Protein AF-0000000085373129 (afdb_homodimer)

Solvent-accessible surface area (backbone atoms only — not comparable to full-atom values): 54080 Å² total; per-residue (Å²): 90,73,88,66,42,54,81,59,75,70,58,69,72,56,46,51,50,32,52,22,33,21,42,49,64,43,32,49,75,44,45,52,61,53,60,38,61,48,54,55,32,47,77,71,68,53,66,57,62,48,40,51,29,11,44,39,26,49,12,29,59,59,58,58,69,85,72,40,32,83,85,71,28,72,40,45,52,53,42,24,48,56,28,42,52,24,23,50,44,37,57,74,65,61,66,70,78,53,64,65,58,42,36,47,19,34,46,30,47,20,62,40,58,84,50,64,56,55,83,57,11,39,71,38,26,42,50,52,24,50,53,54,33,57,66,74,39,47,42,61,44,80,76,72,88,82,63,67,77,61,69,47,62,56,64,38,48,51,38,32,43,50,40,52,50,40,51,40,42,51,49,17,50,40,51,56,44,74,56,62,75,56,87,43,55,37,62,41,65,80,76,55,80,85,53,53,83,70,66,42,78,78,33,65,47,69,52,28,68,66,34,45,55,79,63,57,66,59,38,47,50,45,35,49,44,49,46,54,43,38,52,39,43,43,51,42,44,66,55,71,65,42,66,44,80,64,70,48,36,65,66,56,50,52,51,51,49,50,54,46,56,69,49,68,74,67,59,72,78,79,75,93,65,56,71,65,53,46,42,52,50,34,49,48,47,25,47,52,24,30,47,53,26,65,65,32,53,67,28,53,86,40,72,52,42,88,62,50,79,87,48,43,56,60,47,24,54,48,25,44,49,56,33,49,52,26,26,51,52,28,46,49,31,51,49,53,31,52,76,66,69,34,56,69,75,60,54,73,66,50,54,46,39,49,46,58,33,42,50,51,20,54,53,31,39,53,32,62,46,64,70,50,15,52,50,13,47,50,51,32,51,54,52,48,54,54,33,58,59,38,31,65,60,28,59,66,25,42,54,50,46,53,51,49,51,50,49,52,50,51,63,71,64,49,76,76,75,75,79,76,72,82,66,78,75,76,67,71,62,76,88,64,80,72,69,67,72,72,60,72,89,42,60,57,75,77,55,48,61,60,44,56,63,60,64,41,40,45,56,68,73,40,62,64,83,74,67,71,74,56,40,52,70,53,43,84,70,46,74,64,76,66,28,67,83,60,59,78,67,84,75,67,73,127,89,74,88,65,42,51,81,59,74,71,59,67,72,57,46,50,51,32,52,21,32,21,44,48,65,43,31,49,76,43,44,51,61,52,60,36,61,48,54,54,32,48,77,71,69,52,68,58,62,46,40,51,29,11,45,39,24,50,11,29,60,59,59,56,70,86,71,40,31,82,87,72,28,73,40,46,51,54,41,23,49,55,29,42,53,25,24,49,43,36,57,75,65,60,66,69,78,52,64,67,56,42,35,45,19,35,46,29,46,21,63,40,59,84,48,64,56,56,81,57,10,40,70,39,26,42,51,52,23,51,54,54,34,56,66,74,39,46,42,61,43,80,75,72,90,81,63,69,76,61,66,44,61,55,65,38,48,51,38,31,42,49,40,54,50,38,52,38,40,52,48,17,52,40,50,57,44,75,55,61,76,56,86,43,54,38,62,41,65,80,76,55,82,85,55,53,80,70,65,42,78,79,33,65,47,70,53,29,68,65,33,45,54,78,64,56,66,59,38,46,51,44,36,48,45,49,46,54,44,35,52,39,43,43,50,45,44,66,55,72,66,42,66,44,79,66,70,47,37,63,65,56,51,52,52,52,49,50,54,44,54,69,50,68,74,66,59,74,78,81,74,92,65,55,71,65,53,47,42,52,48,36,48,48,48,26,48,52,24,28,47,52,28,65,65,32,54,66,28,53,85,41,75,50,40,91,61,50,78,88,48,42,54,60,47,23,54,48,26,44,49,54,32,50,52,25,26,50,52,27,47,50,31,50,49,54,32,52,75,67,68,35,55,70,74,59,52,73,64,50,54,46,40,48,46,59,33,41,51,51,19,55,54,31,40,53,33,62,47,64,69,50,15,50,50,13,47,51,52,31,51,52,51,48,53,54,32,57,60,38,30,65,60,29,59,67,26,41,53,50,44,52,49,50,52,52,49,51,51,50,64,71,66,49,76,76,75,75,79,80,72,82,65,76,75,77,68,72,58,75,88,62,79,71,68,66,71,72,61,71,88,42,60,57,74,78,55,49,62,60,44,55,62,59,65,42,39,47,56,70,72,40,64,65,84,77,70,68,75,59,38,50,73,53,45,82,70,47,74,63,76,66,27,67,85,58,59,79,67,86,75,68,74,126

Foldseek 3Di:
DVVLVLVPDDDPVVLLQLLQLLQLFPCLQFVLDQPQVCLVCVVVVDDDSLLSLLSSLQSLLPGDCVVADPVPHPASLRSNVSSLSSSVVCVVVVVDDDLSSVLNNLCSQQQDDDFLPPCRHNVNSLVVSVVSCVVVPLLEDDDDPDDDVPPVDQLSSLSNVLSSLLSQLLCCLQAVHDRPDDPPPGDRDQDDLVSFHDHDPVCVPDVCVSRHDPPSSLSNQLSSLSSQLSVLLNVLCVQPRDPDDAFADPVVLVVSLVSLVVSVPSRPDDDDDDLSSLLSSLLSLLSSLLSQLSSLVVLLPNPGDPDDLVCSQVSNVVSLVSNQVSLVSNLVSLVVCVVVVNLSSDGPSSLSSNLSSLLSLLQQLQFQDPVSVVVSVVSNVSSLVSLVSSVSNDVSSVLSSVVSVVLSVCSVPPPDPPPPDPDPPVVPDDPPPPPPSPNHHTRDPVSCLSSVLSSSNPHSSSPDPDDPDPPCVCCSPVPPVVCVVVVPPPPPDD/DVVLVLVPDDDPVVLLQLLQLLQLFPCLQQVLDQPQVCLVCVVVVDDDSLLSLLSSLQSLLPGDCVVADPVPHPASLRSNVSSLSSSVVCVVVVVDDDLSSVLNNLCSQQQDDDFLPPCRHNVNSLVVSVVSCVVVPLLEDDDDPDDDVPPVDQLSSLSNVLSSLLSQLLCCLQAVHDRPDDPPPGDRDQDDLVSFHDHDPVCVPPVCVSRHDPPSSLSNQLSSLSSQLSVLLNVLCVQPRDPDDAFAAPVVLVVSLVSLVVSVPSRPDDDDDDLSSLLSSLLSLLSSLLSQLSSLVVLLPNPGDPDDLVCSQVSNVVSLVSNQVSLVSNLVSLVVCVVVVNLSSDGPSSLSSNLSSLLSLLQQLQFQDPVSVVSSVVSNVSSLVSLVSSVSNDVSSVLSSVVVVVLSVCSVPPPDPPPPDPDPPVVPDDPPPPPPSPNHHGRDPVSVLSSVLSPNNPHSSSPDPDDPDPPCCCCNPVPPVVCVVVVPPPPPDD

Radius of gyration: 30.48 Å; Cα contacts (8 Å, |Δi|>4): 1287; chains: 2; bounding box: 96×79×84 Å

InterPro domains:
  IPR007219 Xylanolytic transcriptional activator, regulatory domain [PF04082] (21-195)
  IPR007219 Xylanolytic transcriptional activator, regulatory domain [SM00906] (122-197)
  IPR052761 Fungal Detoxification and Toxin Biosynthesis TFs [PTHR47425] (2-414)

Structure (mmCIF, N/CA/C/O backbone):
data_AF-0000000085373129-model_v1
#
loop_
_entity.id
_entity.type
_entity.pdbx_description
1 polymer 'Fungal-specific transcription factor domain-containing protein'
#
loop_
_atom_site.group_PDB
_atom_site.id
_atom_site.type_symbol
_atom_site.label_atom_id
_atom_site.label_alt_id
_atom_site.label_comp_id
_atom_site.label_asym_id
_atom_site.label_entity_id
_atom_site.label_seq_id
_atom_site.pdbx_PDB_ins_code
_atom_site.Cartn_x
_atom_site.Cartn_y
_atom_site.Cartn_z
_atom_site.occupancy
_atom_site.B_iso_or_equiv
_atom_site.auth_seq_id
_atom_site.auth_comp_id
_atom_site.auth_asym_id
_atom_site.auth_atom_id
_atom_site.pdbx_PDB_model_num
ATOM 1 N N . MET A 1 1 ? -3.408 15.859 -23.875 1 46.53 1 MET A N 1
ATOM 2 C CA . MET A 1 1 ? -2.527 16.672 -23.047 1 46.53 1 MET A CA 1
ATOM 3 C C . MET A 1 1 ? -2.559 18.125 -23.469 1 46.53 1 MET A C 1
ATOM 5 O O . MET A 1 1 ? -2.729 19.016 -22.641 1 46.53 1 MET A O 1
ATOM 9 N N . PRO A 1 2 ? -2.334 18.453 -24.734 1 49.94 2 PRO A N 1
ATOM 10 C CA . PRO A 1 2 ? -2.434 19.844 -25.156 1 49.94 2 PRO A CA 1
ATOM 11 C C . PRO A 1 2 ? -3.832 20.422 -24.969 1 49.94 2 PRO A C 1
ATOM 13 O O . PRO A 1 2 ? -3.973 21.594 -24.578 1 49.94 2 PRO A O 1
ATOM 16 N N . MET A 1 3 ? -4.785 19.594 -25.203 1 50 3 MET A N 1
ATOM 17 C CA . MET A 1 3 ? -6.164 20.078 -25.109 1 50 3 MET A CA 1
ATOM 18 C C . MET A 1 3 ? -6.52 20.438 -23.672 1 50 3 MET A C 1
ATOM 20 O O . MET A 1 3 ? -7.344 21.312 -23.438 1 50 3 MET A O 1
ATOM 24 N N . LYS A 1 4 ? -5.789 19.75 -22.812 1 54.78 4 LYS A N 1
ATOM 25 C CA . LYS A 1 4 ? -6.102 20 -21.406 1 54.78 4 LYS A CA 1
ATOM 26 C C . LYS A 1 4 ? -5.273 21.156 -20.859 1 54.78 4 LYS A C 1
ATOM 28 O O . LYS A 1 4 ? -5.438 21.547 -19.703 1 54.78 4 LYS A O 1
ATOM 33 N N . GLY A 1 5 ? -4.418 21.797 -21.672 1 63.38 5 GLY A N 1
ATOM 34 C CA . GLY A 1 5 ? -3.643 22.969 -21.297 1 63.38 5 GLY A CA 1
ATOM 35 C C . GLY A 1 5 ? -2.514 22.656 -20.344 1 63.38 5 GLY A C 1
ATOM 36 O O . GLY A 1 5 ? -2.074 23.516 -19.578 1 63.38 5 GLY A O 1
ATOM 37 N N . ALA A 1 6 ? -2.141 21.438 -20.297 1 76.5 6 ALA A N 1
ATOM 38 C CA . ALA A 1 6 ? -1.151 21 -19.328 1 76.5 6 ALA A CA 1
ATOM 39 C C . ALA A 1 6 ? 0.21 21.625 -19.594 1 76.5 6 ALA A C 1
ATOM 41 O O . ALA A 1 6 ? 1.063 21.688 -18.703 1 76.5 6 ALA A O 1
ATOM 42 N N . PHE A 1 7 ? 0.314 22.25 -20.703 1 80.56 7 PHE A N 1
ATOM 43 C CA . PHE A 1 7 ? 1.623 22.781 -21.078 1 80.56 7 PHE A CA 1
ATOM 44 C C . PHE A 1 7 ? 1.647 24.297 -20.953 1 80.56 7 PHE A C 1
ATOM 46 O O . PHE A 1 7 ? 2.703 24.922 -21.094 1 80.56 7 PHE A O 1
ATOM 53 N N . THR A 1 8 ? 0.495 24.844 -20.625 1 81.06 8 THR A N 1
ATOM 54 C CA . THR A 1 8 ? 0.418 26.297 -20.469 1 81.06 8 THR A CA 1
ATOM 55 C C . THR A 1 8 ? 0.25 26.688 -19 1 81.06 8 THR A C 1
ATOM 57 O O . THR A 1 8 ? -0.819 26.484 -18.422 1 81.06 8 THR A O 1
ATOM 60 N N . LEU A 1 9 ? 1.303 27.359 -18.562 1 87 9 LEU A N 1
ATOM 61 C CA . LEU A 1 9 ? 1.294 27.766 -17.172 1 87 9 LEU A CA 1
ATOM 62 C C . LEU A 1 9 ? 0.486 29.047 -16.969 1 87 9 LEU A C 1
ATOM 64 O O . LEU A 1 9 ? 0.311 29.812 -17.922 1 87 9 LEU A O 1
ATOM 68 N N . PRO A 1 10 ? -0.009 29.203 -15.805 1 86.94 10 PRO A N 1
ATOM 69 C CA . PRO A 1 10 ? -0.693 30.453 -15.508 1 86.94 10 PRO A CA 1
ATOM 70 C C . PRO A 1 10 ? 0.221 31.672 -15.656 1 86.94 10 PRO A C 1
ATOM 72 O O . PRO A 1 10 ? 1.441 31.516 -15.758 1 86.94 10 PRO A O 1
ATOM 75 N N . PRO A 1 11 ? -0.386 32.875 -15.695 1 87.19 11 PRO A N 1
ATOM 76 C CA . PRO A 1 11 ? 0.444 34.062 -15.773 1 87.19 11 PRO A CA 1
ATOM 77 C C . PRO A 1 11 ? 1.461 34.156 -14.633 1 87.19 11 PRO A C 1
ATOM 79 O O . PRO A 1 11 ? 1.244 33.594 -13.562 1 87.19 11 PRO A O 1
ATOM 82 N N . PRO A 1 12 ? 2.492 34.938 -14.805 1 88.19 12 PRO A N 1
ATOM 83 C CA . PRO A 1 12 ? 3.604 34.969 -13.852 1 88.19 12 PRO A CA 1
ATOM 84 C C . PRO A 1 12 ? 3.168 35.375 -12.453 1 88.19 12 PRO A C 1
ATOM 86 O O . PRO A 1 12 ? 3.65 34.844 -11.461 1 88.19 12 PRO A O 1
ATOM 89 N N . HIS A 1 13 ? 2.271 36.375 -12.375 1 88.44 13 HIS A N 1
ATOM 90 C CA . HIS A 1 13 ? 1.877 36.875 -11.062 1 88.44 13 HIS A CA 1
ATOM 91 C C . HIS A 1 13 ? 1.103 35.812 -10.281 1 88.44 13 HIS A C 1
ATOM 93 O O . HIS A 1 13 ? 1.218 35.719 -9.062 1 88.44 13 HIS A O 1
ATOM 99 N N . VAL A 1 14 ? 0.35 35 -11.008 1 90.12 14 VAL A N 1
ATOM 100 C CA . VAL A 1 14 ? -0.395 33.906 -10.375 1 90.12 14 VAL A CA 1
ATOM 101 C C . VAL A 1 14 ? 0.566 32.812 -9.945 1 90.12 14 VAL A C 1
ATOM 103 O O . VAL A 1 14 ? 0.438 32.25 -8.852 1 90.12 14 VAL A O 1
ATOM 106 N N . ARG A 1 15 ? 1.541 32.5 -10.781 1 92.75 15 ARG A N 1
ATOM 107 C CA . ARG A 1 15 ? 2.523 31.469 -10.469 1 92.75 15 ARG A CA 1
ATOM 108 C C . ARG A 1 15 ? 3.324 31.828 -9.227 1 92.75 15 ARG A C 1
ATOM 110 O O . ARG A 1 15 ? 3.557 31 -8.352 1 92.75 15 ARG A O 1
ATOM 117 N N . GLU A 1 16 ? 3.707 33.062 -9.234 1 93.56 16 GLU A N 1
ATOM 118 C CA . GLU A 1 16 ? 4.473 33.562 -8.086 1 93.56 16 GLU A CA 1
ATOM 119 C C . GLU A 1 16 ? 3.664 33.438 -6.797 1 93.56 16 GLU A C 1
ATOM 121 O O . GLU A 1 16 ? 4.188 33.031 -5.762 1 93.56 16 GLU A O 1
ATOM 126 N N . ALA A 1 17 ? 2.434 33.844 -6.914 1 94.25 17 ALA A N 1
ATOM 127 C CA . ALA A 1 17 ? 1.56 33.75 -5.746 1 94.25 17 ALA A CA 1
ATOM 128 C C . ALA A 1 17 ? 1.381 32.312 -5.289 1 94.25 17 ALA A C 1
ATOM 130 O O . ALA A 1 17 ? 1.372 32.031 -4.09 1 94.25 17 ALA A O 1
ATOM 131 N N . MET A 1 18 ? 1.228 31.406 -6.203 1 95.38 18 MET A N 1
ATOM 132 C CA . MET A 1 18 ? 1.02 29.984 -5.891 1 95.38 18 MET A CA 1
ATOM 133 C C . MET A 1 18 ? 2.271 29.375 -5.27 1 95.38 18 MET A C 1
ATOM 135 O O . MET A 1 18 ? 2.184 28.594 -4.32 1 95.38 18 MET A O 1
ATOM 139 N N . ILE A 1 19 ? 3.422 29.703 -5.832 1 96.62 19 ILE A N 1
ATOM 140 C CA . ILE A 1 19 ? 4.676 29.188 -5.293 1 96.62 19 ILE A CA 1
ATOM 141 C C . ILE A 1 19 ? 4.891 29.734 -3.881 1 96.62 19 ILE A C 1
ATOM 143 O O . ILE A 1 19 ? 5.324 29 -2.99 1 96.62 19 ILE A O 1
ATOM 147 N N . ARG A 1 20 ? 4.605 31 -3.703 1 96.88 20 ARG A N 1
ATOM 148 C CA . ARG A 1 20 ? 4.699 31.594 -2.371 1 96.88 20 ARG A CA 1
ATOM 149 C C . ARG A 1 20 ? 3.771 30.875 -1.391 1 96.88 20 ARG A C 1
ATOM 151 O O . ARG A 1 20 ? 4.176 30.547 -0.277 1 96.88 20 ARG A O 1
ATOM 158 N N . CYS A 1 21 ? 2.543 30.641 -1.805 1 96.69 21 CYS A N 1
ATOM 159 C CA . CYS A 1 21 ? 1.584 29.938 -0.959 1 96.69 21 CYS A CA 1
ATOM 160 C C . CYS A 1 21 ? 2.086 28.547 -0.61 1 96.69 21 CYS A C 1
ATOM 162 O O . CYS A 1 21 ? 1.923 28.094 0.522 1 96.69 21 CYS A O 1
ATOM 164 N N . TYR A 1 22 ? 2.629 27.906 -1.57 1 97.88 22 TYR A N 1
ATOM 165 C CA . TYR A 1 22 ? 3.148 26.562 -1.318 1 97.88 22 TYR A CA 1
ATOM 166 C C . TYR A 1 22 ? 4.195 26.594 -0.211 1 97.88 22 TYR A C 1
ATOM 168 O O . TYR A 1 22 ? 4.113 25.812 0.748 1 97.88 22 TYR A O 1
ATOM 176 N N . PHE A 1 23 ? 5.18 27.391 -0.319 1 97.94 23 PHE A N 1
ATOM 177 C CA . PHE A 1 23 ? 6.301 27.375 0.612 1 97.94 23 PHE A CA 1
ATOM 178 C C . PHE A 1 23 ? 5.895 27.938 1.966 1 97.94 23 PHE A C 1
ATOM 180 O O . PHE A 1 23 ? 6.449 27.562 2.998 1 97.94 23 PHE A O 1
ATOM 187 N N . HIS A 1 24 ? 4.863 28.781 1.993 1 97.19 24 HIS A N 1
ATOM 188 C CA . HIS A 1 24 ? 4.402 29.344 3.26 1 97.19 24 HIS A CA 1
ATOM 189 C C . HIS A 1 24 ? 3.52 28.344 4.012 1 97.19 24 HIS A C 1
ATOM 191 O O . HIS A 1 24 ? 3.596 28.25 5.238 1 97.19 24 HIS A O 1
ATOM 197 N N . TYR A 1 25 ? 2.74 27.594 3.217 1 96.94 25 TYR A N 1
ATOM 198 C CA . TYR A 1 25 ? 1.65 26.938 3.926 1 96.94 25 TYR A CA 1
ATOM 199 C C . TYR A 1 25 ? 1.71 25.422 3.727 1 96.94 25 TYR A C 1
ATOM 201 O O . TYR A 1 25 ? 1.157 24.656 4.523 1 96.94 25 TYR A O 1
ATOM 209 N N . VAL A 1 26 ? 2.293 24.906 2.703 1 97.56 26 VAL A N 1
ATOM 210 C CA . VAL A 1 26 ? 2.295 23.469 2.41 1 97.56 26 VAL A CA 1
ATOM 211 C C . VAL A 1 26 ? 3.637 22.859 2.814 1 97.56 26 VAL A C 1
ATOM 213 O O . VAL A 1 26 ? 3.68 21.875 3.541 1 97.56 26 VAL A O 1
ATOM 216 N N . HIS A 1 27 ? 4.711 23.516 2.432 1 97.75 27 HIS A N 1
ATOM 217 C CA . HIS A 1 27 ? 6.066 23 2.621 1 97.75 27 HIS A CA 1
ATOM 218 C C . HIS A 1 27 ? 6.379 22.812 4.098 1 97.75 27 HIS A C 1
ATOM 220 O O . HIS A 1 27 ? 6.973 21.797 4.48 1 97.75 27 HIS A O 1
ATOM 226 N N . PRO A 1 28 ? 5.996 23.688 4.969 1 96.81 28 PRO A N 1
ATOM 227 C CA . PRO A 1 28 ? 6.324 23.484 6.379 1 96.81 28 PRO A CA 1
ATOM 228 C C . PRO A 1 28 ? 5.598 22.266 6.977 1 96.81 28 PRO A C 1
ATOM 230 O O . PRO A 1 28 ? 6.059 21.703 7.969 1 96.81 28 PRO A O 1
ATOM 233 N N . PHE A 1 29 ? 4.492 21.953 6.379 1 96.06 29 PHE A N 1
ATOM 234 C CA . PHE A 1 29 ? 3.709 20.828 6.879 1 96.06 29 PHE A CA 1
ATOM 235 C C . PHE A 1 29 ? 4.242 19.516 6.336 1 96.06 29 PHE A C 1
ATOM 237 O O . PHE A 1 29 ? 4.117 18.469 6.98 1 96.06 29 PHE A O 1
ATOM 244 N N . ALA A 1 30 ? 4.734 19.531 5.168 1 96.75 30 ALA A N 1
ATOM 245 C CA . ALA A 1 30 ? 5.34 18.391 4.5 1 96.75 30 ALA A CA 1
ATOM 246 C C . ALA A 1 30 ? 6.465 18.828 3.568 1 96.75 30 ALA A C 1
ATOM 248 O O . ALA A 1 30 ? 6.254 18.984 2.361 1 96.75 30 ALA A O 1
ATOM 249 N N . PRO A 1 31 ? 7.66 18.922 4.125 1 97.56 31 PRO A N 1
ATOM 250 C CA . PRO A 1 31 ? 8.781 19.422 3.326 1 97.56 31 PRO A CA 1
ATOM 251 C C . PRO A 1 31 ? 9.344 18.375 2.373 1 97.56 31 PRO A C 1
ATOM 253 O O . PRO A 1 31 ? 10.484 17.938 2.541 1 97.56 31 PRO A O 1
ATOM 256 N N . VAL A 1 32 ? 8.633 18.141 1.326 1 97.69 32 VAL A N 1
ATOM 257 C CA . VAL A 1 32 ? 8.977 17.047 0.424 1 97.69 32 VAL A CA 1
ATOM 258 C C . VAL A 1 32 ? 9.922 17.547 -0.666 1 97.69 32 VAL A C 1
ATOM 260 O O . VAL A 1 32 ? 10.414 16.766 -1.481 1 97.69 32 VAL A O 1
ATOM 263 N N . LEU A 1 33 ? 10.203 18.859 -0.731 1 96.12 33 LEU A N 1
ATOM 264 C CA . LEU A 1 33 ? 11.148 19.469 -1.672 1 96.12 33 LEU A CA 1
ATOM 265 C C . LEU A 1 33 ? 12.32 20.094 -0.936 1 96.12 33 LEU A C 1
ATOM 267 O O . LEU A 1 33 ? 12.234 20.359 0.266 1 96.12 33 LEU A O 1
ATOM 271 N N . ASP A 1 34 ? 13.391 20.188 -1.668 1 94.56 34 ASP A N 1
ATOM 272 C CA . ASP A 1 34 ? 14.445 21.109 -1.247 1 94.56 34 ASP A CA 1
ATOM 273 C C . ASP A 1 34 ? 14.141 22.531 -1.713 1 94.56 34 ASP A C 1
ATOM 275 O O . ASP A 1 34 ? 14.25 22.844 -2.902 1 94.56 34 ASP A O 1
ATOM 279 N N . ALA A 1 35 ? 13.867 23.375 -0.735 1 95.88 35 ALA A N 1
ATOM 280 C CA . ALA A 1 35 ? 13.391 24.719 -1.066 1 95.88 35 ALA A CA 1
ATOM 281 C C . ALA A 1 35 ? 14.445 25.484 -1.853 1 95.88 35 ALA A C 1
ATOM 283 O O . ALA A 1 35 ? 14.125 26.156 -2.838 1 95.88 35 ALA A O 1
ATOM 284 N N . SER A 1 36 ? 15.672 25.375 -1.422 1 94.12 36 SER A N 1
ATOM 285 C CA . SER A 1 36 ? 16.734 26.125 -2.076 1 94.12 36 SER A CA 1
ATOM 286 C C . SER A 1 36 ? 16.953 25.656 -3.51 1 94.12 36 SER A C 1
ATOM 288 O O . SER A 1 36 ? 17.062 26.469 -4.43 1 94.12 36 SER A O 1
ATOM 290 N N . GLU A 1 37 ? 16.984 24.375 -3.643 1 92.31 37 GLU A N 1
ATOM 291 C CA . GLU A 1 37 ? 17.188 23.797 -4.969 1 92.31 37 GLU A CA 1
ATOM 292 C C . GLU A 1 37 ? 16.016 24.109 -5.895 1 92.31 37 GLU A C 1
ATOM 294 O O . GLU A 1 37 ? 16.219 24.469 -7.059 1 92.31 37 GLU A O 1
ATOM 299 N N . PHE A 1 38 ? 14.844 24.047 -5.441 1 95.38 38 PHE A N 1
ATOM 300 C CA . PHE A 1 38 ? 13.664 24.312 -6.258 1 95.38 38 PHE A CA 1
ATOM 301 C C . PHE A 1 38 ? 13.633 25.766 -6.719 1 95.38 38 PHE A C 1
ATOM 303 O O . PHE A 1 38 ? 13.438 26.031 -7.906 1 95.38 38 PHE A O 1
ATOM 310 N N . ILE A 1 39 ? 13.797 26.656 -5.766 1 95.75 39 ILE A N 1
ATOM 311 C CA . ILE A 1 39 ? 13.688 28.078 -6.074 1 95.75 39 ILE A CA 1
ATOM 312 C C . ILE A 1 39 ? 14.766 28.469 -7.086 1 95.75 39 ILE A C 1
ATOM 314 O O . ILE A 1 39 ? 14.492 29.203 -8.039 1 95.75 39 ILE A O 1
ATOM 318 N N . THR A 1 40 ? 15.953 27.906 -6.926 1 93.75 40 THR A N 1
ATOM 319 C CA . THR A 1 40 ? 17.047 28.203 -7.844 1 93.75 40 THR A CA 1
ATOM 320 C C . THR A 1 40 ? 16.719 27.703 -9.25 1 93.75 40 THR A C 1
ATOM 322 O O . THR A 1 40 ? 16.859 28.438 -10.227 1 93.75 40 THR A O 1
ATOM 325 N N . GLU A 1 41 ? 16.234 26.453 -9.297 1 92.81 41 GLU A N 1
ATOM 326 C CA . GLU A 1 41 ? 15.93 25.844 -10.594 1 92.81 41 GLU A CA 1
ATOM 327 C C . GLU A 1 41 ? 14.711 26.5 -11.234 1 92.81 41 GLU A C 1
ATOM 329 O O . GLU A 1 41 ? 14.664 26.688 -12.453 1 92.81 41 GLU A O 1
ATOM 334 N N . TYR A 1 42 ? 13.766 26.875 -10.445 1 93.62 42 TYR A N 1
ATOM 335 C CA . TYR A 1 42 ? 12.547 27.5 -10.945 1 93.62 42 TYR A CA 1
ATOM 336 C C . TYR A 1 42 ? 12.852 28.859 -11.562 1 93.62 42 TYR A C 1
ATOM 338 O O . TYR A 1 42 ? 12.352 29.188 -12.641 1 93.62 42 TYR A O 1
ATOM 346 N N . GLU A 1 43 ? 13.656 29.609 -10.898 1 92.31 43 GLU A N 1
ATOM 347 C CA . GLU A 1 43 ? 13.984 30.953 -11.375 1 92.31 43 GLU A CA 1
ATOM 348 C C . GLU A 1 43 ? 14.828 30.875 -12.648 1 92.31 43 GLU A C 1
ATOM 350 O O . GLU A 1 43 ? 14.852 31.828 -13.438 1 92.31 43 GLU A O 1
ATOM 355 N N . LYS A 1 44 ? 15.461 29.703 -12.82 1 90.94 44 LYS A N 1
ATOM 356 C CA . LYS A 1 44 ? 16.234 29.5 -14.047 1 90.94 44 LYS A CA 1
ATOM 357 C C . LYS A 1 44 ? 15.367 28.906 -15.148 1 90.94 44 LYS A C 1
ATOM 359 O O . LYS A 1 44 ? 15.844 28.656 -16.266 1 90.94 44 LYS A O 1
ATOM 364 N N . GLY A 1 45 ? 14.117 28.594 -14.844 1 86.69 45 GLY A N 1
ATOM 365 C CA . GLY A 1 45 ? 13.18 28.094 -15.836 1 86.69 45 GLY A CA 1
ATOM 366 C C . GLY A 1 45 ? 13.219 26.594 -15.992 1 86.69 45 GLY A C 1
ATOM 367 O O . GLY A 1 45 ? 12.703 26.047 -16.969 1 86.69 45 GLY A O 1
ATOM 368 N N . ARG A 1 46 ? 13.781 25.859 -15.078 1 79.06 46 ARG A N 1
ATOM 369 C CA . ARG A 1 46 ? 13.977 24.422 -15.195 1 79.06 46 ARG A CA 1
ATOM 370 C C . ARG A 1 46 ? 13.133 23.656 -14.18 1 79.06 46 ARG A C 1
ATOM 372 O O . ARG A 1 46 ? 13.453 23.656 -12.984 1 79.06 46 ARG A O 1
ATOM 379 N N . LYS A 1 47 ? 11.93 23.312 -14.562 1 79 47 LYS A N 1
ATOM 380 C CA . LYS A 1 47 ? 11.289 22.469 -13.555 1 79 47 LYS A CA 1
ATOM 381 C C . LYS A 1 47 ? 10.227 21.562 -14.188 1 79 47 LYS A C 1
ATOM 383 O O . LYS A 1 47 ? 9.711 21.875 -15.266 1 79 47 LYS A O 1
ATOM 388 N N . SER A 1 48 ? 10.078 20.609 -13.555 1 90.44 48 SER A N 1
ATOM 389 C CA . SER A 1 48 ? 9.094 19.609 -13.945 1 90.44 48 SER A CA 1
ATOM 390 C C . SER A 1 48 ? 7.684 20.188 -13.953 1 90.44 48 SER A C 1
ATOM 392 O O . SER A 1 48 ? 7.23 20.734 -12.945 1 90.44 48 SER A O 1
ATOM 394 N N . LEU A 1 49 ? 7.133 20.141 -15.148 1 94.25 49 LEU A N 1
ATOM 395 C CA . LEU A 1 49 ? 5.77 20.641 -15.273 1 94.25 49 LEU A CA 1
ATOM 396 C C . LEU A 1 49 ? 4.82 19.891 -14.344 1 94.25 49 LEU A C 1
ATOM 398 O O . LEU A 1 49 ? 3.93 20.484 -13.742 1 94.25 49 LEU A O 1
ATOM 402 N N . LEU A 1 50 ? 4.961 18.578 -14.281 1 96.31 50 LEU A N 1
ATOM 403 C CA . LEU A 1 50 ? 4.125 17.781 -13.391 1 96.31 50 LEU A CA 1
ATOM 404 C C . LEU A 1 50 ? 4.273 18.234 -11.945 1 96.31 50 LEU A C 1
ATOM 406 O O . LEU A 1 50 ? 3.281 18.391 -11.227 1 96.31 50 LEU A O 1
ATOM 410 N N . LEU A 1 51 ? 5.488 18.484 -11.531 1 97 51 LEU A N 1
ATOM 411 C CA . LEU A 1 51 ? 5.738 18.922 -10.156 1 97 51 LEU A CA 1
ATOM 412 C C . LEU A 1 51 ? 5.094 20.281 -9.898 1 97 51 LEU A C 1
ATOM 414 O O . LEU A 1 51 ? 4.473 20.484 -8.859 1 97 51 LEU A O 1
ATOM 418 N N . LEU A 1 52 ? 5.242 21.156 -10.859 1 96.62 52 LEU A N 1
ATOM 419 C CA . LEU A 1 52 ? 4.688 22.5 -10.703 1 96.62 52 LEU A CA 1
ATOM 420 C C . LEU A 1 52 ? 3.172 22.438 -10.547 1 96.62 52 LEU A C 1
ATOM 422 O O . LEU A 1 52 ? 2.613 23.062 -9.641 1 96.62 52 LEU A O 1
ATOM 426 N N . TRP A 1 53 ? 2.486 21.75 -11.438 1 96.56 53 TRP A N 1
ATOM 427 C CA . TRP A 1 53 ? 1.035 21.625 -11.344 1 96.56 53 TRP A CA 1
ATOM 428 C C . TRP A 1 53 ? 0.628 20.984 -10.023 1 96.56 53 TRP A C 1
ATOM 430 O O . TRP A 1 53 ? -0.372 21.375 -9.414 1 96.56 53 TRP A O 1
ATOM 440 N N . SER A 1 54 ? 1.391 19.953 -9.586 1 97.06 54 SER A N 1
ATOM 441 C CA . SER A 1 54 ? 1.096 19.297 -8.312 1 97.06 54 SER A CA 1
ATOM 442 C C . SER A 1 54 ? 1.246 20.25 -7.141 1 97.06 54 SER A C 1
ATOM 444 O O . SER A 1 54 ? 0.456 20.219 -6.199 1 97.06 54 SER A O 1
ATOM 446 N N . MET A 1 55 ? 2.271 21.125 -7.156 1 97.44 55 MET A N 1
ATOM 447 C CA . MET A 1 55 ? 2.455 22.141 -6.133 1 97.44 55 MET A CA 1
ATOM 448 C C . MET A 1 55 ? 1.267 23.109 -6.105 1 97.44 55 MET A C 1
ATOM 450 O O . MET A 1 55 ? 0.811 23.5 -5.031 1 97.44 55 MET A O 1
ATOM 454 N N . PHE A 1 56 ? 0.783 23.406 -7.27 1 96.69 56 PHE A N 1
ATOM 455 C CA . PHE A 1 56 ? -0.336 24.344 -7.375 1 96.69 56 PHE A CA 1
ATOM 456 C C . PHE A 1 56 ? -1.602 23.734 -6.781 1 96.69 56 PHE A C 1
ATOM 458 O O . PHE A 1 56 ? -2.428 24.438 -6.207 1 96.69 56 PHE A O 1
ATOM 465 N N . ILE A 1 57 ? -1.786 22.406 -6.902 1 95.5 57 ILE A N 1
ATOM 466 C CA . ILE A 1 57 ? -2.924 21.734 -6.281 1 95.5 57 ILE A CA 1
ATOM 467 C C . ILE A 1 57 ? -2.906 21.969 -4.773 1 95.5 57 ILE A C 1
ATOM 469 O O . ILE A 1 57 ? -3.912 22.391 -4.195 1 95.5 57 ILE A O 1
ATOM 473 N N . ALA A 1 58 ? -1.795 21.766 -4.176 1 96.12 58 ALA A N 1
ATOM 474 C CA . ALA A 1 58 ? -1.658 21.891 -2.729 1 96.12 58 ALA A CA 1
ATOM 475 C C . ALA A 1 58 ? -1.774 23.344 -2.297 1 96.12 58 ALA A C 1
ATOM 477 O O . ALA A 1 58 ? -2.379 23.656 -1.265 1 96.12 58 ALA A O 1
ATOM 478 N N . ALA A 1 59 ? -1.254 24.25 -3.08 1 96.5 59 ALA A N 1
ATOM 479 C CA . ALA A 1 59 ? -1.215 25.672 -2.752 1 96.5 59 ALA A CA 1
ATOM 480 C C . ALA A 1 59 ? -2.588 26.312 -2.928 1 96.5 59 ALA A C 1
ATOM 482 O O . ALA A 1 59 ? -2.896 27.328 -2.285 1 96.5 59 ALA A O 1
ATOM 483 N N . ALA A 1 60 ? -3.432 25.766 -3.736 1 93.88 60 ALA A N 1
ATOM 484 C CA . ALA A 1 60 ? -4.707 26.359 -4.129 1 93.88 60 ALA A CA 1
ATOM 485 C C . ALA A 1 60 ? -5.594 26.609 -2.91 1 93.88 60 ALA A C 1
ATOM 487 O O . ALA A 1 60 ? -6.363 27.562 -2.879 1 93.88 60 ALA A O 1
ATOM 488 N N . SER A 1 61 ? -5.43 25.812 -1.923 1 92.12 61 SER A N 1
ATOM 489 C CA . SER A 1 61 ? -6.254 25.938 -0.727 1 92.12 61 SER A CA 1
ATOM 490 C C . SER A 1 61 ? -5.965 27.234 0.014 1 92.12 61 SER A C 1
ATOM 492 O O . SER A 1 61 ? -6.77 27.688 0.832 1 92.12 61 SER A O 1
ATOM 494 N N . PHE A 1 62 ? -4.867 27.891 -0.294 1 94.75 62 PHE A N 1
ATOM 495 C CA . PHE A 1 62 ? -4.406 28.969 0.568 1 94.75 62 PHE A CA 1
ATOM 496 C C . PHE A 1 62 ? -4.32 30.281 -0.207 1 94.75 62 PHE A C 1
ATOM 498 O O . PHE A 1 62 ? -3.846 31.297 0.32 1 94.75 62 PHE A O 1
ATOM 505 N N . VAL A 1 63 ? -4.754 30.234 -1.428 1 92.75 63 VAL A N 1
ATOM 506 C CA . VAL A 1 63 ? -4.66 31.453 -2.234 1 92.75 63 VAL A CA 1
ATOM 507 C C . VAL A 1 63 ? -5.629 32.5 -1.698 1 92.75 63 VAL A C 1
ATOM 509 O O . VAL A 1 63 ? -6.656 32.156 -1.107 1 92.75 63 VAL A O 1
ATOM 512 N N . ASP A 1 64 ? -5.266 33.688 -1.87 1 90.19 64 ASP A N 1
ATOM 513 C CA . ASP A 1 64 ? -6.117 34.812 -1.47 1 90.19 64 ASP A CA 1
ATOM 514 C C . ASP A 1 64 ? -7.348 34.906 -2.371 1 90.19 64 ASP A C 1
ATOM 516 O O . ASP A 1 64 ? -7.273 34.625 -3.566 1 90.19 64 ASP A O 1
ATOM 520 N N . ASP A 1 65 ? -8.352 35.438 -1.804 1 87 65 ASP A N 1
ATOM 521 C CA . ASP A 1 65 ? -9.602 35.562 -2.543 1 87 65 ASP A CA 1
ATOM 522 C C . ASP A 1 65 ? -9.422 36.5 -3.736 1 87 65 ASP A C 1
ATOM 524 O O . ASP A 1 65 ? -10.141 36.406 -4.734 1 87 65 ASP A O 1
ATOM 528 N N . SER A 1 66 ? -8.438 37.375 -3.641 1 86.44 66 SER A N 1
ATOM 529 C CA . SER A 1 66 ? -8.188 38.312 -4.715 1 86.44 66 SER A CA 1
ATOM 530 C C . SER A 1 66 ? -7.73 37.625 -5.988 1 86.44 66 SER A C 1
ATOM 532 O O . SER A 1 66 ? -7.879 38.156 -7.086 1 86.44 66 SER A O 1
ATOM 534 N N . LEU A 1 67 ? -7.188 36.438 -5.805 1 86.69 67 LEU A N 1
ATOM 535 C CA . LEU A 1 67 ? -6.719 35.688 -6.961 1 86.69 67 LEU A CA 1
ATOM 536 C C . LEU A 1 67 ? -7.871 34.938 -7.625 1 86.69 67 LEU A C 1
ATOM 538 O O . LEU A 1 67 ? -7.746 34.469 -8.758 1 86.69 67 LEU A O 1
ATOM 542 N N . LEU A 1 68 ? -8.945 34.875 -6.895 1 84.44 68 LEU A N 1
ATOM 543 C CA . LEU A 1 68 ? -10.109 34.156 -7.391 1 84.44 68 LEU A CA 1
ATOM 544 C C . LEU A 1 68 ? -11.078 35.062 -8.102 1 84.44 68 LEU A C 1
ATOM 546 O O . LEU A 1 68 ? -11.617 36 -7.492 1 84.44 68 LEU A O 1
ATOM 550 N N . THR A 1 69 ? -11.023 35.094 -9.367 1 81.38 69 THR A N 1
ATOM 551 C CA . THR A 1 69 ? -11.922 35.938 -10.164 1 81.38 69 THR A CA 1
ATOM 552 C C . THR A 1 69 ? -12.766 35.062 -11.102 1 81.38 69 THR A C 1
ATOM 554 O O . THR A 1 69 ? -12.438 33.906 -11.344 1 81.38 69 THR A O 1
ATOM 557 N N . GLU A 1 70 ? -13.766 35.688 -11.539 1 72.06 70 GLU A N 1
ATOM 558 C CA . GLU A 1 70 ? -14.656 35 -12.453 1 72.06 70 GLU A CA 1
ATOM 559 C C . GLU A 1 70 ? -13.938 34.625 -13.742 1 72.06 70 GLU A C 1
ATOM 561 O O . GLU A 1 70 ? -14.234 33.594 -14.359 1 72.06 70 GLU A O 1
ATOM 566 N N . ASP A 1 71 ? -13.008 35.375 -14.078 1 70.44 71 ASP A N 1
ATOM 567 C CA . ASP A 1 71 ? -12.312 35.188 -15.352 1 70.44 71 ASP A CA 1
ATOM 568 C C . ASP A 1 71 ? -11.227 34.125 -15.211 1 70.44 71 ASP A C 1
ATOM 570 O O . ASP A 1 71 ? -10.812 33.531 -16.203 1 70.44 71 ASP A O 1
ATOM 574 N N . PHE A 1 72 ? -10.766 33.938 -14.062 1 80.5 72 PHE A N 1
ATOM 575 C CA . PHE A 1 72 ? -9.758 32.906 -13.836 1 80.5 72 PHE A CA 1
ATOM 576 C C . PHE A 1 72 ? -10.383 31.656 -13.219 1 80.5 72 PHE A C 1
ATOM 578 O O . PHE A 1 72 ? -11.039 30.875 -13.914 1 80.5 72 PHE A O 1
ATOM 585 N N . PHE A 1 73 ? -10.547 31.562 -11.984 1 84.06 73 PHE A N 1
ATOM 586 C CA . PHE A 1 73 ? -11.312 30.531 -11.289 1 84.06 73 PHE A CA 1
ATOM 587 C C . PHE A 1 73 ? -12.117 31.141 -10.141 1 84.06 73 PHE A C 1
ATOM 589 O O . PHE A 1 73 ? -11.602 31.953 -9.375 1 84.06 73 PHE A O 1
ATOM 596 N N . PRO A 1 74 ? -13.367 30.734 -10.047 1 85.19 74 PRO A N 1
ATOM 597 C CA . PRO A 1 74 ? -14.281 31.391 -9.117 1 85.19 74 PRO A CA 1
ATOM 598 C C . PRO A 1 74 ? -14.094 30.922 -7.676 1 85.19 74 PRO A C 1
ATOM 600 O O . PRO A 1 74 ? -14.578 31.578 -6.742 1 85.19 74 PRO A O 1
ATOM 603 N N . SER A 1 75 ? -13.539 29.781 -7.426 1 87.31 75 SER A N 1
ATOM 604 C CA . SER A 1 75 ? -13.367 29.25 -6.082 1 87.31 75 SER A CA 1
ATOM 605 C C . SER A 1 75 ? -12.055 28.469 -5.965 1 87.31 75 SER A C 1
ATOM 607 O O . SER A 1 75 ? -11.461 28.094 -6.977 1 87.31 75 SER A O 1
ATOM 609 N N . ARG A 1 76 ? -11.688 28.281 -4.758 1 88.31 76 ARG A N 1
ATOM 610 C CA . ARG A 1 76 ? -10.477 27.516 -4.5 1 88.31 76 ARG A CA 1
ATOM 611 C C . ARG A 1 76 ? -10.641 26.078 -4.973 1 88.31 76 ARG A C 1
ATOM 613 O O . ARG A 1 76 ? -9.703 25.484 -5.508 1 88.31 76 ARG A O 1
ATOM 620 N N . ARG A 1 77 ? -11.789 25.531 -4.812 1 85.94 77 ARG A N 1
ATOM 621 C CA . ARG A 1 77 ? -12.055 24.172 -5.262 1 85.94 77 ARG A CA 1
ATOM 622 C C . ARG A 1 77 ? -11.969 24.062 -6.781 1 85.94 77 ARG A C 1
ATOM 624 O O . ARG A 1 77 ? -11.438 23.078 -7.312 1 85.94 77 ARG A O 1
ATOM 631 N N . ALA A 1 78 ? -12.508 25.109 -7.434 1 87.81 78 ALA A N 1
ATOM 632 C CA . ALA A 1 78 ? -12.43 25.125 -8.891 1 87.81 78 ALA A CA 1
ATOM 633 C C . ALA A 1 78 ? -10.984 25.234 -9.367 1 87.81 78 ALA A C 1
ATOM 635 O O . ALA A 1 78 ? -10.594 24.594 -10.344 1 87.81 78 ALA A O 1
ATOM 636 N N . LEU A 1 79 ? -10.273 26.109 -8.695 1 90.38 79 LEU A N 1
ATOM 637 C CA . LEU A 1 79 ? -8.859 26.266 -9.008 1 90.38 79 LEU A CA 1
ATOM 638 C C . LEU A 1 79 ? -8.109 24.953 -8.805 1 90.38 79 LEU A C 1
ATOM 640 O O . LEU A 1 79 ? -7.344 24.531 -9.664 1 90.38 79 LEU A O 1
ATOM 644 N N . LYS A 1 80 ? -8.328 24.281 -7.703 1 90.62 80 LYS A N 1
ATOM 645 C CA . LYS A 1 80 ? -7.707 23 -7.367 1 90.62 80 LYS A CA 1
ATOM 646 C C . LYS A 1 80 ? -8.031 21.938 -8.422 1 90.62 80 LYS A C 1
ATOM 648 O O . LYS A 1 80 ? -7.16 21.172 -8.812 1 90.62 80 LYS A O 1
ATOM 653 N N . TRP A 1 81 ? -9.227 21.922 -8.828 1 88.44 81 TRP A N 1
ATOM 654 C CA . TRP A 1 81 ? -9.68 20.953 -9.82 1 88.44 81 TRP A CA 1
ATOM 655 C C . TRP A 1 81 ? -8.969 21.172 -11.148 1 88.44 81 TRP A C 1
ATOM 657 O O . TRP A 1 81 ? -8.539 20.203 -11.789 1 88.44 81 TRP A O 1
ATOM 667 N N . ALA A 1 82 ? -8.875 22.406 -11.547 1 90.06 82 ALA A N 1
ATOM 668 C CA . ALA A 1 82 ? -8.219 22.734 -12.812 1 90.06 82 ALA A CA 1
ATOM 669 C C . ALA A 1 82 ? -6.75 22.312 -12.781 1 90.06 82 ALA A C 1
ATOM 671 O O . ALA A 1 82 ? -6.23 21.766 -13.766 1 90.06 82 ALA A O 1
ATOM 672 N N . MET A 1 83 ? -6.094 22.609 -11.672 1 93.25 83 MET A N 1
ATOM 673 C CA . MET A 1 83 ? -4.695 22.219 -11.539 1 93.25 83 MET A CA 1
ATOM 674 C C . MET A 1 83 ? -4.551 20.703 -11.523 1 93.25 83 MET A C 1
ATOM 676 O O . MET A 1 83 ? -3.619 20.156 -12.117 1 93.25 83 MET A O 1
ATOM 680 N N . TYR A 1 84 ? -5.469 20.047 -10.852 1 92.06 84 TYR A N 1
ATOM 681 C CA . TYR A 1 84 ? -5.438 18.594 -10.75 1 92.06 84 TYR A CA 1
ATOM 682 C C . TYR A 1 84 ? -5.59 17.938 -12.125 1 92.06 84 TYR A C 1
ATOM 684 O O . TYR A 1 84 ? -4.898 16.969 -12.438 1 92.06 84 TYR A O 1
ATOM 692 N N . GLN A 1 85 ? -6.445 18.453 -12.914 1 90.81 85 GLN A N 1
ATOM 693 C CA . GLN A 1 85 ? -6.668 17.906 -14.242 1 90.81 85 GLN A CA 1
ATOM 694 C C . GLN A 1 85 ? -5.398 17.969 -15.094 1 90.81 85 GLN A C 1
ATOM 696 O O . GLN A 1 85 ? -5.094 17.047 -15.836 1 90.81 85 GLN A O 1
ATOM 701 N N . ARG A 1 86 ? -4.723 19.047 -14.945 1 93.12 86 ARG A N 1
ATOM 702 C CA . ARG A 1 86 ? -3.494 19.219 -15.711 1 93.12 86 ARG A CA 1
ATOM 703 C C . ARG A 1 86 ? -2.402 18.281 -15.219 1 93.12 86 ARG A C 1
ATOM 705 O O . ARG A 1 86 ? -1.704 17.656 -16.016 1 93.12 86 ARG A O 1
ATOM 712 N N . ALA A 1 87 ? -2.264 18.203 -13.859 1 94 87 ALA A N 1
ATOM 713 C CA . ALA A 1 87 ? -1.283 17.281 -13.281 1 94 87 ALA A CA 1
ATOM 714 C C . ALA A 1 87 ? 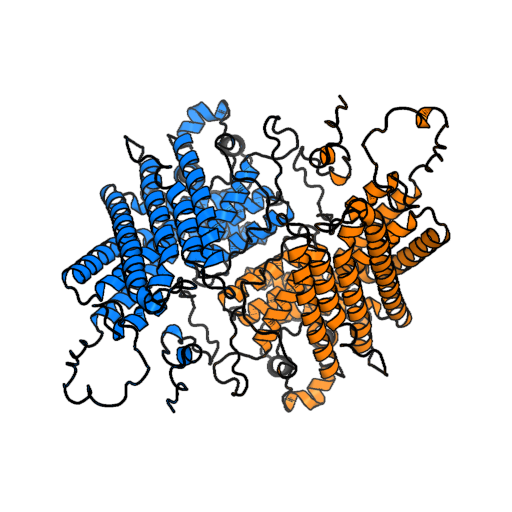-1.605 15.844 -13.648 1 94 87 ALA A C 1
ATOM 716 O O . ALA A 1 87 ? -0.713 15.078 -14.023 1 94 87 ALA A O 1
ATOM 717 N N . LYS A 1 88 ? -2.869 15.438 -13.562 1 91.56 88 LYS A N 1
ATOM 718 C CA . LYS A 1 88 ? -3.312 14.078 -13.859 1 91.56 88 LYS A CA 1
ATOM 719 C C . LYS A 1 88 ? -3.041 13.719 -15.32 1 91.56 88 LYS A C 1
ATOM 721 O O . LYS A 1 88 ? -2.674 12.586 -15.625 1 91.56 88 LYS A O 1
ATOM 726 N N . ALA A 1 89 ? -3.277 14.656 -16.188 1 91.06 89 ALA A N 1
ATOM 727 C CA . ALA A 1 89 ? -3.014 14.422 -17.609 1 91.06 89 ALA A CA 1
ATOM 728 C C . ALA A 1 89 ? -1.538 14.117 -17.844 1 91.06 89 ALA A C 1
ATOM 730 O O . ALA A 1 89 ? -1.205 13.203 -18.609 1 91.06 89 ALA A O 1
ATOM 731 N N . LEU A 1 90 ? -0.671 14.875 -17.234 1 92.56 90 LEU A N 1
ATOM 732 C CA . LEU A 1 90 ? 0.763 14.648 -17.375 1 92.56 90 LEU A CA 1
ATOM 733 C C . LEU A 1 90 ? 1.17 13.32 -16.75 1 92.56 90 LEU A C 1
ATOM 735 O O . LEU A 1 90 ? 2.004 12.602 -17.297 1 92.56 90 LEU A O 1
ATOM 739 N N . TYR A 1 91 ? 0.567 12.992 -15.609 1 91.19 91 TYR A N 1
ATOM 740 C CA . TYR A 1 91 ? 0.848 11.734 -14.938 1 91.19 91 TYR A CA 1
ATOM 741 C C . TYR A 1 91 ? 0.433 10.547 -15.797 1 91.19 91 TYR A C 1
ATOM 743 O O . TYR A 1 91 ? 1.19 9.586 -15.945 1 91.19 91 TYR A O 1
ATOM 751 N N . ASP A 1 92 ? -0.749 10.656 -16.359 1 86.06 92 ASP A N 1
ATOM 752 C CA . ASP A 1 92 ? -1.285 9.562 -17.172 1 86.06 92 ASP A CA 1
ATOM 753 C C . ASP A 1 92 ? -0.462 9.359 -18.438 1 86.06 92 ASP A C 1
ATOM 755 O O . ASP A 1 92 ? -0.381 8.25 -18.969 1 86.06 92 ASP A O 1
ATOM 759 N N . ALA A 1 93 ? 0.165 10.406 -18.859 1 86.25 93 ALA A N 1
ATOM 760 C CA . ALA A 1 93 ? 0.969 10.344 -20.062 1 86.25 93 ALA A CA 1
ATOM 761 C C . ALA A 1 93 ? 2.402 9.922 -19.766 1 86.25 93 ALA A C 1
ATOM 763 O O . ALA A 1 93 ? 3.254 9.891 -20.656 1 86.25 93 ALA A O 1
ATOM 764 N N . ASP A 1 94 ? 2.693 9.656 -18.531 1 83.94 94 ASP A N 1
ATOM 765 C CA . ASP A 1 94 ? 4.039 9.273 -18.109 1 83.94 94 ASP A CA 1
ATOM 766 C C . ASP A 1 94 ? 5.059 10.344 -18.5 1 83.94 94 ASP A C 1
ATOM 768 O O . ASP A 1 94 ? 6.121 10.023 -19.047 1 83.94 94 ASP A O 1
ATOM 772 N N . TYR A 1 95 ? 4.773 11.555 -18.203 1 86.81 95 TYR A N 1
ATOM 773 C CA . TYR A 1 95 ? 5.594 12.688 -18.641 1 86.81 95 TYR A CA 1
ATOM 774 C C . TYR A 1 95 ? 6.852 12.805 -17.781 1 86.81 95 TYR A C 1
ATOM 776 O O . TYR A 1 95 ? 7.906 13.211 -18.281 1 86.81 95 TYR A O 1
ATOM 784 N N . GLU A 1 96 ? 6.715 12.539 -16.5 1 89.56 96 GLU A N 1
ATOM 785 C CA . GLU A 1 96 ? 7.816 12.68 -15.555 1 89.56 96 GLU A CA 1
ATOM 786 C C . GLU A 1 96 ? 8.641 11.398 -15.469 1 89.56 96 GLU A C 1
ATOM 788 O O . GLU A 1 96 ? 8.102 10.336 -15.156 1 89.56 96 GLU A O 1
ATOM 793 N N . LYS A 1 97 ? 9.945 11.57 -15.68 1 84.38 97 LYS A N 1
ATOM 794 C CA . LYS A 1 97 ? 10.797 10.391 -15.703 1 84.38 97 LYS A CA 1
ATOM 795 C C . LYS A 1 97 ? 11.633 10.289 -14.43 1 84.38 97 LYS A C 1
ATOM 797 O O . LYS A 1 97 ? 12.047 9.195 -14.039 1 84.38 97 LYS A O 1
ATOM 802 N N . ASP A 1 98 ? 11.859 11.445 -13.828 1 89.12 98 ASP A N 1
ATOM 803 C CA . ASP A 1 98 ? 12.594 11.414 -12.562 1 89.12 98 ASP A CA 1
ATOM 804 C C . ASP A 1 98 ? 11.742 10.812 -11.445 1 89.12 98 ASP A C 1
ATOM 806 O O . ASP A 1 98 ? 10.656 11.32 -11.141 1 89.12 98 ASP A O 1
ATOM 810 N N . LYS A 1 99 ? 12.219 9.781 -10.828 1 88.75 99 LYS A N 1
ATOM 811 C CA . LYS A 1 99 ? 11.43 9.016 -9.867 1 88.75 99 LYS A CA 1
ATOM 812 C C . LYS A 1 99 ? 11.141 9.852 -8.617 1 88.75 99 LYS A C 1
ATOM 814 O O . LYS A 1 99 ? 10.039 9.789 -8.07 1 88.75 99 LYS A O 1
ATOM 819 N N . VAL A 1 100 ? 12.125 10.547 -8.117 1 92.31 100 VAL A N 1
ATOM 820 C CA . VAL A 1 100 ? 11.93 11.344 -6.914 1 92.31 100 VAL A CA 1
ATOM 821 C C . VAL A 1 100 ? 10.906 12.445 -7.184 1 92.31 100 VAL A C 1
ATOM 823 O O . VAL A 1 100 ? 10 12.672 -6.383 1 92.31 100 VAL A O 1
ATOM 826 N N . THR A 1 101 ? 11.07 13.125 -8.344 1 94.5 101 THR A N 1
ATOM 827 C CA . THR A 1 101 ? 10.125 14.164 -8.734 1 94.5 101 THR A CA 1
ATOM 828 C C . THR A 1 101 ? 8.719 13.586 -8.891 1 94.5 101 THR A C 1
ATOM 830 O O . THR A 1 101 ? 7.734 14.242 -8.555 1 94.5 101 THR A O 1
ATOM 833 N N . LEU A 1 102 ? 8.688 12.406 -9.383 1 94.44 102 LEU A N 1
ATOM 834 C CA . LEU A 1 102 ? 7.406 11.727 -9.523 1 94.44 102 LEU A CA 1
ATOM 835 C C . LEU A 1 102 ? 6.77 11.484 -8.156 1 94.44 102 LEU A C 1
ATOM 837 O O . LEU A 1 102 ? 5.57 11.711 -7.977 1 94.44 102 LEU A O 1
ATOM 841 N N . ILE A 1 103 ? 7.547 10.969 -7.18 1 96.19 103 ILE A N 1
ATOM 842 C CA . ILE A 1 103 ? 7.047 10.711 -5.836 1 96.19 103 ILE A CA 1
ATOM 843 C C . ILE A 1 103 ? 6.562 12.016 -5.203 1 96.19 103 ILE A C 1
ATOM 845 O O . ILE A 1 103 ? 5.48 12.062 -4.617 1 96.19 103 ILE A O 1
ATOM 849 N N . GLN A 1 104 ? 7.332 13.07 -5.359 1 97.38 104 GLN A N 1
ATOM 850 C CA . GLN A 1 104 ? 6.938 14.391 -4.863 1 97.38 104 GLN A CA 1
ATOM 851 C C . GLN A 1 104 ? 5.605 14.828 -5.461 1 97.38 104 GLN A C 1
ATOM 853 O O . GLN A 1 104 ? 4.727 15.305 -4.746 1 97.38 104 GLN A O 1
ATOM 858 N N . SER A 1 105 ? 5.523 14.617 -6.715 1 97.06 105 SER A N 1
ATOM 859 C CA . SER A 1 105 ? 4.34 15.07 -7.438 1 97.06 105 SER A CA 1
ATOM 860 C C . SER A 1 105 ? 3.098 14.305 -7.004 1 97.06 105 SER A C 1
ATOM 862 O O . SER A 1 105 ? 2.059 14.898 -6.719 1 97.06 105 SER A O 1
ATOM 864 N N . VAL A 1 106 ? 3.207 13.008 -6.961 1 95.81 106 VAL A N 1
ATOM 865 C CA . VAL A 1 106 ? 2.039 12.203 -6.617 1 95.81 106 VAL A CA 1
ATOM 866 C C . VAL A 1 106 ? 1.646 12.453 -5.164 1 95.81 106 VAL A C 1
ATOM 868 O O . VAL A 1 106 ? 0.46 12.438 -4.824 1 95.81 106 VAL A O 1
ATOM 871 N N . PHE A 1 107 ? 2.582 12.711 -4.258 1 97.31 107 PHE A N 1
ATOM 872 C CA . PHE A 1 107 ? 2.271 13.109 -2.889 1 97.31 107 PHE A CA 1
ATOM 873 C C . PHE A 1 107 ? 1.41 14.367 -2.873 1 97.31 107 PHE A C 1
ATOM 875 O O . PHE A 1 107 ? 0.4 14.43 -2.17 1 97.31 107 PHE A O 1
ATOM 882 N N . LEU A 1 108 ? 1.82 15.258 -3.691 1 97.5 108 LEU A N 1
ATOM 883 C CA . LEU A 1 108 ? 1.146 16.547 -3.703 1 97.5 108 LEU A CA 1
ATOM 884 C C . LEU A 1 108 ? -0.198 16.453 -4.418 1 97.5 108 LEU A C 1
ATOM 886 O O . LEU A 1 108 ? -1.131 17.188 -4.094 1 97.5 108 LEU A O 1
ATOM 890 N N . MET A 1 109 ? -0.302 15.586 -5.359 1 95 109 MET A N 1
ATOM 891 C CA . MET A 1 109 ? -1.585 15.367 -6.02 1 95 109 MET A CA 1
ATOM 892 C C . MET A 1 109 ? -2.631 14.867 -5.027 1 95 109 MET A C 1
ATOM 894 O O . MET A 1 109 ? -3.832 15.039 -5.25 1 95 109 MET A O 1
ATOM 898 N N . GLY A 1 110 ? -2.156 14.328 -3.92 1 93.19 110 GLY A N 1
ATOM 899 C CA . GLY A 1 110 ? -3.047 13.805 -2.895 1 93.19 110 GLY A CA 1
ATOM 900 C C . GLY A 1 110 ? -3.762 14.891 -2.115 1 93.19 110 GLY A C 1
ATOM 901 O O . GLY A 1 110 ? -4.609 14.602 -1.269 1 93.19 110 GLY A O 1
ATOM 902 N N . HIS A 1 111 ? -3.51 16.109 -2.418 1 92.19 111 HIS A N 1
ATOM 903 C CA . HIS A 1 111 ? -4.191 17.203 -1.738 1 92.19 111 HIS A CA 1
ATOM 904 C C . HIS A 1 111 ? -5.555 17.484 -2.369 1 92.19 111 HIS A C 1
ATOM 906 O O . HIS A 1 111 ? -6.328 18.297 -1.854 1 92.19 111 HIS A O 1
ATOM 912 N N . TRP A 1 112 ? -5.75 16.828 -3.486 1 83.88 112 TRP A N 1
ATOM 913 C CA . TRP A 1 112 ? -7.07 16.938 -4.102 1 83.88 112 TRP A CA 1
ATOM 914 C C . TRP A 1 112 ? -7.926 15.719 -3.768 1 83.88 112 TRP A C 1
ATOM 916 O O . TRP A 1 112 ? -7.41 14.609 -3.639 1 83.88 112 TRP A O 1
ATOM 926 N N . TYR A 1 113 ? -9.266 16.078 -3.504 1 72.31 113 TYR A N 1
ATOM 927 C CA . TYR A 1 113 ? -10.219 15 -3.295 1 72.31 113 TYR A CA 1
ATOM 928 C C . TYR A 1 113 ? -11.547 15.305 -3.986 1 72.31 113 TYR A C 1
ATOM 930 O O . TYR A 1 113 ? -12.109 16.391 -3.816 1 72.31 113 TYR A O 1
ATOM 938 N N . ASN A 1 114 ? -11.859 14.75 -5.086 1 57.91 114 ASN A N 1
ATOM 939 C CA . ASN A 1 114 ? -13.148 15.055 -5.695 1 57.91 114 ASN A CA 1
ATOM 940 C C . ASN A 1 114 ? -14.266 14.203 -5.098 1 57.91 114 ASN A C 1
ATOM 942 O O . ASN A 1 114 ? -15.398 14.664 -4.965 1 57.91 114 ASN A O 1
ATOM 946 N N . SER A 1 115 ? -14.148 12.891 -5.367 1 56.28 115 SER A N 1
ATOM 947 C CA . SER A 1 115 ? -15.258 12.055 -4.922 1 56.28 115 SER A CA 1
ATOM 948 C C . SER A 1 115 ? -14.836 11.148 -3.771 1 56.28 115 SER A C 1
ATOM 950 O O . SER A 1 115 ? -13.641 10.93 -3.551 1 56.28 115 SER A O 1
ATOM 952 N N . THR A 1 116 ? -15.828 11.117 -2.961 1 49.75 116 THR A N 1
ATOM 953 C CA . THR A 1 116 ? -15.648 10.18 -1.86 1 49.75 116 THR A CA 1
ATOM 954 C C . THR A 1 116 ? -15.148 8.836 -2.377 1 49.75 116 THR A C 1
ATOM 956 O O . THR A 1 116 ? -14.781 7.957 -1.589 1 49.75 116 THR A O 1
ATOM 959 N N . ASP A 1 117 ? -15.156 8.805 -3.723 1 50.47 117 ASP A N 1
ATOM 960 C CA . ASP A 1 117 ? -14.703 7.496 -4.184 1 50.47 117 ASP A CA 1
ATOM 961 C C . ASP A 1 117 ? -13.18 7.453 -4.309 1 50.47 117 ASP A C 1
ATOM 963 O O . ASP A 1 117 ? -12.57 8.398 -4.809 1 50.47 117 ASP A O 1
ATOM 967 N N . ASP A 1 118 ? -12.453 7.109 -3.439 1 56.78 118 ASP A N 1
ATOM 968 C CA . ASP A 1 118 ? -11.031 7.039 -3.121 1 56.78 118 ASP A CA 1
ATOM 969 C C . ASP A 1 118 ? -10.203 6.703 -4.359 1 56.78 118 ASP A C 1
ATOM 971 O O . ASP A 1 118 ? -9.031 6.324 -4.254 1 56.78 118 ASP A O 1
ATOM 975 N N . ARG A 1 119 ? -10.641 6.957 -5.672 1 62.81 119 ARG A N 1
ATOM 976 C CA . ARG A 1 119 ? -9.797 6.59 -6.801 1 62.81 119 ARG A CA 1
ATOM 977 C C . ARG A 1 119 ? -8.82 7.711 -7.137 1 62.81 119 ARG A C 1
ATOM 979 O O . ARG A 1 119 ? -7.863 7.504 -7.887 1 62.81 119 ARG A O 1
ATOM 986 N N . ALA A 1 120 ? -9.133 8.703 -6.523 1 73.81 120 ALA A N 1
ATOM 987 C CA . ALA A 1 120 ? -8.273 9.844 -6.852 1 73.81 120 ALA A CA 1
ATOM 988 C C . ALA A 1 120 ? -8.062 10.734 -5.637 1 73.81 120 ALA A C 1
ATOM 990 O O . ALA A 1 120 ? -7.789 11.93 -5.777 1 73.81 120 ALA A O 1
ATOM 991 N N . GLY A 1 121 ? -8.172 10.18 -4.574 1 85.56 121 GLY A N 1
ATOM 992 C CA . GLY A 1 121 ? -8.016 10.969 -3.363 1 85.56 121 GLY A CA 1
ATOM 993 C C . GLY A 1 121 ? -6.676 10.758 -2.684 1 85.56 121 GLY A C 1
ATOM 994 O O . GLY A 1 121 ? -5.758 10.18 -3.27 1 85.56 121 GLY A O 1
ATOM 995 N N . PRO A 1 122 ? -6.594 11.359 -1.55 1 89.88 122 PRO A N 1
ATOM 996 C CA . PRO A 1 122 ? -5.32 11.297 -0.827 1 89.88 122 PRO A CA 1
ATOM 997 C C . PRO A 1 122 ? -4.879 9.867 -0.531 1 89.88 122 PRO A C 1
ATOM 999 O O . PRO A 1 122 ? -3.684 9.562 -0.572 1 89.88 122 PRO A O 1
ATOM 1002 N N . TRP A 1 123 ? -5.789 8.953 -0.207 1 91.19 123 TRP A N 1
ATOM 1003 C CA . TRP A 1 123 ? -5.453 7.559 0.072 1 91.19 123 TRP A CA 1
ATOM 1004 C C . TRP A 1 123 ? -4.824 6.898 -1.148 1 91.19 123 TRP A C 1
ATOM 1006 O O . TRP A 1 123 ? -3.807 6.207 -1.032 1 91.19 123 TRP A O 1
ATOM 1016 N N . HIS A 1 124 ? -5.41 7.148 -2.312 1 90.69 124 HIS A N 1
ATOM 1017 C CA . HIS A 1 124 ? -4.934 6.59 -3.57 1 90.69 124 HIS A CA 1
ATOM 1018 C C . HIS A 1 124 ? -3.525 7.082 -3.895 1 90.69 124 HIS A C 1
ATOM 1020 O O . HIS A 1 124 ? -2.615 6.281 -4.113 1 90.69 124 HIS A O 1
ATOM 1026 N N . TRP A 1 125 ? -3.371 8.344 -3.9 1 94 125 TRP A N 1
ATOM 1027 C CA . TRP A 1 125 ? -2.105 8.93 -4.328 1 94 125 TRP A CA 1
ATOM 1028 C C . TRP A 1 125 ? -1.003 8.641 -3.314 1 94 125 TRP A C 1
ATOM 1030 O O . TRP A 1 125 ? 0.15 8.422 -3.689 1 94 125 TRP A O 1
ATOM 1040 N N . ASN A 1 126 ? -1.371 8.711 -1.998 1 95.12 126 ASN A N 1
ATOM 1041 C CA . ASN A 1 126 ? -0.362 8.367 -1.003 1 95.12 126 ASN A CA 1
ATOM 1042 C C . ASN A 1 126 ? 0.099 6.918 -1.153 1 95.12 126 ASN A C 1
ATOM 1044 O O . ASN A 1 126 ? 1.267 6.605 -0.914 1 95.12 126 ASN A O 1
ATOM 1048 N N . GLY A 1 127 ? -0.837 6.035 -1.489 1 94.5 127 GLY A N 1
ATOM 1049 C CA . GLY A 1 127 ? -0.467 4.656 -1.748 1 94.5 127 GLY A CA 1
ATOM 1050 C C . GLY A 1 127 ? 0.534 4.508 -2.877 1 94.5 127 GLY A C 1
ATOM 1051 O O . GLY A 1 127 ? 1.509 3.762 -2.758 1 94.5 127 GLY A O 1
ATOM 1052 N N . ILE A 1 128 ? 0.308 5.188 -3.945 1 93.44 128 ILE A N 1
ATOM 1053 C CA . ILE A 1 128 ? 1.213 5.152 -5.09 1 93.44 128 ILE A CA 1
ATOM 1054 C C . ILE A 1 128 ? 2.576 5.711 -4.688 1 93.44 128 ILE A C 1
ATOM 1056 O O . ILE A 1 128 ? 3.613 5.141 -5.039 1 93.44 128 ILE A O 1
ATOM 1060 N N . ALA A 1 129 ? 2.543 6.82 -3.932 1 96.06 129 ALA A N 1
ATOM 1061 C CA . ALA A 1 129 ? 3.795 7.434 -3.492 1 96.06 129 ALA A CA 1
ATOM 1062 C C . ALA A 1 129 ? 4.605 6.465 -2.633 1 96.06 129 ALA A C 1
ATOM 1064 O O . ALA A 1 129 ? 5.824 6.367 -2.779 1 96.06 129 ALA A O 1
ATOM 1065 N N . ILE A 1 130 ? 3.959 5.762 -1.747 1 96.62 130 ILE A N 1
ATOM 1066 C CA . ILE A 1 130 ? 4.625 4.801 -0.877 1 96.62 130 ILE A CA 1
ATOM 1067 C C . ILE A 1 130 ? 5.211 3.666 -1.716 1 96.62 130 ILE A C 1
ATOM 1069 O O . ILE A 1 130 ? 6.352 3.25 -1.498 1 96.62 130 ILE A O 1
ATOM 1073 N N . SER A 1 131 ? 4.438 3.184 -2.684 1 92.88 131 SER A N 1
ATOM 1074 C CA . SER A 1 131 ? 4.91 2.119 -3.562 1 92.88 131 SER A CA 1
ATOM 1075 C C . SER A 1 131 ? 6.172 2.541 -4.312 1 92.88 131 SER A C 1
ATOM 1077 O O . SER A 1 131 ? 7.141 1.782 -4.379 1 92.88 131 SER A O 1
ATOM 1079 N N . LEU A 1 132 ? 6.133 3.709 -4.883 1 91.88 132 LEU A N 1
ATOM 1080 C CA . LEU A 1 132 ? 7.277 4.23 -5.621 1 91.88 132 LEU A CA 1
ATOM 1081 C C . LEU A 1 132 ? 8.477 4.434 -4.695 1 91.88 132 LEU A C 1
ATOM 1083 O O . LEU A 1 132 ? 9.617 4.215 -5.102 1 91.88 132 LEU A O 1
ATOM 1087 N N . SER A 1 133 ? 8.203 4.844 -3.471 1 93.81 133 SER A N 1
ATOM 1088 C CA . SER A 1 133 ? 9.273 5.055 -2.502 1 93.81 133 SER A CA 1
ATOM 1089 C C . SER A 1 133 ? 9.977 3.746 -2.16 1 93.81 133 SER A C 1
ATOM 1091 O O . SER A 1 133 ? 11.195 3.723 -1.961 1 93.81 133 SER A O 1
ATOM 1093 N N . HIS A 1 134 ? 9.234 2.641 -2.033 1 89.88 134 HIS A N 1
ATOM 1094 C CA . HIS A 1 134 ? 9.828 1.33 -1.8 1 89.88 134 HIS A CA 1
ATOM 1095 C C . HIS A 1 134 ? 10.688 0.9 -2.98 1 89.88 134 HIS A C 1
ATOM 1097 O O . HIS A 1 134 ? 11.719 0.244 -2.797 1 89.88 134 HIS A O 1
ATOM 1103 N N . THR A 1 135 ? 10.219 1.295 -4.148 1 85.94 135 THR A N 1
ATOM 1104 C CA . THR A 1 135 ? 10.945 0.923 -5.363 1 85.94 135 THR A CA 1
ATOM 1105 C C . THR A 1 135 ? 12.344 1.533 -5.367 1 85.94 135 THR A C 1
ATOM 1107 O O . THR A 1 135 ? 13.305 0.886 -5.781 1 85.94 135 THR A O 1
ATOM 1110 N N . ILE A 1 136 ? 12.438 2.756 -4.832 1 85.56 136 ILE A N 1
ATOM 1111 C CA . ILE A 1 136 ? 13.727 3.424 -4.91 1 85.56 136 ILE A CA 1
ATOM 1112 C C . ILE A 1 136 ? 14.453 3.314 -3.568 1 85.56 136 ILE A C 1
ATOM 1114 O O . ILE A 1 136 ? 15.531 3.875 -3.393 1 85.56 136 ILE A O 1
ATOM 1118 N N . GLY A 1 137 ? 13.859 2.713 -2.562 1 88.31 137 GLY A N 1
ATOM 1119 C CA . GLY A 1 137 ? 14.539 2.354 -1.328 1 88.31 137 GLY A CA 1
ATOM 1120 C C . GLY A 1 137 ? 14.539 3.467 -0.3 1 88.31 137 GLY A C 1
ATOM 1121 O O . GLY A 1 137 ? 15.43 3.531 0.555 1 88.31 137 GLY A O 1
ATOM 1122 N N . LEU A 1 138 ? 13.523 4.371 -0.344 1 92.44 138 LEU A N 1
ATOM 1123 C CA . LEU A 1 138 ? 13.469 5.465 0.622 1 92.44 138 LEU A CA 1
ATOM 1124 C C . LEU A 1 138 ? 13.25 4.93 2.033 1 92.44 138 LEU A C 1
ATOM 1126 O O . LEU A 1 138 ? 13.57 5.609 3.014 1 92.44 138 LEU A O 1
ATOM 1130 N N . HIS A 1 139 ? 12.711 3.711 2.18 1 93.12 139 HIS A N 1
ATOM 1131 C CA . HIS A 1 139 ? 12.414 3.131 3.484 1 93.12 139 HIS A CA 1
ATOM 1132 C C . HIS A 1 139 ? 13.664 2.537 4.121 1 93.12 139 HIS A C 1
ATOM 1134 O O . HIS A 1 139 ? 13.633 2.109 5.277 1 93.12 139 HIS A O 1
ATOM 1140 N N . ARG A 1 140 ? 14.781 2.539 3.426 1 91.38 140 ARG A N 1
ATOM 1141 C CA . ARG A 1 140 ? 16.031 1.981 3.924 1 91.38 140 ARG A CA 1
ATOM 1142 C C . ARG A 1 140 ? 17.188 2.957 3.719 1 91.38 140 ARG A C 1
ATOM 1144 O O . ARG A 1 140 ? 18.297 2.553 3.35 1 91.38 140 ARG A O 1
ATOM 1151 N N . LEU A 1 141 ? 16.875 4.203 3.943 1 86.62 141 LEU A N 1
ATOM 1152 C CA . LEU A 1 141 ? 17.906 5.227 3.768 1 86.62 141 LEU A CA 1
ATOM 1153 C C . LEU A 1 141 ? 18.906 5.191 4.914 1 86.62 141 LEU A C 1
ATOM 1155 O O . LEU A 1 141 ? 18.516 5.133 6.086 1 86.62 141 LEU A O 1
ATOM 1159 N N . HIS A 1 142 ? 20.234 5.004 4.582 1 78.38 142 HIS A N 1
ATOM 1160 C CA . HIS A 1 142 ? 21.312 5.141 5.555 1 78.38 142 HIS A CA 1
ATOM 1161 C C . HIS A 1 142 ? 22.047 6.461 5.379 1 78.38 142 HIS A C 1
ATOM 1163 O O . HIS A 1 142 ? 22.625 6.719 4.316 1 78.38 142 HIS A O 1
ATOM 1169 N N . MET A 1 143 ? 21.828 7.395 6.273 1 64.38 143 MET A N 1
ATOM 1170 C CA . MET A 1 143 ? 22.469 8.695 6.18 1 64.38 143 MET A CA 1
ATOM 1171 C C . MET A 1 143 ? 23.719 8.75 7.055 1 64.38 143 MET A C 1
ATOM 1173 O O . MET A 1 143 ? 23.641 8.523 8.258 1 64.38 143 MET A O 1
ATOM 1177 N N . PRO A 1 144 ? 25.016 8.617 6.562 1 55.19 144 PRO A N 1
ATOM 1178 C CA . PRO A 1 144 ? 26.172 8.758 7.441 1 55.19 144 PRO A CA 1
ATOM 1179 C C . PRO A 1 144 ? 26.109 10.016 8.305 1 55.19 144 PRO A C 1
ATOM 1181 O O . PRO A 1 144 ? 25.578 11.031 7.875 1 55.19 144 PRO A O 1
ATOM 1184 N N . ALA A 1 145 ? 26.266 9.969 9.727 1 49.19 145 ALA A N 1
ATOM 1185 C CA . ALA A 1 145 ? 26.266 11.094 10.656 1 49.19 145 ALA A CA 1
ATOM 1186 C C . ALA A 1 145 ? 27.031 12.281 10.078 1 49.19 145 ALA A C 1
ATOM 1188 O O . ALA A 1 145 ? 26.641 13.438 10.258 1 49.19 145 ALA A O 1
ATOM 1189 N N . ASN A 1 146 ? 28.406 12.258 10.133 1 42.66 146 ASN A N 1
ATOM 1190 C CA . ASN A 1 146 ? 29.312 13.367 9.828 1 42.66 146 ASN A CA 1
ATOM 1191 C C . ASN A 1 146 ? 29.25 13.742 8.344 1 42.66 146 ASN A C 1
ATOM 1193 O O . ASN A 1 146 ? 29.953 14.648 7.906 1 42.66 146 ASN A O 1
ATOM 1197 N N . GLN A 1 147 ? 29.594 12.773 7.527 1 40.09 147 GLN A N 1
ATOM 1198 C CA . GLN A 1 147 ? 30.172 13.062 6.227 1 40.09 147 GLN A CA 1
ATOM 1199 C C . GLN A 1 147 ? 29.188 13.789 5.32 1 40.09 147 GLN A C 1
ATOM 1201 O O . GLN A 1 147 ? 27.969 13.648 5.484 1 40.09 147 GLN A O 1
ATOM 1206 N N . GLN A 1 148 ? 29.703 14.688 4.492 1 39.81 148 GLN A N 1
ATOM 1207 C CA . GLN A 1 148 ? 29.344 15.336 3.232 1 39.81 148 GLN A CA 1
ATOM 1208 C C . GLN A 1 148 ? 28.391 14.453 2.414 1 39.81 148 GLN A C 1
ATOM 1210 O O . GLN A 1 148 ? 28.562 13.234 2.371 1 39.81 148 GLN A O 1
ATOM 1215 N N . ALA A 1 149 ? 27.156 14.977 2.148 1 43.53 149 ALA A N 1
ATOM 1216 C CA . ALA A 1 149 ? 26.219 14.438 1.167 1 43.53 149 ALA A CA 1
ATOM 1217 C C . ALA A 1 149 ? 26.922 13.531 0.166 1 43.53 149 ALA A C 1
ATOM 1219 O O . ALA A 1 149 ? 27.344 13.984 -0.902 1 43.53 149 ALA A O 1
ATOM 1220 N N . SER A 1 150 ? 28.031 12.977 0.602 1 39.22 150 SER A N 1
ATOM 1221 C CA . SER A 1 150 ? 28.906 12.445 -0.445 1 39.22 150 SER A CA 1
ATOM 1222 C C . SER A 1 150 ? 28.172 11.438 -1.315 1 39.22 150 SER A C 1
ATOM 1224 O O . SER A 1 150 ? 28.5 11.258 -2.49 1 39.22 150 SER A O 1
ATOM 1226 N N . GLN A 1 151 ? 27.453 10.375 -0.746 1 45.66 151 GLN A N 1
ATOM 1227 C CA . GLN A 1 151 ? 27.203 9.211 -1.587 1 45.66 151 GLN A CA 1
ATOM 1228 C C . GLN A 1 151 ? 25.859 9.312 -2.297 1 45.66 151 GLN A C 1
ATOM 1230 O O . GLN A 1 151 ? 25.219 8.297 -2.582 1 45.66 151 GLN A O 1
ATOM 1235 N N . GLY A 1 152 ? 25.312 10.453 -2.812 1 56.5 152 GLY A N 1
ATOM 1236 C CA . GLY A 1 152 ? 24.203 10.625 -3.738 1 56.5 152 GLY A CA 1
ATOM 1237 C C . GLY A 1 152 ? 22.875 10.773 -3.043 1 56.5 152 GLY A C 1
ATOM 1238 O O . GLY A 1 152 ? 21.844 11.016 -3.695 1 56.5 152 GLY A O 1
ATOM 1239 N N . THR A 1 153 ? 22.812 10.562 -1.751 1 64 153 THR A N 1
ATOM 1240 C CA . THR A 1 153 ? 21.531 10.719 -1.098 1 64 153 THR A CA 1
ATOM 1241 C C . THR A 1 153 ? 21.312 12.164 -0.659 1 64 153 THR A C 1
ATOM 1243 O O . THR A 1 153 ? 22.25 12.812 -0.177 1 64 153 THR A O 1
ATOM 1246 N N . LYS A 1 154 ? 20.094 12.719 -1.069 1 77.06 154 LYS A N 1
ATOM 1247 C CA . LYS A 1 154 ? 19.719 14.086 -0.693 1 77.06 154 LYS A CA 1
ATOM 1248 C C . LYS A 1 154 ? 18.984 14.102 0.636 1 77.06 154 LYS A C 1
ATOM 1250 O O . LYS A 1 154 ? 18.172 13.203 0.919 1 77.06 154 LYS A O 1
ATOM 1255 N N . PRO A 1 155 ? 19.406 15.109 1.479 1 75.12 155 PRO A N 1
ATOM 1256 C CA . PRO A 1 155 ? 18.781 15.188 2.795 1 75.12 155 PRO A CA 1
ATOM 1257 C C . PRO A 1 155 ? 17.25 15.188 2.713 1 75.12 155 PRO A C 1
ATOM 1259 O O . PRO A 1 155 ? 16.578 14.633 3.59 1 75.12 155 PRO A O 1
ATOM 1262 N N . PHE A 1 156 ? 16.797 15.711 1.662 1 88.19 156 PHE A N 1
ATOM 1263 C CA . PHE A 1 156 ? 15.344 15.852 1.679 1 88.19 156 PHE A CA 1
ATOM 1264 C C . PHE A 1 156 ? 14.672 14.508 1.412 1 88.19 156 PHE A C 1
ATOM 1266 O O . PHE A 1 156 ? 13.469 14.359 1.609 1 88.19 156 PHE A O 1
ATOM 1273 N N . TRP A 1 157 ? 15.453 13.445 1.109 1 91.94 157 TRP A N 1
ATOM 1274 C CA . TRP A 1 157 ? 14.867 12.125 0.916 1 91.94 157 TRP A CA 1
ATOM 1275 C C . TRP A 1 157 ? 14.273 11.602 2.219 1 91.94 157 TRP A C 1
ATOM 1277 O O . TRP A 1 157 ? 13.219 10.961 2.215 1 91.94 157 TRP A O 1
ATOM 1287 N N . ARG A 1 158 ? 14.992 11.852 3.285 1 95.06 158 ARG A N 1
ATOM 1288 C CA . ARG A 1 158 ? 14.477 11.453 4.59 1 95.06 158 ARG A CA 1
ATOM 1289 C C . ARG A 1 158 ? 13.203 12.211 4.934 1 95.06 158 ARG A C 1
ATOM 1291 O O . ARG A 1 158 ? 12.25 11.625 5.465 1 95.06 158 ARG A O 1
ATOM 1298 N N . ARG A 1 159 ? 13.195 13.492 4.59 1 97.06 159 ARG A N 1
ATOM 1299 C CA . ARG A 1 159 ? 11.992 14.289 4.797 1 97.06 159 ARG A CA 1
ATOM 1300 C C . ARG A 1 159 ? 10.828 13.758 3.963 1 97.06 159 ARG A C 1
ATOM 1302 O O . ARG A 1 159 ? 9.688 13.719 4.43 1 97.06 159 ARG A O 1
ATOM 1309 N N . LEU A 1 160 ? 11.18 13.438 2.764 1 97.5 160 LEU A N 1
ATOM 1310 C CA . LEU A 1 160 ? 10.18 12.898 1.854 1 97.5 160 LEU A CA 1
ATOM 1311 C C . LEU A 1 160 ? 9.562 11.625 2.418 1 97.5 160 LEU A C 1
ATOM 1313 O O . LEU A 1 160 ? 8.336 11.508 2.492 1 97.5 160 LEU A O 1
ATOM 1317 N N . TRP A 1 161 ? 10.375 10.656 2.869 1 97.5 161 TRP A N 1
ATOM 1318 C CA . TRP A 1 161 ? 9.898 9.391 3.424 1 97.5 161 TRP A CA 1
ATOM 1319 C C . TRP A 1 161 ? 9 9.633 4.633 1 97.5 161 TRP A C 1
ATOM 1321 O O . TRP A 1 161 ? 7.906 9.07 4.723 1 97.5 161 TRP A O 1
ATOM 1331 N N . TRP A 1 162 ? 9.406 10.5 5.48 1 98 162 TRP A N 1
ATOM 1332 C CA . TRP A 1 162 ? 8.688 10.672 6.738 1 98 162 TRP A CA 1
ATOM 1333 C C . TRP A 1 162 ? 7.426 11.516 6.535 1 98 162 TRP A C 1
ATOM 1335 O O . TRP A 1 162 ? 6.488 11.445 7.332 1 98 162 TRP A O 1
ATOM 1345 N N . SER A 1 163 ? 7.434 12.344 5.461 1 98.38 163 SER A N 1
ATOM 1346 C CA . SER A 1 163 ? 6.184 12.992 5.07 1 98.38 163 SER A CA 1
ATOM 1347 C C . SER A 1 163 ? 5.16 11.969 4.598 1 98.38 163 SER A C 1
ATOM 1349 O O . SER A 1 163 ? 3.977 12.062 4.93 1 98.38 163 SER A O 1
ATOM 1351 N N . LEU A 1 164 ? 5.617 11 3.848 1 98.25 164 LEU A N 1
ATOM 1352 C CA . LEU A 1 164 ? 4.742 9.922 3.402 1 98.25 164 LEU A CA 1
ATOM 1353 C C . LEU A 1 164 ? 4.23 9.109 4.59 1 98.25 164 LEU A C 1
ATOM 1355 O O . LEU A 1 164 ? 3.047 8.766 4.648 1 98.25 164 LEU A O 1
ATOM 1359 N N . TYR A 1 165 ? 5.129 8.836 5.566 1 98.25 165 TYR A N 1
ATOM 1360 C CA . TYR A 1 165 ? 4.789 8.039 6.742 1 98.25 165 TYR A CA 1
ATOM 1361 C C . TYR A 1 165 ? 3.719 8.734 7.578 1 98.25 165 TYR A C 1
ATOM 1363 O O . TYR A 1 165 ? 2.715 8.117 7.945 1 98.25 165 TYR A O 1
ATOM 1371 N N . SER A 1 166 ? 3.926 9.977 7.879 1 98.44 166 SER A N 1
ATOM 1372 C CA . SER A 1 166 ? 2.982 10.695 8.734 1 98.44 166 SER A CA 1
ATOM 1373 C C . SER A 1 166 ? 1.613 10.805 8.07 1 98.44 166 SER A C 1
ATOM 1375 O O . SER A 1 166 ? 0.583 10.625 8.719 1 98.44 166 SER A O 1
ATOM 1377 N N . ARG A 1 167 ? 1.601 11.109 6.789 1 97.75 167 ARG A N 1
ATOM 1378 C CA . ARG A 1 167 ? 0.322 11.172 6.086 1 97.75 167 ARG A CA 1
ATOM 1379 C C . ARG A 1 167 ? -0.383 9.82 6.109 1 97.75 167 ARG A C 1
ATOM 1381 O O . ARG A 1 167 ? -1.607 9.75 6.234 1 97.75 167 ARG A O 1
ATOM 1388 N N . ASP A 1 168 ? 0.381 8.727 5.938 1 97.38 168 ASP A N 1
ATOM 1389 C CA . ASP A 1 168 ? -0.194 7.391 5.988 1 97.38 168 ASP A CA 1
ATOM 1390 C C . ASP A 1 168 ? -0.885 7.137 7.324 1 97.38 168 ASP A C 1
ATOM 1392 O O . ASP A 1 168 ? -1.975 6.562 7.371 1 97.38 168 ASP A O 1
ATOM 1396 N N . VAL A 1 169 ? -0.285 7.57 8.398 1 98.19 169 VAL A N 1
ATOM 1397 C CA . VAL A 1 169 ? -0.807 7.363 9.742 1 98.19 169 VAL A CA 1
ATOM 1398 C C . VAL A 1 169 ? -2.131 8.109 9.906 1 98.19 169 VAL A C 1
ATOM 1400 O O . VAL A 1 169 ? -3.133 7.52 10.32 1 98.19 169 VAL A O 1
ATOM 1403 N N . TRP A 1 170 ? -2.156 9.32 9.531 1 97.44 170 TRP A N 1
ATOM 1404 C CA . TRP A 1 170 ? -3.336 10.148 9.766 1 97.44 170 TRP A CA 1
ATOM 1405 C C . TRP A 1 170 ? -4.461 9.766 8.805 1 97.44 170 TRP A C 1
ATOM 1407 O O . TRP A 1 170 ? -5.637 9.781 9.18 1 97.44 170 TRP A O 1
ATOM 1417 N N . LEU A 1 171 ? -4.113 9.445 7.559 1 93.94 171 LEU A N 1
ATOM 1418 C CA . LEU A 1 171 ? -5.137 8.961 6.637 1 93.94 171 LEU A CA 1
ATOM 1419 C C . LEU A 1 171 ? -5.73 7.645 7.137 1 93.94 171 LEU A C 1
ATOM 1421 O O . LEU A 1 171 ? -6.938 7.422 7.012 1 93.94 171 LEU A O 1
ATOM 1425 N N . SER A 1 172 ? -4.836 6.758 7.641 1 94.06 172 SER A N 1
ATOM 1426 C CA . SER A 1 172 ? -5.32 5.5 8.203 1 94.06 172 SER A CA 1
ATOM 1427 C C . SER A 1 172 ? -6.309 5.746 9.336 1 94.06 172 SER A C 1
ATOM 1429 O O . SER A 1 172 ? -7.359 5.109 9.398 1 94.06 172 SER A O 1
ATOM 1431 N N . LEU A 1 173 ? -6.008 6.672 10.195 1 93.38 173 LEU A N 1
ATOM 1432 C CA . LEU A 1 173 ? -6.898 7.031 11.289 1 93.38 173 LEU A CA 1
ATOM 1433 C C . LEU A 1 173 ? -8.227 7.566 10.758 1 93.38 173 LEU A C 1
ATOM 1435 O O . LEU A 1 173 ? -9.297 7.105 11.172 1 93.38 173 LEU A O 1
ATOM 1439 N N . GLY A 1 174 ? -8.117 8.477 9.852 1 90.19 174 GLY A N 1
ATOM 1440 C CA . GLY A 1 174 ? -9.312 9.156 9.375 1 90.19 174 GLY A CA 1
ATOM 1441 C C . GLY A 1 174 ? -10.227 8.258 8.562 1 90.19 174 GLY A C 1
ATOM 1442 O O . GLY A 1 174 ? -11.445 8.406 8.609 1 90.19 174 GLY A O 1
ATOM 1443 N N . LEU A 1 175 ? -9.617 7.363 7.863 1 87.62 175 LEU A N 1
ATOM 1444 C CA . LEU A 1 175 ? -10.406 6.547 6.945 1 87.62 175 LEU A CA 1
ATOM 1445 C C . LEU A 1 175 ? -10.695 5.176 7.547 1 87.62 175 LEU A C 1
ATOM 1447 O O . LEU A 1 175 ? -11.453 4.391 6.973 1 87.62 175 LEU A O 1
ATOM 1451 N N . GLY A 1 176 ? -10.109 4.898 8.703 1 88.19 176 GLY A N 1
ATOM 1452 C CA . GLY A 1 176 ? -10.312 3.609 9.344 1 88.19 176 GLY A CA 1
ATOM 1453 C C . GLY A 1 176 ? -9.734 2.451 8.547 1 88.19 176 GLY A C 1
ATOM 1454 O O . GLY A 1 176 ? -10.375 1.406 8.414 1 88.19 176 GLY A O 1
ATOM 1455 N N . ARG A 1 177 ? -8.633 2.666 7.918 1 89.75 177 ARG A N 1
ATOM 1456 C CA . ARG A 1 177 ? -7.957 1.657 7.113 1 89.75 177 ARG A CA 1
ATOM 1457 C C . ARG A 1 177 ? -6.605 1.292 7.719 1 89.75 177 ARG A C 1
ATOM 1459 O O . ARG A 1 177 ? -6.027 2.072 8.477 1 89.75 177 ARG A O 1
ATOM 1466 N N . PRO A 1 178 ? -6.094 0.018 7.395 1 93.25 178 PRO A N 1
ATOM 1467 C CA . PRO A 1 178 ? -4.766 -0.334 7.902 1 93.25 178 PRO A CA 1
ATOM 1468 C C . PRO A 1 178 ? -3.662 0.55 7.328 1 93.25 178 PRO A C 1
ATOM 1470 O O . PRO A 1 178 ? -3.707 0.917 6.152 1 93.25 178 PRO A O 1
ATOM 1473 N N . MET A 1 179 ? -2.762 0.831 8.188 1 95 179 MET A N 1
ATOM 1474 C CA . MET A 1 179 ? -1.599 1.554 7.688 1 95 179 MET A CA 1
ATOM 1475 C C . MET A 1 179 ? -0.887 0.75 6.602 1 95 179 MET A C 1
ATOM 1477 O O . MET A 1 179 ? -0.743 -0.468 6.719 1 95 179 MET A O 1
ATOM 1481 N N . ARG A 1 180 ? -0.404 1.453 5.598 1 95.69 180 ARG A N 1
ATOM 1482 C CA . ARG A 1 180 ? 0.33 0.799 4.516 1 95.69 180 ARG A CA 1
ATOM 1483 C C . ARG A 1 180 ? 1.764 0.492 4.938 1 95.69 180 ARG A C 1
ATOM 1485 O O . ARG A 1 180 ? 2.361 -0.476 4.461 1 95.69 180 ARG A O 1
ATOM 1492 N N . ILE A 1 181 ? 2.316 1.381 5.695 1 96.25 181 ILE A N 1
ATOM 1493 C CA . ILE A 1 181 ? 3.697 1.213 6.137 1 96.25 181 ILE A CA 1
ATOM 1494 C C . ILE A 1 181 ? 3.723 0.56 7.52 1 96.25 181 ILE A C 1
ATOM 1496 O O . ILE A 1 181 ? 3.311 1.17 8.508 1 96.25 181 ILE A O 1
ATOM 1500 N N . ALA A 1 182 ? 4.234 -0.655 7.52 1 91.88 182 ALA A N 1
ATOM 1501 C CA . ALA A 1 182 ? 4.348 -1.362 8.789 1 91.88 182 ALA A CA 1
ATOM 1502 C C . ALA A 1 182 ? 5.547 -0.865 9.594 1 91.88 182 ALA A C 1
ATOM 1504 O O . ALA A 1 182 ? 6.594 -0.545 9.023 1 91.88 182 ALA A O 1
ATOM 1505 N N . LEU A 1 183 ? 5.469 -0.919 10.922 1 89.75 183 LEU A N 1
ATOM 1506 C CA . LEU A 1 183 ? 6.449 -0.338 11.828 1 89.75 183 LEU A CA 1
ATOM 1507 C C . LEU A 1 183 ? 7.789 -1.06 11.711 1 89.75 183 LEU A C 1
ATOM 1509 O O . LEU A 1 183 ? 8.844 -0.463 11.945 1 89.75 183 LEU A O 1
ATOM 1513 N N . ASP A 1 184 ? 7.723 -2.258 11.281 1 91 184 ASP A N 1
ATOM 1514 C CA . ASP A 1 184 ? 8.953 -3.043 11.281 1 91 184 ASP A CA 1
ATOM 1515 C C . ASP A 1 184 ? 9.516 -3.182 9.867 1 91 184 ASP A C 1
ATOM 1517 O O . ASP A 1 184 ? 10.508 -3.887 9.656 1 91 184 ASP A O 1
ATOM 1521 N N . ASP A 1 185 ? 9.008 -2.475 8.953 1 92.81 185 ASP A N 1
ATOM 1522 C CA . ASP A 1 185 ? 9.398 -2.709 7.562 1 92.81 185 ASP A CA 1
ATOM 1523 C C . ASP A 1 185 ? 10.234 -1.55 7.023 1 92.81 185 ASP A C 1
ATOM 1525 O O . ASP A 1 185 ? 10.375 -1.392 5.809 1 92.81 185 ASP A O 1
ATOM 1529 N N . PHE A 1 186 ? 10.672 -0.688 7.824 1 93.56 186 PHE A N 1
ATOM 1530 C CA . PHE A 1 186 ? 11.586 0.376 7.418 1 93.56 186 PHE A CA 1
ATOM 1531 C C . PHE A 1 186 ? 12.617 0.643 8.5 1 93.56 186 PHE A C 1
ATOM 1533 O O . PHE A 1 186 ? 12.391 0.347 9.68 1 93.56 186 PHE A O 1
ATOM 1540 N N . ASP A 1 187 ? 13.797 1.186 8.117 1 92.12 187 ASP A N 1
ATOM 1541 C CA . ASP A 1 187 ? 14.812 1.535 9.102 1 92.12 187 ASP A CA 1
ATOM 1542 C C . ASP A 1 187 ? 15.383 2.926 8.836 1 92.12 187 ASP A C 1
ATOM 1544 O O . ASP A 1 187 ? 16.422 3.291 9.383 1 92.12 187 ASP A O 1
ATOM 1548 N N . THR A 1 188 ? 14.742 3.645 7.879 1 93.5 188 THR A N 1
ATOM 1549 C CA . THR A 1 188 ? 15.117 5.043 7.699 1 93.5 188 THR A CA 1
ATOM 1550 C C . THR A 1 188 ? 14.922 5.82 9 1 93.5 188 THR A C 1
ATOM 1552 O O . THR A 1 188 ? 13.82 5.852 9.555 1 93.5 188 THR A O 1
ATOM 1555 N N . THR A 1 189 ? 15.938 6.441 9.438 1 93.31 189 THR A N 1
ATOM 1556 C CA . THR A 1 189 ? 15.906 7.117 10.734 1 93.31 189 THR A CA 1
ATOM 1557 C C . THR A 1 189 ? 15.031 8.367 10.664 1 93.31 189 THR A C 1
ATOM 1559 O O . THR A 1 189 ? 14.852 8.945 9.594 1 93.31 189 THR A O 1
ATOM 1562 N N . MET A 1 190 ? 14.523 8.75 11.781 1 94.5 190 MET A N 1
ATOM 1563 C CA . MET A 1 190 ? 13.703 9.961 11.867 1 94.5 190 MET A CA 1
ATOM 1564 C C . MET A 1 190 ? 14.516 11.195 11.508 1 94.5 190 MET A C 1
ATOM 1566 O O . MET A 1 190 ? 15.719 11.25 11.766 1 94.5 190 MET A O 1
ATOM 1570 N N . PRO A 1 191 ? 13.82 12.172 10.953 1 94.38 191 PRO A N 1
ATOM 1571 C CA . PRO A 1 191 ? 14.539 13.414 10.633 1 94.38 191 PRO A CA 1
ATOM 1572 C C . PRO A 1 191 ? 15 14.164 11.875 1 94.38 191 PRO A C 1
ATOM 1574 O O . PRO A 1 191 ? 14.398 14.031 12.945 1 94.38 191 PRO A O 1
ATOM 1577 N N . VAL A 1 192 ? 16.062 14.883 11.664 1 93.62 192 VAL A N 1
ATOM 1578 C CA . VAL A 1 192 ? 16.656 15.688 12.727 1 93.62 192 VAL A CA 1
ATOM 1579 C C . VAL A 1 192 ? 16.766 17.141 12.289 1 93.62 192 VAL A C 1
ATOM 1581 O O . VAL A 1 192 ? 16.453 17.469 11.141 1 93.62 192 VAL A O 1
ATOM 1584 N N . ALA A 1 193 ? 17.203 17.969 13.156 1 92.19 193 ALA A N 1
ATOM 1585 C CA . ALA A 1 193 ? 17.25 19.406 12.898 1 92.19 193 ALA A CA 1
ATOM 1586 C C . ALA A 1 193 ? 18.156 19.719 11.711 1 92.19 193 ALA A C 1
ATOM 1588 O O . ALA A 1 193 ? 17.891 20.672 10.953 1 92.19 193 ALA A O 1
ATOM 1589 N N . SER A 1 194 ? 19.141 18.922 11.438 1 89.56 194 SER A N 1
ATOM 1590 C CA . SER A 1 194 ? 20.109 19.172 10.383 1 89.56 194 SER A CA 1
ATOM 1591 C C . SER A 1 194 ? 19.516 18.875 9.008 1 89.56 194 SER A C 1
ATOM 1593 O O . SER A 1 194 ? 20.078 19.25 7.98 1 89.56 194 SER A O 1
ATOM 1595 N N . ASP A 1 195 ? 18.312 18.297 9 1 92.56 195 ASP A N 1
ATOM 1596 C CA . ASP A 1 195 ? 17.656 17.984 7.73 1 92.56 195 ASP A CA 1
ATOM 1597 C C . ASP A 1 195 ? 16.906 19.203 7.188 1 92.56 195 ASP A C 1
ATOM 1599 O O . ASP A 1 195 ? 16.344 19.156 6.094 1 92.56 195 ASP A O 1
ATOM 1603 N N . ALA A 1 196 ? 16.938 20.281 7.934 1 93.88 196 ALA A N 1
ATOM 1604 C CA . ALA A 1 196 ? 16.266 21.5 7.5 1 93.88 196 ALA A CA 1
ATOM 1605 C C . ALA A 1 196 ? 16.891 22.047 6.219 1 93.88 196 ALA A C 1
ATOM 1607 O O . ALA A 1 196 ? 18.031 21.75 5.906 1 93.88 196 ALA A O 1
ATOM 1608 N N . ASP A 1 197 ? 16.109 22.844 5.52 1 92.12 197 ASP A N 1
ATOM 1609 C CA . ASP A 1 197 ? 16.594 23.453 4.289 1 92.12 197 ASP A CA 1
ATOM 1610 C C . ASP A 1 197 ? 17.797 24.359 4.562 1 92.12 197 ASP A C 1
ATOM 1612 O O . ASP A 1 197 ? 17.766 25.172 5.488 1 92.12 197 ASP A O 1
ATOM 1616 N N . VAL A 1 198 ? 18.781 24.109 3.783 1 90.5 198 VAL A N 1
ATOM 1617 C CA . VAL A 1 198 ? 19.906 25.031 3.758 1 90.5 198 VAL A CA 1
AT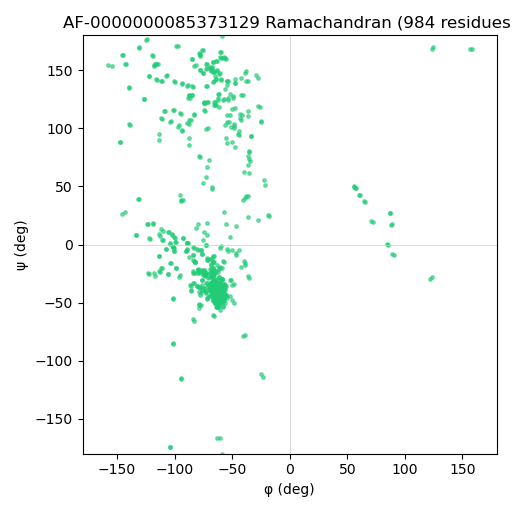OM 1618 C C . VAL A 1 198 ? 19.812 25.938 2.531 1 90.5 198 VAL A C 1
ATOM 1620 O O . VAL A 1 198 ? 19.891 25.469 1.395 1 90.5 198 VAL A O 1
ATOM 1623 N N . LEU A 1 199 ? 19.656 27.188 2.824 1 93 199 LEU A N 1
ATOM 1624 C CA . LEU A 1 199 ? 19.406 28.125 1.724 1 93 199 LEU A CA 1
ATOM 1625 C C . LEU A 1 199 ? 20.719 28.578 1.099 1 93 199 LEU A C 1
ATOM 1627 O O . LEU A 1 199 ? 21.609 29.062 1.801 1 93 199 LEU A O 1
ATOM 1631 N N . ALA A 1 200 ? 20.766 28.453 -0.147 1 91.5 200 ALA A N 1
ATOM 1632 C CA . ALA A 1 200 ? 21.906 28.984 -0.895 1 91.5 200 ALA A CA 1
ATOM 1633 C C . ALA A 1 200 ? 21.938 30.516 -0.819 1 91.5 200 ALA A C 1
ATOM 1635 O O . ALA A 1 200 ? 20.906 31.156 -0.59 1 91.5 200 ALA A O 1
ATOM 1636 N N . PRO A 1 201 ? 23.141 31.047 -1.039 1 90.94 201 PRO A N 1
ATOM 1637 C CA . PRO A 1 201 ? 23.266 32.5 -0.962 1 90.94 201 PRO A CA 1
ATOM 1638 C C . PRO A 1 201 ? 22.328 33.25 -1.915 1 90.94 201 PRO A C 1
ATOM 1640 O O . PRO A 1 201 ? 21.781 34.281 -1.572 1 90.94 201 PRO A O 1
ATOM 1643 N N . GLU A 1 202 ? 22.125 32.625 -3.023 1 90.19 202 GLU A N 1
ATOM 1644 C CA . GLU A 1 202 ? 21.266 33.25 -4.023 1 90.19 202 GLU A CA 1
ATOM 1645 C C . GLU A 1 202 ? 19.812 33.281 -3.557 1 90.19 202 GLU A C 1
ATOM 1647 O O . GLU A 1 202 ? 19.031 34.156 -3.98 1 90.19 202 GLU A O 1
ATOM 1652 N N . VAL A 1 203 ? 19.453 32.375 -2.664 1 92.31 203 VAL A N 1
ATOM 1653 C CA . VAL A 1 203 ? 18.078 32.25 -2.211 1 92.31 203 VAL A CA 1
ATOM 1654 C C . VAL A 1 203 ? 17.875 33.031 -0.923 1 92.31 203 VAL A C 1
ATOM 1656 O O . VAL A 1 203 ? 16.766 33.531 -0.662 1 92.31 203 VAL A O 1
ATOM 1659 N N . LYS A 1 204 ? 18.859 33.281 -0.086 1 90.38 204 LYS A N 1
ATOM 1660 C CA . LYS A 1 204 ? 18.766 33.938 1.215 1 90.38 204 LYS A CA 1
ATOM 1661 C C . LYS A 1 204 ? 18.344 35.375 1.062 1 90.38 204 LYS A C 1
ATOM 1663 O O . LYS A 1 204 ? 17.703 35.938 1.954 1 90.38 204 LYS A O 1
ATOM 1668 N N . GLY A 1 205 ? 18.516 36.031 -0.014 1 89.12 205 GLY A N 1
ATOM 1669 C CA . GLY A 1 205 ? 18.219 37.438 -0.198 1 89.12 205 GLY A CA 1
ATOM 1670 C C . GLY A 1 205 ? 16.844 37.688 -0.781 1 89.12 205 GLY A C 1
ATOM 1671 O O . GLY A 1 205 ? 15.836 37.281 -0.2 1 89.12 205 GLY A O 1
ATOM 1672 N N . GLN A 1 206 ? 16.766 38.156 -1.802 1 90.38 206 GLN A N 1
ATOM 1673 C CA . GLN A 1 206 ? 15.539 38.625 -2.441 1 90.38 206 GLN A CA 1
ATOM 1674 C C . GLN A 1 206 ? 14.602 37.469 -2.754 1 90.38 206 GLN A C 1
ATOM 1676 O O . GLN A 1 206 ? 13.391 37.562 -2.541 1 90.38 206 GLN A O 1
ATOM 1681 N N . LEU A 1 207 ? 15.133 36.406 -3.176 1 92.88 207 LEU A N 1
ATOM 1682 C CA . LEU A 1 207 ? 14.312 35.25 -3.539 1 92.88 207 LEU A CA 1
ATOM 1683 C C . LEU A 1 207 ? 13.672 34.625 -2.301 1 92.88 207 LEU A C 1
ATOM 1685 O O . LEU A 1 207 ? 12.531 34.156 -2.354 1 92.88 207 LEU A O 1
ATOM 1689 N N . GLY A 1 208 ? 14.406 34.562 -1.219 1 92.75 208 GLY A N 1
ATOM 1690 C CA . GLY A 1 208 ? 13.852 34.094 0.034 1 92.75 208 GLY A CA 1
ATOM 1691 C C . GLY A 1 208 ? 12.688 34.938 0.533 1 92.75 208 GLY A C 1
ATOM 1692 O O . GLY A 1 208 ? 11.664 34.375 0.971 1 92.75 208 GLY A O 1
ATOM 1693 N N . ARG A 1 209 ? 12.844 36.219 0.423 1 92 209 ARG A N 1
ATOM 1694 C CA . ARG A 1 209 ? 11.781 37.125 0.851 1 92 209 ARG A CA 1
ATOM 1695 C C . ARG A 1 209 ? 10.547 36.969 -0.041 1 92 209 ARG A C 1
ATOM 1697 O O . ARG A 1 209 ? 9.422 37.125 0.422 1 92 209 ARG A O 1
ATOM 1704 N N . LYS A 1 210 ? 10.805 36.656 -1.184 1 94 210 LYS A N 1
ATOM 1705 C CA . LYS A 1 210 ? 9.742 36.562 -2.184 1 94 210 LYS A CA 1
ATOM 1706 C C . LYS A 1 210 ? 8.914 35.281 -1.97 1 94 210 LYS A C 1
ATOM 1708 O O . LYS A 1 210 ? 7.691 35.312 -2.076 1 94 210 LYS A O 1
ATOM 1713 N N . TYR A 1 211 ? 9.547 34.125 -1.616 1 95.81 211 TYR A N 1
ATOM 1714 C CA . TYR A 1 211 ? 8.852 32.844 -1.692 1 95.81 211 TYR A CA 1
ATOM 1715 C C . TYR A 1 211 ? 8.734 32.188 -0.314 1 95.81 211 TYR A C 1
ATOM 1717 O O . TYR A 1 211 ? 7.844 31.375 -0.077 1 95.81 211 TYR A O 1
ATOM 1725 N N . LEU A 1 212 ? 9.602 32.5 0.622 1 96.44 212 LEU A N 1
ATOM 1726 C CA . LEU A 1 212 ? 9.727 31.703 1.841 1 96.44 212 LEU A CA 1
ATOM 1727 C C . LEU A 1 212 ? 9.156 32.438 3.039 1 96.44 212 LEU A C 1
ATOM 1729 O O . LEU A 1 212 ? 9.227 33.688 3.096 1 96.44 212 LEU A O 1
ATOM 1733 N N . PRO A 1 213 ? 8.555 31.734 3.953 1 94.75 213 PRO A N 1
ATOM 1734 C CA . PRO A 1 213 ? 8.07 32.375 5.18 1 94.75 213 PRO A CA 1
ATOM 1735 C C . PRO A 1 213 ? 9.195 32.688 6.16 1 94.75 213 PRO A C 1
ATOM 1737 O O . PRO A 1 213 ? 10.312 32.219 6.012 1 94.75 213 PRO A O 1
ATOM 1740 N N . GLU A 1 214 ? 8.734 33.5 7.105 1 90.38 214 GLU A N 1
ATOM 1741 C CA . GLU A 1 214 ? 9.648 33.75 8.211 1 90.38 214 GLU A CA 1
ATOM 1742 C C . GLU A 1 214 ? 9.68 32.594 9.195 1 90.38 214 GLU A C 1
ATOM 1744 O O . GLU A 1 214 ? 8.82 31.703 9.141 1 90.38 214 GLU A O 1
ATOM 1749 N N . GLU A 1 215 ? 10.633 32.5 9.992 1 92.75 215 GLU A N 1
ATOM 1750 C CA . GLU A 1 215 ? 10.75 31.531 11.094 1 92.75 215 GLU A CA 1
ATOM 1751 C C . GLU A 1 215 ? 10.742 30.094 10.57 1 92.75 215 GLU A C 1
ATOM 1753 O O . GLU A 1 215 ? 10.047 29.234 11.109 1 92.75 215 GLU A O 1
ATOM 1758 N N . MET A 1 216 ? 11.453 29.859 9.484 1 93.94 216 MET A N 1
ATOM 1759 C CA . MET A 1 216 ? 11.516 28.547 8.844 1 93.94 216 MET A CA 1
ATOM 1760 C C . MET A 1 216 ? 12.031 27.5 9.805 1 93.94 216 MET A C 1
ATOM 1762 O O . MET A 1 216 ? 11.578 26.344 9.781 1 93.94 216 MET A O 1
ATOM 1766 N N . GLN A 1 217 ? 12.984 27.859 10.641 1 93.94 217 GLN A N 1
ATOM 1767 C CA . GLN A 1 217 ? 13.539 26.891 11.586 1 93.94 217 GLN A CA 1
ATOM 1768 C C . GLN A 1 217 ? 12.484 26.438 12.594 1 93.94 217 GLN A C 1
ATOM 1770 O O . GLN A 1 217 ? 12.414 25.266 12.938 1 93.94 217 GLN A O 1
ATOM 1775 N N . PHE A 1 218 ? 11.727 27.391 13.07 1 94.75 218 PHE A N 1
ATOM 1776 C CA . PHE A 1 218 ? 10.656 27.062 14.008 1 94.75 218 PHE A CA 1
ATOM 1777 C C . PHE A 1 218 ? 9.641 26.141 13.359 1 94.75 218 PHE A C 1
ATOM 1779 O O . PHE A 1 218 ? 9.195 25.172 13.977 1 94.75 218 PHE A O 1
ATOM 1786 N N . LEU A 1 219 ? 9.297 26.469 12.156 1 96.44 219 LEU A N 1
ATOM 1787 C CA . LEU A 1 219 ? 8.344 25.656 11.414 1 96.44 219 LEU A CA 1
ATOM 1788 C C . LEU A 1 219 ? 8.883 24.234 11.211 1 96.44 219 LEU A C 1
ATOM 1790 O O . LEU A 1 219 ? 8.148 23.266 11.359 1 96.44 219 LEU A O 1
ATOM 1794 N N . PHE A 1 220 ? 10.109 24.141 10.93 1 96.94 220 PHE A N 1
ATOM 1795 C CA . PHE A 1 220 ? 10.719 22.828 10.727 1 96.94 220 PHE A CA 1
ATOM 1796 C C . PHE A 1 220 ? 10.758 22.047 12.023 1 96.94 220 PHE A C 1
ATOM 1798 O O . PHE A 1 220 ? 10.477 20.844 12.031 1 96.94 220 PHE A O 1
ATOM 1805 N N . ASP A 1 221 ? 11.094 22.672 13.102 1 96.44 221 ASP A N 1
ATOM 1806 C CA . ASP A 1 221 ? 11.109 22 14.406 1 96.44 221 ASP A CA 1
ATOM 1807 C C . ASP A 1 221 ? 9.711 21.516 14.781 1 96.44 221 ASP A C 1
ATOM 1809 O O . ASP A 1 221 ? 9.578 20.453 15.406 1 96.44 221 ASP A O 1
ATOM 1813 N N . THR A 1 222 ? 8.75 22.312 14.477 1 96.75 222 THR A N 1
ATOM 1814 C CA . THR A 1 222 ? 7.375 21.891 14.711 1 96.75 222 THR A CA 1
ATOM 1815 C C . THR A 1 222 ? 7.039 20.656 13.891 1 96.75 222 THR A C 1
ATOM 1817 O O . THR A 1 222 ? 6.352 19.75 14.375 1 96.75 222 THR A O 1
ATOM 1820 N N . TRP A 1 223 ? 7.539 20.625 12.672 1 97.62 223 TRP A N 1
ATOM 1821 C CA . TRP A 1 223 ? 7.312 19.453 11.828 1 97.62 223 TRP A CA 1
ATOM 1822 C C . TRP A 1 223 ? 7.996 18.219 12.414 1 97.62 223 TRP A C 1
ATOM 1824 O O . TRP A 1 223 ? 7.438 17.125 12.383 1 97.62 223 TRP A O 1
ATOM 1834 N N . LEU A 1 224 ? 9.188 18.391 12.922 1 97.56 224 LEU A N 1
ATOM 1835 C CA . LEU A 1 224 ? 9.875 17.297 13.578 1 97.56 224 LEU A CA 1
ATOM 1836 C C . LEU A 1 224 ? 9.039 16.734 14.727 1 97.56 224 LEU A C 1
ATOM 1838 O O . LEU A 1 224 ? 8.93 15.523 14.891 1 97.56 224 LEU A O 1
ATOM 1842 N N . ALA A 1 225 ? 8.484 17.625 15.484 1 97.94 225 ALA A N 1
ATOM 1843 C CA . ALA A 1 225 ? 7.621 17.203 16.578 1 97.94 225 ALA A CA 1
ATOM 1844 C C . ALA A 1 225 ? 6.395 16.453 16.062 1 97.94 225 ALA A C 1
ATOM 1846 O O . ALA A 1 225 ? 5.961 15.469 16.656 1 97.94 225 ALA A O 1
ATOM 1847 N N . PHE A 1 226 ? 5.906 17 15.016 1 98.12 226 PHE A N 1
ATOM 1848 C CA . PHE A 1 226 ? 4.746 16.375 14.391 1 98.12 226 PHE A CA 1
ATOM 1849 C C . PHE A 1 226 ? 5.066 14.953 13.945 1 98.12 226 PHE A C 1
ATOM 1851 O O . PHE A 1 226 ? 4.25 14.047 14.102 1 98.12 226 PHE A O 1
ATOM 1858 N N . ILE A 1 227 ? 6.191 14.758 13.352 1 98.06 227 ILE A N 1
ATOM 1859 C CA . ILE A 1 227 ? 6.625 13.43 12.938 1 98.06 227 ILE A CA 1
ATOM 1860 C C . ILE A 1 227 ? 6.719 12.508 14.156 1 98.06 227 ILE A C 1
ATOM 1862 O O . ILE A 1 227 ? 6.23 11.383 14.133 1 98.06 227 ILE A O 1
ATOM 1866 N N . GLY A 1 228 ? 7.395 13 15.188 1 98 228 GLY A N 1
ATOM 1867 C CA . GLY A 1 228 ? 7.473 12.203 16.406 1 98 228 GLY A CA 1
ATOM 1868 C C . GLY A 1 228 ? 6.113 11.82 16.953 1 98 228 GLY A C 1
ATOM 1869 O O . GLY A 1 228 ? 5.906 10.68 17.375 1 98 228 GLY A O 1
ATOM 1870 N N . LEU A 1 229 ? 5.23 12.75 16.953 1 98.44 229 LEU A N 1
ATOM 1871 C CA . LEU A 1 229 ? 3.869 12.492 17.422 1 98.44 229 LEU A CA 1
ATOM 1872 C C . LEU A 1 229 ? 3.184 11.453 16.531 1 98.44 229 LEU A C 1
ATOM 1874 O O . LEU A 1 229 ? 2.457 10.594 17.031 1 98.44 229 LEU A O 1
ATOM 1878 N N . SER A 1 230 ? 3.371 11.555 15.242 1 98.31 230 SER A N 1
ATOM 1879 C CA . SER A 1 230 ? 2.771 10.617 14.305 1 98.31 230 SER A CA 1
ATOM 1880 C C . SER A 1 230 ? 3.291 9.203 14.539 1 98.31 230 SER A C 1
ATOM 1882 O O . SER A 1 230 ? 2.555 8.227 14.367 1 98.31 230 SER A O 1
ATOM 1884 N N . VAL A 1 231 ? 4.551 9.102 14.906 1 98 231 VAL A N 1
ATOM 1885 C CA . VAL A 1 231 ? 5.105 7.789 15.234 1 98 231 VAL A CA 1
ATOM 1886 C C . VAL A 1 231 ? 4.398 7.227 16.469 1 98 231 VAL A C 1
ATOM 1888 O O . VAL A 1 231 ? 4.02 6.051 16.484 1 98 231 VAL A O 1
ATOM 1891 N N . ALA A 1 232 ? 4.273 8.031 17.484 1 98.25 232 ALA A N 1
ATOM 1892 C CA . ALA A 1 232 ? 3.557 7.598 18.672 1 98.25 232 ALA A CA 1
ATOM 1893 C C . ALA A 1 232 ? 2.131 7.176 18.344 1 98.25 232 ALA A C 1
ATOM 1895 O O . ALA A 1 232 ? 1.64 6.16 18.844 1 98.25 232 ALA A O 1
ATOM 1896 N N . LEU A 1 233 ? 1.485 7.941 17.547 1 98.38 233 LEU A N 1
ATOM 1897 C CA . LEU A 1 233 ? 0.12 7.633 17.141 1 98.38 233 LEU A CA 1
ATOM 1898 C C . LEU A 1 233 ? 0.068 6.324 16.359 1 98.38 233 LEU A C 1
ATOM 1900 O O . LEU A 1 233 ? -0.871 5.539 16.516 1 98.38 233 LEU A O 1
ATOM 1904 N N . SER A 1 234 ? 1.055 6.148 15.469 1 97.88 234 SER A N 1
ATOM 1905 C CA . SER A 1 234 ? 1.083 4.914 14.695 1 97.88 234 SER A CA 1
ATOM 1906 C C . SER A 1 234 ? 1.178 3.693 15.602 1 97.88 234 SER A C 1
ATOM 1908 O O . SER A 1 234 ? 0.598 2.646 15.305 1 97.88 234 SER A O 1
ATOM 1910 N N . ASN A 1 235 ? 1.869 3.803 16.688 1 97 235 ASN A N 1
ATOM 1911 C CA . ASN A 1 235 ? 1.946 2.723 17.656 1 97 235 ASN A CA 1
ATOM 1912 C C . ASN A 1 235 ? 0.592 2.461 18.312 1 97 235 ASN A C 1
ATOM 1914 O O . ASN A 1 235 ? 0.235 1.309 18.578 1 97 235 ASN A O 1
ATOM 1918 N N . VAL A 1 236 ? -0.093 3.514 18.578 1 97 236 VAL A N 1
ATOM 1919 C CA . VAL A 1 236 ? -1.428 3.389 19.156 1 97 236 VAL A CA 1
ATOM 1920 C C . VAL A 1 236 ? -2.346 2.658 18.172 1 97 236 VAL A C 1
ATOM 1922 O O . VAL A 1 236 ? -3.098 1.764 18.562 1 97 236 VAL A O 1
ATOM 1925 N N . LEU A 1 237 ? -2.279 3.051 16.922 1 94.88 237 LEU A N 1
ATOM 1926 C CA . LEU A 1 237 ? -3.111 2.414 15.914 1 94.88 237 LEU A CA 1
ATOM 1927 C C . LEU A 1 237 ? -2.777 0.931 15.789 1 94.88 237 LEU A C 1
ATOM 1929 O O . LEU A 1 237 ? -3.676 0.096 15.664 1 94.88 237 LEU A O 1
ATOM 1933 N N . ALA A 1 238 ? -1.53 0.621 15.828 1 92.94 238 ALA A N 1
ATOM 1934 C CA . ALA A 1 238 ? -1.077 -0.762 15.703 1 92.94 238 ALA A CA 1
ATOM 1935 C C . ALA A 1 238 ? -1.486 -1.584 16.922 1 92.94 238 ALA A C 1
ATOM 1937 O O . ALA A 1 238 ? -1.696 -2.795 16.828 1 92.94 238 ALA A O 1
ATOM 1938 N N . MET A 1 239 ? -1.627 -0.966 18 1 91.56 239 MET A N 1
ATOM 1939 C CA . MET A 1 239 ? -1.953 -1.654 19.234 1 91.56 239 MET A CA 1
ATOM 1940 C C . MET A 1 239 ? -3.461 -1.843 19.375 1 91.56 239 MET A C 1
ATOM 1942 O O . MET A 1 239 ? -3.924 -2.924 19.75 1 91.56 239 MET A O 1
ATOM 1946 N N . ASN A 1 240 ? -4.262 -0.796 18.969 1 88.44 240 ASN A N 1
ATOM 1947 C CA . ASN A 1 240 ? -5.668 -0.759 19.359 1 88.44 240 ASN A CA 1
ATOM 1948 C C . ASN A 1 240 ? -6.59 -0.962 18.172 1 88.44 240 ASN A C 1
ATOM 1950 O O . ASN A 1 240 ? -7.766 -1.294 18.328 1 88.44 240 ASN A O 1
ATOM 1954 N N . TYR A 1 241 ? -6.121 -0.754 17.062 1 86.94 241 TYR A N 1
ATOM 1955 C CA . TYR A 1 241 ? -7.082 -0.579 15.969 1 86.94 241 TYR A CA 1
ATOM 1956 C C . TYR A 1 241 ? -6.832 -1.586 14.852 1 86.94 241 TYR A C 1
ATOM 1958 O O . TYR A 1 241 ? -7.293 -1.397 13.727 1 86.94 241 TYR A O 1
ATOM 1966 N N . ARG A 1 242 ? -6.125 -2.631 15.07 1 86.62 242 ARG A N 1
ATOM 1967 C CA . ARG A 1 242 ? -5.922 -3.689 14.086 1 86.62 242 ARG A CA 1
ATOM 1968 C C . ARG A 1 242 ? -7.066 -4.695 14.117 1 86.62 242 ARG A C 1
ATOM 1970 O O . ARG A 1 242 ? -7.812 -4.766 15.102 1 86.62 242 ARG A O 1
ATOM 1977 N N . ALA A 1 243 ? -7.203 -5.43 13.031 1 84.44 243 ALA A N 1
ATOM 1978 C CA . ALA A 1 243 ? -8.273 -6.418 12.906 1 84.44 243 ALA A CA 1
ATOM 1979 C C . ALA A 1 243 ? -8.062 -7.574 13.883 1 84.44 243 ALA A C 1
ATOM 1981 O O . ALA A 1 243 ? -9.016 -8.094 14.453 1 84.44 243 ALA A O 1
ATOM 1982 N N . LYS A 1 244 ? -6.801 -7.941 13.953 1 84.62 244 LYS A N 1
ATOM 1983 C CA . LYS A 1 244 ? -6.43 -9.023 14.859 1 84.62 244 LYS A CA 1
ATOM 1984 C C . LYS A 1 244 ? -5.504 -8.516 15.961 1 84.62 244 LYS A C 1
ATOM 1986 O O . LYS A 1 244 ? -4.762 -7.551 15.766 1 84.62 244 LYS A O 1
ATOM 1991 N N . GLY A 1 245 ? -5.715 -9.031 17.172 1 80.62 245 GLY A N 1
ATOM 1992 C CA . GLY A 1 245 ? -4.785 -8.688 18.234 1 80.62 245 GLY A CA 1
ATOM 1993 C C . GLY A 1 245 ? -5.367 -8.875 19.625 1 80.62 245 GLY A C 1
ATOM 1994 O O . GLY A 1 245 ? -6.555 -9.188 19.766 1 80.62 245 GLY A O 1
ATOM 1995 N N . VAL A 1 246 ? -4.461 -8.797 20.438 1 85.44 246 VAL A N 1
ATOM 1996 C CA . VAL A 1 246 ? -4.812 -8.906 21.844 1 85.44 246 VAL A CA 1
ATOM 1997 C C . VAL A 1 246 ? -5.039 -7.516 22.438 1 85.44 246 VAL A C 1
ATOM 1999 O O . VAL A 1 246 ? -4.363 -6.559 22.062 1 85.44 246 VAL A O 1
ATOM 2002 N N . LYS A 1 247 ? -6.082 -7.395 23.266 1 88.19 247 LYS A N 1
ATOM 2003 C CA . LYS A 1 247 ? -6.301 -6.129 23.969 1 88.19 247 LYS A CA 1
ATOM 2004 C C . LYS A 1 247 ? -5.051 -5.699 24.734 1 88.19 247 LYS A C 1
ATOM 2006 O O . LYS A 1 247 ? -4.355 -6.535 25.312 1 88.19 247 LYS A O 1
ATOM 2011 N N . PRO A 1 248 ? -4.812 -4.41 24.688 1 93.38 248 PRO A N 1
ATOM 2012 C CA . PRO A 1 248 ? -3.621 -3.945 25.391 1 93.38 248 PRO A CA 1
ATOM 2013 C C . PRO A 1 248 ? -3.785 -3.982 26.906 1 93.38 248 PRO A C 1
ATOM 2015 O O . PRO A 1 248 ? -4.91 -3.906 27.422 1 93.38 248 PRO A O 1
ATOM 2018 N N . SER A 1 249 ? -2.701 -4.156 27.609 1 93.5 249 SER A N 1
ATOM 2019 C CA . SER A 1 249 ? -2.684 -4.062 29.062 1 93.5 249 SER A CA 1
ATOM 2020 C C . SER A 1 249 ? -2.68 -2.609 29.531 1 93.5 249 SER A C 1
ATOM 2022 O O . SER A 1 249 ? -2.434 -1.702 28.734 1 93.5 249 SER A O 1
ATOM 2024 N N . ARG A 1 250 ? -2.992 -2.389 30.812 1 91.69 250 ARG A N 1
ATOM 2025 C CA . ARG A 1 250 ? -2.93 -1.05 31.391 1 91.69 250 ARG A CA 1
ATOM 2026 C C . ARG A 1 250 ? -1.538 -0.448 31.219 1 91.69 250 ARG A C 1
ATOM 2028 O O . ARG A 1 250 ? -1.4 0.741 30.938 1 91.69 250 ARG A O 1
ATOM 2035 N N . MET A 1 251 ? -0.581 -1.267 31.344 1 94 251 MET A N 1
ATOM 2036 C CA . MET A 1 251 ? 0.804 -0.814 31.25 1 94 251 MET A CA 1
ATOM 2037 C C . MET A 1 251 ? 1.125 -0.366 29.828 1 94 251 MET A C 1
ATOM 2039 O O . MET A 1 251 ? 1.834 0.622 29.625 1 94 251 MET A O 1
ATOM 2043 N N . GLU A 1 252 ? 0.682 -1.105 28.844 1 95.69 252 GLU A N 1
ATOM 2044 C CA . GLU A 1 252 ? 0.903 -0.748 27.438 1 95.69 252 GLU A CA 1
ATOM 2045 C C . GLU A 1 252 ? 0.219 0.571 27.094 1 95.69 252 GLU A C 1
ATOM 2047 O O . GLU A 1 252 ? 0.756 1.372 26.328 1 95.69 252 GLU A O 1
ATOM 2052 N N . ILE A 1 253 ? -0.957 0.81 27.656 1 96 253 ILE A N 1
ATOM 2053 C CA . ILE A 1 253 ? -1.696 2.047 27.422 1 96 253 ILE A CA 1
ATOM 2054 C C . ILE A 1 253 ? -0.942 3.221 28.031 1 96 253 ILE A C 1
ATOM 2056 O O . ILE A 1 253 ? -0.797 4.273 27.406 1 96 253 ILE A O 1
ATOM 2060 N N . GLU A 1 254 ? -0.478 3.041 29.234 1 95.81 254 GLU A N 1
ATOM 2061 C CA . GLU A 1 254 ? 0.287 4.082 29.906 1 95.81 254 GLU A CA 1
ATOM 2062 C C . GLU A 1 254 ? 1.576 4.398 29.156 1 95.81 254 GLU A C 1
ATOM 2064 O O . GLU A 1 254 ? 1.987 5.559 29.078 1 95.81 254 GLU A O 1
ATOM 2069 N N . HIS A 1 255 ? 2.178 3.348 28.719 1 97.06 255 HIS A N 1
ATOM 2070 C CA . HIS A 1 255 ? 3.385 3.543 27.922 1 97.06 255 HIS A CA 1
ATOM 2071 C C . HIS A 1 255 ? 3.096 4.367 26.672 1 97.06 255 HIS A C 1
ATOM 2073 O O . HIS A 1 255 ? 3.861 5.27 26.328 1 97.06 255 HIS A O 1
ATOM 2079 N N . SER A 1 256 ? 2.062 4.059 25.969 1 97.5 256 SER A N 1
ATOM 2080 C CA . SER A 1 256 ? 1.658 4.809 24.781 1 97.5 256 SER A CA 1
ATOM 2081 C C . SER A 1 256 ? 1.368 6.266 25.125 1 97.5 256 SER A C 1
ATOM 2083 O O . SER A 1 256 ? 1.72 7.172 24.359 1 97.5 256 SER A O 1
ATOM 2085 N N . GLU A 1 257 ? 0.68 6.504 26.25 1 97.75 257 GLU A N 1
ATOM 2086 C CA . GLU A 1 257 ? 0.416 7.879 26.656 1 97.75 257 GLU A CA 1
ATOM 2087 C C . GLU A 1 257 ? 1.715 8.641 26.891 1 97.75 257 GLU A C 1
ATOM 2089 O O . GLU A 1 257 ? 1.833 9.812 26.516 1 97.75 257 GLU A O 1
ATOM 2094 N N . ASN A 1 258 ? 2.617 7.961 27.547 1 97.56 258 ASN A N 1
ATOM 2095 C CA . ASN A 1 258 ? 3.902 8.602 27.812 1 97.56 258 ASN A CA 1
ATOM 2096 C C . ASN A 1 258 ? 4.621 8.977 26.516 1 97.56 258 ASN A C 1
ATOM 2098 O O . ASN A 1 258 ? 5.27 10.016 26.453 1 97.56 258 ASN A O 1
ATOM 2102 N N . GLN A 1 259 ? 4.543 8.102 25.547 1 97.44 259 GLN A N 1
ATOM 2103 C CA . GLN A 1 259 ? 5.145 8.406 24.25 1 97.44 259 GLN A CA 1
ATOM 2104 C C . GLN A 1 259 ? 4.52 9.648 23.625 1 97.44 259 GLN A C 1
ATOM 2106 O O . GLN A 1 259 ? 5.223 10.492 23.078 1 97.44 259 GLN A O 1
ATOM 2111 N N . ILE A 1 260 ? 3.24 9.797 23.703 1 98.19 260 ILE A N 1
ATOM 2112 C CA . ILE A 1 260 ? 2.539 10.953 23.172 1 98.19 260 ILE A CA 1
ATOM 2113 C C . ILE A 1 260 ? 2.926 12.203 23.953 1 98.19 260 ILE A C 1
ATOM 2115 O O . ILE A 1 260 ? 3.258 13.242 23.375 1 98.19 260 ILE A O 1
ATOM 2119 N N . ARG A 1 261 ? 2.914 12.109 25.266 1 97.06 261 ARG A N 1
ATOM 2120 C CA . ARG A 1 261 ? 3.162 13.25 26.141 1 97.06 261 ARG A CA 1
ATOM 2121 C C . ARG A 1 261 ? 4.602 13.734 26.016 1 97.06 261 ARG A C 1
ATOM 2123 O O . ARG A 1 261 ? 4.91 14.875 26.375 1 97.06 261 ARG A O 1
ATOM 2130 N N . GLY A 1 262 ? 5.445 12.867 25.516 1 95.5 262 GLY A N 1
ATOM 2131 C CA . GLY A 1 262 ? 6.805 13.297 25.234 1 95.5 262 GLY A CA 1
ATOM 2132 C C . GLY A 1 262 ? 6.875 14.469 24.281 1 95.5 262 GLY A C 1
ATOM 2133 O O . GLY A 1 262 ? 7.883 15.18 24.234 1 95.5 262 GLY A O 1
ATOM 2134 N N . PHE A 1 263 ? 5.77 14.766 23.594 1 94.75 263 PHE A N 1
ATOM 2135 C CA . PHE A 1 263 ? 5.77 15.828 22.594 1 94.75 263 PHE A CA 1
ATOM 2136 C C . PHE A 1 263 ? 4.883 16.984 23.047 1 94.75 263 PHE A C 1
ATOM 2138 O O . PHE A 1 263 ? 4.652 17.922 22.281 1 94.75 263 PHE A O 1
ATOM 2145 N N . GLN A 1 264 ? 4.422 16.984 24.234 1 88.31 264 GLN A N 1
ATOM 2146 C CA . GLN A 1 264 ? 3.484 17.969 24.766 1 88.31 264 GLN A CA 1
ATOM 2147 C C . GLN A 1 264 ? 4.102 19.375 24.781 1 88.31 264 GLN A C 1
ATOM 2149 O O . GLN A 1 264 ? 3.424 20.359 24.484 1 88.31 264 GLN A O 1
ATOM 2154 N N . TYR A 1 265 ? 5.426 19.453 25.031 1 85.44 265 TYR A N 1
ATOM 2155 C CA . TYR A 1 265 ? 6.047 20.766 25.203 1 85.44 265 TYR A CA 1
ATOM 2156 C C . TYR A 1 265 ? 7.117 21 24.141 1 85.44 265 TYR A C 1
ATOM 2158 O O . TYR A 1 265 ? 7.992 21.844 24.328 1 85.44 265 TYR A O 1
ATOM 2166 N N . ARG A 1 266 ? 6.996 20.188 23.125 1 85 266 ARG A N 1
ATOM 2167 C CA . ARG A 1 266 ? 8.023 20.297 22.094 1 85 266 ARG A CA 1
ATOM 2168 C C . ARG A 1 266 ? 7.789 21.531 21.219 1 85 266 ARG A C 1
ATOM 2170 O O . ARG A 1 266 ? 8.727 22.062 20.609 1 85 266 ARG A O 1
ATOM 2177 N N . VAL A 1 267 ? 6.57 22 21.188 1 85.69 267 VAL A N 1
ATOM 2178 C CA . VAL A 1 267 ? 6.238 23.203 20.438 1 85.69 267 VAL A CA 1
ATOM 2179 C C . VAL A 1 267 ? 5.898 24.344 21.391 1 85.69 267 VAL A C 1
ATOM 2181 O O . VAL A 1 267 ? 4.84 24.328 22.031 1 85.69 267 VAL A O 1
ATOM 2184 N N . PRO A 1 268 ? 6.785 25.234 21.438 1 83 268 PRO A N 1
ATOM 2185 C CA . PRO A 1 268 ? 6.562 26.328 22.391 1 83 268 PRO A CA 1
ATOM 2186 C C . PRO A 1 268 ? 5.363 27.203 22.031 1 83 268 PRO A C 1
ATOM 2188 O O . PRO A 1 268 ? 5.113 27.453 20.844 1 83 268 PRO A O 1
ATOM 2191 N N . GLU A 1 269 ? 4.605 27.625 22.984 1 78.19 269 GLU A N 1
ATOM 2192 C CA . GLU A 1 269 ? 3.418 28.453 22.766 1 78.19 269 GLU A CA 1
ATOM 2193 C C . GLU A 1 269 ? 3.719 29.922 23.016 1 78.19 269 GLU A C 1
ATOM 2195 O O . GLU A 1 269 ? 3.064 30.797 22.438 1 78.19 269 GLU A O 1
ATOM 2200 N N . ALA A 1 270 ? 4.684 30.125 23.688 1 67.44 270 ALA A N 1
ATOM 2201 C CA . ALA A 1 270 ? 4.949 31.484 24.156 1 67.44 270 ALA A CA 1
ATOM 2202 C C . ALA A 1 270 ? 5.707 32.281 23.094 1 67.44 270 ALA A C 1
ATOM 2204 O O . ALA A 1 270 ? 6.438 31.734 22.281 1 67.44 270 ALA A O 1
ATOM 2205 N N . GLY A 1 271 ? 5.207 33.469 22.984 1 72.31 271 GLY A N 1
ATOM 2206 C CA . GLY A 1 271 ? 5.953 34.438 22.156 1 72.31 271 GLY A CA 1
ATOM 2207 C C . GLY A 1 271 ? 5.125 35.031 21.031 1 72.31 271 GLY A C 1
ATOM 2208 O O . GLY A 1 271 ? 3.967 34.656 20.844 1 72.31 271 GLY A O 1
ATOM 2209 N N . SER A 1 272 ? 5.609 36 20.453 1 81.38 272 SER A N 1
ATOM 2210 C CA . SER A 1 272 ? 5.043 36.656 19.281 1 81.38 272 SER A CA 1
ATOM 2211 C C . SER A 1 272 ? 5.484 35.969 18 1 81.38 272 SER A C 1
ATOM 2213 O O . SER A 1 272 ? 6.68 35.906 17.703 1 81.38 272 SER A O 1
ATOM 2215 N N . HIS A 1 273 ? 4.547 35.25 17.391 1 88.38 273 HIS A N 1
ATOM 2216 C CA . HIS A 1 273 ? 4.871 34.5 16.188 1 88.38 273 HIS A CA 1
ATOM 2217 C C . HIS A 1 273 ? 4.055 35 14.992 1 88.38 273 HIS A C 1
ATOM 2219 O O . HIS A 1 273 ? 3.025 35.656 15.172 1 88.38 273 HIS A O 1
ATOM 2225 N N . SER A 1 274 ? 4.648 34.781 13.82 1 91.31 274 SER A N 1
ATOM 2226 C CA . SER A 1 274 ? 3.889 35.031 12.602 1 91.31 274 SER A CA 1
ATOM 2227 C C . SER A 1 274 ? 2.6 34.219 12.57 1 91.31 274 SER A C 1
ATOM 2229 O O . SER A 1 274 ? 2.451 33.25 13.32 1 91.31 274 SER A O 1
ATOM 2231 N N . ARG A 1 275 ? 1.679 34.625 11.75 1 93.25 275 ARG A N 1
ATOM 2232 C CA . ARG A 1 275 ? 0.403 33.938 11.586 1 93.25 275 ARG A CA 1
ATOM 2233 C C . ARG A 1 275 ? 0.616 32.469 11.18 1 93.25 275 ARG A C 1
ATOM 2235 O O . ARG A 1 275 ? -0.1 31.594 11.648 1 93.25 275 ARG A O 1
ATOM 2242 N N . VAL A 1 276 ? 1.601 32.281 10.328 1 94.19 276 VAL A N 1
ATOM 2243 C CA . VAL A 1 276 ? 1.894 30.922 9.852 1 94.19 276 VAL A CA 1
ATOM 2244 C C . VAL A 1 276 ? 2.35 30.047 11.023 1 94.19 276 VAL A C 1
ATOM 2246 O O . VAL A 1 276 ? 1.852 28.938 11.203 1 94.19 276 VAL A O 1
ATOM 2249 N N . VAL A 1 277 ? 3.234 30.547 11.82 1 95.12 277 VAL A N 1
ATOM 2250 C CA . VAL A 1 277 ? 3.764 29.797 12.953 1 95.12 277 VAL A CA 1
ATOM 2251 C C . VAL A 1 277 ? 2.654 29.562 13.977 1 95.12 277 VAL A C 1
ATOM 2253 O O . VAL A 1 277 ? 2.527 28.453 14.508 1 95.12 277 VAL A O 1
ATOM 2256 N N . ALA A 1 278 ? 1.868 30.609 14.242 1 94.88 278 ALA A N 1
ATOM 2257 C CA . ALA A 1 278 ? 0.762 30.469 15.188 1 94.88 278 ALA A CA 1
ATOM 2258 C C . ALA A 1 278 ? -0.189 29.359 14.758 1 94.88 278 ALA A C 1
ATOM 2260 O O . ALA A 1 278 ? -0.641 28.562 15.594 1 94.88 278 ALA A O 1
ATOM 2261 N N . SER A 1 279 ? -0.504 29.344 13.523 1 95.31 279 SER A N 1
ATOM 2262 C CA . SER A 1 279 ? -1.378 28.297 13 1 95.31 279 SER A CA 1
ATOM 2263 C C . SER A 1 279 ? -0.804 26.906 13.266 1 95.31 279 SER A C 1
ATOM 2265 O O . SER A 1 279 ? -1.53 26 13.672 1 95.31 279 SER A O 1
ATOM 2267 N N . HIS A 1 280 ? 0.497 26.75 13.031 1 95.81 280 HIS A N 1
ATOM 2268 C CA . HIS A 1 280 ? 1.143 25.453 13.242 1 95.81 280 HIS A CA 1
ATOM 2269 C C . HIS A 1 280 ? 1.129 25.062 14.719 1 95.81 280 HIS A C 1
ATOM 2271 O O . HIS A 1 280 ? 0.976 23.891 15.055 1 95.81 280 HIS A O 1
ATOM 2277 N N . ILE A 1 281 ? 1.29 26.047 15.586 1 96 281 ILE A N 1
ATOM 2278 C CA . ILE A 1 281 ? 1.286 25.797 17.016 1 96 281 ILE A CA 1
ATOM 2279 C C . ILE A 1 281 ? -0.078 25.266 17.438 1 96 281 ILE A C 1
ATOM 2281 O O . ILE A 1 281 ? -0.161 24.234 18.125 1 96 281 ILE A O 1
ATOM 2285 N N . TYR A 1 282 ? -1.144 25.938 17.047 1 96.25 282 TYR A N 1
ATOM 2286 C CA . TYR A 1 282 ? -2.488 25.531 17.438 1 96.25 282 TYR A CA 1
ATOM 2287 C C . TYR A 1 282 ? -2.855 24.188 16.812 1 96.25 282 TYR A C 1
ATOM 2289 O O . TYR A 1 282 ? -3.492 23.344 17.453 1 96.25 282 TYR A O 1
ATOM 2297 N N . GLN A 1 283 ? -2.508 23.969 15.586 1 97.06 283 GLN A N 1
ATOM 2298 C CA . GLN A 1 283 ? -2.791 22.703 14.938 1 97.06 283 GLN A CA 1
ATOM 2299 C C . GLN A 1 283 ? -2.055 21.547 15.633 1 97.06 283 GLN A C 1
ATOM 2301 O O . GLN A 1 283 ? -2.607 20.469 15.805 1 97.06 283 GLN A O 1
ATOM 2306 N N . PHE A 1 284 ? -0.79 21.828 16 1 97.62 284 PHE A N 1
ATOM 2307 C CA . PHE A 1 284 ? -0.044 20.797 16.703 1 97.62 284 PHE A CA 1
ATOM 2308 C C . PHE A 1 284 ? -0.742 20.422 18 1 97.62 284 PHE A C 1
ATOM 2310 O O . PHE A 1 284 ? -0.812 19.234 18.359 1 97.62 284 PHE A O 1
ATOM 2317 N N . LYS A 1 285 ? -1.22 21.391 18.688 1 97.06 285 LYS A N 1
ATOM 2318 C CA . LYS A 1 285 ? -1.956 21.125 19.922 1 97.06 285 LYS A CA 1
ATOM 2319 C C . LYS A 1 285 ? -3.172 20.234 19.656 1 97.06 285 LYS A C 1
ATOM 2321 O O . LYS A 1 285 ? -3.461 19.328 20.422 1 97.06 285 LYS A O 1
ATOM 2326 N N . LEU A 1 286 ? -3.877 20.578 18.625 1 97.94 286 LEU A N 1
ATOM 2327 C CA . LEU A 1 286 ? -5.012 19.75 18.219 1 97.94 286 LEU A CA 1
ATOM 2328 C C . LEU A 1 286 ? -4.574 18.312 17.938 1 97.94 286 LEU A C 1
ATOM 2330 O O . LEU A 1 286 ? -5.211 17.359 18.406 1 97.94 286 LEU A O 1
ATOM 2334 N N . TYR A 1 287 ? -3.475 18.141 17.156 1 98.31 287 TYR A N 1
ATOM 2335 C CA . TYR A 1 287 ? -2.971 16.812 16.812 1 98.31 287 TYR A CA 1
ATOM 2336 C C . TYR A 1 287 ? -2.596 16.047 18.078 1 98.31 287 TYR A C 1
ATOM 2338 O O . TYR A 1 287 ? -2.881 14.852 18.188 1 98.31 287 TYR A O 1
ATOM 2346 N N . PHE A 1 288 ? -1.997 16.766 19.016 1 98.44 288 PHE A N 1
ATOM 2347 C CA . PHE A 1 288 ? -1.594 16.172 20.297 1 98.44 288 PHE A CA 1
ATOM 2348 C C . PHE A 1 288 ? -2.807 15.656 21.062 1 98.44 288 PHE A C 1
ATOM 2350 O O . PHE A 1 288 ? -2.846 14.492 21.469 1 98.44 288 PHE A O 1
ATOM 2357 N N . GLU A 1 289 ? -3.785 16.484 21.219 1 98.5 289 GLU A N 1
ATOM 2358 C CA . GLU A 1 289 ? -4.977 16.109 21.984 1 98.5 289 GLU A CA 1
ATOM 2359 C C . GLU A 1 289 ? -5.754 15 21.281 1 98.5 289 GLU A C 1
ATOM 2361 O O . GLU A 1 289 ? -6.301 14.109 21.953 1 98.5 289 GLU A O 1
ATOM 2366 N N . THR A 1 290 ? -5.832 15.094 20.016 1 98.25 290 THR A N 1
ATOM 2367 C CA . THR A 1 290 ? -6.492 14.047 19.234 1 98.25 290 THR A CA 1
ATOM 2368 C C . THR A 1 290 ? -5.812 12.695 19.469 1 98.25 290 THR A C 1
ATOM 2370 O O . THR A 1 290 ? -6.484 11.672 19.594 1 98.25 290 THR A O 1
ATOM 2373 N N . SER A 1 291 ? -4.5 12.672 19.5 1 98.56 291 SER A N 1
ATOM 2374 C CA . SER A 1 291 ? -3.77 11.43 19.734 1 98.56 291 SER A CA 1
ATOM 2375 C C . SER A 1 291 ? -4.113 10.828 21.094 1 98.56 291 SER A C 1
ATOM 2377 O O . SER A 1 291 ? -4.219 9.609 21.219 1 98.56 291 SER A O 1
ATOM 2379 N N . ILE A 1 292 ? -4.301 11.688 22.047 1 98.44 292 ILE A N 1
ATOM 2380 C CA . ILE A 1 292 ? -4.707 11.219 23.375 1 98.44 292 ILE A CA 1
ATOM 2381 C C . ILE A 1 292 ? -6.105 10.609 23.297 1 98.44 292 ILE A C 1
ATOM 2383 O O . ILE A 1 292 ? -6.363 9.555 23.891 1 98.44 292 ILE A O 1
ATOM 2387 N N . ILE A 1 293 ? -6.988 11.234 22.594 1 97.44 293 ILE A N 1
ATOM 2388 C CA . ILE A 1 293 ? -8.352 10.742 22.453 1 97.44 293 ILE A CA 1
ATOM 2389 C C . ILE A 1 293 ? -8.344 9.375 21.766 1 97.44 293 ILE A C 1
ATOM 2391 O O . ILE A 1 293 ? -9.008 8.445 22.234 1 97.44 293 ILE A O 1
ATOM 2395 N N . VAL A 1 294 ? -7.602 9.273 20.719 1 96.56 294 VAL A N 1
ATOM 2396 C CA . VAL A 1 294 ? -7.543 8.039 19.953 1 96.56 294 VAL A CA 1
ATOM 2397 C C . VAL A 1 294 ? -6.996 6.91 20.812 1 96.56 294 VAL A C 1
ATOM 2399 O O . VAL A 1 294 ? -7.418 5.762 20.688 1 96.56 294 VAL A O 1
ATOM 2402 N N . LEU A 1 295 ? -6.105 7.215 21.703 1 97.69 295 LEU A N 1
ATOM 2403 C CA . LEU A 1 295 ? -5.535 6.223 22.609 1 97.69 295 LEU A CA 1
ATOM 2404 C C . LEU A 1 295 ? -6.598 5.688 23.562 1 97.69 295 LEU A C 1
ATOM 2406 O O . LEU A 1 295 ? -6.688 4.477 23.781 1 97.69 295 LEU A O 1
ATOM 2410 N N . TYR A 1 296 ? -7.465 6.496 24.094 1 95.69 296 TYR A N 1
ATOM 2411 C CA . TYR A 1 296 ? -8.32 6.117 25.219 1 95.69 296 TYR A CA 1
ATOM 2412 C C . TYR A 1 296 ? -9.75 5.848 24.75 1 95.69 296 TYR A C 1
ATOM 2414 O O . TYR A 1 296 ? -10.547 5.25 25.469 1 95.69 296 TYR A O 1
ATOM 2422 N N . ARG A 1 297 ? -10.102 6.242 23.641 1 91.88 297 ARG A N 1
ATOM 2423 C CA . ARG A 1 297 ? -11.461 6.168 23.125 1 91.88 297 ARG A CA 1
ATOM 2424 C C . ARG A 1 297 ? -11.992 4.742 23.188 1 91.88 297 ARG A C 1
ATOM 2426 O O . ARG A 1 297 ? -13.125 4.512 23.609 1 91.88 297 ARG A O 1
ATOM 2433 N N . PRO A 1 298 ? -11.203 3.762 22.766 1 87.44 298 PRO A N 1
ATOM 2434 C CA . PRO A 1 298 ? -11.727 2.395 22.828 1 87.44 298 PRO A CA 1
ATOM 2435 C C . PRO A 1 298 ? -12.117 1.977 24.25 1 87.44 298 PRO A C 1
ATOM 2437 O O . PRO A 1 298 ? -12.984 1.117 24.422 1 87.44 298 PRO A O 1
ATOM 2440 N N . PHE A 1 299 ? -11.641 2.59 25.234 1 89.62 299 PHE A N 1
ATOM 2441 C CA . PHE A 1 299 ? -11.781 2.133 26.609 1 89.62 299 PHE A CA 1
ATOM 2442 C C . PHE A 1 299 ? -12.914 2.871 27.312 1 89.62 299 PHE A C 1
ATOM 2444 O O . PHE A 1 299 ? -13.148 2.672 28.5 1 89.62 299 PHE A O 1
ATOM 2451 N N . ILE A 1 300 ? -13.539 3.709 26.562 1 84.62 300 ILE A N 1
ATOM 2452 C CA . ILE A 1 300 ? -14.789 4.277 27.047 1 84.62 300 ILE A CA 1
ATOM 2453 C C . ILE A 1 300 ? -15.852 3.182 27.141 1 84.62 300 ILE A C 1
ATOM 2455 O O . ILE A 1 300 ? -16.656 3.174 28.078 1 84.62 300 ILE A O 1
ATOM 2459 N N . LEU A 1 301 ? -15.797 2.24 26.172 1 77.38 301 LEU A N 1
ATOM 2460 C CA . LEU A 1 301 ? -16.812 1.191 26.109 1 77.38 301 LEU A CA 1
ATOM 2461 C C . LEU A 1 301 ? -16.188 -0.173 26.406 1 77.38 301 LEU A C 1
ATOM 2463 O O . LEU A 1 301 ? -16.906 -1.17 26.516 1 77.38 301 LEU A O 1
ATOM 2467 N N . ASP A 1 302 ? -14.914 -0.149 26.453 1 81.31 302 ASP A N 1
ATOM 2468 C CA . ASP A 1 302 ? -14.227 -1.418 26.656 1 81.31 302 ASP A CA 1
ATOM 2469 C C . ASP A 1 302 ? -13.188 -1.303 27.766 1 81.31 302 ASP A C 1
ATOM 2471 O O . ASP A 1 302 ? -13.055 -0.25 28.391 1 81.31 302 ASP A O 1
ATOM 2475 N N . THR A 1 303 ? -12.648 -2.457 28.188 1 83.75 303 THR A N 1
ATOM 2476 C CA . THR A 1 303 ? -11.625 -2.477 29.234 1 83.75 303 THR A CA 1
ATOM 2477 C C . THR A 1 303 ? -10.352 -3.154 28.734 1 83.75 303 THR A C 1
ATOM 2479 O O . THR A 1 303 ? -10.406 -4.008 27.844 1 83.75 303 THR A O 1
ATOM 2482 N N . PRO A 1 304 ? -9.18 -2.619 29.219 1 88.81 304 PRO A N 1
ATOM 2483 C CA . PRO A 1 304 ? -7.934 -3.301 28.859 1 88.81 304 PRO A CA 1
ATOM 2484 C C . PRO A 1 304 ? -7.902 -4.754 29.328 1 88.81 304 PRO A C 1
ATOM 2486 O O . PRO A 1 304 ? -8.805 -5.199 30.031 1 88.81 304 PRO A O 1
ATOM 2489 N N . ARG A 1 305 ? -6.695 -5.184 28.906 1 85.88 305 ARG A N 1
ATOM 2490 C CA . ARG A 1 305 ? -6.496 -6.582 29.281 1 85.88 305 ARG A CA 1
ATOM 2491 C C . ARG A 1 305 ? -6.258 -6.727 30.781 1 85.88 305 ARG A C 1
ATOM 2493 O O . ARG A 1 305 ? -5.578 -5.898 31.391 1 85.88 305 ARG A O 1
ATOM 2500 N N . GLU A 1 306 ? -6.84 -7.672 31.516 1 86.31 306 GLU A N 1
ATOM 2501 C CA . GLU A 1 306 ? -6.539 -8.102 32.875 1 86.31 306 GLU A CA 1
ATOM 2502 C C . GLU A 1 306 ? -7.258 -7.238 33.906 1 86.31 306 GLU A C 1
ATOM 2504 O O . GLU A 1 306 ? -6.984 -7.328 35.094 1 86.31 306 GLU A O 1
ATOM 2509 N N . VAL A 1 307 ? -8.062 -6.207 33.5 1 85.06 307 VAL A N 1
ATOM 2510 C CA . VAL A 1 307 ? -8.773 -5.379 34.469 1 85.06 307 VAL A CA 1
ATOM 2511 C C . VAL A 1 307 ? -9.953 -6.16 35.031 1 85.06 307 VAL A C 1
ATOM 2513 O O . VAL A 1 307 ? -10.859 -6.559 34.312 1 85.06 307 VAL A O 1
ATOM 2516 N N . PRO A 1 308 ? -9.828 -6.402 36.344 1 86.25 308 PRO A N 1
ATOM 2517 C CA . PRO A 1 308 ? -10.922 -7.156 36.969 1 86.25 308 PRO A CA 1
ATOM 2518 C C . PRO A 1 308 ? -12.266 -6.441 36.844 1 86.25 308 PRO A C 1
ATOM 2520 O O . PRO A 1 308 ? -12.305 -5.219 36.688 1 86.25 308 PRO A O 1
ATOM 2523 N N . ALA A 1 309 ? -13.305 -7.191 37 1 82.81 309 ALA A N 1
ATOM 2524 C CA . ALA A 1 309 ? -14.672 -6.691 36.875 1 82.81 309 ALA A CA 1
ATOM 2525 C C . ALA A 1 309 ? -14.938 -5.547 37.844 1 82.81 309 ALA A C 1
ATOM 2527 O O . ALA A 1 309 ? -15.641 -4.59 37.531 1 82.81 309 ALA A O 1
ATOM 2528 N N . ALA A 1 310 ? -14.32 -5.699 39 1 85.44 310 ALA A N 1
ATOM 2529 C CA . ALA A 1 310 ? -14.547 -4.711 40.062 1 85.44 310 ALA A CA 1
ATOM 2530 C C . ALA A 1 310 ? -13.961 -3.355 39.656 1 85.44 310 ALA A C 1
ATOM 2532 O O . ALA A 1 310 ? -14.453 -2.314 40.125 1 85.44 310 ALA A O 1
ATOM 2533 N N . ASP A 1 311 ? -12.969 -3.369 38.812 1 88.12 311 ASP A N 1
ATOM 2534 C CA . ASP A 1 311 ? -12.258 -2.139 38.5 1 88.12 311 ASP A CA 1
ATOM 2535 C C . ASP A 1 311 ? -12.68 -1.604 37.125 1 88.12 311 ASP A C 1
ATOM 2537 O O . ASP A 1 311 ? -12.227 -0.54 36.688 1 88.12 311 ASP A O 1
ATOM 2541 N N . GLN A 1 312 ? -13.555 -2.236 36.469 1 83.44 312 GLN A N 1
ATOM 2542 C CA . GLN A 1 312 ? -13.945 -1.871 35.125 1 83.44 312 GLN A CA 1
ATOM 2543 C C . GLN A 1 312 ? -14.664 -0.525 35.094 1 83.44 312 GLN A C 1
ATOM 2545 O O . GLN A 1 312 ? -14.461 0.277 34.188 1 83.44 312 GLN A O 1
ATOM 2550 N N . GLY A 1 313 ? -15.469 -0.344 36.094 1 84.31 313 GLY A N 1
ATOM 2551 C CA . GLY A 1 313 ? -16.172 0.932 36.188 1 84.31 313 GLY A CA 1
ATOM 2552 C C . GLY A 1 313 ? -15.227 2.107 36.375 1 84.31 313 GLY A C 1
ATOM 2553 O O . GLY A 1 313 ? -15.398 3.156 35.75 1 84.31 313 GLY A O 1
ATOM 2554 N N . SER A 1 314 ? -14.32 1.929 37.219 1 88.62 314 SER A N 1
ATOM 2555 C CA . SER A 1 314 ? -13.344 2.979 37.5 1 88.62 314 SER A CA 1
ATOM 2556 C C . SER A 1 314 ? -12.5 3.279 36.25 1 88.62 314 SER A C 1
ATOM 2558 O O . SER A 1 314 ? -12.148 4.434 36 1 88.62 314 SER A O 1
ATOM 2560 N N . TRP A 1 315 ? -12.156 2.318 35.531 1 89.31 315 TRP A N 1
ATOM 2561 C CA . TRP A 1 315 ? -11.359 2.494 34.312 1 89.31 315 TRP A CA 1
ATOM 2562 C C . TRP A 1 315 ? -12.156 3.23 33.25 1 89.31 315 TRP A C 1
ATOM 2564 O O . TRP A 1 315 ? -11.609 4.055 32.5 1 89.31 315 TRP A O 1
ATOM 2574 N N . ARG A 1 316 ? -13.352 2.887 33.125 1 86.75 316 ARG A N 1
ATOM 2575 C CA . ARG A 1 316 ? -14.203 3.578 32.188 1 86.75 316 ARG A CA 1
ATOM 2576 C C . ARG A 1 316 ? -14.328 5.059 32.531 1 86.75 316 ARG A C 1
ATOM 2578 O O . ARG A 1 316 ? -14.273 5.914 31.641 1 86.75 316 ARG A O 1
ATOM 2585 N N . THR A 1 317 ? -14.5 5.328 33.781 1 89.75 317 THR A N 1
ATOM 2586 C CA . THR A 1 317 ? -14.57 6.715 34.25 1 89.75 317 THR A CA 1
ATOM 2587 C C . THR A 1 317 ? -13.273 7.449 33.938 1 89.75 317 THR A C 1
ATOM 2589 O O . THR A 1 317 ? -13.289 8.609 33.531 1 89.75 317 THR A O 1
ATOM 2592 N N . PHE A 1 318 ? -12.242 6.727 34.125 1 93.06 318 PHE A N 1
ATOM 2593 C CA . PHE A 1 318 ? -10.922 7.277 33.875 1 93.06 318 PHE A CA 1
ATOM 2594 C C . PHE A 1 318 ? -10.75 7.605 32.375 1 93.06 318 PHE A C 1
ATOM 2596 O O . PHE A 1 318 ? -10.297 8.695 32.031 1 93.06 318 PHE A O 1
ATOM 2603 N N . ALA A 1 319 ? -11.062 6.672 31.547 1 92.31 319 ALA A N 1
ATOM 2604 C CA . ALA A 1 319 ? -10.969 6.863 30.094 1 92.31 319 ALA A CA 1
ATOM 2605 C C . ALA A 1 319 ? -11.859 8.016 29.641 1 92.31 319 ALA A C 1
ATOM 2607 O O . ALA A 1 319 ? -11.461 8.82 28.797 1 92.31 319 ALA A O 1
ATOM 2608 N N . CYS A 1 320 ? -13.031 8.102 30.203 1 90.88 320 CYS A N 1
ATOM 2609 C CA . CYS A 1 320 ? -13.953 9.188 29.875 1 90.88 320 CYS A CA 1
ATOM 2610 C C . CYS A 1 320 ? -13.359 10.539 30.25 1 90.88 320 CYS A C 1
ATOM 2612 O O . CYS A 1 320 ? -13.445 11.5 29.484 1 90.88 320 CYS A O 1
ATOM 2614 N N . GLN A 1 321 ? -12.789 10.586 31.375 1 94.69 321 GLN A N 1
ATOM 2615 C CA . GLN A 1 321 ? -12.188 11.828 31.844 1 94.69 321 GLN A CA 1
ATOM 2616 C C . GLN A 1 321 ? -11.023 12.25 30.953 1 94.69 321 GLN A C 1
ATOM 2618 O O . GLN A 1 321 ? -10.891 13.43 30.609 1 94.69 321 GLN A O 1
ATOM 2623 N N . LYS A 1 322 ? -10.148 11.297 30.594 1 96.38 322 LYS A N 1
ATOM 2624 C CA . LYS A 1 322 ? -9.008 11.57 29.734 1 96.38 322 LYS A CA 1
ATOM 2625 C C . LYS A 1 322 ? -9.461 12.117 28.375 1 96.38 322 LYS A C 1
ATOM 2627 O O . LYS A 1 322 ? -8.906 13.102 27.891 1 96.38 322 LYS A O 1
ATOM 2632 N N . THR A 1 323 ? -10.422 11.492 27.797 1 95.81 323 THR A N 1
ATOM 2633 C CA . THR A 1 323 ? -10.898 11.891 26.469 1 95.81 323 THR A CA 1
ATOM 2634 C C . THR A 1 323 ? -11.625 13.234 26.547 1 95.81 323 THR A C 1
ATOM 2636 O O . THR A 1 323 ? -11.484 14.078 25.656 1 95.81 323 THR A O 1
ATOM 2639 N N . ARG A 1 324 ? -12.414 13.492 27.609 1 95.31 324 ARG A N 1
ATOM 2640 C CA . ARG A 1 324 ? -13.133 14.75 27.781 1 95.31 324 ARG A CA 1
ATOM 2641 C C . ARG A 1 324 ? -12.164 15.922 27.906 1 95.31 324 ARG A C 1
ATOM 2643 O O . ARG A 1 324 ? -12.359 16.969 27.297 1 95.31 324 ARG A O 1
ATOM 2650 N N . THR A 1 325 ? -11.227 15.711 28.734 1 97.19 325 THR A N 1
ATOM 2651 C CA . THR A 1 325 ? -10.227 16.75 28.938 1 97.19 325 THR A CA 1
ATOM 2652 C C . THR A 1 325 ? -9.492 17.047 27.625 1 97.19 325 THR A C 1
ATOM 2654 O O . THR A 1 325 ? -9.312 18.219 27.266 1 97.19 325 THR A O 1
ATOM 2657 N N . ALA A 1 326 ? -9.055 15.992 26.953 1 98.19 326 ALA A N 1
ATOM 2658 C CA . ALA A 1 326 ? -8.359 16.156 25.672 1 98.19 326 ALA A CA 1
ATOM 2659 C C . ALA A 1 326 ? -9.242 16.844 24.641 1 98.19 326 ALA A C 1
ATOM 2661 O O . ALA A 1 326 ? -8.773 17.703 23.891 1 98.19 326 ALA A O 1
ATOM 2662 N N . ALA A 1 327 ? -10.492 16.5 24.578 1 97.88 327 ALA A N 1
ATOM 2663 C CA . ALA A 1 327 ? -11.43 17.109 23.641 1 97.88 327 ALA A CA 1
ATOM 2664 C C . ALA A 1 327 ? -11.617 18.594 23.953 1 97.88 327 ALA A C 1
ATOM 2666 O O . ALA A 1 327 ? -11.688 19.422 23.031 1 97.88 327 ALA A O 1
ATOM 2667 N N . SER A 1 328 ? -11.742 18.875 25.219 1 97.5 328 SER A N 1
ATOM 2668 C CA . SER A 1 328 ? -11.875 20.281 25.625 1 97.5 328 SER A CA 1
ATOM 2669 C C . SER A 1 328 ? -10.648 21.078 25.234 1 97.5 328 SER A C 1
ATOM 2671 O O . SER A 1 328 ? -10.758 22.219 24.781 1 97.5 328 SER A O 1
ATOM 2673 N N . ASN A 1 329 ? -9.492 20.5 25.484 1 97.5 329 ASN A N 1
ATOM 2674 C CA . ASN A 1 329 ? -8.25 21.156 25.078 1 97.5 329 ASN A CA 1
ATOM 2675 C C . ASN A 1 329 ? -8.188 21.359 23.562 1 97.5 329 ASN A C 1
ATOM 2677 O O . ASN A 1 329 ? -7.715 22.391 23.094 1 97.5 329 ASN A O 1
ATOM 2681 N N . ALA A 1 330 ? -8.57 20.359 22.812 1 98 330 ALA A N 1
ATOM 2682 C CA . ALA A 1 330 ? -8.625 20.469 21.359 1 98 330 ALA A CA 1
ATOM 2683 C C . ALA A 1 330 ? -9.539 21.609 20.922 1 98 330 ALA A C 1
ATOM 2685 O O . ALA A 1 330 ? -9.188 22.391 20.031 1 98 330 ALA A O 1
ATOM 2686 N N . SER A 1 331 ? -10.703 21.734 21.562 1 97.31 331 SER A N 1
ATOM 2687 C CA . SER A 1 331 ? -11.648 22.797 21.266 1 97.31 331 SER A CA 1
ATOM 2688 C C . SER A 1 331 ? -11.062 24.172 21.609 1 97.31 331 SER A C 1
ATOM 2690 O O . SER A 1 331 ? -11.336 25.156 20.922 1 97.31 331 SER A O 1
ATOM 2692 N N . ALA A 1 332 ? -10.352 24.172 22.703 1 96.75 332 ALA A N 1
ATOM 2693 C CA . ALA A 1 332 ? -9.703 25.422 23.062 1 96.75 332 ALA A CA 1
ATOM 2694 C C . ALA A 1 332 ? -8.711 25.875 22 1 96.75 332 ALA A C 1
ATOM 2696 O O . ALA A 1 332 ? -8.602 27.062 21.703 1 96.75 332 ALA A O 1
ATOM 2697 N N . ALA A 1 333 ? -7.957 24.953 21.484 1 95.94 333 ALA A N 1
ATOM 2698 C CA . ALA A 1 333 ? -7.027 25.25 20.406 1 95.94 333 ALA A CA 1
ATOM 2699 C C . ALA A 1 333 ? -7.766 25.781 19.172 1 95.94 333 ALA A C 1
ATOM 2701 O O . ALA A 1 333 ? -7.332 26.75 18.547 1 95.94 333 ALA A O 1
ATOM 2702 N N . MET A 1 334 ? -8.859 25.172 18.844 1 95.81 334 MET A N 1
ATOM 2703 C CA . MET A 1 334 ? -9.672 25.609 17.703 1 95.81 334 MET A CA 1
ATOM 2704 C C . MET A 1 334 ? -10.234 27 17.938 1 95.81 334 MET A C 1
ATOM 2706 O O . MET A 1 334 ? -10.289 27.812 17.016 1 95.81 334 MET A O 1
ATOM 2710 N N . ASN A 1 335 ? -10.656 27.188 19.141 1 95.62 335 ASN A N 1
ATOM 2711 C CA . ASN A 1 335 ? -11.18 28.5 19.5 1 95.62 335 ASN A CA 1
ATOM 2712 C C . ASN A 1 335 ? -10.125 29.594 19.328 1 95.62 335 ASN A C 1
ATOM 2714 O O . ASN A 1 335 ? -10.438 30.688 18.844 1 95.62 335 ASN A O 1
ATOM 2718 N N . SER A 1 336 ? -8.938 29.312 19.75 1 94.56 336 SER A N 1
ATOM 2719 C CA . SER A 1 336 ? -7.844 30.25 19.578 1 94.56 336 SER A CA 1
ATOM 2720 C C . SER A 1 336 ? -7.562 30.516 18.094 1 94.56 336 SER A C 1
ATOM 2722 O O . SER A 1 336 ? -7.305 31.656 17.703 1 94.56 336 SER A O 1
ATOM 2724 N N . MET A 1 337 ? -7.613 29.516 17.266 1 95.94 337 MET A N 1
ATOM 2725 C CA . MET A 1 337 ? -7.41 29.672 15.828 1 95.94 337 MET A CA 1
ATOM 2726 C C . MET A 1 337 ? -8.5 30.547 15.211 1 95.94 337 MET A C 1
ATOM 2728 O O . MET A 1 337 ? -8.219 31.391 14.359 1 95.94 337 MET A O 1
ATOM 2732 N N . MET A 1 338 ? -9.664 30.328 15.641 1 95.56 338 MET A N 1
ATOM 2733 C CA . MET A 1 338 ? -10.789 31.109 15.141 1 95.56 338 MET A CA 1
ATOM 2734 C C . MET A 1 338 ? -10.656 32.562 15.562 1 95.56 338 MET A C 1
ATOM 2736 O O . MET A 1 338 ? -10.922 33.469 14.773 1 95.56 338 MET A O 1
ATOM 2740 N N . ALA A 1 339 ? -10.297 32.719 16.812 1 95.06 339 ALA A N 1
ATOM 2741 C CA . ALA A 1 339 ? -10.141 34.094 17.344 1 95.06 339 ALA A CA 1
ATOM 2742 C C . ALA A 1 339 ? -9.102 34.875 16.547 1 95.06 339 ALA A C 1
ATOM 2744 O O . ALA A 1 339 ? -9.227 36.094 16.375 1 95.06 339 ALA A O 1
ATOM 2745 N N . GLU A 1 340 ? -8.141 34.156 16.016 1 94.69 340 GLU A N 1
ATOM 2746 C CA . GLU A 1 340 ? -7.07 34.812 15.266 1 94.69 340 GLU A CA 1
ATOM 2747 C C . GLU A 1 340 ? -7.281 34.656 13.766 1 94.69 340 GLU A C 1
ATOM 2749 O O . GLU A 1 340 ? -6.395 34.969 12.969 1 94.69 340 GLU A O 1
ATOM 2754 N N . ASP A 1 341 ? -8.414 34.156 13.367 1 94.88 341 ASP A N 1
ATOM 2755 C CA . ASP A 1 341 ? -8.789 33.969 11.969 1 94.88 341 ASP A CA 1
ATOM 2756 C C . ASP A 1 341 ? -7.77 33.125 11.227 1 94.88 341 ASP A C 1
ATOM 2758 O O . ASP A 1 341 ? -7.266 33.531 10.172 1 94.88 341 ASP A O 1
ATOM 2762 N N . LEU A 1 342 ? -7.43 31.969 11.82 1 96.12 342 LEU A N 1
ATOM 2763 C CA . LEU A 1 342 ? -6.383 31.125 11.266 1 96.12 342 LEU A CA 1
ATOM 2764 C C . LEU A 1 342 ? -6.969 29.828 10.711 1 96.12 342 LEU A C 1
ATOM 2766 O O . LEU A 1 342 ? -6.242 28.984 10.172 1 96.12 342 LEU A O 1
ATOM 2770 N N . ILE A 1 343 ? -8.312 29.641 10.711 1 96.06 343 ILE A N 1
ATOM 2771 C CA . ILE A 1 343 ? -8.938 28.391 10.312 1 96.06 343 ILE A CA 1
ATOM 2772 C C . ILE A 1 343 ? -8.672 28.125 8.828 1 96.06 343 ILE A C 1
ATOM 2774 O O . ILE A 1 343 ? -8.508 26.984 8.414 1 96.06 343 ILE A O 1
ATOM 2778 N N . ARG A 1 344 ? -8.547 29.125 8.07 1 93 344 ARG A N 1
ATOM 2779 C CA . ARG A 1 344 ? -8.336 28.984 6.633 1 93 344 ARG A CA 1
ATOM 2780 C C . ARG A 1 344 ? -6.957 28.391 6.34 1 93 344 ARG A C 1
ATOM 2782 O O . ARG A 1 344 ? -6.707 27.922 5.23 1 93 344 ARG A O 1
ATOM 2789 N N . LEU A 1 345 ? -6.055 28.422 7.309 1 95 345 LEU A N 1
ATOM 2790 C CA . LEU A 1 345 ? -4.691 27.922 7.117 1 95 345 LEU A CA 1
ATOM 2791 C C . LEU A 1 345 ? -4.578 26.469 7.523 1 95 345 LEU A C 1
ATOM 2793 O O . LEU A 1 345 ? -3.498 25.875 7.445 1 95 345 LEU A O 1
ATOM 2797 N N . CYS A 1 346 ? -5.719 25.875 7.855 1 94.81 346 CYS A N 1
ATOM 2798 C CA . CYS A 1 346 ? -5.715 24.484 8.289 1 94.81 346 CYS A CA 1
ATOM 2799 C C . CYS A 1 346 ? -5.531 23.547 7.109 1 94.81 346 CYS A C 1
ATOM 2801 O O . CYS A 1 346 ? -5.988 23.828 6 1 94.81 346 CYS A O 1
ATOM 2803 N N . HIS A 1 347 ? -4.871 22.438 7.391 1 91.81 347 HIS A N 1
ATOM 2804 C CA . HIS A 1 347 ? -4.637 21.406 6.387 1 91.81 347 HIS A CA 1
ATOM 2805 C C . HIS A 1 347 ? -5.668 20.297 6.504 1 91.81 347 HIS A C 1
ATOM 2807 O O . HIS A 1 347 ? -6.434 20.25 7.465 1 91.81 347 HIS A O 1
ATOM 2813 N N . THR A 1 348 ? -5.637 19.422 5.496 1 88.81 348 THR A N 1
ATOM 2814 C CA . THR A 1 348 ? -6.602 18.328 5.449 1 88.81 348 THR A CA 1
ATOM 2815 C C . THR A 1 348 ? -6.465 17.438 6.68 1 88.81 348 THR A C 1
ATOM 2817 O O . THR A 1 348 ? -7.453 16.891 7.172 1 88.81 348 THR A O 1
ATOM 2820 N N . ILE A 1 349 ? -5.309 17.266 7.207 1 93.94 349 ILE A N 1
ATOM 2821 C CA . ILE A 1 349 ? -5.082 16.453 8.398 1 93.94 349 ILE A CA 1
ATOM 2822 C C . ILE A 1 349 ? -5.844 17.047 9.578 1 93.94 349 ILE A C 1
ATOM 2824 O O . ILE A 1 349 ? -6.305 16.312 10.461 1 93.94 349 ILE A O 1
ATOM 2828 N N . THR A 1 350 ? -5.941 18.344 9.578 1 96.5 350 THR A N 1
ATOM 2829 C CA . THR A 1 350 ? -6.684 19 10.648 1 96.5 350 THR A CA 1
ATOM 2830 C C . THR A 1 350 ? -8.148 18.578 10.633 1 96.5 350 THR A C 1
ATOM 2832 O O . THR A 1 350 ? -8.773 18.422 11.688 1 96.5 350 THR A O 1
ATOM 2835 N N . VAL A 1 351 ? -8.703 18.406 9.43 1 93.06 351 VAL A N 1
ATOM 2836 C CA . VAL A 1 351 ? -10.062 17.906 9.312 1 93.06 351 VAL A CA 1
ATOM 2837 C C . VAL A 1 351 ? -10.164 16.531 9.969 1 93.06 351 VAL A C 1
ATOM 2839 O O . VAL A 1 351 ? -11.086 16.281 10.75 1 93.06 351 VAL A O 1
ATOM 2842 N N . ILE A 1 352 ? -9.211 15.688 9.672 1 93.94 352 ILE A N 1
ATOM 2843 C CA . ILE A 1 352 ? -9.172 14.352 10.242 1 93.94 352 ILE A CA 1
ATOM 2844 C C . ILE A 1 352 ? -9.047 14.438 11.758 1 93.94 352 ILE A C 1
ATOM 2846 O O . ILE A 1 352 ? -9.758 13.75 12.492 1 93.94 352 ILE A O 1
ATOM 2850 N N . ALA A 1 353 ? -8.234 15.352 12.234 1 97.44 353 ALA A N 1
ATOM 2851 C CA . ALA A 1 353 ? -7.895 15.461 13.648 1 97.44 353 ALA A CA 1
ATOM 2852 C C . ALA A 1 353 ? -9.062 16.047 14.445 1 97.44 353 ALA A C 1
ATOM 2854 O O . ALA A 1 353 ? -9.156 15.828 15.656 1 97.44 353 ALA A O 1
ATOM 2855 N N . LEU A 1 354 ? -9.914 16.719 13.797 1 97.19 354 LEU A N 1
ATOM 2856 C CA . LEU A 1 354 ? -11.016 17.375 14.484 1 97.19 354 LEU A CA 1
ATOM 2857 C C . LEU A 1 354 ? -12.156 16.406 14.758 1 97.19 354 LEU A C 1
ATOM 2859 O O . LEU A 1 354 ? -12.977 16.625 15.641 1 97.19 354 LEU A O 1
ATOM 2863 N N . VAL A 1 355 ? -12.141 15.305 14.125 1 94.25 355 VAL A N 1
ATOM 2864 C CA . VAL A 1 355 ? -13.258 14.367 14.188 1 94.25 355 VAL A CA 1
ATOM 2865 C C . VAL A 1 355 ? -13.305 13.703 15.562 1 94.25 355 VAL A C 1
ATOM 2867 O O . VAL A 1 355 ? -14.352 13.695 16.219 1 94.25 355 VAL A O 1
ATOM 2870 N N . PRO A 1 356 ? -12.227 13.227 16.094 1 94.69 356 PRO A N 1
ATOM 2871 C CA . PRO A 1 356 ? -12.297 12.547 17.391 1 94.69 356 PRO A CA 1
ATOM 2872 C C . PRO A 1 356 ? -12.781 13.469 18.516 1 94.69 356 PRO A C 1
ATOM 2874 O O . PRO A 1 356 ? -13.688 13.102 19.266 1 94.69 356 PRO A O 1
ATOM 2877 N N . PRO A 1 357 ? -12.281 14.672 18.641 1 97.25 357 PRO A N 1
ATOM 2878 C CA . PRO A 1 357 ? -12.859 15.547 19.672 1 97.25 357 PRO A CA 1
ATOM 2879 C C . PRO A 1 357 ? -14.352 15.805 19.438 1 97.25 357 PRO A C 1
ATOM 2881 O O . PRO A 1 357 ? -15.117 15.875 20.406 1 97.25 357 PRO A O 1
ATOM 2884 N N . MET A 1 358 ? -14.758 15.945 18.25 1 96.12 358 MET A N 1
ATOM 2885 C CA . MET A 1 358 ? -16.172 16.172 17.953 1 96.12 358 MET A CA 1
ATOM 2886 C C . MET A 1 358 ? -17 14.961 18.359 1 96.12 358 MET A C 1
ATOM 2888 O O . MET A 1 358 ? -18.125 15.109 18.828 1 96.12 358 MET A O 1
ATOM 2892 N N . GLN A 1 359 ? -16.453 13.797 18.172 1 92.25 359 GLN A N 1
ATOM 2893 C CA . GLN A 1 359 ? -17.125 12.586 18.609 1 92.25 359 GLN A CA 1
ATOM 2894 C C . GLN A 1 359 ? -17.312 12.586 20.125 1 92.25 359 GLN A C 1
ATOM 2896 O O . GLN A 1 359 ? -18.375 12.211 20.625 1 92.25 359 GLN A O 1
ATOM 2901 N N . ILE A 1 360 ? -16.312 12.961 20.812 1 94.25 360 ILE A N 1
ATOM 2902 C CA . ILE A 1 360 ? -16.391 13.008 22.281 1 94.25 360 ILE A CA 1
ATOM 2903 C C . ILE A 1 360 ? -17.422 14.039 22.703 1 94.25 360 ILE A C 1
ATOM 2905 O O . ILE A 1 360 ? -18.219 13.781 23.625 1 94.25 360 ILE A O 1
ATOM 2909 N N . HIS A 1 361 ? -17.406 15.211 22.062 1 95.5 361 HIS A N 1
ATOM 2910 C CA . HIS A 1 361 ? -18.391 16.234 22.406 1 95.5 361 HIS A CA 1
ATOM 2911 C C . HIS A 1 361 ? -19.797 15.758 22.109 1 95.5 361 HIS A C 1
ATOM 2913 O O . HIS A 1 361 ? -20.734 16.062 22.859 1 95.5 361 HIS A O 1
ATOM 2919 N N . LEU A 1 362 ? -19.969 15.117 21 1 91.69 362 LEU A N 1
ATOM 2920 C CA . LEU A 1 362 ? -21.281 14.562 20.688 1 91.69 362 LEU A CA 1
ATOM 2921 C C . LEU A 1 362 ? -21.719 13.57 21.75 1 91.69 362 LEU A C 1
ATOM 2923 O O . LEU A 1 362 ? -22.875 13.594 22.188 1 91.69 362 LEU A O 1
ATOM 2927 N N . PHE A 1 363 ? -20.797 12.742 22.172 1 86.81 363 PHE A N 1
ATOM 2928 C CA . PHE A 1 363 ? -21.062 11.789 23.234 1 86.81 363 PHE A CA 1
ATOM 2929 C C . PHE A 1 363 ? -21.453 12.508 24.516 1 86.81 363 PHE A C 1
ATOM 2931 O O . PHE A 1 363 ? -22.438 12.148 25.156 1 86.81 363 PHE A O 1
ATOM 2938 N N . GLU A 1 364 ? -20.781 13.547 24.859 1 89.56 364 GLU A N 1
ATOM 2939 C CA . GLU A 1 364 ? -21.031 14.32 26.062 1 89.56 364 GLU A CA 1
ATOM 2940 C C . GLU A 1 364 ? -22.375 15.039 25.984 1 89.56 364 GLU A C 1
ATOM 2942 O O . GLU A 1 364 ? -23.016 15.281 27.016 1 89.56 364 GLU A O 1
ATOM 2947 N N . SER A 1 365 ? -22.781 15.32 24.828 1 90.19 365 SER A N 1
ATOM 2948 C CA . SER A 1 365 ? -24.031 16.031 24.641 1 90.19 365 SER A CA 1
ATOM 2949 C C . SER A 1 365 ? -25.234 15.148 24.969 1 90.19 365 SER A C 1
ATOM 2951 O O . SER A 1 365 ? -26.344 15.641 25.141 1 90.19 365 SER A O 1
ATOM 2953 N N . THR A 1 366 ? -24.969 13.883 25.094 1 82.94 366 THR A N 1
ATOM 2954 C CA . THR A 1 366 ? -26.031 12.945 25.453 1 82.94 366 THR A CA 1
ATOM 2955 C C . THR A 1 366 ? -25.984 12.602 26.938 1 82.94 366 THR A C 1
ATOM 2957 O O . THR A 1 366 ? -26.734 11.75 27.406 1 82.94 366 THR A O 1
ATOM 2960 N N . SER A 1 367 ? -25.141 13.25 27.641 1 81.75 367 SER A N 1
ATOM 2961 C CA . SER A 1 367 ? -24.969 12.953 29.062 1 81.75 367 SER A CA 1
ATOM 2962 C C . SER A 1 367 ? -26.234 13.297 29.844 1 81.75 367 SER A C 1
ATOM 2964 O O . SER A 1 367 ? -26.953 14.234 29.5 1 81.75 367 SER A O 1
ATOM 2966 N N . SER A 1 368 ? -26.516 12.57 30.938 1 81.88 368 SER A N 1
ATOM 2967 C CA . SER A 1 368 ? -27.641 12.867 31.812 1 81.88 368 SER A CA 1
ATOM 2968 C C . SER A 1 368 ? -27.344 14.078 32.688 1 81.88 368 SER A C 1
ATOM 2970 O O . SER A 1 368 ? -28.281 14.719 33.188 1 81.88 368 SER A O 1
ATOM 2972 N N . LYS A 1 369 ? -26.125 14.273 32.906 1 86 369 LYS A N 1
ATOM 2973 C CA . LYS A 1 369 ? -25.719 15.461 33.656 1 86 369 LYS A CA 1
ATOM 2974 C C . LYS A 1 369 ? -25.859 16.719 32.812 1 86 369 LYS A C 1
ATOM 2976 O O . LYS A 1 369 ? -25.203 16.859 31.766 1 86 369 LYS A O 1
ATOM 2981 N N . GLN A 1 370 ? -26.656 17.656 33.312 1 89.69 370 GLN A N 1
ATOM 2982 C CA . GLN A 1 370 ? -27 18.859 32.562 1 89.69 370 GLN A CA 1
ATOM 2983 C C . GLN A 1 370 ? -25.75 19.641 32.156 1 89.69 370 GLN A C 1
ATOM 2985 O O . GLN A 1 370 ? -25.641 20.109 31.031 1 89.69 370 GLN A O 1
ATOM 2990 N N . MET A 1 371 ? -24.859 19.844 33.125 1 90.5 371 MET A N 1
ATOM 2991 C CA . MET A 1 371 ? -23.672 20.641 32.844 1 90.5 371 MET A CA 1
ATOM 2992 C C . MET A 1 371 ? -22.828 20 31.75 1 90.5 371 MET A C 1
ATOM 2994 O O . MET A 1 371 ? -22.328 20.688 30.859 1 90.5 371 MET A O 1
ATOM 2998 N N . ALA A 1 372 ? -22.672 18.719 31.812 1 86.25 372 ALA A N 1
ATOM 2999 C CA . ALA A 1 372 ? -21.922 17.984 30.797 1 86.25 372 ALA A CA 1
ATOM 3000 C C . ALA A 1 372 ? -22.594 18.062 29.438 1 86.25 372 ALA A C 1
ATOM 3002 O O . ALA A 1 372 ? -21.922 18.219 28.406 1 86.25 372 ALA A O 1
ATOM 3003 N N . ARG A 1 373 ? -23.828 17.938 29.375 1 91 373 ARG A N 1
ATOM 3004 C CA . ARG A 1 373 ? -24.609 18.016 28.141 1 91 373 ARG A CA 1
ATOM 3005 C C . ARG A 1 373 ? -24.453 19.375 27.484 1 91 373 ARG A C 1
ATOM 3007 O O . ARG A 1 373 ? -24.25 19.453 26.266 1 91 373 ARG A O 1
ATOM 3014 N N . GLN A 1 374 ? -24.562 20.406 28.328 1 93.5 374 GLN A N 1
ATOM 3015 C CA . GLN A 1 374 ? -24.469 21.766 27.797 1 93.5 374 GLN A CA 1
ATOM 3016 C C . GLN A 1 374 ? -23.062 22.047 27.281 1 93.5 374 GLN A C 1
ATOM 3018 O O . GLN A 1 374 ? -22.891 22.672 26.219 1 93.5 374 GLN A O 1
ATOM 3023 N N . MET A 1 375 ? -22.094 21.609 28.016 1 93.25 375 MET A N 1
ATOM 3024 C CA . MET A 1 375 ? -20.719 21.797 27.594 1 93.25 375 MET A CA 1
ATOM 3025 C C . MET A 1 375 ? -20.438 21.031 26.297 1 93.25 375 MET A C 1
ATOM 3027 O O . MET A 1 375 ? -19.766 21.547 25.406 1 93.25 375 MET A O 1
ATOM 3031 N N . GLY A 1 376 ? -20.891 19.812 26.219 1 93.81 376 GLY A N 1
ATOM 3032 C CA . GLY A 1 376 ? -20.75 19.031 25 1 93.81 376 GLY A CA 1
ATOM 3033 C C . GLY A 1 376 ? -21.375 19.688 23.797 1 93.81 376 GLY A C 1
ATOM 3034 O O . GLY A 1 376 ? -20.781 19.719 22.719 1 93.81 376 GLY A O 1
ATOM 3035 N N . ARG A 1 377 ? -22.562 20.188 23.969 1 94.5 377 ARG A N 1
ATOM 3036 C CA . ARG A 1 377 ? -23.266 20.859 22.875 1 94.5 377 ARG A CA 1
ATOM 3037 C C . ARG A 1 377 ? -22.531 22.109 22.438 1 94.5 377 ARG A C 1
ATOM 3039 O O . ARG A 1 377 ? -22.422 22.391 21.234 1 94.5 377 ARG A O 1
ATOM 3046 N N . HIS A 1 378 ? -22.094 22.828 23.406 1 96.12 378 HIS A N 1
ATOM 3047 C CA . HIS A 1 378 ? -21.391 24.062 23.109 1 96.12 378 HIS A CA 1
ATOM 3048 C C . HIS A 1 378 ? -20.094 23.797 22.344 1 96.12 378 HIS A C 1
ATOM 3050 O O . HIS A 1 378 ? -19.844 24.438 21.312 1 96.12 378 HIS A O 1
ATOM 3056 N N . ASN A 1 379 ? -19.281 22.938 22.875 1 97.06 379 ASN A N 1
ATOM 3057 C CA . ASN A 1 379 ? -18.016 22.625 22.219 1 97.06 379 ASN A CA 1
ATOM 3058 C C . ASN A 1 379 ? -18.219 22.031 20.844 1 97.06 379 ASN A C 1
ATOM 3060 O O . ASN A 1 379 ? -17.453 22.297 19.906 1 97.06 379 ASN A O 1
ATOM 3064 N N . LEU A 1 380 ? -19.188 21.203 20.688 1 96.25 380 LEU A N 1
ATOM 3065 C CA . LEU A 1 380 ? -19.516 20.609 19.375 1 96.25 380 LEU A CA 1
ATOM 3066 C C . LEU A 1 380 ? -19.891 21.703 18.375 1 96.25 380 LEU A C 1
ATOM 3068 O O . LEU A 1 380 ? -19.453 21.656 17.219 1 96.25 380 LEU A O 1
ATOM 3072 N N . ALA A 1 381 ? -20.672 22.641 18.844 1 96.69 381 ALA A N 1
ATOM 3073 C CA . ALA A 1 381 ? -21.078 23.75 17.984 1 96.69 381 ALA A CA 1
ATOM 3074 C C . ALA A 1 381 ? -19.859 24.547 17.516 1 96.69 381 ALA A C 1
ATOM 3076 O O . ALA A 1 381 ? -19.812 24.984 16.359 1 96.69 381 ALA A O 1
ATOM 3077 N N . LEU A 1 382 ? -19 24.766 18.453 1 96.56 382 LEU A N 1
ATOM 3078 C CA . LEU A 1 382 ? -17.766 25.484 18.125 1 96.56 382 LEU A CA 1
ATOM 3079 C C . LEU A 1 382 ? -16.984 24.75 17.031 1 96.56 382 LEU A C 1
ATOM 3081 O O . LEU A 1 382 ? -16.531 25.359 16.062 1 96.56 382 LEU A O 1
ATOM 3085 N N . CYS A 1 383 ? -16.812 23.453 17.172 1 96.75 383 CYS A N 1
ATOM 3086 C CA . CYS A 1 383 ? -16.094 22.641 16.188 1 96.75 383 CYS A CA 1
ATOM 3087 C C . CYS A 1 383 ? -16.828 22.641 14.852 1 96.75 383 CYS A C 1
ATOM 3089 O O . CYS A 1 383 ? -16.188 22.609 13.789 1 96.75 383 CYS A O 1
ATOM 3091 N N . MET A 1 384 ? -18.141 22.719 14.883 1 97 384 MET A N 1
ATOM 3092 C CA . MET A 1 384 ? -18.938 22.75 13.664 1 97 384 MET A CA 1
ATOM 3093 C C . MET A 1 384 ? -18.688 24.031 12.883 1 97 384 MET A C 1
ATOM 3095 O O . MET A 1 384 ? -18.672 24.031 11.648 1 97 384 MET A O 1
ATOM 3099 N N . VAL A 1 385 ? -18.5 25.094 13.57 1 97.19 385 VAL A N 1
ATOM 3100 C CA . VAL A 1 385 ? -18.203 26.359 12.922 1 97.19 385 VAL A CA 1
ATOM 3101 C C . VAL A 1 385 ? -16.859 26.281 12.211 1 97.19 385 VAL A C 1
ATOM 3103 O O . VAL A 1 385 ? -16.703 26.75 11.086 1 97.19 385 VAL A O 1
ATOM 3106 N N . ALA A 1 386 ? -15.922 25.734 12.945 1 96.88 386 ALA A N 1
ATOM 3107 C CA . ALA A 1 386 ? -14.602 25.547 12.344 1 96.88 386 ALA A CA 1
ATOM 3108 C C . ALA A 1 386 ? -14.68 24.641 11.117 1 96.88 386 ALA A C 1
ATOM 3110 O O . ALA A 1 386 ? -14.07 24.938 10.086 1 96.88 386 ALA A O 1
ATOM 3111 N N . MET A 1 387 ? -15.414 23.578 11.195 1 95.44 387 MET A N 1
ATOM 3112 C CA . MET A 1 387 ? -15.594 22.641 10.094 1 95.44 387 MET A CA 1
ATOM 3113 C C . MET A 1 387 ? -16.281 23.312 8.906 1 95.44 387 MET A C 1
ATOM 3115 O O . MET A 1 387 ? -15.945 23.031 7.754 1 95.44 387 MET A O 1
ATOM 3119 N N . ASP A 1 388 ? -17.172 24.156 9.195 1 96.12 388 ASP A N 1
ATOM 3120 C CA . ASP A 1 388 ? -17.891 24.891 8.164 1 96.12 388 ASP A CA 1
ATOM 3121 C C . ASP A 1 388 ? -16.938 25.781 7.363 1 96.12 388 ASP A C 1
ATOM 3123 O O . ASP A 1 388 ? -17.094 25.922 6.145 1 96.12 388 ASP A O 1
ATOM 3127 N N . GLU A 1 389 ? -16.031 26.359 8.047 1 94.38 389 GLU A N 1
ATOM 3128 C CA . GLU A 1 389 ? -15.047 27.188 7.363 1 94.38 389 GLU A CA 1
ATOM 3129 C C . GLU A 1 389 ? -14.117 26.344 6.5 1 94.38 389 GLU A C 1
ATOM 3131 O O . GLU A 1 389 ? -13.734 26.75 5.402 1 94.38 389 GLU A O 1
ATOM 3136 N N . MET A 1 390 ? -13.766 25.219 6.977 1 93 390 MET A N 1
ATOM 3137 C CA . MET A 1 390 ? -12.82 24.359 6.27 1 93 390 MET A CA 1
ATOM 3138 C C . MET A 1 390 ? -13.477 23.719 5.047 1 93 390 MET A C 1
ATOM 3140 O O . MET A 1 390 ? -12.789 23.359 4.086 1 93 390 MET A O 1
ATOM 3144 N N . ARG A 1 391 ? -14.789 23.562 5.062 1 89.81 391 ARG A N 1
ATOM 3145 C CA . ARG A 1 391 ? -15.469 22.875 3.963 1 89.81 391 ARG A CA 1
ATOM 3146 C C . ARG A 1 391 ? -15.406 23.703 2.686 1 89.81 391 ARG A C 1
ATOM 3148 O O . ARG A 1 391 ? -15.648 23.188 1.592 1 89.81 391 ARG A O 1
ATOM 3155 N N . LYS A 1 392 ? -15.008 24.969 2.816 1 86.19 392 LYS A N 1
ATOM 3156 C CA . LYS A 1 392 ? -14.82 25.812 1.649 1 86.19 392 LYS A CA 1
ATOM 3157 C C . LYS A 1 392 ? -13.648 25.344 0.798 1 86.19 392 LYS A C 1
ATOM 3159 O O . LYS A 1 392 ? -13.633 25.547 -0.417 1 86.19 392 LYS A O 1
ATOM 3164 N N . SER A 1 393 ? -12.719 24.703 1.432 1 85.88 393 SER A N 1
ATOM 3165 C CA . SER A 1 393 ? -11.516 24.281 0.725 1 85.88 393 SER A CA 1
ATOM 3166 C C . SER A 1 393 ? -11.422 22.766 0.623 1 85.88 393 SER A C 1
ATOM 3168 O O . SER A 1 393 ? -10.742 22.234 -0.259 1 85.88 393 SER A O 1
ATOM 3170 N N . TYR A 1 394 ? -12.102 22.125 1.536 1 87.44 394 TYR A N 1
ATOM 3171 C CA . TYR A 1 394 ? -11.898 20.672 1.603 1 87.44 394 TYR A CA 1
ATOM 3172 C C . TYR A 1 394 ? -13.227 19.938 1.524 1 87.44 394 TYR A C 1
ATOM 3174 O O . TYR A 1 394 ? -14.102 20.109 2.377 1 87.44 394 TYR A O 1
ATOM 3182 N N . ILE A 1 395 ? -13.328 19.047 0.601 1 82.75 395 ILE A N 1
ATOM 3183 C CA . ILE A 1 395 ? -14.523 18.219 0.426 1 82.75 395 ILE A CA 1
ATOM 3184 C C . ILE A 1 395 ? -14.695 17.297 1.636 1 82.75 395 ILE A C 1
ATOM 3186 O O . ILE A 1 395 ? -15.828 17.016 2.047 1 82.75 395 ILE A O 1
ATOM 3190 N N . SER A 1 396 ? -13.617 16.812 2.197 1 84.31 396 SER A N 1
ATOM 3191 C CA . SER A 1 396 ? -13.68 15.961 3.383 1 84.31 396 SER A CA 1
ATOM 3192 C C . SER A 1 396 ? -14.328 16.688 4.555 1 84.31 396 SER 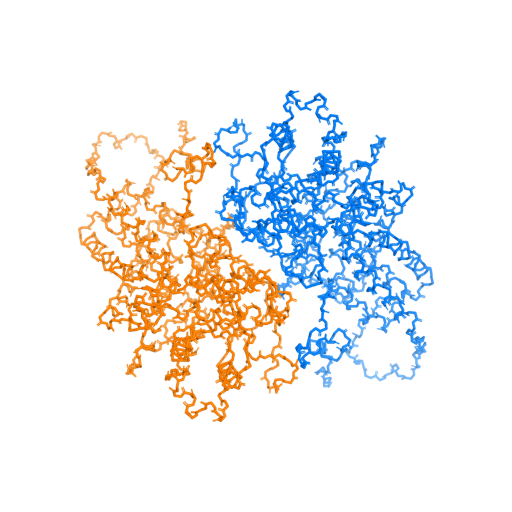A C 1
ATOM 3194 O O . SER A 1 396 ? -15.023 16.078 5.367 1 84.31 396 SER A O 1
ATOM 3196 N N . ALA A 1 397 ? -14.047 17.953 4.691 1 90 397 ALA A N 1
ATOM 3197 C CA . ALA A 1 397 ? -14.688 18.75 5.738 1 90 397 ALA A CA 1
ATOM 3198 C C . ALA A 1 397 ? -16.188 18.844 5.512 1 90 397 ALA A C 1
ATOM 3200 O O . ALA A 1 397 ? -16.969 18.844 6.469 1 90 397 ALA A O 1
ATOM 3201 N N . ASP A 1 398 ? -16.531 18.938 4.258 1 87.69 398 ASP A N 1
ATOM 3202 C CA . ASP A 1 398 ? -17.953 18.969 3.922 1 87.69 398 ASP A CA 1
ATOM 3203 C C . ASP A 1 398 ? -18.625 17.656 4.312 1 87.69 398 ASP A C 1
ATOM 3205 O O . ASP A 1 398 ? -19.719 17.656 4.887 1 87.69 398 ASP A O 1
ATOM 3209 N N . ALA A 1 399 ? -18 16.594 3.992 1 82.94 399 ALA A N 1
ATOM 3210 C CA . ALA A 1 399 ? -18.531 15.281 4.352 1 82.94 399 ALA A CA 1
ATOM 3211 C C . ALA A 1 399 ? -18.641 15.133 5.867 1 82.94 399 ALA A C 1
ATOM 3213 O O . ALA A 1 399 ? -19.641 14.633 6.375 1 82.94 399 ALA A O 1
ATOM 3214 N N . SER A 1 400 ? -17.656 15.547 6.617 1 87.06 400 SER A N 1
ATOM 3215 C CA . SER A 1 400 ? -17.656 15.461 8.07 1 87.06 400 SER A CA 1
ATOM 3216 C C . SER A 1 400 ? -18.734 16.359 8.68 1 87.06 400 SER A C 1
ATOM 3218 O O . SER A 1 400 ? -19.422 15.961 9.633 1 87.06 400 SER A O 1
ATOM 3220 N N . TYR A 1 401 ? -18.828 17.531 8.078 1 91.81 401 TYR A N 1
ATOM 3221 C CA . TYR A 1 401 ? -19.844 18.453 8.562 1 91.81 401 TYR A CA 1
ATOM 3222 C C . TYR A 1 401 ? -21.234 17.844 8.438 1 91.81 401 TYR A C 1
ATOM 3224 O O . TYR A 1 401 ? -22.031 17.875 9.391 1 91.81 401 TYR A O 1
ATOM 3232 N N . LYS A 1 402 ? -21.516 17.297 7.32 1 87 402 LYS A N 1
ATOM 3233 C CA . LYS A 1 402 ? -22.828 16.703 7.07 1 87 402 LYS A CA 1
ATOM 3234 C C . LYS A 1 402 ? -23.062 15.492 7.965 1 87 402 LYS A C 1
ATOM 3236 O O . LYS A 1 402 ? -24.172 15.273 8.445 1 87 402 LYS A O 1
ATOM 3241 N N . LEU A 1 403 ? -22.062 14.781 8.18 1 84.56 403 LEU A N 1
ATOM 3242 C CA . LEU A 1 403 ? -22.156 13.617 9.062 1 84.56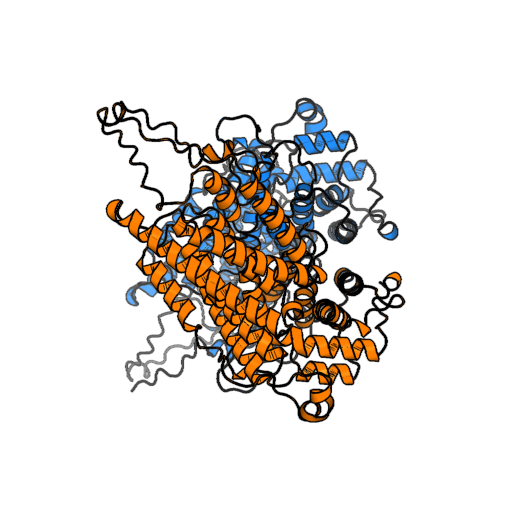 403 LEU A CA 1
ATOM 3243 C C . LEU A 1 403 ? -22.516 14.039 10.484 1 84.56 403 LEU A C 1
ATOM 3245 O O . LEU A 1 403 ? -23.406 13.453 11.094 1 84.56 403 LEU A O 1
ATOM 3249 N N . PHE A 1 404 ? -21.875 14.992 11.016 1 90.69 404 PHE A N 1
ATOM 3250 C CA . PHE A 1 404 ? -22.125 15.43 12.383 1 90.69 404 PHE A CA 1
ATOM 3251 C C . PHE A 1 404 ? -23.469 16.156 12.484 1 90.69 404 PHE A C 1
ATOM 3253 O O . PHE A 1 404 ? -24.156 16.062 13.5 1 90.69 404 PHE A O 1
ATOM 3260 N N . GLU A 1 405 ? -23.75 16.828 11.391 1 90.25 405 GLU A N 1
ATOM 3261 C CA . GLU A 1 405 ? -25.062 17.453 11.359 1 90.25 405 GLU A CA 1
ATOM 3262 C C . GLU A 1 405 ? -26.172 16.406 11.461 1 90.25 405 GLU A C 1
ATOM 3264 O O . GLU A 1 405 ? -27.125 16.594 12.211 1 90.25 405 GLU A O 1
ATOM 3269 N N . THR A 1 406 ? -26.016 15.383 10.734 1 84.75 406 THR A N 1
ATOM 3270 C CA . THR A 1 406 ? -26.969 14.289 10.781 1 84.75 406 THR A CA 1
ATOM 3271 C C . THR A 1 406 ? -27 13.648 12.164 1 84.75 406 THR A C 1
ATOM 3273 O O . THR A 1 406 ? -28.062 13.352 12.703 1 84.75 406 THR A O 1
ATOM 3276 N N . ALA A 1 407 ? -25.859 13.438 12.727 1 83 407 ALA A N 1
ATOM 3277 C CA . ALA A 1 407 ? -25.75 12.82 14.047 1 83 407 ALA A CA 1
ATOM 3278 C C . ALA A 1 407 ? -26.406 13.695 15.117 1 83 407 ALA A C 1
ATOM 3280 O O . ALA A 1 407 ? -27.078 13.188 16.016 1 83 407 ALA A O 1
ATOM 3281 N N . ILE A 1 408 ? -26.172 14.961 15.07 1 89 408 ILE A N 1
ATOM 3282 C CA . ILE A 1 408 ? -26.734 15.906 16.016 1 89 408 ILE A CA 1
ATOM 3283 C C . ILE A 1 408 ? -28.266 15.867 15.93 1 89 408 ILE A C 1
ATOM 3285 O O . ILE A 1 408 ? -28.953 15.836 16.953 1 89 408 ILE A O 1
ATOM 3289 N N . ASN A 1 409 ? -28.734 15.797 14.711 1 86.25 409 ASN A N 1
ATOM 3290 C CA . ASN A 1 409 ? -30.188 15.734 14.508 1 86.25 409 ASN A CA 1
ATOM 3291 C C . ASN A 1 409 ? -30.781 14.453 15.078 1 86.25 409 ASN A C 1
ATOM 3293 O O . ASN A 1 409 ? -31.875 14.469 15.641 1 86.25 409 ASN A O 1
ATOM 3297 N N . LYS A 1 410 ? -30.078 13.391 14.914 1 80.69 410 LYS A N 1
ATOM 3298 C CA . LYS A 1 410 ? -30.547 12.117 15.461 1 80.69 410 LYS A CA 1
ATOM 3299 C C . LYS A 1 410 ? -30.578 12.156 16.984 1 80.69 410 LYS A C 1
ATOM 3301 O O . LYS A 1 410 ? -31.5 11.617 17.609 1 80.69 410 LYS A O 1
ATOM 3306 N N . VAL A 1 411 ? -29.562 12.727 17.609 1 80.69 411 VAL A N 1
ATOM 3307 C CA . VAL A 1 411 ? -29.484 12.828 19.062 1 80.69 411 VAL A CA 1
ATOM 3308 C C . VAL A 1 411 ? -30.594 13.734 19.578 1 80.69 411 VAL A C 1
ATOM 3310 O O . VAL A 1 411 ? -31.219 13.438 20.594 1 80.69 411 VAL A O 1
ATOM 3313 N N . ASP A 1 412 ? -30.906 14.781 18.891 1 83.5 412 ASP A N 1
ATOM 3314 C CA . ASP A 1 412 ? -31.906 15.75 19.312 1 83.5 412 ASP A CA 1
ATOM 3315 C C . ASP A 1 412 ? -33.312 15.188 19.156 1 83.5 412 ASP A C 1
ATOM 3317 O O . ASP A 1 412 ? -34.25 15.578 19.891 1 83.5 412 ASP A O 1
ATOM 3321 N N . ASN A 1 413 ? -33.5 14.266 18.25 1 78.69 413 ASN A N 1
ATOM 3322 C CA . ASN A 1 413 ? -34.844 13.727 17.984 1 78.69 413 ASN A CA 1
ATOM 3323 C C . ASN A 1 413 ? -35.031 12.367 18.641 1 78.69 413 ASN A C 1
ATOM 3325 O O . ASN A 1 413 ? -36.062 11.719 18.453 1 78.69 413 ASN A O 1
ATOM 3329 N N . ALA A 1 414 ? -34.094 11.891 19.234 1 67.75 414 ALA A N 1
ATOM 3330 C CA . ALA A 1 414 ? -34.25 10.633 19.938 1 67.75 414 ALA A CA 1
ATOM 3331 C C . ALA A 1 414 ? -35.219 10.781 21.094 1 67.75 414 ALA A C 1
ATOM 3333 O O . ALA A 1 414 ? -35.219 11.797 21.797 1 67.75 414 ALA A O 1
ATOM 3334 N N . PRO A 1 415 ? -36.406 9.898 21.125 1 62.09 415 PRO A N 1
ATOM 3335 C CA . PRO A 1 415 ? -37.406 9.992 22.203 1 62.09 415 PRO A CA 1
ATOM 3336 C C . PRO A 1 415 ? -36.75 10.023 23.594 1 62.09 415 PRO A C 1
ATOM 3338 O O . PRO A 1 415 ? -35.719 9.43 23.797 1 62.09 415 PRO A O 1
ATOM 3341 N N . PRO A 1 416 ? -37.375 10.938 24.438 1 50.78 416 PRO A N 1
ATOM 3342 C CA . PRO A 1 416 ? -36.844 11.031 25.797 1 50.78 416 PRO A CA 1
ATOM 3343 C C . PRO A 1 416 ? -36.781 9.672 26.5 1 50.78 416 PRO A C 1
ATOM 3345 O O . PRO A 1 416 ? -37.625 8.797 26.234 1 50.78 416 PRO A O 1
ATOM 3348 N N . HIS A 1 417 ? -35.75 9.273 26.953 1 45.09 417 HIS A N 1
ATOM 3349 C CA . HIS A 1 417 ? -35.656 8.062 27.75 1 45.09 417 HIS A CA 1
ATOM 3350 C C . HIS A 1 417 ? -36.781 7.984 28.797 1 45.09 417 HIS A C 1
ATOM 3352 O O . HIS A 1 417 ? -36.969 8.922 29.562 1 45.09 417 HIS A O 1
ATOM 3358 N N . GLU A 1 418 ? -37.906 7.359 28.641 1 38.38 418 GLU A N 1
ATOM 3359 C CA . GLU A 1 418 ? -38.688 7.055 29.844 1 38.38 418 GLU A CA 1
ATOM 3360 C C . GLU A 1 418 ? -37.781 6.711 31.016 1 38.38 418 GLU A C 1
ATOM 3362 O O . GLU A 1 418 ? -36.844 5.922 30.891 1 38.38 418 GLU A O 1
ATOM 3367 N N . GLN A 1 419 ? -37.688 7.555 32.031 1 37.97 419 GLN A N 1
ATOM 3368 C CA . GLN A 1 419 ? -37.188 7.215 33.375 1 37.97 419 GLN A CA 1
ATOM 3369 C C . GLN A 1 419 ? -37.594 5.801 33.75 1 37.97 419 GLN A C 1
ATOM 3371 O O . GLN A 1 419 ? -38.75 5.547 34.062 1 37.97 419 GLN A O 1
ATOM 3376 N N . HIS A 1 420 ? -37.312 4.758 33.219 1 34.75 420 HIS A N 1
ATOM 3377 C CA . HIS A 1 420 ? -37.625 3.492 33.875 1 34.75 420 HIS A CA 1
ATOM 3378 C C . HIS A 1 420 ? -37.188 3.492 35.344 1 34.75 420 HIS A C 1
ATOM 3380 O O . HIS A 1 420 ? -35.969 3.496 35.594 1 34.75 420 HIS A O 1
ATOM 3386 N N . GLN A 1 421 ? -38 4.039 36.375 1 33.97 421 GLN A N 1
ATOM 3387 C CA . GLN A 1 421 ? -37.938 3.715 37.781 1 33.97 421 GLN A CA 1
ATOM 3388 C C . GLN A 1 421 ? -37.906 2.205 38 1 33.97 421 GLN A C 1
ATOM 3390 O O . GLN A 1 421 ? -38.719 1.474 37.469 1 33.97 421 GLN A O 1
ATOM 3395 N N . PRO A 1 422 ? -36.812 1.669 38.594 1 35.97 422 PRO A N 1
ATOM 3396 C CA . PRO A 1 422 ? -36.844 0.262 39 1 35.97 422 PRO A CA 1
ATOM 3397 C C . PRO A 1 422 ? -38.062 -0.057 39.875 1 35.97 422 PRO A C 1
ATOM 3399 O O . PRO A 1 422 ? -38.375 0.708 40.812 1 35.97 422 PRO A O 1
ATOM 3402 N N . SER A 1 423 ? -39.062 -0.677 39.531 1 30.59 423 SER A N 1
ATOM 3403 C CA . SER A 1 423 ? -40.062 -1.186 40.469 1 30.59 423 SER A CA 1
ATOM 3404 C C . SER A 1 423 ? -39.438 -2.094 41.531 1 30.59 423 SER A C 1
ATOM 3406 O O . SER A 1 423 ? -38.469 -2.822 41.219 1 30.59 423 SER A O 1
ATOM 3408 N N . PRO A 1 424 ? -39.75 -1.974 42.938 1 29.67 424 PRO A N 1
ATOM 3409 C CA . PRO A 1 424 ? -39.219 -2.721 44.062 1 29.67 424 PRO A CA 1
ATOM 3410 C C . PRO A 1 424 ? -39.312 -4.234 43.875 1 29.67 424 PRO A C 1
ATOM 3412 O O . PRO A 1 424 ? -38.625 -4.984 44.562 1 29.67 424 PRO A O 1
ATOM 3415 N N . ALA A 1 425 ? -40.469 -4.82 43.375 1 31.62 425 ALA A N 1
ATOM 3416 C CA . ALA A 1 425 ? -40.688 -6.258 43.5 1 31.62 425 ALA A CA 1
ATOM 3417 C C . ALA A 1 425 ? -39.594 -7.035 42.75 1 31.62 425 ALA A C 1
ATOM 3419 O O . ALA A 1 425 ? -39.375 -8.219 43 1 31.62 425 ALA A O 1
ATOM 3420 N N . ALA A 1 426 ? -39.25 -6.57 41.562 1 32.25 426 ALA A N 1
ATOM 3421 C CA . ALA A 1 426 ? -38.375 -7.418 40.75 1 32.25 426 ALA A CA 1
ATOM 3422 C C . ALA A 1 426 ? -36.969 -7.461 41.281 1 32.25 426 ALA A C 1
ATOM 3424 O O . ALA A 1 426 ? -36.062 -8.008 40.656 1 32.25 426 ALA A O 1
ATOM 3425 N N . ALA A 1 427 ? -36.688 -6.867 42.531 1 30.44 427 ALA A N 1
ATOM 3426 C CA . ALA A 1 427 ? -35.438 -7.074 43.281 1 30.44 427 ALA A CA 1
ATOM 3427 C C . ALA A 1 427 ? -35.312 -8.531 43.719 1 30.44 427 ALA A C 1
ATOM 3429 O O . ALA A 1 427 ? -34.281 -8.922 44.281 1 30.44 427 ALA A O 1
ATOM 3430 N N . ALA A 1 428 ? -36.312 -9.234 44.094 1 30.75 428 ALA A N 1
ATOM 3431 C CA . ALA A 1 428 ? -36.156 -10.484 44.844 1 30.75 428 ALA A CA 1
ATOM 3432 C C . ALA A 1 428 ? -35.75 -11.625 43.938 1 30.75 428 ALA A C 1
ATOM 3434 O O . ALA A 1 428 ? -35.562 -12.758 44.406 1 30.75 428 ALA A O 1
ATOM 3435 N N . LEU A 1 429 ? -36.375 -11.711 42.781 1 27.52 429 LEU A N 1
ATOM 3436 C CA . LEU A 1 429 ? -36.062 -12.969 42.125 1 27.52 429 LEU A CA 1
ATOM 3437 C C . LEU A 1 429 ? -34.562 -13.102 41.844 1 27.52 429 LEU A C 1
ATOM 3439 O O . LEU A 1 429 ? -33.844 -12.109 41.875 1 27.52 429 LEU A O 1
ATOM 3443 N N . ARG A 1 430 ? -34.219 -14.188 40.906 1 30.05 430 ARG A N 1
ATOM 3444 C CA . ARG A 1 430 ? -32.969 -14.922 40.75 1 30.05 430 ARG A CA 1
ATOM 3445 C C . ARG A 1 430 ? -31.828 -13.992 40.344 1 30.05 430 ARG A C 1
ATOM 3447 O O . ARG A 1 430 ? -32.031 -13.023 39.625 1 30.05 430 ARG A O 1
ATOM 3454 N N . PRO A 1 431 ? -30.656 -14.023 41.219 1 29.33 431 PRO A N 1
ATOM 3455 C CA . PRO A 1 431 ? -29.375 -13.336 41.031 1 29.33 431 PRO A CA 1
ATOM 3456 C C . PRO A 1 431 ? -28.922 -13.344 39.562 1 29.33 431 PRO A C 1
ATOM 3458 O O . PRO A 1 431 ? -28.531 -14.391 39.031 1 29.33 431 PRO A O 1
ATOM 3461 N N . ASP A 1 432 ? -29.781 -13.164 38.656 1 27.5 432 ASP A N 1
ATOM 3462 C CA . ASP A 1 432 ? -29.484 -13.375 37.25 1 27.5 432 ASP A CA 1
ATOM 3463 C C . ASP A 1 432 ? -28.172 -12.672 36.844 1 27.5 432 ASP A C 1
ATOM 3465 O O . ASP A 1 432 ? -27.969 -11.508 37.188 1 27.5 432 ASP A O 1
ATOM 3469 N N . ARG A 1 433 ? -27.094 -13.445 36.719 1 29.58 433 ARG A N 1
ATOM 3470 C CA . ARG A 1 433 ? -25.672 -13.289 36.438 1 29.58 433 ARG A CA 1
ATOM 3471 C C . ARG A 1 433 ? -25.453 -12.227 35.344 1 29.58 433 ARG A C 1
ATOM 3473 O O . ARG A 1 433 ? -24.359 -12.086 34.812 1 29.58 433 ARG A O 1
ATOM 3480 N N . SER A 1 434 ? -26.531 -11.898 34.688 1 29.67 434 SER A N 1
ATOM 3481 C CA . SER A 1 434 ? -26.203 -10.914 33.688 1 29.67 434 SER A CA 1
ATOM 3482 C C . SER A 1 434 ? -25.797 -9.578 34.312 1 29.67 434 SER A C 1
ATOM 3484 O O . SER A 1 434 ? -26.672 -8.789 34.688 1 29.67 434 SER A O 1
ATOM 3486 N N . ALA A 1 435 ? -24.938 -9.609 35.281 1 29.03 435 ALA A N 1
ATOM 3487 C CA . ALA A 1 435 ? -24.391 -8.375 35.812 1 29.03 435 ALA A CA 1
ATOM 3488 C C . ALA A 1 435 ? -24.219 -7.32 34.719 1 29.03 435 ALA A C 1
ATOM 3490 O O . ALA A 1 435 ? -23.344 -7.449 33.875 1 29.03 435 ALA A O 1
ATOM 3491 N N . PHE A 1 436 ? -25.188 -6.82 34.281 1 30.2 436 PHE A N 1
ATOM 3492 C CA . PHE A 1 436 ? -25.172 -5.582 33.531 1 30.2 436 PHE A CA 1
ATOM 3493 C C . PHE A 1 436 ? -24.109 -4.621 34.062 1 30.2 436 PHE A C 1
ATOM 3495 O O . PHE A 1 436 ? -24.172 -4.211 35.219 1 30.2 436 PHE A O 1
ATOM 3502 N N . ALA A 1 437 ? -22.828 -4.809 33.844 1 30.44 437 ALA A N 1
ATOM 3503 C CA . ALA A 1 437 ? -21.875 -3.773 34.219 1 30.44 437 ALA A CA 1
ATOM 3504 C C . ALA A 1 437 ? -22.531 -2.396 34.25 1 30.44 437 ALA A C 1
ATOM 3506 O O . ALA A 1 437 ? -23.25 -2.02 33.344 1 30.44 437 ALA A O 1
ATOM 3507 N N . SER A 1 438 ? -22.766 -1.911 35.375 1 30.2 438 SER A N 1
ATOM 3508 C CA . SER A 1 438 ? -23.203 -0.548 35.656 1 30.2 438 SER A CA 1
ATOM 3509 C C . SER A 1 438 ? -22.578 0.446 34.688 1 30.2 438 SER A C 1
ATOM 3511 O O . SER A 1 438 ? -21.359 0.6 34.656 1 30.2 438 SER A O 1
ATOM 3513 N N . ARG A 1 439 ? -23.078 0.582 33.531 1 34.44 439 ARG A N 1
ATOM 3514 C CA . ARG A 1 439 ? -22.641 1.585 32.562 1 34.44 439 ARG A CA 1
ATOM 3515 C C . ARG A 1 439 ? -22.297 2.9 33.25 1 34.44 439 ARG A C 1
ATOM 3517 O O . ARG A 1 439 ? -22.828 3.205 34.312 1 34.44 439 ARG A O 1
ATOM 3524 N N . PRO A 1 440 ? -21.203 3.545 32.75 1 33.66 440 PRO A N 1
ATOM 3525 C CA . PRO A 1 440 ? -20.922 4.781 33.469 1 33.66 440 PRO A CA 1
ATOM 3526 C C . PRO A 1 440 ? -22.188 5.57 33.812 1 33.66 440 PRO A C 1
ATOM 3528 O O . PRO A 1 440 ? -23.188 5.469 33.062 1 33.66 440 PRO A O 1
ATOM 3531 N N . ASP A 1 441 ? -22.453 5.957 34.875 1 34.41 441 ASP A N 1
ATOM 3532 C CA . ASP A 1 441 ? -23.484 6.816 35.406 1 34.41 441 ASP A CA 1
ATOM 3533 C C . ASP A 1 441 ? -23.703 8.047 34.531 1 34.41 441 ASP A C 1
ATOM 3535 O O . ASP A 1 441 ? -22.75 8.758 34.219 1 34.41 441 ASP A O 1
ATOM 3539 N N . GLY A 1 442 ? -24.938 8.172 33.719 1 35.38 442 GLY A N 1
ATOM 3540 C CA . GLY A 1 442 ? -25.484 9.328 33.031 1 35.38 442 GLY A CA 1
ATOM 3541 C C . GLY A 1 442 ? -25.672 9.109 31.562 1 35.38 442 GLY A C 1
ATOM 3542 O O . GLY A 1 442 ? -26.141 10.008 30.844 1 35.38 442 GLY A O 1
ATOM 3543 N N . TYR A 1 443 ? -24.891 8.289 30.922 1 40.31 443 TYR A N 1
ATOM 3544 C CA . TYR A 1 443 ? -25.078 8.18 29.484 1 40.31 443 TYR A CA 1
ATOM 3545 C C . TYR A 1 443 ? -26.125 7.125 29.141 1 40.31 443 TYR A C 1
ATOM 3547 O O . TYR A 1 443 ? -26.078 6.004 29.656 1 40.31 443 TYR A O 1
ATOM 3555 N N . GLY A 1 444 ? -27.312 7.477 28.781 1 34.31 444 GLY A N 1
ATOM 3556 C CA . GLY A 1 444 ? -28.453 6.629 28.453 1 34.31 444 GLY A CA 1
ATOM 3557 C C . GLY A 1 444 ? -28.188 5.723 27.266 1 34.31 444 GLY A C 1
ATOM 3558 O O . GLY A 1 444 ? -27.297 5.996 26.453 1 34.31 444 GLY A O 1
ATOM 3559 N N . LEU A 1 445 ? -28.75 4.469 27.188 1 37.38 445 LEU A N 1
ATOM 3560 C CA . LEU A 1 445 ? -28.672 3.348 26.266 1 37.38 445 LEU A CA 1
ATOM 3561 C C . LEU A 1 445 ? -28.891 3.814 24.828 1 37.38 445 LEU A C 1
ATOM 3563 O O . LEU A 1 445 ? -28.25 3.303 23.906 1 37.38 445 LEU A O 1
ATOM 3567 N N . GLY A 1 446 ? -29.828 4.547 24.609 1 36.47 446 GLY A N 1
ATOM 3568 C CA . GLY A 1 446 ? -30.266 4.867 23.266 1 36.47 446 GLY A CA 1
ATOM 3569 C C . GLY A 1 446 ? -29.203 5.535 22.422 1 36.47 446 GLY A C 1
ATOM 3570 O O . GLY A 1 446 ? -29.109 5.309 21.219 1 36.47 446 GLY A O 1
ATOM 3571 N N . THR A 1 447 ? -28.453 6.352 22.938 1 36.34 447 THR A N 1
ATOM 3572 C CA . THR A 1 447 ? -27.438 7.16 22.297 1 36.34 447 THR A CA 1
ATOM 3573 C C . THR A 1 447 ? -26.156 6.344 22.062 1 36.34 447 THR A C 1
ATOM 3575 O O . THR A 1 447 ? -25.328 6.711 21.234 1 36.34 447 THR A O 1
ATOM 3578 N N . ALA A 1 448 ? -26.031 5.383 22.766 1 40.78 448 ALA A N 1
ATOM 3579 C CA . ALA A 1 448 ? -24.828 4.555 22.672 1 40.78 448 ALA A CA 1
ATOM 3580 C C . ALA A 1 448 ? -24.703 3.918 21.297 1 40.78 448 ALA A C 1
ATOM 3582 O O . ALA A 1 448 ? -23.609 3.781 20.75 1 40.78 448 ALA A O 1
ATOM 3583 N N . GLY A 1 449 ? -25.859 3.594 20.75 1 39.88 449 GLY A N 1
ATOM 3584 C CA . GLY A 1 449 ? -25.828 3.027 19.406 1 39.88 449 GLY A CA 1
ATOM 3585 C C . GLY A 1 449 ? -25.359 4.012 18.359 1 39.88 449 GLY A C 1
ATOM 3586 O O . GLY A 1 449 ? -24.625 3.639 17.438 1 39.88 449 GLY A O 1
ATOM 3587 N N . ILE A 1 450 ? -25.828 5.207 18.594 1 41.16 450 ILE A N 1
ATOM 3588 C CA . ILE A 1 450 ? -25.469 6.234 17.625 1 41.16 450 ILE A CA 1
ATOM 3589 C C . ILE A 1 450 ? -23.953 6.48 17.672 1 41.16 450 ILE A C 1
ATOM 3591 O O . ILE A 1 450 ? -23.297 6.586 16.625 1 41.16 450 ILE A O 1
ATOM 3595 N N . ILE A 1 451 ? -23.422 6.484 18.844 1 45.47 451 ILE A N 1
ATOM 3596 C CA . ILE A 1 451 ? -22.047 6.895 19.062 1 45.47 451 ILE A CA 1
ATOM 3597 C C . ILE A 1 451 ? -21.094 5.758 18.672 1 45.47 451 ILE A C 1
ATOM 3599 O O . ILE A 1 451 ? -20.031 5.996 18.094 1 45.47 451 ILE A O 1
ATOM 3603 N N . SER A 1 452 ? -21.5 4.648 19.031 1 44.28 452 SER A N 1
ATOM 3604 C CA . SER A 1 452 ? -20.609 3.539 18.688 1 44.28 452 SER A CA 1
ATOM 3605 C C . SER A 1 452 ? -20.328 3.504 17.188 1 44.28 452 SER A C 1
ATOM 3607 O O . SER A 1 452 ? -19.188 3.248 16.766 1 44.28 452 SER A O 1
ATOM 3609 N N . ASP A 1 453 ? -21.312 3.859 16.469 1 44.5 453 ASP A N 1
ATOM 3610 C CA . ASP A 1 453 ? -21.141 3.916 15.023 1 44.5 453 ASP A CA 1
ATOM 3611 C C . ASP A 1 453 ? -20.172 5.027 14.633 1 44.5 453 ASP A C 1
ATOM 3613 O O . ASP A 1 453 ? -19.484 4.926 13.609 1 44.5 453 ASP A O 1
ATOM 3617 N N . MET A 1 454 ? -20.203 5.957 15.516 1 44.94 454 MET A N 1
ATOM 3618 C CA . MET A 1 454 ? -19.375 7.125 15.227 1 44.94 454 MET A CA 1
ATOM 3619 C C . MET A 1 454 ? -17.938 6.898 15.672 1 44.94 454 MET A C 1
ATOM 3621 O O . MET A 1 454 ? -17.031 7.637 15.273 1 44.94 454 MET A O 1
ATOM 3625 N N . TRP A 1 455 ? -17.859 5.941 16.641 1 44.66 455 TRP A N 1
ATOM 3626 C CA . TRP A 1 455 ? -16.516 5.762 17.188 1 44.66 455 TRP A CA 1
ATOM 3627 C C . TRP A 1 455 ? -15.602 5.098 16.172 1 44.66 455 TRP A C 1
ATOM 3629 O O . TRP A 1 455 ? -14.375 5.219 16.25 1 44.66 455 TRP A O 1
ATOM 3639 N N . SER A 1 456 ? -16.234 4.309 15.328 1 42.19 456 SER A N 1
ATOM 3640 C CA . SER A 1 456 ? -15.336 3.74 14.336 1 42.19 456 SER A CA 1
ATOM 3641 C C . SER A 1 456 ? -14.742 4.828 13.438 1 42.19 456 SER A C 1
ATOM 3643 O O . SER A 1 456 ? -15.406 5.82 13.141 1 42.19 456 SER A O 1
ATOM 3645 N N . PRO A 1 457 ? -13.508 4.844 13.516 1 39.06 457 PRO A N 1
ATOM 3646 C CA . PRO A 1 457 ? -13.023 5.824 12.547 1 39.06 457 PRO A CA 1
ATOM 3647 C C . PRO A 1 457 ? -13.945 5.977 11.336 1 39.06 457 PRO A C 1
ATOM 3649 O O . PRO A 1 457 ? -14.711 5.059 11.023 1 39.06 457 PRO A O 1
ATOM 3652 N N . LEU A 1 458 ? -14.078 7.176 10.766 1 40.44 458 LEU A N 1
ATOM 3653 C CA . LEU A 1 458 ? -15.055 7.547 9.742 1 40.44 458 LEU A CA 1
ATOM 3654 C C . LEU A 1 458 ? -15.344 6.375 8.812 1 40.44 458 LEU A C 1
ATOM 3656 O O . LEU A 1 458 ? -14.43 5.867 8.148 1 40.44 458 LEU A O 1
ATOM 3660 N N . PRO A 1 459 ? -16.344 5.684 9.156 1 37.06 459 PRO A N 1
ATOM 3661 C CA . PRO A 1 459 ? -16.75 4.688 8.172 1 37.06 459 PRO A CA 1
ATOM 3662 C C . PRO A 1 459 ? -16.641 5.191 6.734 1 37.06 459 PRO A C 1
ATOM 3664 O O . PRO A 1 459 ? -16.547 6.402 6.508 1 37.06 459 PRO A O 1
ATOM 3667 N N . ASN A 1 460 ? -16.328 4.297 5.82 1 36.19 460 ASN A N 1
ATOM 3668 C CA . ASN A 1 460 ? -16.422 4.676 4.414 1 36.19 460 ASN A CA 1
ATOM 3669 C C . ASN A 1 460 ? -17.609 5.605 4.16 1 36.19 460 ASN A C 1
ATOM 3671 O O . ASN A 1 460 ? -18.672 5.156 3.754 1 36.19 460 ASN A O 1
ATOM 3675 N N . ALA A 1 461 ? -17.844 6.555 5.031 1 34.03 461 ALA A N 1
ATOM 3676 C CA . ALA A 1 461 ? -18.891 7.559 4.828 1 34.03 461 ALA A CA 1
ATOM 3677 C C . ALA A 1 461 ? -19 7.945 3.355 1 34.03 461 ALA A C 1
ATOM 3679 O O . ALA A 1 461 ? -19.922 8.648 2.959 1 34.03 461 ALA A O 1
ATOM 3680 N N . TYR A 1 462 ? -17.922 7.797 2.732 1 33.28 462 TYR A N 1
ATOM 3681 C CA . TYR A 1 462 ? -17.969 8.281 1.357 1 33.28 462 TYR A CA 1
ATOM 3682 C C . TYR A 1 462 ? -18.609 7.25 0.438 1 33.28 462 TYR A C 1
ATOM 3684 O O . TYR A 1 462 ? -18.172 7.074 -0.705 1 33.28 462 TYR A O 1
ATOM 3692 N N . ALA A 1 463 ? -19.25 6.285 1.015 1 32.5 463 ALA A N 1
ATOM 3693 C CA . ALA A 1 463 ? -19.906 5.285 0.179 1 32.5 463 ALA A CA 1
ATOM 3694 C C . ALA A 1 463 ? -20.875 5.945 -0.804 1 32.5 463 ALA A C 1
ATOM 3696 O O . ALA A 1 463 ? -21.844 6.582 -0.396 1 32.5 463 ALA A O 1
ATOM 3697 N N . ASP A 1 464 ? -20.469 6.25 -1.876 1 30.41 464 ASP A N 1
ATOM 3698 C CA . ASP A 1 464 ? -21.406 6.562 -2.953 1 30.41 464 ASP A CA 1
ATOM 3699 C C . ASP A 1 464 ? -22.5 5.508 -3.049 1 30.41 464 ASP A C 1
ATOM 3701 O O . ASP A 1 464 ? -22.312 4.359 -2.643 1 30.41 464 ASP A O 1
ATOM 3705 N N . ASN A 1 465 ? -23.766 5.906 -3.344 1 29.97 465 ASN A N 1
ATOM 3706 C CA . ASN A 1 465 ? -24.984 5.172 -3.707 1 29.97 465 ASN A CA 1
ATOM 3707 C C . ASN A 1 465 ? -24.656 3.996 -4.629 1 29.97 465 ASN A C 1
ATOM 3709 O O . ASN A 1 465 ? -25.531 3.51 -5.344 1 29.97 465 ASN A O 1
ATOM 3713 N N . ALA A 1 466 ? -23.609 3.789 -5.277 1 29.2 466 ALA A N 1
ATOM 3714 C CA . ALA A 1 466 ? -23.719 2.674 -6.219 1 29.2 466 ALA A CA 1
ATOM 3715 C C . ALA A 1 466 ? -24.188 1.406 -5.512 1 29.2 466 ALA A C 1
ATOM 3717 O O . ALA A 1 466 ? -23.828 1.16 -4.359 1 29.2 466 ALA A O 1
ATOM 3718 N N . SER A 1 467 ? -25.125 0.617 -6.273 1 27.67 467 SER A N 1
ATOM 3719 C CA . SER A 1 467 ? -25.953 -0.58 -6.16 1 27.67 467 SER A CA 1
ATOM 3720 C C . SER A 1 467 ? -25.125 -1.779 -5.699 1 27.67 467 SER A C 1
ATOM 3722 O O . SER A 1 467 ? -25.172 -2.84 -6.328 1 27.67 467 SER A O 1
ATOM 3724 N N . ILE A 1 468 ? -24.031 -1.919 -5.34 1 28.2 468 ILE A N 1
ATOM 3725 C CA . ILE A 1 468 ? -24.109 -3.348 -5.055 1 28.2 468 ILE A CA 1
ATOM 3726 C C . ILE A 1 468 ? -25.406 -3.666 -4.324 1 28.2 468 ILE A C 1
ATOM 3728 O O . ILE A 1 468 ? -25.766 -2.986 -3.357 1 28.2 468 ILE A O 1
ATOM 3732 N N . SER A 1 469 ? -26.422 -4.441 -4.984 1 25.95 469 SER A N 1
ATOM 3733 C CA . SER A 1 469 ? -27.672 -4.922 -4.414 1 25.95 469 SER A CA 1
ATOM 3734 C C . SER A 1 469 ? -27.578 -5.055 -2.896 1 25.95 469 SER A C 1
ATOM 3736 O O . SER A 1 469 ? -28.391 -4.48 -2.166 1 25.95 469 SER A O 1
ATOM 3738 N N . GLY A 1 470 ? -27.609 -6.367 -2.383 1 25.59 470 GLY A N 1
ATOM 3739 C CA . GLY A 1 470 ? -28.094 -6.727 -1.061 1 25.59 470 GLY A CA 1
ATOM 3740 C C . GLY A 1 470 ? -27.312 -6.07 0.062 1 25.59 470 GLY A C 1
ATOM 3741 O O . GLY A 1 470 ? -27.781 -5.996 1.195 1 25.59 470 GLY A O 1
ATOM 3742 N N . THR A 1 471 ? -25.953 -6.32 0.034 1 25.73 471 THR A N 1
ATOM 3743 C CA . THR A 1 471 ? -25.578 -5.953 1.395 1 25.73 471 THR A CA 1
ATOM 3744 C C . THR A 1 471 ? -25.625 -4.438 1.58 1 25.73 471 THR A C 1
ATOM 3746 O O . THR A 1 471 ? -24.906 -3.703 0.903 1 25.73 471 THR A O 1
ATOM 3749 N N . HIS A 1 472 ? -26.812 -3.914 1.507 1 26.66 472 HIS A N 1
ATOM 3750 C CA . HIS A 1 472 ? -27.141 -2.65 2.154 1 26.66 472 HIS A CA 1
ATOM 3751 C C . HIS A 1 472 ? -26.172 -2.338 3.287 1 26.66 472 HIS A C 1
ATOM 3753 O O . HIS A 1 472 ? -26.312 -2.863 4.395 1 26.66 472 HIS A O 1
ATOM 3759 N N . THR A 1 473 ? -25.031 -2.406 2.992 1 27.36 473 THR A N 1
ATOM 3760 C CA . THR A 1 473 ? -24.469 -1.844 4.215 1 27.36 473 THR A CA 1
ATOM 3761 C C . THR A 1 473 ? -25.031 -0.457 4.488 1 27.36 473 THR A C 1
ATOM 3763 O O . THR A 1 473 ? -24.5 0.546 4.008 1 27.36 473 THR A O 1
ATOM 3766 N N . ASP A 1 474 ? -26.266 -0.288 3.99 1 27.53 474 ASP A N 1
ATOM 3767 C CA . ASP A 1 474 ? -27.047 0.532 4.918 1 27.53 474 ASP A CA 1
ATOM 3768 C C . ASP A 1 474 ? -26.828 0.082 6.359 1 27.53 474 ASP A C 1
ATOM 3770 O O . ASP A 1 474 ? -27.672 0.321 7.227 1 27.53 474 ASP A O 1
ATOM 3774 N N . SER A 1 475 ? -26.078 -0.985 6.414 1 27.55 475 SER A N 1
ATOM 3775 C CA . SER A 1 475 ? -25.766 -1.517 7.738 1 27.55 475 SER A CA 1
ATOM 3776 C C . SER A 1 475 ? -25.156 -0.444 8.641 1 27.55 475 SER A C 1
ATOM 3778 O O . SER A 1 475 ? -24.828 -0.712 9.797 1 27.55 475 SER A O 1
ATOM 3780 N N . TRP A 1 476 ? -24.922 0.66 8.062 1 27.91 476 TRP A N 1
ATOM 3781 C CA . TRP A 1 476 ? -24.625 1.651 9.094 1 27.91 476 TRP A CA 1
ATOM 3782 C C . TRP A 1 476 ? -25.812 1.853 10.016 1 27.91 476 TRP A C 1
ATOM 3784 O O . TRP A 1 476 ? -25.656 2.221 11.18 1 27.91 476 TRP A O 1
ATOM 3794 N N . LEU A 1 477 ? -27.031 1.862 9.297 1 26.17 477 LEU A N 1
ATOM 3795 C CA . LEU A 1 477 ? -28.297 1.938 10.039 1 26.17 477 LEU A CA 1
ATOM 3796 C C . LEU A 1 477 ? -28.766 0.547 10.438 1 26.17 477 LEU A C 1
ATOM 3798 O O . LEU A 1 477 ? -29.812 0.408 11.094 1 26.17 477 LEU A O 1
ATOM 3802 N N . ASP A 1 478 ? -28.547 -0.463 9.656 1 25.62 478 ASP A N 1
ATOM 3803 C CA . ASP A 1 478 ? -29.156 -1.68 10.18 1 25.62 478 ASP A CA 1
ATOM 3804 C C . ASP A 1 478 ? -28.406 -2.17 11.422 1 25.62 478 ASP A C 1
ATOM 3806 O O . ASP A 1 478 ? -27.266 -2.631 11.328 1 25.62 478 ASP A O 1
ATOM 3810 N N . ILE A 1 479 ? -28.891 -1.913 12.586 1 26.25 479 ILE A N 1
ATOM 3811 C CA . ILE A 1 479 ? -28.734 -2.16 14.016 1 26.25 479 ILE A CA 1
ATOM 3812 C C . ILE A 1 479 ? -28.609 -3.66 14.266 1 26.25 479 ILE A C 1
ATOM 3814 O O . ILE A 1 479 ? -27.953 -4.082 15.227 1 26.25 479 ILE A O 1
ATOM 3818 N N . GLN A 1 480 ? -29.297 -4.602 13.508 1 25.28 480 GLN A N 1
ATOM 3819 C CA . GLN A 1 480 ? -29.422 -6.004 13.891 1 25.28 480 GLN A CA 1
ATOM 3820 C C . GLN A 1 480 ? -28.156 -6.781 13.578 1 25.28 480 GLN A C 1
ATOM 3822 O O . GLN A 1 480 ? -27.844 -7.762 14.258 1 25.28 480 GLN A O 1
ATOM 3827 N N . THR A 1 481 ? -27.672 -6.703 12.422 1 25.78 481 THR A N 1
ATOM 3828 C CA . THR A 1 481 ? -26.625 -7.68 12.117 1 25.78 481 THR A CA 1
ATOM 3829 C C . THR A 1 481 ? -25.344 -7.348 12.867 1 25.78 481 THR A C 1
ATOM 3831 O O . THR A 1 481 ? -24.328 -8.047 12.727 1 25.78 481 THR A O 1
ATOM 3834 N N . MET A 1 482 ? -25.219 -6.312 13.383 1 25.8 482 MET A N 1
ATOM 3835 C CA . MET A 1 482 ? -24.156 -6.082 14.352 1 25.8 482 MET A CA 1
ATOM 3836 C C . MET A 1 482 ? -24.297 -7.023 15.547 1 25.8 482 MET A C 1
ATOM 3838 O O . MET A 1 482 ? -23.562 -6.902 16.531 1 25.8 482 MET A O 1
ATOM 3842 N N . ASP A 1 483 ? -25.359 -7.863 15.594 1 25.16 483 ASP A N 1
ATOM 3843 C CA . ASP A 1 483 ? -25.578 -8.789 16.703 1 25.16 483 ASP A CA 1
ATOM 3844 C C . ASP A 1 483 ? -24.5 -9.867 16.734 1 25.16 483 ASP A C 1
ATOM 3846 O O . ASP A 1 483 ? -24.406 -10.641 17.688 1 25.16 483 ASP A O 1
ATOM 3850 N N . ARG A 1 484 ? -24.062 -10.391 15.609 1 25.92 484 ARG A N 1
ATOM 3851 C CA . ARG A 1 484 ? -23.281 -11.602 15.859 1 25.92 484 ARG A CA 1
ATOM 3852 C C . ARG A 1 484 ? -22.047 -11.305 16.703 1 25.92 484 ARG A C 1
ATOM 3854 O O . ARG A 1 484 ? -21.453 -12.211 17.297 1 25.92 484 ARG A O 1
ATOM 3861 N N . LEU A 1 485 ? -21.297 -10.438 16.406 1 23.97 485 LEU A N 1
ATOM 3862 C CA . LEU A 1 485 ? -20.359 -10.586 17.516 1 23.97 485 LEU A CA 1
ATOM 3863 C C . LEU A 1 485 ? -21.094 -10.43 18.844 1 23.97 485 LEU A C 1
ATOM 3865 O O . LEU A 1 485 ? -20.812 -11.164 19.797 1 23.97 485 LEU A O 1
ATOM 3869 N N . TRP A 1 486 ? -21.938 -9.43 19.031 1 23.03 486 TRP A N 1
ATOM 3870 C CA . TRP A 1 486 ? -22.406 -9.375 20.422 1 23.03 486 TRP A CA 1
ATOM 3871 C C . TRP A 1 486 ? -23.719 -10.125 20.578 1 23.03 486 TRP A C 1
ATOM 3873 O O . TRP A 1 486 ? -24.797 -9.539 20.406 1 23.03 486 TRP A O 1
ATOM 3883 N N . THR A 1 487 ? -23.875 -11.266 19.875 1 22.94 487 THR A N 1
ATOM 3884 C CA . THR A 1 487 ? -25.109 -11.883 20.344 1 22.94 487 THR A CA 1
ATOM 3885 C C . THR A 1 487 ? -25.078 -12.055 21.859 1 22.94 487 THR A C 1
ATOM 3887 O O . THR A 1 487 ? -24.141 -12.648 22.406 1 22.94 487 THR A O 1
ATOM 3890 N N . LEU A 1 488 ? -25.812 -11.406 22.531 1 21.81 488 LEU A N 1
ATOM 3891 C CA . LEU A 1 488 ? -26.219 -11.445 23.938 1 21.81 488 LEU A CA 1
ATOM 3892 C C . LEU A 1 488 ? -26.938 -12.742 24.25 1 21.81 488 LEU A C 1
ATOM 3894 O O . LEU A 1 488 ? -27.234 -13.023 25.422 1 21.81 488 LEU A O 1
ATOM 3898 N N . ASP A 1 489 ? -27.516 -13.648 23.375 1 22.95 489 ASP A N 1
ATOM 3899 C CA . ASP A 1 489 ? -28.547 -14.555 23.844 1 22.95 489 ASP A CA 1
ATOM 3900 C C . ASP A 1 489 ? -27.953 -15.734 24.594 1 22.95 489 ASP A C 1
ATOM 3902 O O . ASP A 1 489 ? -28.609 -16.344 25.438 1 22.95 489 ASP A O 1
ATOM 3906 N N . ASP A 1 490 ? -27 -16.516 24.156 1 20.34 490 ASP A N 1
ATOM 3907 C CA . ASP A 1 490 ? -26.984 -17.922 24.578 1 20.34 490 ASP A CA 1
ATOM 3908 C C . ASP A 1 490 ? -26.516 -18.047 26.031 1 20.34 490 ASP A C 1
ATOM 3910 O O . ASP A 1 490 ? -26.062 -19.109 26.453 1 20.34 490 ASP A O 1
ATOM 3914 N N . PHE A 1 491 ? -26.375 -17.016 26.844 1 19.77 491 PHE A N 1
ATOM 3915 C CA . PHE A 1 491 ? -26.141 -17.297 28.25 1 19.77 491 PHE A CA 1
ATOM 3916 C C . PHE A 1 491 ? -27.406 -17.812 28.922 1 19.77 491 PHE A C 1
ATOM 3918 O O . PHE A 1 491 ? -28.281 -17.016 29.281 1 19.77 491 PHE A O 1
ATOM 3925 N N . SER A 1 492 ? -27.984 -18.938 28.422 1 17.14 492 SER A N 1
ATOM 3926 C CA . SER A 1 492 ? -28.922 -19.703 29.234 1 17.14 492 SER A CA 1
ATOM 3927 C C . SER A 1 492 ? -28.328 -20.016 30.594 1 17.14 492 SER A C 1
ATOM 3929 O O . SER A 1 492 ? -27.156 -20.391 30.703 1 17.14 492 SER A O 1
ATOM 3931 N N . LEU A 1 493 ? -28.734 -19.281 31.531 1 17.31 493 LEU A N 1
ATOM 3932 C CA . LEU A 1 493 ? -28.766 -19.688 32.938 1 17.31 493 LEU A CA 1
ATOM 3933 C C . LEU A 1 493 ? -29.312 -21.094 33.094 1 17.31 493 LEU A C 1
ATOM 3935 O O . LEU A 1 493 ? -30.344 -21.422 32.5 1 17.31 493 LEU A O 1
ATOM 3939 N N . PRO A 1 494 ? -28.422 -22.078 33.219 1 18.52 494 PRO A N 1
ATOM 3940 C CA . PRO A 1 494 ? -29.141 -23.109 33.969 1 18.52 494 PRO A CA 1
ATOM 3941 C C . PRO A 1 494 ? -29.703 -22.594 35.281 1 18.52 494 PRO A C 1
ATOM 3943 O O . PRO A 1 494 ? -29.219 -21.609 35.812 1 18.52 494 PRO A O 1
ATOM 3946 N N . MET B 1 1 ? -9.719 8.109 -26 1 46.5 1 MET B N 1
ATOM 3947 C CA . MET B 1 1 ? -10.312 6.785 -25.812 1 46.5 1 MET B CA 1
ATOM 3948 C C . MET B 1 1 ? -10.742 6.188 -27.141 1 46.5 1 MET B C 1
ATOM 3950 O O . MET B 1 1 ? -10.414 5.039 -27.453 1 46.5 1 MET B O 1
ATOM 3954 N N . PRO B 1 2 ? -11.531 6.867 -27.953 1 49.75 2 PRO B N 1
ATOM 3955 C CA . PRO B 1 2 ? -11.891 6.328 -29.266 1 49.75 2 PRO B CA 1
ATOM 3956 C C . PRO B 1 2 ? -10.68 6.105 -30.156 1 49.75 2 PRO B C 1
ATOM 3958 O O . PRO B 1 2 ? -10.617 5.117 -30.891 1 49.75 2 PRO B O 1
ATOM 3961 N N . MET B 1 3 ? -9.766 7.004 -30.047 1 49.62 3 MET B N 1
ATOM 3962 C CA . MET B 1 3 ? -8.586 6.926 -30.922 1 49.62 3 MET B CA 1
ATOM 3963 C C . MET B 1 3 ? -7.746 5.699 -30.578 1 49.62 3 MET B C 1
ATOM 3965 O O . MET B 1 3 ? -7.094 5.129 -31.453 1 49.62 3 MET B O 1
ATOM 3969 N N . LYS B 1 4 ? -7.898 5.332 -29.312 1 54.72 4 LYS B N 1
ATOM 3970 C CA . LYS B 1 4 ? -7.094 4.188 -28.891 1 54.72 4 LYS B CA 1
ATOM 3971 C C . LYS B 1 4 ? -7.836 2.877 -29.141 1 54.72 4 LYS B C 1
ATOM 3973 O O . LYS B 1 4 ? -7.293 1.798 -28.891 1 54.72 4 LYS B O 1
ATOM 3978 N N . GLY B 1 5 ? -9.055 2.912 -29.719 1 62.91 5 GLY B N 1
ATOM 3979 C CA . GLY B 1 5 ? -9.82 1.733 -30.078 1 62.91 5 GLY B CA 1
ATOM 3980 C C . GLY B 1 5 ? -10.367 0.983 -28.875 1 62.91 5 GLY B C 1
ATOM 3981 O O . GLY B 1 5 ? -10.617 -0.223 -28.953 1 62.91 5 GLY B O 1
ATOM 3982 N N . ALA B 1 6 ? -10.453 1.643 -27.781 1 76 6 ALA B N 1
ATOM 3983 C CA . ALA B 1 6 ? -10.852 0.989 -26.547 1 76 6 ALA B CA 1
ATOM 3984 C C . ALA B 1 6 ? -12.297 0.513 -26.609 1 76 6 ALA B C 1
ATOM 3986 O O . ALA B 1 6 ? -12.703 -0.36 -25.844 1 76 6 ALA B O 1
ATOM 3987 N N . PHE B 1 7 ? -12.977 0.927 -27.625 1 80.5 7 PHE B N 1
ATOM 3988 C CA . PHE B 1 7 ? -14.398 0.598 -27.688 1 80.5 7 PHE B CA 1
ATOM 3989 C C . PHE B 1 7 ? -14.664 -0.461 -28.75 1 80.5 7 PHE B C 1
ATOM 3991 O O . PHE B 1 7 ? -15.781 -0.97 -28.859 1 80.5 7 PHE B O 1
ATOM 3998 N N . THR B 1 8 ? -13.602 -0.811 -29.453 1 81 8 THR B N 1
ATOM 3999 C CA . THR B 1 8 ? -13.75 -1.823 -30.5 1 81 8 THR B CA 1
ATOM 4000 C C . THR B 1 8 ? -13.086 -3.131 -30.078 1 81 8 THR B C 1
ATOM 4002 O O . THR B 1 8 ? -11.852 -3.223 -30.047 1 81 8 THR B O 1
ATOM 4005 N N . LEU B 1 9 ? -13.977 -4.098 -29.938 1 87 9 LEU B N 1
ATOM 4006 C CA . LEU B 1 9 ? -13.484 -5.398 -29.5 1 87 9 LEU B CA 1
ATOM 4007 C C . LEU B 1 9 ? -12.938 -6.195 -30.688 1 87 9 LEU B C 1
ATOM 4009 O O . LEU B 1 9 ? -13.312 -5.953 -31.828 1 87 9 LEU B O 1
ATOM 4013 N N . PRO B 1 10 ? -12.039 -7.066 -30.391 1 87 10 PRO B N 1
ATOM 4014 C CA . PRO B 1 10 ? -11.562 -7.949 -31.453 1 87 10 PRO B CA 1
ATOM 4015 C C . PRO B 1 10 ? -12.672 -8.797 -32.062 1 87 10 PRO B C 1
ATOM 4017 O O . PRO B 1 10 ? -13.773 -8.867 -31.516 1 87 10 PRO B O 1
ATOM 4020 N N . PRO B 1 11 ? -12.391 -9.398 -33.219 1 87.25 11 PRO B N 1
ATOM 4021 C CA . PRO B 1 11 ? -13.398 -10.281 -33.812 1 87.25 11 PRO B CA 1
ATOM 4022 C C . PRO B 1 11 ? -13.859 -11.383 -32.875 1 87.25 11 PRO B C 1
ATOM 4024 O O . PRO B 1 11 ? -13.117 -11.773 -31.969 1 87.25 11 PRO B O 1
ATOM 4027 N N . PRO B 1 12 ? -14.992 -11.953 -33.125 1 88.38 12 PRO B N 1
ATOM 4028 C CA . PRO B 1 12 ? -15.602 -12.898 -32.188 1 88.38 12 PRO B CA 1
ATOM 4029 C C . PRO B 1 12 ? -14.734 -14.133 -31.953 1 88.38 12 PRO B C 1
ATOM 4031 O O . PRO B 1 12 ? -14.648 -14.625 -30.828 1 88.38 12 PRO B O 1
ATOM 4034 N N . HIS B 1 13 ? -14.102 -14.633 -33 1 88.56 13 HIS B N 1
ATOM 4035 C CA . HIS B 1 13 ? -13.312 -15.852 -32.844 1 88.56 13 HIS B CA 1
ATOM 4036 C C . HIS B 1 13 ? -12.094 -15.609 -31.969 1 88.56 13 HIS B C 1
ATOM 4038 O O . HIS B 1 13 ? -11.688 -16.484 -31.203 1 88.56 13 HIS B O 1
ATOM 4044 N N . VAL B 1 14 ? -11.555 -14.406 -32.031 1 90.31 14 VAL B N 1
ATOM 4045 C CA . VAL B 1 14 ? -10.422 -14.031 -31.203 1 90.31 14 VAL B CA 1
ATOM 4046 C C . VAL B 1 14 ? -10.883 -13.844 -29.75 1 90.31 14 VAL B C 1
ATOM 4048 O O . VAL B 1 14 ? -10.219 -14.297 -28.812 1 90.31 14 VAL B O 1
ATOM 4051 N N . ARG B 1 15 ? -12.031 -13.227 -29.578 1 92.81 15 ARG B N 1
ATOM 4052 C CA . ARG B 1 15 ? -12.57 -13.008 -28.234 1 92.81 15 ARG B CA 1
ATOM 4053 C C . ARG B 1 15 ? -12.852 -14.328 -27.531 1 92.81 15 ARG B C 1
ATOM 4055 O O . ARG B 1 15 ? -12.539 -14.492 -26.359 1 92.81 15 ARG B O 1
ATOM 4062 N N . GLU B 1 16 ? -13.445 -15.18 -28.297 1 93.62 16 GLU B N 1
ATOM 4063 C CA . GLU B 1 16 ? -13.758 -16.5 -27.75 1 93.62 16 GLU B CA 1
ATOM 4064 C C . GLU B 1 16 ? -12.492 -17.234 -27.328 1 93.62 16 GLU B C 1
ATOM 4066 O O . GLU B 1 16 ? -12.461 -17.844 -26.25 1 93.62 16 GLU B O 1
ATOM 4071 N N . ALA B 1 17 ? -11.523 -17.141 -28.172 1 94.31 17 ALA B N 1
ATOM 4072 C CA . ALA B 1 17 ? -10.25 -17.797 -27.859 1 94.31 17 ALA B CA 1
ATOM 4073 C C . ALA B 1 17 ? -9.625 -17.188 -26.609 1 94.31 17 ALA B C 1
ATOM 4075 O O . ALA B 1 17 ? -9.07 -17.906 -25.766 1 94.31 17 ALA B O 1
ATOM 4076 N N . MET B 1 18 ? -9.672 -15.891 -26.469 1 95.44 18 MET B N 1
ATOM 4077 C CA . MET B 1 18 ? -9.078 -15.188 -25.328 1 95.44 18 MET B CA 1
ATOM 4078 C C . MET B 1 18 ? -9.82 -15.516 -24.047 1 95.44 18 MET B C 1
ATOM 4080 O O . MET B 1 18 ? -9.203 -15.711 -23 1 95.44 18 MET B O 1
ATOM 4084 N N . ILE B 1 19 ? -11.141 -15.531 -24.125 1 96.69 19 ILE B N 1
ATOM 4085 C CA . ILE B 1 19 ? -11.938 -15.859 -22.953 1 96.69 19 ILE B CA 1
ATOM 4086 C C . ILE B 1 19 ? -11.664 -17.297 -22.516 1 96.69 19 ILE B C 1
ATOM 4088 O O . ILE B 1 19 ? -11.547 -17.578 -21.328 1 96.69 19 ILE B O 1
ATOM 4092 N N . ARG B 1 20 ? -11.586 -18.172 -23.484 1 97 20 ARG B N 1
ATOM 4093 C CA . ARG B 1 20 ? -11.25 -19.562 -23.188 1 97 20 ARG B CA 1
ATOM 4094 C C . ARG B 1 20 ? -9.883 -19.656 -22.516 1 97 20 ARG B C 1
ATOM 4096 O O . ARG B 1 20 ? -9.719 -20.359 -21.516 1 97 20 ARG B O 1
ATOM 4103 N N . CYS B 1 21 ? -8.906 -18.953 -23.047 1 96.75 21 CYS B N 1
ATOM 4104 C CA . CYS B 1 21 ? -7.566 -18.953 -22.469 1 96.75 21 CYS B CA 1
ATOM 4105 C C . CYS B 1 21 ? -7.598 -18.422 -21.031 1 96.75 21 CYS B C 1
ATOM 4107 O O . CYS B 1 21 ? -6.902 -18.953 -20.156 1 96.75 21 CYS B O 1
ATOM 4109 N N . TYR B 1 22 ? -8.344 -17.406 -20.844 1 97.88 22 TYR B N 1
ATOM 4110 C CA . TYR B 1 22 ? -8.445 -16.844 -19.5 1 97.88 22 TYR B CA 1
ATOM 4111 C C . TYR B 1 22 ? -8.93 -17.891 -18.516 1 97.88 22 TYR B C 1
ATOM 4113 O O . TYR B 1 22 ? -8.312 -18.109 -17.469 1 97.88 22 TYR B O 1
ATOM 4121 N N . PHE B 1 23 ? -10.008 -18.531 -18.781 1 98 23 PHE B N 1
ATOM 4122 C CA . PHE B 1 23 ? -10.625 -19.438 -17.812 1 98 23 PHE B CA 1
ATOM 4123 C C . PHE B 1 23 ? -9.828 -20.719 -17.688 1 98 23 PHE B C 1
ATOM 4125 O O . PHE B 1 23 ? -9.836 -21.375 -16.641 1 98 23 PHE B O 1
ATOM 4132 N N . HIS B 1 24 ? -9.055 -21.078 -18.719 1 97.31 24 HIS B N 1
ATOM 4133 C CA . HIS B 1 24 ? -8.242 -22.281 -18.656 1 97.31 24 HIS B CA 1
ATOM 4134 C C . HIS B 1 24 ? -6.953 -22.031 -17.875 1 97.31 24 HIS B C 1
ATOM 4136 O O . HIS B 1 24 ? -6.504 -22.906 -17.125 1 97.31 24 HIS B O 1
ATOM 4142 N N . TYR B 1 25 ? -6.43 -20.812 -18.047 1 97 25 TYR B N 1
ATOM 4143 C CA . TYR B 1 25 ? -5.039 -20.703 -17.625 1 97 25 TYR B CA 1
ATOM 4144 C C . TYR B 1 25 ? -4.879 -19.609 -16.562 1 97 25 TYR B C 1
ATOM 4146 O O . TYR B 1 25 ? -3.912 -19.609 -15.797 1 97 25 TYR B O 1
ATOM 4154 N N . VAL B 1 26 ? -5.711 -18.625 -16.484 1 97.62 26 VAL B N 1
ATOM 4155 C CA . VAL B 1 26 ? -5.551 -17.516 -15.57 1 97.62 26 VAL B CA 1
ATOM 4156 C C . VAL B 1 26 ? -6.461 -17.688 -14.359 1 97.62 26 VAL B C 1
ATOM 4158 O O . VAL B 1 26 ? -6.008 -17.609 -13.219 1 97.62 26 VAL B O 1
ATOM 4161 N N . HIS B 1 27 ? -7.711 -18.031 -14.617 1 97.81 27 HIS B N 1
ATOM 4162 C CA . HIS B 1 27 ? -8.742 -18.125 -13.594 1 97.81 27 HIS B CA 1
ATOM 4163 C C . HIS B 1 27 ? -8.383 -19.172 -12.539 1 97.81 27 HIS B C 1
ATOM 4165 O O . HIS B 1 27 ? -8.555 -18.922 -11.336 1 97.81 27 HIS B O 1
ATOM 4171 N N . PRO B 1 28 ? -7.859 -20.297 -12.891 1 96.81 28 PRO B N 1
ATOM 4172 C CA . PRO B 1 28 ? -7.535 -21.281 -11.859 1 96.81 28 PRO B CA 1
ATOM 4173 C C . PRO B 1 28 ? -6.406 -20.828 -10.938 1 96.81 28 PRO B C 1
ATOM 4175 O O . PRO B 1 28 ? -6.301 -21.297 -9.797 1 96.81 28 PRO B O 1
ATOM 4178 N N . PHE B 1 29 ? -5.602 -19.953 -11.461 1 96.06 29 PHE B N 1
ATOM 4179 C CA . PHE B 1 29 ? -4.477 -19.469 -10.672 1 96.06 29 PHE B CA 1
ATOM 4180 C C . PHE B 1 29 ? -4.914 -18.328 -9.75 1 96.06 29 PHE B C 1
ATOM 4182 O O . PHE B 1 29 ? -4.332 -18.125 -8.688 1 96.06 29 PHE B O 1
ATOM 4189 N N . ALA B 1 30 ? -5.824 -17.562 -10.18 1 96.81 30 ALA B N 1
ATOM 4190 C CA . ALA B 1 30 ? -6.41 -16.453 -9.43 1 96.81 30 ALA B CA 1
ATOM 4191 C C . ALA B 1 30 ? -7.879 -16.266 -9.797 1 96.81 30 ALA B C 1
ATOM 4193 O O . ALA B 1 30 ? -8.211 -15.422 -10.633 1 96.81 30 ALA B O 1
ATOM 4194 N N . PRO B 1 31 ? -8.742 -16.984 -9.086 1 97.62 31 PRO B N 1
ATOM 4195 C CA . PRO B 1 31 ? -10.164 -16.922 -9.438 1 97.62 31 PRO B CA 1
ATOM 4196 C C . PRO B 1 31 ? -10.844 -15.656 -8.922 1 97.62 31 PRO B C 1
ATOM 4198 O O . PRO B 1 31 ? -11.711 -15.727 -8.047 1 97.62 31 PRO B O 1
ATOM 4201 N N . VAL B 1 32 ? -10.594 -14.586 -9.586 1 97.69 32 VAL B N 1
ATOM 4202 C CA . VAL B 1 32 ? -11.047 -13.281 -9.109 1 97.69 32 VAL B CA 1
ATOM 4203 C C . VAL B 1 32 ? -12.438 -12.977 -9.68 1 97.69 32 VAL B C 1
ATOM 4205 O O . VAL B 1 32 ? -13.055 -11.977 -9.32 1 97.69 32 VAL B O 1
ATOM 4208 N N . LEU B 1 33 ? -12.969 -13.812 -10.57 1 96.25 33 LEU B N 1
ATOM 4209 C CA . LEU B 1 33 ? -14.312 -13.68 -11.133 1 96.25 33 LEU B CA 1
ATOM 4210 C C . LEU B 1 33 ? -15.18 -14.875 -10.75 1 96.25 33 LEU B C 1
ATOM 4212 O O . LEU B 1 33 ? -14.664 -15.922 -10.359 1 96.25 33 LEU B O 1
ATOM 4216 N N . ASP B 1 34 ? -16.453 -14.602 -10.766 1 94.69 34 ASP B N 1
ATOM 4217 C CA . ASP B 1 34 ? -17.406 -15.711 -10.805 1 94.69 34 ASP B CA 1
ATOM 4218 C C . ASP B 1 34 ? -17.609 -16.203 -12.242 1 94.69 34 ASP B C 1
ATOM 4220 O O . ASP B 1 34 ? -18.234 -15.523 -13.047 1 94.69 34 ASP B O 1
ATOM 4224 N N . ALA B 1 35 ? -17.125 -17.406 -12.461 1 95.94 35 ALA B N 1
ATOM 4225 C CA . ALA B 1 35 ? -17.109 -17.922 -13.836 1 95.94 35 ALA B CA 1
ATOM 4226 C C . ALA B 1 35 ? -18.516 -18.031 -14.398 1 95.94 35 ALA B C 1
ATOM 4228 O O . ALA B 1 35 ? -18.766 -17.656 -15.547 1 95.94 35 ALA B O 1
ATOM 4229 N N . SER B 1 36 ? -19.422 -18.531 -13.594 1 94.19 36 SER B N 1
ATOM 4230 C CA . SER B 1 36 ? -20.781 -18.734 -14.07 1 94.19 36 SER B CA 1
ATOM 4231 C C . SER B 1 36 ? -21.453 -17.406 -14.375 1 94.19 36 SER B C 1
ATOM 4233 O O . SER B 1 36 ? -22.109 -17.25 -15.422 1 94.19 36 SER B O 1
ATOM 4235 N N . GLU B 1 37 ? -21.297 -16.5 -13.477 1 92.31 37 GLU B N 1
ATOM 4236 C CA . GLU B 1 37 ? -21.891 -15.18 -13.656 1 92.31 37 GLU B CA 1
ATOM 4237 C C . GLU B 1 37 ? -21.297 -14.461 -14.859 1 92.31 37 GLU B C 1
ATOM 4239 O O . GLU B 1 37 ? -22.031 -13.867 -15.656 1 92.31 37 GLU B O 1
ATOM 4244 N N . PHE B 1 38 ? -20.047 -14.516 -15.047 1 95.38 38 PHE B N 1
ATOM 4245 C CA . PHE B 1 38 ? -19.391 -13.828 -16.141 1 95.38 38 PHE B CA 1
ATOM 4246 C C . PHE B 1 38 ? -19.828 -14.398 -17.484 1 95.38 38 PHE B C 1
ATOM 4248 O O . PHE B 1 38 ? -20.188 -13.656 -18.391 1 95.38 38 PHE B O 1
ATOM 4255 N N . ILE B 1 39 ? -19.781 -15.719 -17.594 1 95.88 39 ILE B N 1
ATOM 4256 C CA . ILE B 1 39 ? -20.094 -16.375 -18.859 1 95.88 39 ILE B CA 1
ATOM 4257 C C . ILE B 1 39 ? -21.531 -16.078 -19.25 1 95.88 39 ILE B C 1
ATOM 4259 O O . ILE B 1 39 ? -21.828 -15.773 -20.406 1 95.88 39 ILE B O 1
ATOM 4263 N N . THR B 1 40 ? -22.422 -16.094 -18.266 1 93.88 40 THR B N 1
ATOM 4264 C CA . THR B 1 40 ? -23.828 -15.797 -18.516 1 93.88 40 THR B CA 1
ATOM 4265 C C . THR B 1 40 ? -24 -14.367 -19.016 1 93.88 40 THR B C 1
ATOM 4267 O O . THR B 1 40 ? -24.672 -14.133 -20.031 1 93.88 40 THR B O 1
ATOM 4270 N N . GLU B 1 41 ? -23.344 -13.438 -18.312 1 92.88 41 GLU B N 1
ATOM 4271 C CA . GLU B 1 41 ? -23.484 -12.031 -18.672 1 92.88 41 GLU B CA 1
ATOM 4272 C C . GLU B 1 41 ? -22.781 -11.719 -19.984 1 92.88 41 GLU B C 1
ATOM 4274 O O . GLU B 1 41 ? -23.281 -10.922 -20.781 1 92.88 41 GLU B O 1
ATOM 4279 N N . TYR B 1 42 ? -21.703 -12.352 -20.234 1 93.69 42 TYR B N 1
ATOM 4280 C CA . TYR B 1 42 ? -20.953 -12.133 -21.453 1 93.69 42 TYR B CA 1
ATOM 4281 C C . TYR B 1 42 ? -21.734 -12.602 -22.672 1 93.69 42 TYR B C 1
ATOM 4283 O O . TYR B 1 42 ? -21.797 -11.898 -23.688 1 93.69 42 TYR B O 1
ATOM 4291 N N . GLU B 1 43 ? -22.328 -13.727 -22.562 1 92.5 43 GLU B N 1
ATOM 4292 C CA . GLU B 1 43 ? -23.078 -14.289 -23.672 1 92.5 43 GLU B CA 1
ATOM 4293 C C . GLU B 1 43 ? -24.344 -13.477 -23.953 1 92.5 43 GLU B C 1
ATOM 4295 O O . GLU B 1 43 ? -24.859 -13.492 -25.062 1 92.5 43 GLU B O 1
ATOM 4300 N N . LYS B 1 44 ? -24.75 -12.727 -22.906 1 91.12 44 LYS B N 1
ATOM 4301 C CA . LYS B 1 44 ? -25.906 -11.844 -23.078 1 91.12 44 LYS B CA 1
ATOM 4302 C C . LYS B 1 44 ? -25.469 -10.461 -23.578 1 91.12 44 LYS B C 1
ATOM 4304 O O . LYS B 1 44 ? -26.312 -9.578 -23.781 1 91.12 44 LYS B O 1
ATOM 4309 N N . GLY B 1 45 ? -24.172 -10.242 -23.688 1 87.12 45 GLY B N 1
ATOM 4310 C CA . GLY B 1 45 ? -23.641 -9 -24.219 1 87.12 45 GLY B CA 1
ATOM 4311 C C . GLY B 1 45 ? -23.438 -7.938 -23.156 1 87.12 45 GLY B C 1
ATOM 4312 O O . GLY B 1 45 ? -23.234 -6.766 -23.469 1 87.12 45 GLY B O 1
ATOM 4313 N N . ARG B 1 46 ? -23.406 -8.297 -21.906 1 78.44 46 ARG B N 1
ATOM 4314 C CA . ARG B 1 46 ? -23.328 -7.34 -20.812 1 78.44 46 ARG B CA 1
ATOM 4315 C C . ARG B 1 46 ? -22 -7.461 -20.062 1 78.44 46 ARG B C 1
ATOM 4317 O O . ARG B 1 46 ? -21.766 -8.453 -19.375 1 78.44 46 ARG B O 1
ATOM 4324 N N . LYS B 1 47 ? -21.047 -6.621 -20.453 1 78.94 47 LYS B N 1
ATOM 4325 C CA . LYS B 1 47 ? -19.875 -6.715 -19.578 1 78.94 47 LYS B CA 1
ATOM 4326 C C . LYS B 1 47 ? -19.031 -5.449 -19.656 1 78.94 47 LYS B C 1
ATOM 4328 O O . LYS B 1 47 ? -19.094 -4.715 -20.641 1 78.94 47 LYS B O 1
ATOM 4333 N N . SER B 1 48 ? -18.422 -5.32 -18.672 1 90.5 48 SER B N 1
ATOM 4334 C CA . SER B 1 48 ? -17.516 -4.191 -18.531 1 90.5 48 SER B CA 1
ATOM 4335 C C . SER B 1 48 ? -16.375 -4.277 -19.547 1 90.5 48 SER B C 1
ATOM 4337 O O . SER B 1 48 ? -15.664 -5.281 -19.609 1 90.5 48 SER B O 1
ATOM 4339 N N . LEU B 1 49 ? -16.344 -3.244 -20.359 1 94.25 49 LEU B N 1
ATOM 4340 C CA . LEU B 1 49 ? -15.281 -3.199 -21.344 1 94.25 49 LEU B CA 1
ATOM 4341 C C . LEU B 1 49 ? -13.914 -3.223 -20.672 1 94.25 49 LEU B C 1
ATOM 4343 O O . LEU B 1 49 ? -12.984 -3.879 -21.172 1 94.25 49 LEU B O 1
ATOM 4347 N N . LEU B 1 50 ? -13.766 -2.48 -19.594 1 96.31 50 LEU B N 1
ATOM 4348 C CA . LEU B 1 50 ? -12.5 -2.473 -18.875 1 96.31 50 LEU B CA 1
ATOM 4349 C C . LEU B 1 50 ? -12.133 -3.877 -18.406 1 96.31 50 LEU B C 1
ATOM 4351 O O . LEU B 1 50 ? -10.984 -4.305 -18.531 1 96.31 50 LEU B O 1
ATOM 4355 N N . LEU B 1 51 ? -13.094 -4.574 -17.875 1 97.06 51 LEU B N 1
ATOM 4356 C CA . LEU B 1 51 ? -12.852 -5.926 -17.375 1 97.06 51 LEU B CA 1
ATOM 4357 C C . LEU B 1 51 ? -12.438 -6.852 -18.516 1 97.06 51 LEU B C 1
ATOM 4359 O O . LEU B 1 51 ? -11.5 -7.637 -18.375 1 97.06 51 LEU B O 1
ATOM 4363 N N . LEU B 1 52 ? -13.133 -6.715 -19.609 1 96.62 52 LEU B N 1
ATOM 4364 C CA . LEU B 1 52 ? -12.844 -7.57 -20.75 1 96.62 52 LEU B CA 1
ATOM 4365 C C . LEU B 1 52 ? -11.422 -7.348 -21.25 1 96.62 52 LEU B C 1
ATOM 4367 O O . LEU B 1 52 ? -10.68 -8.305 -21.469 1 96.62 52 LEU B O 1
ATOM 4371 N N . TRP B 1 53 ? -11.039 -6.109 -21.484 1 96.56 53 TRP B N 1
ATOM 4372 C CA . TRP B 1 53 ? -9.68 -5.812 -21.938 1 96.56 53 TRP B CA 1
ATOM 4373 C C . TRP B 1 53 ? -8.648 -6.309 -20.922 1 96.56 53 TRP B C 1
ATOM 4375 O O . TRP B 1 53 ? -7.59 -6.812 -21.297 1 96.56 53 TRP B O 1
ATOM 4385 N N . SER B 1 54 ? -8.945 -6.148 -19.609 1 97.06 54 SER B N 1
ATOM 4386 C CA . SER B 1 54 ? -8.031 -6.617 -18.578 1 97.06 54 SER B CA 1
ATOM 4387 C C . SER B 1 54 ? -7.879 -8.133 -18.609 1 97.06 54 SER B C 1
ATOM 4389 O O . SER B 1 54 ? -6.785 -8.656 -18.406 1 97.06 54 SER B O 1
ATOM 4391 N N . MET B 1 55 ? -8.969 -8.867 -18.859 1 97.44 55 MET B N 1
ATOM 4392 C CA . MET B 1 55 ? -8.922 -10.32 -19.016 1 97.44 55 MET B CA 1
ATOM 4393 C C . MET B 1 55 ? -8.039 -10.703 -20.203 1 97.44 55 MET B C 1
ATOM 4395 O O . MET B 1 55 ? -7.277 -11.672 -20.109 1 97.44 55 MET B O 1
ATOM 4399 N N . PHE B 1 56 ? -8.148 -9.93 -21.234 1 96.69 56 PHE B N 1
ATOM 4400 C CA . PHE B 1 56 ? -7.375 -10.219 -22.438 1 96.69 56 PHE B CA 1
ATOM 4401 C C . PHE B 1 56 ? -5.883 -10.023 -22.188 1 96.69 56 PHE B C 1
ATOM 4403 O O . PHE B 1 56 ? -5.055 -10.742 -22.75 1 96.69 56 PHE B O 1
ATOM 4410 N N . ILE B 1 57 ? -5.504 -9.055 -21.328 1 95.56 57 ILE B N 1
ATOM 4411 C CA . ILE B 1 57 ? -4.105 -8.867 -20.969 1 95.56 57 ILE B CA 1
ATOM 4412 C C . ILE B 1 57 ? -3.553 -10.148 -20.344 1 95.56 57 ILE B C 1
ATOM 4414 O O . ILE B 1 57 ? -2.506 -10.648 -20.766 1 95.56 57 ILE B O 1
ATOM 4418 N N . ALA B 1 58 ? -4.258 -10.68 -19.422 1 96.19 58 ALA B N 1
ATOM 4419 C CA . ALA B 1 58 ? -3.816 -11.875 -18.703 1 96.19 58 ALA B CA 1
ATOM 4420 C C . ALA B 1 58 ? -3.828 -13.102 -19.625 1 96.19 58 ALA B C 1
ATOM 4422 O O . ALA B 1 58 ? -2.93 -13.938 -19.562 1 96.19 58 ALA B O 1
ATOM 4423 N N . ALA B 1 59 ? -4.793 -13.195 -20.5 1 96.5 59 ALA B N 1
ATOM 4424 C CA . ALA B 1 59 ? -4.977 -14.344 -21.375 1 96.5 59 ALA B CA 1
ATOM 4425 C C . ALA B 1 59 ? -3.953 -14.352 -22.5 1 96.5 59 ALA B C 1
ATOM 4427 O O . ALA B 1 59 ? -3.615 -15.406 -23.047 1 96.5 59 ALA B O 1
ATOM 4428 N N . ALA B 1 60 ? -3.422 -13.219 -22.859 1 93.88 60 ALA B N 1
ATOM 4429 C CA . ALA B 1 60 ? -2.561 -13.047 -24.016 1 93.88 60 ALA B CA 1
ATOM 4430 C C . ALA B 1 60 ? -1.322 -13.938 -23.922 1 93.88 60 ALA B C 1
ATOM 4432 O O . ALA B 1 60 ? -0.81 -14.414 -24.938 1 93.88 60 ALA B O 1
ATOM 4433 N N . SER B 1 61 ? -0.909 -14.203 -22.734 1 92.19 61 SER B N 1
ATOM 4434 C CA . SER B 1 61 ? 0.291 -15.008 -22.531 1 92.19 61 SER B CA 1
ATOM 4435 C C . SER B 1 61 ? 0.078 -16.453 -23 1 92.19 61 SER B C 1
ATOM 4437 O O . SER B 1 61 ? 1.042 -17.172 -23.234 1 92.19 61 SER B O 1
ATOM 4439 N N . PHE B 1 62 ? -1.153 -16.844 -23.219 1 94.88 62 PHE B N 1
ATOM 4440 C CA . PHE B 1 62 ? -1.424 -18.266 -23.391 1 94.88 62 PHE B CA 1
ATOM 4441 C C . PHE B 1 62 ? -2.078 -18.531 -24.734 1 94.88 62 PHE B C 1
ATOM 4443 O O . PHE B 1 62 ? -2.488 -19.672 -25.016 1 94.88 62 PHE B O 1
ATOM 4450 N N . VAL B 1 63 ? -2.182 -17.516 -25.516 1 92.81 63 VAL B N 1
ATOM 4451 C CA . VAL B 1 63 ? -2.832 -17.688 -26.812 1 92.81 63 VAL B CA 1
ATOM 4452 C C . VAL B 1 63 ? -1.96 -18.562 -27.719 1 92.81 63 VAL B C 1
ATOM 4454 O O . VAL B 1 63 ? -0.735 -18.594 -27.562 1 92.81 63 VAL B O 1
ATOM 4457 N N . ASP B 1 64 ? -2.578 -19.266 -28.547 1 90.38 64 ASP B N 1
ATOM 4458 C CA . ASP B 1 64 ? -1.874 -20.094 -29.516 1 90.38 64 ASP B CA 1
ATOM 4459 C C . ASP B 1 64 ? -1.165 -19.25 -30.562 1 90.38 64 ASP B C 1
ATOM 4461 O O . ASP B 1 64 ? -1.664 -18.188 -30.938 1 90.38 64 ASP B O 1
ATOM 4465 N N . ASP B 1 65 ? -0.135 -19.797 -31.062 1 87.06 65 ASP B N 1
ATOM 4466 C CA . ASP B 1 65 ? 0.647 -19.094 -32.062 1 87.06 65 ASP B CA 1
ATOM 4467 C C . ASP B 1 65 ? -0.184 -18.828 -33.312 1 87.06 65 ASP B C 1
ATOM 4469 O O . ASP B 1 65 ? 0.065 -17.859 -34.062 1 87.06 65 ASP B O 1
ATOM 4473 N N . SER B 1 66 ? -1.205 -19.641 -33.5 1 86.81 66 SER B N 1
ATOM 4474 C CA . SER B 1 66 ? -2.051 -19.484 -34.688 1 86.81 66 SER B CA 1
ATOM 4475 C C . SER B 1 66 ? -2.838 -18.188 -34.656 1 86.81 66 SER B C 1
ATOM 4477 O O . SER B 1 66 ? -3.258 -17.672 -35.688 1 86.81 66 SER B O 1
ATOM 4479 N N . LEU B 1 67 ? -3.014 -17.688 -33.469 1 87 67 LEU B N 1
ATOM 4480 C CA . LEU B 1 67 ? -3.752 -16.438 -33.312 1 87 67 LEU B CA 1
ATOM 4481 C C . LEU B 1 67 ? -2.844 -15.234 -33.562 1 87 67 LEU B C 1
ATOM 4483 O O . LEU B 1 67 ? -3.328 -14.117 -33.75 1 87 67 LEU B O 1
ATOM 4487 N N . LEU B 1 68 ? -1.573 -15.516 -33.562 1 84.62 68 LEU B N 1
ATOM 4488 C CA . LEU B 1 68 ? -0.594 -14.453 -33.75 1 84.62 68 LEU B CA 1
ATOM 4489 C C . LEU B 1 68 ? -0.201 -14.312 -35.219 1 84.62 68 LEU B C 1
ATOM 4491 O O . LEU B 1 68 ? 0.383 -15.227 -35.781 1 84.62 68 LEU B O 1
ATOM 4495 N N . THR B 1 69 ? -0.791 -13.398 -35.875 1 81.44 69 THR B N 1
ATOM 4496 C CA . THR B 1 69 ? -0.479 -13.148 -37.281 1 81.44 69 THR B CA 1
ATOM 4497 C C . THR B 1 69 ? 0.056 -11.727 -37.469 1 81.44 69 THR B C 1
ATOM 4499 O O . THR B 1 69 ? -0.108 -10.875 -36.562 1 81.44 69 THR B O 1
ATOM 4502 N N . GLU B 1 70 ? 0.656 -11.586 -38.562 1 72.38 70 GLU B N 1
ATOM 4503 C CA . GLU B 1 70 ? 1.211 -10.266 -38.875 1 72.38 70 GLU B CA 1
ATOM 4504 C C . GLU B 1 70 ? 0.11 -9.219 -38.969 1 72.38 70 GLU B C 1
ATOM 4506 O O . GLU B 1 70 ? 0.324 -8.047 -38.656 1 72.38 70 GLU B O 1
ATOM 4511 N N . ASP B 1 71 ? -1.011 -9.648 -39.375 1 70.56 71 ASP B N 1
ATOM 4512 C CA . ASP B 1 71 ? -2.113 -8.719 -39.594 1 70.56 71 ASP B CA 1
ATOM 4513 C C . ASP B 1 71 ? -2.807 -8.359 -38.281 1 70.56 71 ASP B C 1
ATOM 4515 O O . ASP B 1 71 ? -3.469 -7.328 -38.188 1 70.56 71 ASP B O 1
ATOM 4519 N N . PHE B 1 72 ? -2.713 -9.195 -37.344 1 80.75 72 PHE B N 1
ATOM 4520 C CA . PHE B 1 72 ? -3.311 -8.922 -36.062 1 80.75 72 PHE B CA 1
ATOM 4521 C C . PHE B 1 72 ? -2.252 -8.469 -35.062 1 80.75 72 PHE B C 1
ATOM 4523 O O . PHE B 1 72 ? -1.793 -7.324 -35.125 1 80.75 72 PHE B O 1
ATOM 4530 N N . PHE B 1 73 ? -1.588 -9.312 -34.406 1 84.25 73 PHE B N 1
ATOM 4531 C CA . PHE B 1 73 ? -0.415 -9.023 -33.594 1 84.25 73 PHE B CA 1
ATOM 4532 C C . PHE B 1 73 ? 0.65 -10.094 -33.75 1 84.25 73 PHE B C 1
ATOM 4534 O O . PHE B 1 73 ? 0.34 -11.289 -33.75 1 84.25 73 PHE B O 1
ATOM 4541 N N . PRO B 1 74 ? 1.887 -9.656 -33.906 1 85.38 74 PRO B N 1
ATOM 4542 C CA . PRO B 1 74 ? 2.953 -10.586 -34.281 1 85.38 74 PRO B CA 1
ATOM 4543 C C . PRO B 1 74 ? 3.467 -11.406 -33.094 1 85.38 74 PRO B C 1
ATOM 4545 O O . PRO B 1 74 ? 4.152 -12.406 -33.312 1 85.38 74 PRO B O 1
ATOM 4548 N N . SER B 1 75 ? 3.283 -10.984 -31.891 1 87.38 75 SER B N 1
ATOM 4549 C CA . SER B 1 75 ? 3.779 -11.688 -30.719 1 87.38 75 SER B CA 1
ATOM 4550 C C . SER B 1 75 ? 2.818 -11.539 -29.547 1 87.38 75 SER B C 1
ATOM 4552 O O . SER B 1 75 ? 1.947 -10.672 -29.547 1 87.38 75 SER B O 1
ATOM 4554 N N . ARG B 1 76 ? 3.027 -12.406 -28.625 1 88.25 76 ARG B N 1
ATOM 4555 C CA . ARG B 1 76 ? 2.211 -12.352 -27.406 1 88.25 76 ARG B CA 1
ATOM 4556 C C . ARG B 1 76 ? 2.449 -11.047 -26.656 1 88.25 76 ARG B C 1
ATOM 4558 O O . ARG B 1 76 ? 1.514 -10.461 -26.109 1 88.25 76 ARG B O 1
ATOM 4565 N N . ARG B 1 77 ? 3.646 -10.609 -26.625 1 85.94 77 ARG B N 1
ATOM 4566 C CA . ARG B 1 77 ? 3.977 -9.352 -25.953 1 85.94 77 ARG B CA 1
ATOM 4567 C C . ARG B 1 77 ? 3.299 -8.172 -26.641 1 85.94 77 ARG B C 1
ATOM 4569 O O . ARG B 1 77 ? 2.805 -7.262 -25.969 1 85.94 77 ARG B O 1
ATOM 4576 N N . ALA B 1 78 ? 3.303 -8.234 -27.984 1 87.81 78 ALA B N 1
ATOM 4577 C CA . ALA B 1 78 ? 2.637 -7.172 -28.734 1 87.81 78 ALA B CA 1
ATOM 4578 C C . ALA B 1 78 ? 1.132 -7.176 -28.484 1 87.81 78 ALA B C 1
ATOM 4580 O O . ALA B 1 78 ? 0.513 -6.117 -28.359 1 87.81 78 ALA B O 1
ATOM 4581 N N . LEU B 1 79 ? 0.596 -8.375 -28.5 1 90.31 79 LEU B N 1
ATOM 4582 C CA . LEU B 1 79 ? -0.824 -8.523 -28.188 1 90.31 79 LEU B CA 1
ATOM 4583 C C . LEU B 1 79 ? -1.143 -7.992 -26.797 1 90.31 79 LEU B C 1
ATOM 4585 O O . LEU B 1 79 ? -2.096 -7.23 -26.625 1 90.31 79 LEU B O 1
ATOM 4589 N N . LYS B 1 80 ? -0.367 -8.352 -25.797 1 90.62 80 LYS B N 1
ATOM 4590 C CA . LYS B 1 80 ? -0.526 -7.91 -24.422 1 90.62 80 LYS B CA 1
ATOM 4591 C C . LYS B 1 80 ? -0.455 -6.391 -24.312 1 90.62 80 LYS B C 1
ATOM 4593 O O . LYS B 1 80 ? -1.24 -5.777 -23.578 1 90.62 80 LYS B O 1
ATOM 4598 N N . TRP B 1 81 ? 0.451 -5.84 -25 1 88.44 81 TRP B N 1
ATOM 4599 C CA . TRP B 1 81 ? 0.646 -4.395 -24.984 1 88.44 81 TRP B CA 1
ATOM 4600 C C . TRP B 1 81 ? -0.572 -3.674 -25.562 1 88.44 81 TRP B C 1
ATOM 4602 O O . TRP B 1 81 ? -1.024 -2.672 -25 1 88.44 81 TRP B O 1
ATOM 4612 N N . ALA B 1 82 ? -1.062 -4.176 -26.656 1 90.06 82 ALA B N 1
ATOM 4613 C CA . ALA B 1 82 ? -2.229 -3.564 -27.281 1 90.06 82 ALA B CA 1
ATOM 4614 C C . ALA B 1 82 ? -3.443 -3.617 -26.359 1 90.06 82 ALA B C 1
ATOM 4616 O O . ALA B 1 82 ? -4.195 -2.645 -26.266 1 90.06 82 ALA B O 1
ATOM 4617 N N . MET B 1 83 ? -3.637 -4.762 -25.734 1 93.19 83 MET B N 1
ATOM 4618 C CA . MET B 1 83 ? -4.75 -4.898 -24.812 1 93.19 83 MET B CA 1
ATOM 4619 C C . MET B 1 83 ? -4.574 -3.975 -23.609 1 93.19 83 MET B C 1
ATOM 4621 O O . MET B 1 83 ? -5.539 -3.369 -23.141 1 93.19 83 MET B O 1
ATOM 4625 N N . TYR B 1 84 ? -3.355 -3.879 -23.125 1 92.06 84 TYR B N 1
ATOM 4626 C CA . TYR B 1 84 ? -3.053 -3.039 -21.969 1 92.06 84 TYR B CA 1
ATOM 4627 C C . TYR B 1 84 ? -3.348 -1.573 -22.266 1 92.06 84 TYR B C 1
ATOM 4629 O O . TYR B 1 84 ? -3.896 -0.86 -21.438 1 92.06 84 TYR B O 1
ATOM 4637 N N . GLN B 1 85 ? -3 -1.13 -23.422 1 90.88 85 GLN B N 1
ATOM 4638 C CA . GLN B 1 85 ? -3.232 0.261 -23.797 1 90.88 85 GLN B CA 1
ATOM 4639 C C . GLN B 1 85 ? -4.723 0.592 -23.797 1 90.88 85 GLN B C 1
ATOM 4641 O O . GLN B 1 85 ? -5.117 1.679 -23.359 1 90.88 85 GLN B O 1
ATOM 4646 N N . ARG B 1 86 ? -5.48 -0.332 -24.234 1 93.06 86 ARG B N 1
ATOM 4647 C CA . ARG B 1 86 ? -6.926 -0.118 -24.266 1 93.06 86 ARG B CA 1
ATOM 4648 C C . ARG B 1 86 ? -7.512 -0.11 -22.859 1 93.06 86 ARG B C 1
ATOM 4650 O O . ARG B 1 86 ? -8.336 0.747 -22.531 1 93.06 86 ARG B O 1
ATOM 4657 N N . ALA B 1 87 ? -7.074 -1.103 -22.047 1 93.94 87 ALA B N 1
ATOM 4658 C CA . ALA B 1 87 ? -7.535 -1.145 -20.656 1 93.94 87 ALA B CA 1
ATOM 4659 C C . ALA B 1 87 ? -7.109 0.111 -19.906 1 93.94 87 ALA B C 1
ATOM 4661 O O . ALA B 1 87 ? -7.906 0.695 -19.156 1 93.94 87 ALA B O 1
ATOM 4662 N N . LYS B 1 88 ? -5.863 0.554 -20.062 1 91.5 88 LYS B N 1
ATOM 4663 C CA . LYS B 1 88 ? -5.32 1.727 -19.391 1 91.5 88 LYS B CA 1
ATOM 4664 C C . LYS B 1 88 ? -6.082 2.99 -19.781 1 91.5 88 LYS B C 1
ATOM 4666 O O . LYS B 1 88 ? -6.309 3.865 -18.938 1 91.5 88 LYS B O 1
ATOM 4671 N N . ALA B 1 89 ? -6.41 3.096 -21.031 1 91.06 89 ALA B N 1
ATOM 4672 C CA . ALA B 1 89 ? -7.18 4.246 -21.484 1 91.06 89 ALA B CA 1
ATOM 4673 C C . ALA B 1 89 ? -8.531 4.324 -20.781 1 91.06 89 ALA B C 1
ATOM 4675 O O . ALA B 1 89 ? -8.961 5.402 -20.375 1 91.06 89 ALA B O 1
ATOM 4676 N N . LEU B 1 90 ? -9.203 3.209 -20.688 1 92.56 90 LEU B N 1
ATOM 4677 C CA . LEU B 1 90 ? -10.5 3.168 -20.016 1 92.56 90 LEU B CA 1
ATOM 4678 C C . LEU B 1 90 ? -10.344 3.463 -18.516 1 92.56 90 LEU B C 1
ATOM 4680 O O . LEU B 1 90 ? -11.172 4.168 -17.938 1 92.56 90 LEU B O 1
ATOM 4684 N N . TYR B 1 91 ? -9.281 2.941 -17.922 1 91.19 91 TYR B N 1
ATOM 4685 C CA . TYR B 1 91 ? -9.008 3.18 -16.5 1 91.19 91 TYR B CA 1
ATOM 4686 C C . TYR B 1 91 ? -8.758 4.66 -16.234 1 91.19 91 TYR B C 1
ATOM 4688 O O . TYR B 1 91 ? -9.305 5.227 -15.289 1 91.19 91 TYR B O 1
ATOM 4696 N N . ASP B 1 92 ? -7.941 5.254 -17.094 1 86.06 92 ASP B N 1
ATOM 4697 C CA . ASP B 1 92 ? -7.578 6.656 -16.922 1 86.06 92 ASP B CA 1
ATOM 4698 C C . ASP B 1 92 ? -8.789 7.562 -17.109 1 86.06 92 ASP B C 1
ATOM 4700 O O . ASP B 1 92 ? -8.859 8.641 -16.516 1 86.06 92 ASP B O 1
ATOM 4704 N N . ALA B 1 93 ? -9.734 7.09 -17.844 1 86.25 93 ALA B N 1
ATOM 4705 C CA . ALA B 1 93 ? -10.938 7.875 -18.109 1 86.25 93 ALA B CA 1
ATOM 4706 C C . ALA B 1 93 ? -12.008 7.617 -17.047 1 86.25 93 ALA B C 1
ATOM 4708 O O . ALA B 1 93 ? -13.125 8.125 -17.156 1 86.25 93 ALA B O 1
ATOM 4709 N N . ASP B 1 94 ? -11.711 6.809 -16.094 1 84 94 ASP B N 1
ATOM 4710 C CA . ASP B 1 94 ? -12.656 6.461 -15.047 1 84 94 ASP B CA 1
ATOM 4711 C C . ASP B 1 94 ? -13.938 5.871 -15.633 1 84 94 ASP B C 1
ATOM 4713 O O . ASP B 1 94 ? -15.039 6.262 -15.25 1 84 94 ASP B O 1
ATOM 4717 N N . TYR B 1 95 ? -13.797 4.941 -16.5 1 86.94 95 TYR B N 1
ATOM 4718 C CA . TYR B 1 95 ? -14.922 4.379 -17.234 1 86.94 95 TYR B CA 1
ATOM 4719 C C . TYR B 1 95 ? -15.727 3.422 -16.359 1 86.94 95 TYR B C 1
ATOM 4721 O O . TYR B 1 95 ? -16.953 3.326 -16.5 1 86.94 95 TYR B O 1
ATOM 4729 N N . GLU B 1 96 ? -15.039 2.652 -15.562 1 89.56 96 GLU B N 1
ATOM 4730 C CA . GLU B 1 96 ? -15.664 1.636 -14.719 1 89.56 96 GLU B CA 1
ATOM 4731 C C . GLU B 1 96 ? -16.109 2.223 -13.383 1 89.56 96 GLU B C 1
ATOM 4733 O O . GLU B 1 96 ? -15.281 2.762 -12.641 1 89.56 96 GLU B O 1
ATOM 4738 N N . LYS B 1 97 ? -17.391 2.014 -13.086 1 84.5 97 LYS B N 1
ATOM 4739 C CA . LYS B 1 97 ? -17.938 2.613 -11.867 1 84.5 97 LYS B CA 1
ATOM 4740 C C . LYS B 1 97 ? -18.141 1.561 -10.781 1 84.5 97 LYS B C 1
ATOM 4742 O O . LYS B 1 97 ? -18.125 1.88 -9.594 1 84.5 97 LYS B O 1
ATOM 4747 N N . ASP B 1 98 ? -18.312 0.329 -11.25 1 89.25 98 ASP B N 1
ATOM 4748 C CA . ASP B 1 98 ? -18.453 -0.74 -10.266 1 89.25 98 ASP B CA 1
ATOM 4749 C C . ASP B 1 98 ? -17.125 -1.022 -9.57 1 89.25 98 ASP B C 1
ATOM 4751 O O . ASP B 1 98 ? -16.125 -1.354 -10.227 1 89.25 98 ASP B O 1
ATOM 4755 N N . LYS B 1 99 ? -17.094 -0.92 -8.281 1 88.81 99 LYS B N 1
ATOM 4756 C CA . LYS B 1 99 ? -15.844 -1 -7.523 1 88.81 99 LYS B CA 1
ATOM 4757 C C . LYS B 1 99 ? -15.242 -2.4 -7.602 1 88.81 99 LYS B C 1
ATOM 4759 O O . LYS B 1 99 ? -14.023 -2.553 -7.715 1 88.81 99 LYS B O 1
ATOM 4764 N N . VAL B 1 100 ? -16.062 -3.408 -7.457 1 92.38 100 VAL B N 1
ATOM 4765 C CA . VAL B 1 100 ? -15.555 -4.777 -7.5 1 92.38 100 VAL B CA 1
ATOM 4766 C C . VAL B 1 100 ? -14.969 -5.07 -8.883 1 92.38 100 VAL B C 1
ATOM 4768 O O . VAL B 1 100 ? -13.875 -5.629 -8.992 1 92.38 100 VAL B O 1
ATOM 4771 N N . THR B 1 101 ? -15.719 -4.672 -9.93 1 94.56 101 THR B N 1
ATOM 4772 C CA . THR B 1 101 ? -15.242 -4.848 -11.297 1 94.56 101 THR B CA 1
ATOM 4773 C C . THR B 1 101 ? -13.938 -4.09 -11.516 1 94.56 101 THR B C 1
ATOM 4775 O O . THR B 1 101 ? -13.047 -4.562 -12.227 1 94.56 101 THR B O 1
ATOM 4778 N N . LEU B 1 102 ? -13.875 -2.963 -10.906 1 94.44 102 LEU B N 1
ATOM 4779 C CA . LEU B 1 102 ? -12.656 -2.174 -10.992 1 94.44 102 LEU B CA 1
ATOM 4780 C C . LEU B 1 102 ? -11.484 -2.91 -10.352 1 94.44 102 LEU B C 1
ATOM 4782 O O . LEU B 1 102 ? -10.391 -2.951 -10.914 1 94.44 102 LEU B O 1
ATOM 4786 N N . ILE B 1 103 ? -11.672 -3.475 -9.148 1 96.19 103 ILE B N 1
ATOM 4787 C CA . ILE B 1 103 ? -10.625 -4.215 -8.453 1 96.19 103 ILE B CA 1
ATOM 4788 C C . ILE B 1 103 ? -10.203 -5.414 -9.289 1 96.19 103 ILE B C 1
ATOM 4790 O O . ILE B 1 103 ? -9.008 -5.668 -9.453 1 96.19 103 ILE B O 1
ATOM 4794 N N . GLN B 1 104 ? -11.156 -6.121 -9.844 1 97.38 104 GLN B N 1
ATOM 4795 C CA . GLN B 1 104 ? -10.867 -7.246 -10.727 1 97.38 104 GLN B CA 1
ATOM 4796 C C . GLN B 1 104 ? -10.008 -6.812 -11.906 1 97.38 104 GLN B C 1
ATOM 4798 O O . GLN B 1 104 ? -9.023 -7.477 -12.25 1 97.38 104 GLN B O 1
ATOM 4803 N N . SER B 1 105 ? -10.406 -5.727 -12.445 1 97.06 105 SER B N 1
ATOM 4804 C CA . SER B 1 105 ? -9.734 -5.234 -13.641 1 97.06 105 SER B CA 1
ATOM 4805 C C . SER B 1 105 ? -8.297 -4.824 -13.344 1 97.06 105 SER B C 1
ATOM 4807 O O . SER B 1 105 ? -7.371 -5.207 -14.062 1 97.06 105 SER B O 1
ATOM 4809 N N . VAL B 1 106 ? -8.117 -4.055 -12.305 1 95.81 106 VAL B N 1
ATOM 4810 C CA . VAL B 1 106 ? -6.777 -3.566 -12 1 95.81 106 VAL B CA 1
ATOM 4811 C C . VAL B 1 106 ? -5.887 -4.734 -11.586 1 95.81 106 VAL B C 1
ATOM 4813 O O . VAL B 1 106 ? -4.688 -4.738 -11.875 1 95.81 106 VAL B O 1
ATOM 4816 N N . PHE B 1 107 ? -6.402 -5.766 -10.922 1 97.31 107 PHE B N 1
ATOM 4817 C CA . PHE B 1 107 ? -5.648 -6.98 -10.625 1 97.31 107 PHE B CA 1
ATOM 4818 C C . PHE B 1 107 ? -5.121 -7.613 -11.906 1 97.31 107 PHE B C 1
ATOM 4820 O O . PHE B 1 107 ? -3.947 -7.977 -11.992 1 97.31 107 PHE B O 1
ATOM 4827 N N . LEU B 1 108 ? -5.996 -7.648 -12.828 1 97.5 108 LEU B N 1
ATOM 4828 C CA . LEU B 1 108 ? -5.656 -8.32 -14.078 1 97.5 108 LEU B CA 1
ATOM 4829 C C . LEU B 1 108 ? -4.73 -7.461 -14.93 1 97.5 108 LEU B C 1
ATOM 4831 O O . LEU B 1 108 ? -3.918 -7.984 -15.695 1 97.5 108 LEU B O 1
ATOM 4835 N N . MET B 1 109 ? -4.844 -6.18 -14.82 1 94.94 109 MET B N 1
ATOM 4836 C CA . MET B 1 109 ? -3.93 -5.289 -15.523 1 94.94 109 MET B CA 1
ATOM 4837 C C . MET B 1 109 ? -2.492 -5.508 -15.062 1 94.94 109 MET B C 1
ATOM 4839 O O . MET B 1 109 ? -1.548 -5.207 -15.789 1 94.94 109 MET B O 1
ATOM 4843 N N . GLY B 1 110 ? -2.357 -6.09 -13.883 1 93.19 110 GLY B N 1
ATOM 4844 C CA . GLY B 1 110 ? -1.041 -6.344 -13.312 1 93.19 110 GLY B CA 1
ATOM 4845 C C . GLY B 1 110 ? -0.303 -7.473 -14.008 1 93.19 110 GLY B C 1
ATOM 4846 O O . GLY B 1 110 ? 0.854 -7.754 -13.688 1 93.19 110 GLY B O 1
ATOM 4847 N N . HIS B 1 111 ? -0.89 -8.07 -14.977 1 92.12 111 HIS B N 1
ATOM 4848 C CA . HIS B 1 111 ? -0.224 -9.133 -15.719 1 92.12 111 HIS B CA 1
ATOM 4849 C C . HIS B 1 111 ? 0.672 -8.57 -16.812 1 92.12 111 HIS B C 1
ATOM 4851 O O . HIS B 1 111 ? 1.41 -9.312 -17.469 1 92.12 111 HIS B O 1
ATOM 4857 N N . TRP B 1 112 ? 0.527 -7.277 -16.984 1 83.75 112 TRP B N 1
ATOM 4858 C CA . TRP B 1 112 ? 1.43 -6.625 -17.938 1 83.75 112 TRP B CA 1
ATOM 4859 C C . TRP B 1 112 ? 2.566 -5.922 -17.203 1 83.75 112 TRP B C 1
ATOM 4861 O O . TRP B 1 112 ? 2.377 -5.41 -16.094 1 83.75 112 TRP B O 1
ATOM 4871 N N . TYR B 1 113 ? 3.793 -6.074 -17.875 1 72.38 113 TYR B N 1
ATOM 4872 C CA . TYR B 1 113 ? 4.938 -5.34 -17.344 1 72.38 113 TYR B CA 1
ATOM 4873 C C . TYR B 1 113 ? 5.789 -4.77 -18.484 1 72.38 113 TYR B C 1
ATOM 4875 O O . TYR B 1 113 ? 6.148 -5.492 -19.406 1 72.38 113 TYR B O 1
ATOM 4883 N N . ASN B 1 114 ? 5.734 -3.523 -18.781 1 58.06 114 ASN B N 1
ATOM 4884 C CA . ASN B 1 114 ? 6.566 -3.004 -19.859 1 58.06 114 ASN B CA 1
ATOM 4885 C C . ASN B 1 114 ? 7.977 -2.682 -19.375 1 58.06 114 ASN B C 1
ATOM 4887 O O . ASN B 1 114 ? 8.945 -2.826 -20.125 1 58.06 114 ASN B O 1
ATOM 4891 N N . SER B 1 115 ? 8.016 -1.703 -18.453 1 56.44 115 SER B N 1
ATOM 4892 C CA . SER B 1 115 ? 9.352 -1.271 -18.047 1 56.44 115 SER B CA 1
ATOM 4893 C C . SER B 1 115 ? 9.648 -1.663 -16.609 1 56.44 115 SER B C 1
ATOM 4895 O O . SER B 1 115 ? 8.727 -1.945 -15.836 1 56.44 115 SER B O 1
ATOM 4897 N N . THR B 1 116 ? 10.875 -2.043 -16.594 1 49.59 116 THR B N 1
ATOM 4898 C CA . THR B 1 116 ? 11.367 -2.312 -15.242 1 49.59 116 THR B CA 1
ATOM 4899 C C . THR B 1 116 ? 10.984 -1.182 -14.289 1 49.59 116 THR B C 1
ATOM 4901 O O . THR B 1 116 ? 11.164 -1.295 -13.078 1 49.59 116 THR B O 1
ATOM 4904 N N . ASP B 1 117 ? 10.461 -0.137 -14.945 1 49.88 117 ASP B N 1
ATOM 4905 C CA . ASP B 1 117 ? 10.148 0.938 -14.016 1 49.88 117 ASP B CA 1
ATOM 4906 C C . ASP B 1 117 ? 8.75 0.768 -13.43 1 49.88 117 ASP B C 1
ATOM 4908 O O . ASP B 1 117 ? 7.805 0.431 -14.148 1 49.88 117 ASP B O 1
ATOM 4912 N N . ASP B 1 118 ? 8.508 0.102 -12.484 1 55.78 118 ASP B N 1
ATOM 4913 C CA . ASP B 1 118 ? 7.383 -0.372 -11.688 1 55.78 118 ASP B CA 1
ATOM 4914 C C . ASP B 1 118 ? 6.211 0.604 -11.758 1 55.78 118 ASP B C 1
ATOM 4916 O O . ASP B 1 118 ? 5.254 0.491 -10.984 1 55.78 118 ASP B O 1
ATOM 4920 N N . ARG B 1 119 ? 6.039 1.545 -12.773 1 61.75 119 ARG B N 1
ATOM 4921 C CA . ARG B 1 119 ? 4.898 2.453 -12.727 1 61.75 119 ARG B CA 1
ATOM 4922 C C . ARG B 1 119 ? 3.654 1.803 -13.32 1 61.75 119 ARG B C 1
ATOM 4924 O O . ARG B 1 119 ? 2.535 2.271 -13.094 1 61.75 119 ARG B O 1
ATOM 4931 N N . ALA B 1 120 ? 3.973 0.795 -13.922 1 73.44 120 ALA B N 1
ATOM 4932 C CA . ALA B 1 120 ? 2.82 0.155 -14.555 1 73.44 120 ALA B CA 1
ATOM 4933 C C . ALA B 1 120 ? 2.939 -1.366 -14.492 1 73.44 120 ALA B C 1
ATOM 4935 O O . ALA B 1 120 ? 2.412 -2.07 -15.359 1 73.44 120 ALA B O 1
ATOM 4936 N N . GLY B 1 121 ? 3.584 -1.779 -13.547 1 85.56 121 GLY B N 1
ATOM 4937 C CA . GLY B 1 121 ? 3.773 -3.217 -13.438 1 85.56 121 GLY B CA 1
ATOM 4938 C C . GLY B 1 121 ? 2.898 -3.854 -12.375 1 85.56 121 GLY B C 1
ATOM 4939 O O . GLY B 1 121 ? 1.963 -3.225 -11.875 1 85.56 121 GLY B O 1
ATOM 4940 N N . PRO B 1 122 ? 3.146 -5.109 -12.203 1 89.81 122 PRO B N 1
ATOM 4941 C CA . PRO B 1 122 ? 2.316 -5.863 -11.266 1 89.81 122 PRO B CA 1
ATOM 4942 C C . PRO B 1 122 ? 2.33 -5.266 -9.859 1 89.81 122 PRO B C 1
ATOM 4944 O O . PRO B 1 122 ? 1.31 -5.285 -9.164 1 89.81 122 PRO B O 1
ATOM 4947 N N . TRP B 1 123 ? 3.459 -4.742 -9.383 1 91.19 123 TRP B N 1
ATOM 4948 C CA . TRP B 1 123 ? 3.551 -4.137 -8.055 1 91.19 123 TRP B CA 1
ATOM 4949 C C . TRP B 1 123 ? 2.623 -2.93 -7.945 1 91.19 123 TRP B C 1
ATOM 4951 O O . TRP B 1 123 ? 1.899 -2.785 -6.957 1 91.19 123 TRP B O 1
ATOM 4961 N N . HIS B 1 124 ? 2.621 -2.102 -8.984 1 90.62 124 HIS B N 1
ATOM 4962 C CA . HIS B 1 124 ? 1.794 -0.902 -9.023 1 90.62 124 HIS B CA 1
ATOM 4963 C C . HIS B 1 124 ? 0.31 -1.254 -8.992 1 90.62 124 HIS B C 1
ATOM 4965 O O . HIS B 1 124 ? -0.43 -0.768 -8.133 1 90.62 124 HIS B O 1
ATOM 4971 N N . TRP B 1 125 ? -0.072 -2.076 -9.875 1 94.06 125 TRP B N 1
ATOM 4972 C CA . TRP B 1 125 ? -1.491 -2.379 -10.023 1 94.06 125 TRP B CA 1
ATOM 4973 C C . TRP B 1 125 ? -2.008 -3.178 -8.836 1 94.06 125 TRP B C 1
ATOM 4975 O O . TRP B 1 125 ? -3.145 -2.984 -8.398 1 94.06 125 TRP B O 1
ATOM 4985 N N . ASN B 1 126 ? -1.162 -4.133 -8.344 1 95.12 126 ASN B N 1
ATOM 4986 C CA . ASN B 1 126 ? -1.588 -4.855 -7.148 1 95.12 126 ASN B CA 1
ATOM 4987 C C . ASN B 1 126 ? -1.772 -3.918 -5.961 1 95.12 126 ASN B C 1
ATOM 4989 O O . ASN B 1 126 ? -2.656 -4.129 -5.129 1 95.12 126 ASN B O 1
ATOM 4993 N N . GLY B 1 127 ? -0.897 -2.918 -5.855 1 94.56 127 GLY B N 1
ATOM 4994 C CA . GLY B 1 127 ? -1.058 -1.922 -4.809 1 94.56 127 GLY B CA 1
ATOM 4995 C C . GLY B 1 127 ? -2.379 -1.182 -4.887 1 94.56 127 GLY B C 1
ATOM 4996 O O . GLY B 1 127 ? -3.051 -0.992 -3.869 1 94.56 127 GLY B O 1
ATOM 4997 N N . ILE B 1 128 ? -2.75 -0.771 -6.051 1 93.31 128 ILE B N 1
ATOM 4998 C CA . ILE B 1 128 ? -4.016 -0.074 -6.258 1 93.31 128 ILE B CA 1
ATOM 4999 C C . ILE B 1 128 ? -5.18 -0.999 -5.906 1 93.31 128 ILE B C 1
ATOM 5001 O O . ILE B 1 128 ? -6.133 -0.583 -5.246 1 93.31 128 ILE B O 1
ATOM 5005 N N . ALA B 1 129 ? -5.066 -2.26 -6.359 1 96 129 ALA B N 1
ATOM 5006 C CA . ALA B 1 129 ? -6.125 -3.225 -6.078 1 96 129 ALA B CA 1
ATOM 5007 C C . ALA B 1 129 ? -6.309 -3.416 -4.574 1 96 129 ALA B C 1
ATOM 5009 O O . ALA B 1 129 ? -7.438 -3.488 -4.082 1 96 129 ALA B O 1
ATOM 5010 N N . ILE B 1 130 ? -5.234 -3.506 -3.848 1 96.56 130 ILE B N 1
ATOM 5011 C CA . ILE B 1 130 ? -5.285 -3.68 -2.398 1 96.56 130 ILE B CA 1
ATOM 5012 C C . ILE B 1 130 ? -5.926 -2.451 -1.755 1 96.56 130 ILE B C 1
ATOM 5014 O O . ILE B 1 130 ? -6.773 -2.576 -0.867 1 96.56 130 ILE B O 1
ATOM 5018 N N . SER B 1 131 ? -5.52 -1.268 -2.207 1 92.81 131 SER B N 1
ATOM 5019 C CA . SER B 1 131 ? -6.09 -0.03 -1.684 1 92.81 131 SER B CA 1
ATOM 5020 C C . SER B 1 131 ? -7.602 0.012 -1.884 1 92.81 131 SER B C 1
ATOM 5022 O O . SER B 1 131 ? -8.344 0.354 -0.962 1 92.81 131 SER B O 1
ATOM 5024 N N . LEU B 1 132 ? -8.031 -0.295 -3.074 1 91.88 132 LEU B N 1
ATOM 5025 C CA . LEU B 1 132 ? -9.453 -0.303 -3.389 1 91.88 132 LEU B CA 1
ATOM 5026 C C . LEU B 1 132 ? -10.188 -1.358 -2.568 1 91.88 132 LEU B C 1
ATOM 5028 O O . LEU B 1 132 ? -11.328 -1.146 -2.154 1 91.88 132 LEU B O 1
ATOM 5032 N N . SER B 1 133 ? -9.531 -2.48 -2.348 1 93.81 133 SER B N 1
ATOM 5033 C CA . SER B 1 133 ? -10.133 -3.551 -1.561 1 93.81 133 SER B CA 1
ATOM 5034 C C . SER B 1 133 ? -10.367 -3.113 -0.118 1 93.81 133 SER B C 1
ATOM 5036 O O . SER B 1 133 ? -11.367 -3.492 0.499 1 93.81 133 SER B O 1
ATOM 5038 N N . HIS B 1 134 ? -9.43 -2.355 0.474 1 89.75 134 HIS B N 1
ATOM 5039 C CA . HIS B 1 134 ? -9.609 -1.814 1.817 1 89.75 134 HIS B CA 1
ATOM 5040 C C . HIS B 1 134 ? -10.781 -0.838 1.868 1 89.75 134 HIS B C 1
ATOM 5042 O O . HIS B 1 134 ? -11.492 -0.767 2.873 1 89.75 134 HIS B O 1
ATOM 5048 N N . THR B 1 135 ? -10.914 -0.115 0.771 1 85.62 135 THR B N 1
ATOM 5049 C CA . THR B 1 135 ? -11.977 0.88 0.705 1 85.62 135 THR B CA 1
ATOM 5050 C C . THR B 1 135 ? -13.344 0.216 0.812 1 85.62 135 THR B C 1
ATOM 5052 O O . THR B 1 135 ? -14.242 0.739 1.473 1 85.62 135 THR B O 1
ATOM 5055 N N . ILE B 1 136 ? -13.453 -0.985 0.216 1 85.5 136 ILE B N 1
ATOM 5056 C CA . ILE B 1 136 ? -14.773 -1.611 0.197 1 85.5 136 ILE B CA 1
ATOM 5057 C C . ILE B 1 136 ? -14.852 -2.686 1.279 1 85.5 136 ILE B C 1
ATOM 5059 O O . ILE B 1 136 ? -15.852 -3.389 1.396 1 85.5 136 ILE B O 1
ATOM 5063 N N . GLY B 1 137 ? -13.797 -2.938 2.012 1 88.25 137 GLY B N 1
ATOM 5064 C CA . GLY B 1 137 ? -13.828 -3.766 3.205 1 88.25 137 GLY B CA 1
ATOM 5065 C C . GLY B 1 137 ? -13.633 -5.242 2.914 1 88.25 137 GLY B C 1
ATOM 5066 O O . GLY B 1 137 ? -14.086 -6.098 3.678 1 88.25 137 GLY B O 1
ATOM 5067 N N . LEU B 1 138 ? -12.93 -5.586 1.805 1 92.56 138 LEU B N 1
ATOM 5068 C CA . LEU B 1 138 ? -12.703 -6.988 1.476 1 92.56 138 LEU B CA 1
ATOM 5069 C C . LEU B 1 138 ? -11.828 -7.66 2.527 1 92.56 138 LEU B C 1
ATOM 5071 O O . LEU B 1 138 ? -11.844 -8.883 2.666 1 92.56 138 LEU B O 1
ATOM 5075 N N . HIS B 1 139 ? -11.031 -6.887 3.287 1 93.19 139 HIS B N 1
ATOM 5076 C CA . HIS B 1 139 ? -10.117 -7.43 4.285 1 93.19 139 HIS B CA 1
ATOM 5077 C C . HIS B 1 139 ? -10.859 -7.777 5.574 1 93.19 139 HIS B C 1
ATOM 5079 O O . HIS B 1 139 ? -10.273 -8.367 6.488 1 93.19 139 HIS B O 1
ATOM 5085 N N . ARG B 1 140 ? -12.133 -7.473 5.66 1 91.38 140 ARG B N 1
ATOM 5086 C CA . ARG B 1 140 ? -12.938 -7.734 6.852 1 91.38 140 ARG B CA 1
ATOM 5087 C C . ARG B 1 140 ? -14.242 -8.438 6.488 1 91.38 140 ARG B C 1
ATOM 5089 O O . ARG B 1 140 ? -15.289 -8.133 7.051 1 91.38 140 ARG B O 1
ATOM 5096 N N . LEU B 1 141 ? -14.125 -9.336 5.551 1 86.81 141 LEU B N 1
ATOM 5097 C CA . LEU B 1 141 ? -15.312 -10.062 5.109 1 86.81 141 LEU B CA 1
ATOM 5098 C C . LEU B 1 141 ? -15.734 -11.094 6.152 1 86.81 141 LEU B C 1
ATOM 5100 O O . LEU B 1 141 ? -14.898 -11.852 6.648 1 86.81 141 LEU B O 1
ATOM 5104 N N . HIS B 1 142 ? -17.016 -10.984 6.656 1 78.5 142 HIS B N 1
ATOM 5105 C CA . HIS B 1 142 ? -17.609 -12.008 7.512 1 78.5 142 HIS B CA 1
ATOM 5106 C C . HIS B 1 142 ? -18.609 -12.852 6.738 1 78.5 142 HIS B C 1
ATOM 5108 O O . HIS B 1 142 ? -19.609 -12.328 6.234 1 78.5 142 HIS B O 1
ATOM 5114 N N . MET B 1 143 ? -18.25 -14.062 6.391 1 64.69 143 MET B N 1
ATOM 5115 C CA . MET B 1 143 ? -19.141 -14.938 5.645 1 64.69 143 MET B CA 1
ATOM 5116 C C . MET B 1 143 ? -19.891 -15.875 6.578 1 64.69 143 MET B C 1
ATOM 5118 O O . MET B 1 143 ? -19.281 -16.625 7.34 1 64.69 143 MET B O 1
ATOM 5122 N N . PRO B 1 144 ? -21.219 -15.688 6.941 1 55.03 144 PRO B N 1
ATOM 5123 C CA . PRO B 1 144 ? -21.922 -16.672 7.777 1 55.03 144 PRO B CA 1
ATOM 5124 C C . PRO B 1 144 ? -21.766 -18.094 7.273 1 55.03 144 PRO B C 1
ATOM 5126 O O . PRO B 1 144 ? -21.656 -18.328 6.062 1 55.03 144 PRO B O 1
ATOM 5129 N N . ALA B 1 145 ? -21.281 -19.172 8.125 1 49.28 145 ALA B N 1
ATOM 5130 C CA . ALA B 1 145 ? -21.141 -20.578 7.777 1 49.28 145 ALA B CA 1
ATOM 5131 C C . ALA B 1 145 ? -22.297 -21.062 6.902 1 49.28 145 ALA B C 1
ATOM 5133 O O . ALA B 1 145 ? -22.094 -21.859 5.98 1 49.28 145 ALA B O 1
ATOM 5134 N N . ASN B 1 146 ? -23.5 -21.344 7.5 1 42.78 146 ASN B N 1
ATOM 5135 C CA . ASN B 1 146 ? -24.641 -21.984 6.871 1 42.78 146 ASN B CA 1
ATOM 5136 C C . ASN B 1 146 ? -25.25 -21.125 5.777 1 42.78 146 ASN B C 1
ATOM 5138 O O . ASN B 1 146 ? -26.219 -21.516 5.125 1 42.78 146 ASN B O 1
ATOM 5142 N N . GLN B 1 147 ? -25.719 -19.969 6.207 1 40.5 147 GLN B N 1
ATOM 5143 C CA . GLN B 1 147 ? -26.828 -19.312 5.539 1 40.5 147 GLN B CA 1
ATOM 5144 C C . GLN B 1 147 ? -26.453 -18.875 4.125 1 40.5 147 GLN B C 1
ATOM 5146 O O . GLN B 1 147 ? -25.281 -18.656 3.832 1 40.5 147 GLN B O 1
ATOM 5151 N N . GLN B 1 148 ? -27.438 -18.875 3.229 1 39.97 148 GLN B N 1
ATOM 5152 C CA . GLN B 1 148 ? -27.766 -18.266 1.947 1 39.97 148 GLN B CA 1
ATOM 5153 C C . GLN B 1 148 ? -27.062 -16.922 1.79 1 39.97 148 GLN B C 1
ATOM 5155 O O . GLN B 1 148 ? -26.938 -16.156 2.754 1 39.97 148 GLN B O 1
ATOM 5160 N N . ALA B 1 149 ? -26.188 -16.781 0.749 1 43.81 149 ALA B N 1
ATOM 5161 C CA . ALA B 1 149 ? -25.641 -15.516 0.236 1 43.81 149 ALA B CA 1
ATOM 5162 C C . ALA B 1 149 ? -26.484 -14.328 0.697 1 43.81 149 ALA B C 1
ATOM 5164 O O . ALA B 1 149 ? -27.422 -13.914 0.001 1 43.81 149 ALA B O 1
ATOM 5165 N N . SER B 1 150 ? -27.172 -14.531 1.793 1 39.66 150 SER B N 1
ATOM 5166 C CA . SER B 1 150 ? -28.266 -13.594 2.006 1 39.66 150 SER B CA 1
ATOM 5167 C C . SER B 1 150 ? -27.781 -12.156 2.025 1 39.66 150 SER B C 1
ATOM 5169 O O . SER B 1 150 ? -28.516 -11.227 1.707 1 39.66 150 SER B O 1
ATOM 5171 N N . GLN B 1 151 ? -26.656 -11.797 2.783 1 45.97 151 GLN B N 1
ATOM 5172 C CA . GLN B 1 151 ? -26.531 -10.383 3.113 1 45.97 151 GLN B CA 1
ATOM 5173 C C . GLN B 1 151 ? -25.656 -9.656 2.09 1 45.97 151 GLN B C 1
ATOM 5175 O O . GLN B 1 151 ? -25.016 -8.656 2.414 1 45.97 151 GLN B O 1
ATOM 5180 N N . GLY B 1 152 ? -25.641 -9.898 0.74 1 56.72 152 GLY B N 1
ATOM 5181 C CA . GLY B 1 152 ? -25.062 -9.109 -0.339 1 56.72 152 GLY B CA 1
ATOM 5182 C C . GLY B 1 152 ? -23.625 -9.453 -0.624 1 56.72 152 GLY B C 1
ATOM 5183 O O . GLY B 1 152 ? -23.031 -8.938 -1.576 1 56.72 152 GLY B O 1
ATOM 5184 N N . THR B 1 153 ? -23 -10.273 0.205 1 64.25 153 THR B N 1
ATOM 5185 C CA . THR B 1 153 ? -21.609 -10.609 -0.089 1 64.25 153 THR B CA 1
ATOM 5186 C C . THR B 1 153 ? -21.531 -11.812 -1.016 1 64.25 153 THR B C 1
ATOM 5188 O O . THR B 1 153 ? -22.281 -12.781 -0.857 1 64.25 153 THR B O 1
ATOM 5191 N N . LYS B 1 154 ? -20.734 -11.625 -2.145 1 77.38 154 LYS B N 1
ATOM 5192 C CA . LYS B 1 154 ? -20.531 -12.695 -3.109 1 77.38 154 LYS B CA 1
ATOM 5193 C C . LYS B 1 154 ? -19.328 -13.562 -2.723 1 77.38 154 LYS B C 1
ATOM 5195 O O . LYS B 1 154 ? -18.328 -13.055 -2.223 1 77.38 154 LYS B O 1
ATOM 5200 N N . PRO B 1 155 ? -19.578 -14.922 -2.875 1 75.31 155 PRO B N 1
ATOM 5201 C CA . PRO B 1 155 ? -18.5 -15.836 -2.496 1 75.31 155 PRO B CA 1
ATOM 5202 C C . PRO B 1 155 ? -17.172 -15.477 -3.15 1 75.31 155 PRO B C 1
ATOM 5204 O O . PRO B 1 155 ? -16.109 -15.648 -2.541 1 75.31 155 PRO B O 1
ATOM 5207 N N . PHE B 1 156 ? -17.297 -14.93 -4.277 1 88.25 156 PHE B N 1
ATOM 5208 C CA . PHE B 1 156 ? -16.016 -14.742 -4.957 1 88.25 156 PHE B CA 1
ATOM 5209 C C . PHE B 1 156 ? -15.258 -13.562 -4.367 1 88.25 156 PHE B C 1
ATOM 5211 O O . PHE B 1 156 ? -14.07 -13.375 -4.645 1 88.25 156 PHE B O 1
ATOM 5218 N N . TRP B 1 157 ? -15.859 -12.82 -3.428 1 91.88 157 TRP B N 1
ATOM 5219 C CA . TRP B 1 157 ? -15.148 -11.719 -2.781 1 91.88 157 TRP B CA 1
ATOM 5220 C C . TRP B 1 157 ? -13.992 -12.234 -1.938 1 91.88 157 TRP B C 1
ATOM 5222 O O . TRP B 1 157 ? -12.922 -11.617 -1.895 1 91.88 157 TRP B O 1
ATOM 5232 N N . ARG B 1 158 ? -14.242 -13.336 -1.28 1 95.12 158 ARG B N 1
ATOM 5233 C CA . ARG B 1 158 ? -13.172 -13.953 -0.502 1 95.12 158 ARG B CA 1
ATOM 5234 C C . ARG B 1 158 ? -12.039 -14.43 -1.408 1 95.12 158 ARG B C 1
ATOM 5236 O O . ARG B 1 158 ? -10.867 -14.273 -1.079 1 95.12 158 ARG B O 1
ATOM 5243 N N . ARG B 1 159 ? -12.422 -14.992 -2.555 1 97.12 159 ARG B N 1
ATOM 5244 C CA . ARG B 1 159 ? -11.422 -15.406 -3.531 1 97.12 159 ARG B CA 1
ATOM 5245 C C . ARG B 1 159 ? -10.617 -14.219 -4.039 1 97.12 159 ARG B C 1
ATOM 5247 O O . ARG B 1 159 ? -9.406 -14.312 -4.219 1 97.12 159 ARG B O 1
ATOM 5254 N N . LEU B 1 160 ? -11.359 -13.195 -4.289 1 97.5 160 LEU B N 1
ATOM 5255 C CA . LEU B 1 160 ? -10.727 -11.969 -4.773 1 97.5 160 LEU B CA 1
ATOM 5256 C C . LEU B 1 160 ? -9.695 -11.461 -3.773 1 97.5 160 LEU B C 1
ATOM 5258 O O . LEU B 1 160 ? -8.547 -11.195 -4.141 1 97.5 160 LEU B O 1
ATOM 5262 N N . TRP B 1 161 ? -10.039 -11.344 -2.48 1 97.5 161 TRP B N 1
ATOM 5263 C CA . TRP B 1 161 ? -9.141 -10.859 -1.438 1 97.5 161 TRP B CA 1
ATOM 5264 C C . TRP B 1 161 ? -7.895 -11.734 -1.347 1 97.5 161 TRP B C 1
ATOM 5266 O O . TRP B 1 161 ? -6.77 -11.227 -1.316 1 97.5 161 TRP B O 1
ATOM 5276 N N . TRP B 1 162 ? -8.086 -13 -1.38 1 98 162 TRP B N 1
ATOM 5277 C CA . TRP B 1 162 ? -6.969 -13.906 -1.143 1 98 162 TRP B CA 1
ATOM 5278 C C . TRP B 1 162 ? -6.098 -14.031 -2.389 1 98 162 TRP B C 1
ATOM 5280 O O . TRP B 1 162 ? -4.922 -14.398 -2.297 1 98 162 TRP B O 1
ATOM 5290 N N . SER B 1 163 ? -6.707 -13.758 -3.564 1 98.38 163 SER B N 1
ATOM 5291 C CA . SER B 1 163 ? -5.883 -13.625 -4.762 1 98.38 163 SER B CA 1
ATOM 5292 C C . SER B 1 163 ? -4.957 -12.422 -4.66 1 98.38 163 SER B C 1
ATOM 5294 O O . SER B 1 163 ? -3.785 -12.5 -5.039 1 98.38 163 SER B O 1
ATOM 5296 N N . LEU B 1 164 ? -5.477 -11.336 -4.145 1 98.25 164 LEU B N 1
ATOM 5297 C CA . LEU B 1 164 ? -4.664 -10.148 -3.926 1 98.25 164 LEU B CA 1
ATOM 5298 C C . LEU B 1 164 ? -3.566 -10.422 -2.904 1 98.25 164 LEU B C 1
ATOM 5300 O O . LEU B 1 164 ? -2.418 -10.008 -3.096 1 98.25 164 LEU B O 1
ATOM 5304 N N . TYR B 1 165 ? -3.91 -11.164 -1.823 1 98.25 165 TYR B N 1
ATOM 5305 C CA . TYR B 1 165 ? -2.973 -11.469 -0.748 1 98.25 165 TYR B CA 1
ATOM 5306 C C . TYR B 1 165 ? -1.815 -12.32 -1.259 1 98.25 165 TYR B C 1
ATOM 5308 O O . TYR B 1 165 ? -0.649 -12 -1.014 1 98.25 165 TYR B O 1
ATOM 5316 N N . SER B 1 166 ? -2.123 -13.375 -1.949 1 98.5 166 SER B N 1
ATOM 5317 C CA . SER B 1 166 ? -1.075 -14.273 -2.418 1 98.5 166 SER B CA 1
ATOM 5318 C C . SER B 1 166 ? -0.147 -13.57 -3.406 1 98.5 166 SER B C 1
ATOM 5320 O O . SER B 1 166 ? 1.072 -13.742 -3.344 1 98.5 166 SER B O 1
ATOM 5322 N N . ARG B 1 167 ? -0.714 -12.805 -4.301 1 97.75 167 ARG B N 1
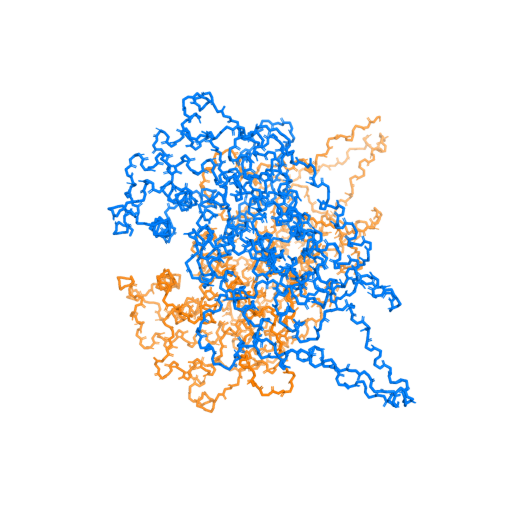ATOM 5323 C CA . ARG B 1 167 ? 0.129 -12.062 -5.238 1 97.75 167 ARG B CA 1
ATOM 5324 C C . ARG B 1 167 ? 1.035 -11.086 -4.5 1 97.75 167 ARG B C 1
ATOM 5326 O O . ARG B 1 167 ? 2.191 -10.891 -4.879 1 97.75 167 ARG B O 1
ATOM 5333 N N . ASP B 1 168 ? 0.498 -10.414 -3.467 1 97.38 168 ASP B N 1
ATOM 5334 C CA . ASP B 1 168 ? 1.298 -9.492 -2.67 1 97.38 168 ASP B CA 1
ATOM 5335 C C . ASP B 1 168 ? 2.506 -10.195 -2.059 1 97.38 168 ASP B C 1
ATOM 5337 O O . ASP B 1 168 ? 3.611 -9.648 -2.047 1 97.38 168 ASP B O 1
ATOM 5341 N N . VAL B 1 169 ? 2.318 -11.391 -1.581 1 98.25 169 VAL B N 1
ATOM 5342 C CA . VAL B 1 169 ? 3.373 -12.156 -0.931 1 98.25 169 VAL B CA 1
ATOM 5343 C C . VAL B 1 169 ? 4.473 -12.484 -1.939 1 98.25 169 VAL B C 1
ATOM 5345 O O . VAL B 1 169 ? 5.648 -12.227 -1.688 1 98.25 169 VAL B O 1
ATOM 5348 N N . TRP B 1 170 ? 4.102 -12.977 -3.053 1 97.56 170 TRP B N 1
ATOM 5349 C CA . TRP B 1 170 ? 5.086 -13.438 -4.027 1 97.56 170 TRP B CA 1
ATOM 5350 C C . TRP B 1 170 ? 5.777 -12.258 -4.703 1 97.56 170 TRP B C 1
ATOM 5352 O O . TRP B 1 170 ? 6.977 -12.312 -4.992 1 97.56 170 TRP B O 1
ATOM 5362 N N . LEU B 1 171 ? 5.027 -11.188 -4.977 1 94 171 LEU B N 1
ATOM 5363 C CA . LEU B 1 171 ? 5.66 -9.992 -5.512 1 94 171 LEU B CA 1
ATOM 5364 C C . LEU B 1 171 ? 6.656 -9.414 -4.516 1 94 171 LEU B C 1
ATOM 5366 O O . LEU B 1 171 ? 7.727 -8.938 -4.902 1 94 171 LEU B O 1
ATOM 5370 N N . SER B 1 172 ? 6.242 -9.406 -3.215 1 94.19 172 SER B N 1
ATOM 5371 C CA . SER B 1 172 ? 7.148 -8.93 -2.176 1 94.19 172 SER B CA 1
ATOM 5372 C C . SER B 1 172 ? 8.445 -9.742 -2.16 1 94.19 172 SER B C 1
ATOM 5374 O O . SER B 1 172 ? 9.531 -9.172 -2.074 1 94.19 172 SER B O 1
ATOM 5376 N N . LEU B 1 173 ? 8.344 -11.023 -2.289 1 93.44 173 LEU B N 1
ATOM 5377 C CA . LEU B 1 173 ? 9.516 -11.891 -2.344 1 93.44 173 LEU B CA 1
ATOM 5378 C C . LEU B 1 173 ? 10.375 -11.57 -3.559 1 93.44 173 LEU B C 1
ATOM 5380 O O . LEU B 1 173 ? 11.586 -11.375 -3.432 1 93.44 173 LEU B O 1
ATOM 5384 N N . GLY B 1 174 ? 9.727 -11.5 -4.68 1 90.38 174 GLY B N 1
ATOM 5385 C CA . GLY B 1 174 ? 10.461 -11.336 -5.926 1 90.38 174 GLY B CA 1
ATOM 5386 C C . GLY B 1 174 ? 11.125 -9.977 -6.047 1 90.38 174 GLY B C 1
ATOM 5387 O O . GLY B 1 174 ? 12.211 -9.859 -6.625 1 90.38 174 GLY B O 1
ATOM 5388 N N . LEU B 1 175 ? 10.477 -9.008 -5.496 1 87.69 175 LEU B N 1
ATOM 5389 C CA . LEU B 1 175 ? 10.961 -7.641 -5.688 1 87.69 175 LEU B CA 1
ATOM 5390 C C . LEU B 1 175 ? 11.734 -7.164 -4.465 1 87.69 175 LEU B C 1
ATOM 5392 O O . LEU B 1 175 ? 12.328 -6.082 -4.484 1 87.69 175 LEU B O 1
ATOM 5396 N N . GLY B 1 176 ? 11.758 -7.969 -3.412 1 88.44 176 GLY B N 1
ATOM 5397 C CA . GLY B 1 176 ? 12.453 -7.582 -2.193 1 88.44 176 GLY B CA 1
ATOM 5398 C C . GLY B 1 176 ? 11.844 -6.371 -1.517 1 88.44 176 GLY B C 1
ATOM 5399 O O . GLY B 1 176 ? 12.562 -5.469 -1.081 1 88.44 176 GLY B O 1
ATOM 5400 N N . ARG B 1 177 ? 10.547 -6.285 -1.55 1 89.88 177 ARG B N 1
ATOM 5401 C CA . ARG B 1 177 ? 9.812 -5.176 -0.947 1 89.88 177 ARG B CA 1
ATOM 5402 C C . ARG B 1 177 ? 8.93 -5.664 0.194 1 89.88 177 ARG B C 1
ATOM 5404 O O . ARG B 1 177 ? 8.57 -6.84 0.25 1 89.88 177 ARG B O 1
ATOM 5411 N N . PRO B 1 178 ? 8.602 -4.703 1.184 1 93.31 178 PRO B N 1
ATOM 5412 C CA . PRO B 1 178 ? 7.688 -5.121 2.254 1 93.31 178 PRO B CA 1
ATOM 5413 C C . PRO B 1 178 ? 6.297 -5.477 1.738 1 93.31 178 PRO B C 1
ATOM 5415 O O . PRO B 1 178 ? 5.789 -4.828 0.822 1 93.31 178 PRO B O 1
ATOM 5418 N N . MET B 1 179 ? 5.785 -6.48 2.355 1 95.19 179 MET B N 1
ATOM 5419 C CA . MET B 1 179 ? 4.398 -6.793 2.025 1 95.19 179 MET B CA 1
ATOM 5420 C C . MET B 1 179 ? 3.482 -5.617 2.342 1 95.19 179 MET B C 1
ATOM 5422 O O . MET B 1 179 ? 3.643 -4.961 3.371 1 95.19 179 MET B O 1
ATOM 5426 N N . ARG B 1 180 ? 2.512 -5.398 1.48 1 95.69 180 ARG B N 1
ATOM 5427 C CA . ARG B 1 180 ? 1.549 -4.324 1.697 1 95.69 180 ARG B CA 1
ATOM 5428 C C . ARG B 1 180 ? 0.501 -4.727 2.729 1 95.69 180 ARG B C 1
ATOM 5430 O O . ARG B 1 180 ? -0.031 -3.875 3.445 1 95.69 180 ARG B O 1
ATOM 5437 N N . ILE B 1 181 ? 0.134 -5.965 2.688 1 96.31 181 ILE B N 1
ATOM 5438 C CA . ILE B 1 181 ? -0.885 -6.465 3.604 1 96.31 181 ILE B CA 1
ATOM 5439 C C . ILE B 1 181 ? -0.217 -7.086 4.832 1 96.31 181 ILE B C 1
ATOM 5441 O O . ILE B 1 181 ? 0.434 -8.125 4.73 1 96.31 181 ILE B O 1
ATOM 5445 N N . ALA B 1 182 ? -0.435 -6.406 5.945 1 91.94 182 ALA B N 1
ATOM 5446 C CA . ALA B 1 182 ? 0.12 -6.93 7.191 1 91.94 182 ALA B CA 1
ATOM 5447 C C . ALA B 1 182 ? -0.721 -8.086 7.723 1 91.94 182 ALA B C 1
ATOM 5449 O O . ALA B 1 182 ? -1.949 -8.078 7.602 1 91.94 182 ALA B O 1
ATOM 5450 N N . LEU B 1 183 ? -0.097 -9.031 8.438 1 89.81 183 LEU B N 1
ATOM 5451 C CA . LEU B 1 183 ? -0.716 -10.273 8.875 1 89.81 183 LEU B CA 1
ATOM 5452 C C . LEU B 1 183 ? -1.812 -10.008 9.906 1 89.81 183 LEU B C 1
ATOM 5454 O O . LEU B 1 183 ? -2.766 -10.781 10.016 1 89.81 183 LEU B O 1
ATOM 5458 N N . ASP B 1 184 ? -1.7 -8.898 10.531 1 91 184 ASP B N 1
ATOM 5459 C CA . ASP B 1 184 ? -2.643 -8.648 11.617 1 91 184 ASP B CA 1
ATOM 5460 C C . ASP B 1 184 ? -3.691 -7.617 11.203 1 91 184 ASP B C 1
ATOM 5462 O O . ASP B 1 184 ? -4.512 -7.199 12.023 1 91 184 ASP B O 1
ATOM 5466 N N . ASP B 1 185 ? -3.758 -7.285 9.984 1 92.75 185 ASP B N 1
ATOM 5467 C CA . ASP B 1 185 ? -4.625 -6.18 9.594 1 92.75 185 ASP B CA 1
ATOM 5468 C C . ASP B 1 185 ? -5.816 -6.676 8.773 1 92.75 185 ASP B C 1
ATOM 5470 O O . ASP B 1 185 ? -6.457 -5.898 8.062 1 92.75 185 ASP B O 1
ATOM 5474 N N . PHE B 1 186 ? -6.055 -7.906 8.742 1 93.5 186 PHE B N 1
ATOM 5475 C CA . PHE B 1 186 ? -7.242 -8.461 8.102 1 93.5 186 PHE B CA 1
ATOM 5476 C C . PHE B 1 186 ? -7.781 -9.648 8.891 1 93.5 186 PHE B C 1
ATOM 5478 O O . PHE B 1 186 ? -7.039 -10.289 9.633 1 93.5 186 PHE B O 1
ATOM 5485 N N . ASP B 1 187 ? -9.094 -9.93 8.75 1 92.12 187 ASP B N 1
ATOM 5486 C CA . ASP B 1 187 ? -9.672 -11.086 9.422 1 92.12 187 ASP B CA 1
ATOM 5487 C C . ASP B 1 187 ? -10.562 -11.883 8.469 1 92.12 187 ASP B C 1
ATOM 5489 O O . ASP B 1 187 ? -11.352 -12.727 8.906 1 92.12 187 ASP B O 1
ATOM 5493 N N . THR B 1 188 ? -10.516 -11.492 7.176 1 93.56 188 THR B N 1
ATOM 5494 C CA . THR B 1 188 ? -11.195 -12.328 6.188 1 93.56 188 THR B CA 1
ATOM 5495 C C . THR B 1 188 ? -10.656 -13.75 6.219 1 93.56 188 THR B C 1
ATOM 5497 O O . THR B 1 188 ? -9.461 -13.977 6.047 1 93.56 188 THR B O 1
ATOM 5500 N N . THR B 1 189 ? -11.516 -14.68 6.387 1 93.31 189 THR B N 1
ATOM 5501 C CA . THR B 1 189 ? -11.094 -16.062 6.551 1 93.31 189 THR B CA 1
ATOM 5502 C C . THR B 1 189 ? -10.594 -16.641 5.227 1 93.31 189 THR B C 1
ATOM 5504 O O . THR B 1 189 ? -10.977 -16.172 4.156 1 93.31 189 THR B O 1
ATOM 5507 N N . MET B 1 190 ? -9.766 -17.625 5.324 1 94.56 190 MET B N 1
ATOM 5508 C CA . MET B 1 190 ? -9.234 -18.281 4.137 1 94.56 190 MET B CA 1
ATOM 5509 C C . MET B 1 190 ? -10.359 -18.953 3.346 1 94.56 190 MET B C 1
ATOM 5511 O O . MET B 1 190 ? -11.336 -19.422 3.926 1 94.56 190 MET B O 1
ATOM 5515 N N . PRO B 1 191 ? -10.148 -19.016 2.037 1 94.44 191 PRO B N 1
ATOM 5516 C CA . PRO B 1 191 ? -11.164 -19.703 1.237 1 94.44 191 PRO B CA 1
ATOM 5517 C C . PRO B 1 191 ? -11.219 -21.203 1.517 1 94.44 191 PRO B C 1
ATOM 5519 O O . PRO B 1 191 ? -10.219 -21.797 1.936 1 94.44 191 PRO B O 1
ATOM 5522 N N . VAL B 1 192 ? -12.398 -21.719 1.3 1 93.69 192 VAL B N 1
ATOM 5523 C CA . VAL B 1 192 ? -12.648 -23.141 1.505 1 93.69 192 VAL B CA 1
ATOM 5524 C C . VAL B 1 192 ? -13.203 -23.766 0.225 1 93.69 192 VAL B C 1
ATOM 5526 O O . VAL B 1 192 ? -13.461 -23.062 -0.753 1 93.69 192 VAL B O 1
ATOM 5529 N N . ALA B 1 193 ? -13.406 -25.031 0.239 1 92.25 193 ALA B N 1
ATOM 5530 C CA . ALA B 1 193 ? -13.836 -25.766 -0.947 1 92.25 193 ALA B CA 1
ATOM 5531 C C . ALA B 1 193 ? -15.188 -25.266 -1.445 1 92.25 193 ALA B C 1
ATOM 5533 O O . ALA B 1 193 ? -15.445 -25.25 -2.65 1 92.25 193 ALA B O 1
ATOM 5534 N N . SER B 1 194 ? -16.016 -24.75 -0.585 1 89.56 194 SER B N 1
ATOM 5535 C CA . SER B 1 194 ? -17.359 -24.312 -0.943 1 89.56 194 SER B CA 1
ATOM 5536 C C . SER B 1 194 ? -17.328 -22.984 -1.686 1 89.56 194 SER B C 1
ATOM 5538 O O . SER B 1 194 ? -18.344 -22.562 -2.275 1 89.56 194 SER B O 1
ATOM 5540 N N . ASP B 1 195 ? -16.156 -22.359 -1.744 1 92.69 195 ASP B N 1
ATOM 5541 C CA . ASP B 1 195 ? -16.016 -21.094 -2.451 1 92.69 195 ASP B CA 1
ATOM 5542 C C . ASP B 1 195 ? -15.82 -21.312 -3.949 1 92.69 195 ASP B C 1
ATOM 5544 O O . ASP B 1 195 ? -15.75 -20.359 -4.719 1 92.69 195 ASP B O 1
ATOM 5548 N N . ALA B 1 196 ? -15.75 -22.547 -4.348 1 93.94 196 ALA B N 1
ATOM 5549 C CA . ALA B 1 196 ? -15.562 -22.859 -5.762 1 93.94 196 ALA B CA 1
ATOM 5550 C C . ALA B 1 196 ? -16.75 -22.375 -6.594 1 93.94 196 ALA B C 1
ATOM 5552 O O . ALA B 1 196 ? -17.844 -22.172 -6.066 1 93.94 196 ALA B O 1
ATOM 5553 N N . ASP B 1 197 ? -16.484 -22.203 -7.875 1 92.25 197 ASP B N 1
ATOM 5554 C CA . ASP B 1 197 ? -17.547 -21.766 -8.781 1 92.25 197 ASP B CA 1
ATOM 5555 C C . ASP B 1 197 ? -18.672 -22.781 -8.836 1 92.25 197 ASP B C 1
ATOM 5557 O O . ASP B 1 197 ? -18.438 -23.984 -8.969 1 92.25 197 ASP B O 1
ATOM 5561 N N . VAL B 1 198 ? -19.844 -22.234 -8.648 1 90.75 198 VAL B N 1
ATOM 5562 C CA . VAL B 1 198 ? -21.047 -23.031 -8.898 1 90.75 198 VAL B CA 1
ATOM 5563 C C . VAL B 1 198 ? -21.625 -22.672 -10.266 1 90.75 198 VAL B C 1
ATOM 5565 O O . VAL B 1 198 ? -22.062 -21.531 -10.477 1 90.75 198 VAL B O 1
ATOM 5568 N N . LEU B 1 199 ? -21.609 -23.656 -11.109 1 93.06 199 LEU B N 1
ATOM 5569 C CA . LEU B 1 199 ? -22.016 -23.375 -12.484 1 93.06 199 LEU B CA 1
ATOM 5570 C C . LEU B 1 199 ? -23.531 -23.453 -12.617 1 93.06 199 LEU B C 1
ATOM 5572 O O . LEU B 1 199 ? -24.141 -24.469 -12.25 1 93.06 199 LEU B O 1
ATOM 5576 N N . ALA B 1 200 ? -24.062 -22.453 -13.164 1 91.56 200 ALA B N 1
ATOM 5577 C CA . ALA B 1 200 ? -25.484 -22.453 -13.492 1 91.56 200 ALA B CA 1
ATOM 5578 C C . ALA B 1 200 ? -25.781 -23.484 -14.586 1 91.56 200 ALA B C 1
ATOM 5580 O O . ALA B 1 200 ? -24.906 -23.844 -15.359 1 91.56 200 ALA B O 1
ATOM 5581 N N . PRO B 1 201 ? -27.047 -23.891 -14.609 1 91.06 201 PRO B N 1
ATOM 5582 C CA . PRO B 1 201 ? -27.422 -24.906 -15.6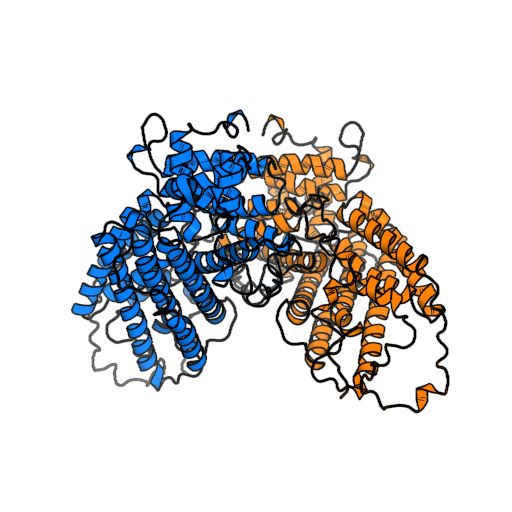09 1 91.06 201 PRO B CA 1
ATOM 5583 C C . PRO B 1 201 ? -27.109 -24.453 -17.031 1 91.06 201 PRO B C 1
ATOM 5585 O O . PRO B 1 201 ? -26.719 -25.281 -17.875 1 91.06 201 PRO B O 1
ATOM 5588 N N . GLU B 1 202 ? -27.25 -23.188 -17.234 1 90.31 202 GLU B N 1
ATOM 5589 C CA . GLU B 1 202 ? -27.016 -22.656 -18.578 1 90.31 202 GLU B CA 1
ATOM 5590 C C . GLU B 1 202 ? -25.547 -22.75 -18.953 1 90.31 202 GLU B C 1
ATOM 5592 O O . GLU B 1 202 ? -25.203 -22.812 -20.125 1 90.31 202 GLU B O 1
ATOM 5597 N N . VAL B 1 203 ? -24.688 -22.797 -17.953 1 92.44 203 VAL B N 1
ATOM 5598 C CA . VAL B 1 203 ? -23.25 -22.766 -18.172 1 92.44 203 VAL B CA 1
ATOM 5599 C C . VAL B 1 203 ? -22.703 -24.188 -18.188 1 92.44 203 VAL B C 1
ATOM 5601 O O . VAL B 1 203 ? -21.719 -24.484 -18.875 1 92.44 203 VAL B O 1
ATOM 5604 N N . LYS B 1 204 ? -23.297 -25.172 -17.516 1 90.38 204 LYS B N 1
ATOM 5605 C CA . LYS B 1 204 ? -22.812 -26.547 -17.359 1 90.38 204 LYS B CA 1
ATOM 5606 C C . LYS B 1 204 ? -22.781 -27.266 -18.703 1 90.38 204 LYS B C 1
ATOM 5608 O O . LYS B 1 204 ? -21.969 -28.172 -18.906 1 90.38 204 LYS B O 1
ATOM 5613 N N . GLY B 1 205 ? -23.5 -26.906 -19.672 1 89.12 205 GLY B N 1
ATOM 5614 C CA . GLY B 1 205 ? -23.578 -27.594 -20.953 1 89.12 205 GLY B CA 1
ATOM 5615 C C . GLY B 1 205 ? -22.641 -27.031 -22 1 89.12 205 GLY B C 1
ATOM 5616 O O . GLY B 1 205 ? -21.422 -27.016 -21.797 1 89.12 205 GLY B O 1
ATOM 5617 N N . GLN B 1 206 ? -23.062 -26.562 -22.922 1 90.31 206 GLN B N 1
ATOM 5618 C CA . GLN B 1 206 ? -22.328 -26.141 -24.109 1 90.31 206 GLN B CA 1
ATOM 5619 C C . GLN B 1 206 ? -21.391 -24.984 -23.781 1 90.31 206 GLN B C 1
ATOM 5621 O O . GLN B 1 206 ? -20.234 -24.953 -24.234 1 90.31 206 GLN B O 1
ATOM 5626 N N . LEU B 1 207 ? -21.828 -24.109 -22.984 1 92.62 207 LEU B N 1
ATOM 5627 C CA . LEU B 1 207 ? -21.016 -22.938 -22.641 1 92.62 207 LEU B CA 1
ATOM 5628 C C . LEU B 1 207 ? -19.812 -23.344 -21.781 1 92.62 207 LEU B C 1
ATOM 5630 O O . LEU B 1 207 ? -18.719 -22.781 -21.922 1 92.62 207 LEU B O 1
ATOM 5634 N N . GLY B 1 208 ? -20.031 -24.266 -20.875 1 92.75 208 GLY B N 1
ATOM 5635 C CA . GLY B 1 208 ? -18.922 -24.781 -20.078 1 92.75 208 GLY B CA 1
ATOM 5636 C C . GLY B 1 208 ? -17.844 -25.453 -20.906 1 92.75 208 GLY B C 1
ATOM 5637 O O . GLY B 1 208 ? -16.656 -25.234 -20.688 1 92.75 208 GLY B O 1
ATOM 5638 N N . ARG B 1 209 ? -18.281 -26.203 -21.859 1 92 209 ARG B N 1
ATOM 5639 C CA . ARG B 1 209 ? -17.328 -26.891 -22.75 1 92 209 ARG B CA 1
ATOM 5640 C C . ARG B 1 209 ? -16.562 -25.891 -23.609 1 92 209 ARG B C 1
ATOM 5642 O O . ARG B 1 209 ? -15.406 -26.109 -23.938 1 92 209 ARG B O 1
ATOM 5649 N N . LYS B 1 210 ? -17.203 -24.891 -23.875 1 94 210 LYS B N 1
ATOM 5650 C CA . LYS B 1 210 ? -16.656 -23.859 -24.75 1 94 210 LYS B CA 1
ATOM 5651 C C . LYS B 1 210 ? -15.578 -23.047 -24.031 1 94 210 LYS B C 1
ATOM 5653 O O . LYS B 1 210 ? -14.531 -22.75 -24.609 1 94 210 LYS B O 1
ATOM 5658 N N . TYR B 1 211 ? -15.766 -22.703 -22.719 1 95.81 211 TYR B N 1
ATOM 5659 C CA . TYR B 1 211 ? -14.922 -21.688 -22.078 1 95.81 211 TYR B CA 1
ATOM 5660 C C . TYR B 1 211 ? -14.133 -22.297 -20.938 1 95.81 211 TYR B C 1
ATOM 5662 O O . TYR B 1 211 ? -13.078 -21.766 -20.562 1 95.81 211 TYR B O 1
ATOM 5670 N N . LEU B 1 212 ? -14.586 -23.344 -20.297 1 96.5 212 LEU B N 1
ATOM 5671 C CA . LEU B 1 212 ? -14.047 -23.766 -19.016 1 96.5 212 LEU B CA 1
ATOM 5672 C C . LEU B 1 212 ? -13.195 -25.031 -19.188 1 96.5 212 LEU B C 1
ATOM 5674 O O . LEU B 1 212 ? -13.477 -25.859 -20.047 1 96.5 212 LEU B O 1
ATOM 5678 N N . PRO B 1 213 ? -12.148 -25.141 -18.406 1 94.81 213 PRO B N 1
ATOM 5679 C CA . PRO B 1 213 ? -11.344 -26.375 -18.422 1 94.81 213 PRO B CA 1
ATOM 5680 C C . PRO B 1 213 ? -12.008 -27.531 -17.703 1 94.81 213 PRO B C 1
ATOM 5682 O O . PRO B 1 213 ? -12.977 -27.344 -16.969 1 94.81 213 PRO B O 1
ATOM 5685 N N . GLU B 1 214 ? -11.375 -28.641 -17.984 1 90.5 214 GLU B N 1
ATOM 5686 C CA . GLU B 1 214 ? -11.789 -29.828 -17.219 1 90.5 214 GLU B CA 1
ATOM 5687 C C . GLU B 1 214 ? -11.188 -29.812 -15.82 1 90.5 214 GLU B C 1
ATOM 5689 O O . GLU B 1 214 ? -10.266 -29.047 -15.539 1 90.5 214 GLU B O 1
ATOM 5694 N N . GLU B 1 215 ? -11.695 -30.562 -14.945 1 92.81 215 GLU B N 1
ATOM 5695 C CA . GLU B 1 215 ? -11.164 -30.797 -13.609 1 92.81 215 GLU B CA 1
ATOM 5696 C C . GLU B 1 215 ? -11.086 -29.5 -12.812 1 92.81 215 GLU B C 1
ATOM 5698 O O . GLU B 1 215 ? -10.07 -29.219 -12.172 1 92.81 215 GLU B O 1
ATOM 5703 N N . MET B 1 216 ? -12.117 -28.688 -12.914 1 94.06 216 MET B N 1
ATOM 5704 C CA . MET B 1 216 ? -12.18 -27.375 -12.258 1 94.06 216 MET B CA 1
ATOM 5705 C C . MET B 1 216 ? -12.039 -27.531 -10.742 1 94.06 216 MET B C 1
ATOM 5707 O O . MET B 1 216 ? -11.414 -26.688 -10.086 1 94.06 216 MET B O 1
ATOM 5711 N N . GLN B 1 217 ? -12.609 -28.578 -10.188 1 94.06 217 GLN B N 1
ATOM 5712 C CA . GLN B 1 217 ? -12.531 -28.781 -8.75 1 94.06 217 GLN B CA 1
ATOM 5713 C C . GLN B 1 217 ? -11.094 -29.031 -8.305 1 94.06 217 GLN B C 1
ATOM 5715 O O . GLN B 1 217 ? -10.656 -28.531 -7.273 1 94.06 217 GLN B O 1
ATOM 5720 N N . PHE B 1 218 ? -10.406 -29.859 -9.07 1 94.81 218 PHE B N 1
ATOM 5721 C CA . PHE B 1 218 ? -9 -30.125 -8.766 1 94.81 218 PHE B CA 1
ATOM 5722 C C . PHE B 1 218 ? -8.18 -28.844 -8.828 1 94.81 218 PHE B C 1
ATOM 5724 O O . PHE B 1 218 ? -7.336 -28.609 -7.957 1 94.81 218 PHE B O 1
ATOM 5731 N N . LEU B 1 219 ? -8.43 -28.094 -9.852 1 96.56 219 LEU B N 1
ATOM 5732 C CA . LEU B 1 219 ? -7.723 -26.828 -10.016 1 96.56 219 LEU B CA 1
ATOM 5733 C C . LEU B 1 219 ? -8.008 -25.891 -8.852 1 96.56 219 LEU B C 1
ATOM 5735 O O . LEU B 1 219 ? -7.102 -25.234 -8.336 1 96.56 219 LEU B O 1
ATOM 5739 N N . PHE B 1 220 ? -9.203 -25.859 -8.422 1 97 220 PHE B N 1
ATOM 5740 C CA . PHE B 1 220 ? -9.578 -25 -7.309 1 97 220 PHE B CA 1
ATOM 5741 C C . PHE B 1 220 ? -8.922 -25.469 -6.016 1 97 220 PHE B C 1
ATOM 5743 O O . PHE B 1 220 ? -8.43 -24.656 -5.227 1 97 220 PHE B O 1
ATOM 5750 N N . ASP B 1 221 ? -8.906 -26.734 -5.781 1 96.5 221 ASP B N 1
ATOM 5751 C CA . ASP B 1 221 ? -8.258 -27.297 -4.598 1 96.5 221 ASP B CA 1
ATOM 5752 C C . ASP B 1 221 ? -6.766 -26.984 -4.59 1 96.5 221 ASP B C 1
ATOM 5754 O O . ASP B 1 221 ? -6.18 -26.75 -3.529 1 96.5 221 ASP B O 1
ATOM 5758 N N . THR B 1 222 ? -6.191 -27.078 -5.75 1 96.81 222 THR B N 1
ATOM 5759 C CA . THR B 1 222 ? -4.781 -26.719 -5.863 1 96.81 222 THR B CA 1
ATOM 5760 C C . THR B 1 222 ? -4.57 -25.25 -5.508 1 96.81 222 THR B C 1
ATOM 5762 O O . THR B 1 222 ? -3.584 -24.906 -4.855 1 96.81 222 THR B O 1
ATOM 5765 N N . TRP B 1 223 ? -5.5 -24.422 -5.922 1 97.69 223 TRP B N 1
ATOM 5766 C CA . TRP B 1 223 ? -5.414 -23 -5.582 1 97.69 223 TRP B CA 1
ATOM 5767 C C . TRP B 1 223 ? -5.539 -22.797 -4.078 1 97.69 223 TRP B C 1
ATOM 5769 O O . TRP B 1 223 ? -4.836 -21.953 -3.5 1 97.69 223 TRP B O 1
ATOM 5779 N N . LEU B 1 224 ? -6.426 -23.516 -3.453 1 97.56 224 LEU B N 1
ATOM 5780 C CA . LEU B 1 224 ? -6.551 -23.438 -2.002 1 97.56 224 LEU B CA 1
ATOM 5781 C C . LEU B 1 224 ? -5.23 -23.781 -1.323 1 97.56 224 LEU B C 1
ATOM 5783 O O . LEU B 1 224 ? -4.82 -23.109 -0.373 1 97.56 224 LEU B O 1
ATOM 5787 N N . ALA B 1 225 ? -4.613 -24.797 -1.813 1 98 225 ALA B N 1
ATOM 5788 C CA . ALA B 1 225 ? -3.312 -25.188 -1.274 1 98 225 ALA B CA 1
ATOM 5789 C C . ALA B 1 225 ? -2.281 -24.078 -1.487 1 98 225 ALA B C 1
ATOM 5791 O O . ALA B 1 225 ? -1.454 -23.812 -0.611 1 98 225 ALA B O 1
ATOM 5792 N N . PHE B 1 226 ? -2.377 -23.547 -2.645 1 98.19 226 PHE B N 1
ATOM 5793 C CA . PHE B 1 226 ? -1.469 -22.453 -2.979 1 98.19 226 PHE B CA 1
ATOM 5794 C C . PHE B 1 226 ? -1.656 -21.281 -2.021 1 98.19 226 PHE B C 1
ATOM 5796 O O . PHE B 1 226 ? -0.68 -20.656 -1.59 1 98.19 226 PHE B O 1
ATOM 5803 N N . ILE B 1 227 ? -2.859 -20.938 -1.716 1 98.12 227 ILE B N 1
ATOM 5804 C CA . ILE B 1 227 ? -3.148 -19.875 -0.766 1 98.12 227 ILE B CA 1
ATOM 5805 C C . ILE B 1 227 ? -2.557 -20.219 0.599 1 98.12 227 ILE B C 1
ATOM 5807 O O . ILE B 1 227 ? -1.907 -19.391 1.232 1 98.12 227 ILE B O 1
ATOM 5811 N N . GLY B 1 228 ? -2.832 -21.422 1.056 1 98 228 GLY B N 1
ATOM 5812 C CA . GLY B 1 228 ? -2.254 -21.859 2.32 1 98 228 GLY B CA 1
ATOM 5813 C C . GLY B 1 228 ? -0.74 -21.75 2.348 1 98 228 GLY B C 1
ATOM 5814 O O . GLY B 1 228 ? -0.161 -21.297 3.336 1 98 228 GLY B O 1
ATOM 5815 N N . LEU B 1 229 ? -0.137 -22.172 1.295 1 98.5 229 LEU B N 1
ATOM 5816 C CA . LEU B 1 229 ? 1.314 -22.078 1.176 1 98.5 229 LEU B CA 1
ATOM 5817 C C . LEU B 1 229 ? 1.772 -20.625 1.213 1 98.5 229 LEU B C 1
ATOM 5819 O O . LEU B 1 229 ? 2.795 -20.312 1.825 1 98.5 229 LEU B O 1
ATOM 5823 N N . SER B 1 230 ? 1.056 -19.766 0.525 1 98.38 230 SER B N 1
ATOM 5824 C CA . SER B 1 230 ? 1.392 -18.344 0.494 1 98.38 230 SER B CA 1
ATOM 5825 C C . SER B 1 230 ? 1.303 -17.734 1.885 1 98.38 230 SER B C 1
ATOM 5827 O O . SER B 1 230 ? 2.084 -16.844 2.225 1 98.38 230 SER B O 1
ATOM 5829 N N . VAL B 1 231 ? 0.351 -18.188 2.666 1 98.06 231 VAL B N 1
ATOM 5830 C CA . VAL B 1 231 ? 0.25 -17.719 4.043 1 98.06 231 VAL B CA 1
ATOM 5831 C C . VAL B 1 231 ? 1.493 -18.125 4.824 1 98.06 231 VAL B C 1
ATOM 5833 O O . VAL B 1 231 ? 2.072 -17.328 5.559 1 98.06 231 VAL B O 1
ATOM 5836 N N . ALA B 1 232 ? 1.862 -19.375 4.699 1 98.25 232 ALA B N 1
ATOM 5837 C CA . ALA B 1 232 ? 3.074 -19.844 5.363 1 98.25 232 ALA B CA 1
ATOM 5838 C C . ALA B 1 232 ? 4.293 -19.047 4.922 1 98.25 232 ALA B C 1
ATOM 5840 O O . ALA B 1 232 ? 5.137 -18.672 5.742 1 98.25 232 ALA B O 1
ATOM 5841 N N . LEU B 1 233 ? 4.387 -18.812 3.678 1 98.38 233 LEU B N 1
ATOM 5842 C CA . LEU B 1 233 ? 5.5 -18.031 3.137 1 98.38 233 LEU B CA 1
ATOM 5843 C C . LEU B 1 233 ? 5.492 -16.609 3.688 1 98.38 233 LEU B C 1
ATOM 5845 O O . LEU B 1 233 ? 6.551 -16.047 3.977 1 98.38 233 LEU B O 1
ATOM 5849 N N . SER B 1 234 ? 4.289 -16.047 3.746 1 97.94 234 SER B N 1
ATOM 5850 C CA . SER B 1 234 ? 4.195 -14.688 4.273 1 97.94 234 SER B CA 1
ATOM 5851 C C . SER B 1 234 ? 4.723 -14.609 5.699 1 97.94 234 SER B C 1
ATOM 5853 O O . SER B 1 234 ? 5.328 -13.609 6.09 1 97.94 234 SER B O 1
ATOM 5855 N N . ASN B 1 235 ? 4.52 -15.625 6.465 1 97.06 235 ASN B N 1
ATOM 5856 C CA . ASN B 1 235 ? 5.062 -15.688 7.816 1 97.06 235 ASN B CA 1
ATOM 5857 C C . ASN B 1 235 ? 6.59 -15.734 7.809 1 97.06 235 ASN B C 1
ATOM 5859 O O . ASN B 1 235 ? 7.242 -15.125 8.656 1 97.06 235 ASN B O 1
ATOM 5863 N N . VAL B 1 236 ? 7.098 -16.469 6.883 1 97.12 236 VAL B N 1
ATOM 5864 C CA . VAL B 1 236 ? 8.547 -16.547 6.738 1 97.12 236 VAL B CA 1
ATOM 5865 C C . VAL B 1 236 ? 9.117 -15.18 6.395 1 97.12 236 VAL B C 1
ATOM 5867 O O . VAL B 1 236 ? 10.125 -14.75 6.965 1 97.12 236 VAL B O 1
ATOM 5870 N N . LEU B 1 237 ? 8.469 -14.508 5.469 1 95 237 LEU B N 1
ATOM 5871 C CA . LEU B 1 237 ? 8.93 -13.18 5.074 1 95 237 LEU B CA 1
ATOM 5872 C C . LEU B 1 237 ? 8.875 -12.219 6.254 1 95 237 LEU B C 1
ATOM 5874 O O . LEU B 1 237 ? 9.789 -11.414 6.445 1 95 237 LEU B O 1
ATOM 5878 N N . ALA B 1 238 ? 7.836 -12.297 7.016 1 93.12 238 ALA B N 1
ATOM 5879 C CA . ALA B 1 238 ? 7.656 -11.414 8.172 1 93.12 238 ALA B CA 1
ATOM 5880 C C . ALA B 1 238 ? 8.68 -11.719 9.258 1 93.12 238 ALA B C 1
ATOM 5882 O O . ALA B 1 238 ? 9.07 -10.828 10.016 1 93.12 238 ALA B O 1
ATOM 5883 N N . MET B 1 239 ? 9.125 -12.883 9.297 1 91.81 239 MET B N 1
ATOM 5884 C CA . MET B 1 239 ? 10.062 -13.312 10.328 1 91.81 239 MET B CA 1
ATOM 5885 C C . MET B 1 239 ? 11.5 -13 9.93 1 91.81 239 MET B C 1
ATOM 5887 O O . MET B 1 239 ? 12.273 -12.492 10.742 1 91.81 239 MET B O 1
ATOM 5891 N N . ASN B 1 240 ? 11.828 -13.203 8.617 1 88.75 240 ASN B N 1
ATOM 5892 C CA . ASN B 1 240 ? 13.234 -13.242 8.219 1 88.75 240 ASN B CA 1
ATOM 5893 C C . ASN B 1 240 ? 13.609 -12.031 7.375 1 88.75 240 ASN B C 1
ATOM 5895 O O . ASN B 1 240 ? 14.789 -11.703 7.234 1 88.75 240 ASN B O 1
ATOM 5899 N N . TYR B 1 241 ? 12.703 -11.414 6.824 1 87.25 241 TYR B N 1
ATOM 5900 C CA . TYR B 1 241 ? 13.086 -10.523 5.734 1 87.25 241 TYR B CA 1
ATOM 5901 C C . TYR B 1 241 ? 12.609 -9.102 6 1 87.25 241 TYR B C 1
ATOM 5903 O O . TYR B 1 241 ? 12.523 -8.281 5.082 1 87.25 241 TYR B O 1
ATOM 5911 N N . ARG B 1 242 ? 12.273 -8.734 7.18 1 86.88 242 ARG B N 1
ATOM 5912 C CA . ARG B 1 242 ? 11.898 -7.371 7.535 1 86.88 242 ARG B CA 1
ATOM 5913 C C . ARG B 1 242 ? 13.125 -6.523 7.844 1 86.88 242 ARG B C 1
ATOM 5915 O O . ARG B 1 242 ? 14.203 -7.062 8.109 1 86.88 242 ARG B O 1
ATOM 5922 N N . ALA B 1 243 ? 12.945 -5.223 7.758 1 84.56 243 ALA B N 1
ATOM 5923 C CA . ALA B 1 243 ? 14.039 -4.289 8 1 84.56 243 ALA B CA 1
ATOM 5924 C C . ALA B 1 243 ? 14.484 -4.328 9.461 1 84.56 243 ALA B C 1
ATOM 5926 O O . ALA B 1 243 ? 15.672 -4.227 9.766 1 84.56 243 ALA B O 1
ATOM 5927 N N . LYS B 1 244 ? 13.469 -4.41 10.289 1 84.88 244 LYS B N 1
ATOM 5928 C CA . LYS B 1 244 ? 13.727 -4.48 11.727 1 84.88 244 LYS B CA 1
ATOM 5929 C C . LYS B 1 244 ? 13.25 -5.809 12.305 1 84.88 244 LYS B C 1
ATOM 5931 O O . LYS B 1 244 ? 12.32 -6.426 11.773 1 84.88 244 LYS B O 1
ATOM 5936 N N . GLY B 1 245 ? 14.016 -6.328 13.258 1 81.12 245 GLY B N 1
ATOM 5937 C CA . GLY B 1 245 ? 13.547 -7.527 13.938 1 81.12 245 GLY B CA 1
ATOM 5938 C C . GLY B 1 245 ? 14.672 -8.328 14.562 1 81.12 245 GLY B C 1
ATOM 5939 O O . GLY B 1 245 ? 15.852 -8.016 14.367 1 81.12 245 GLY B O 1
ATOM 5940 N N . VAL B 1 246 ? 14.18 -9.18 15.297 1 85.75 246 VAL B N 1
ATOM 5941 C CA . VAL B 1 246 ? 15.094 -10.094 15.969 1 85.75 246 VAL B CA 1
ATOM 5942 C C . VAL B 1 246 ? 15.258 -11.367 15.148 1 85.75 246 VAL B C 1
ATOM 5944 O O . VAL B 1 246 ? 14.312 -11.82 14.492 1 85.75 246 VAL B O 1
ATOM 5947 N N . LYS B 1 247 ? 16.516 -11.867 15.07 1 88.5 247 LYS B N 1
ATOM 5948 C CA . LYS B 1 247 ? 16.734 -13.148 14.398 1 88.5 247 LYS B CA 1
ATOM 5949 C C . LYS B 1 247 ? 15.844 -14.242 14.992 1 88.5 247 LYS B C 1
ATOM 5951 O O . LYS B 1 247 ? 15.633 -14.289 16.203 1 88.5 247 LYS B O 1
ATOM 5956 N N . PRO B 1 248 ? 15.359 -15.062 14.102 1 93.44 248 PRO B N 1
ATOM 5957 C CA . PRO B 1 248 ? 14.5 -16.125 14.609 1 93.44 248 PRO B CA 1
ATOM 5958 C C . PRO B 1 248 ? 15.273 -17.203 15.367 1 93.44 248 PRO B C 1
ATOM 5960 O O . PRO B 1 248 ? 16.469 -17.406 15.117 1 93.44 248 PRO B O 1
ATOM 5963 N N . SER B 1 249 ? 14.617 -17.844 16.312 1 93.69 249 SER B N 1
ATOM 5964 C CA . SER B 1 249 ? 15.18 -18.984 17 1 93.69 249 SER B CA 1
ATOM 5965 C C . SER B 1 249 ? 15.078 -20.25 16.156 1 93.69 249 SER B C 1
ATOM 5967 O O . SER B 1 249 ? 14.352 -20.281 15.164 1 93.69 249 SER B O 1
ATOM 5969 N N . ARG B 1 250 ? 15.844 -21.297 16.547 1 91.88 250 ARG B N 1
ATOM 5970 C CA . ARG B 1 250 ? 15.758 -22.578 15.867 1 91.88 250 ARG B CA 1
ATOM 5971 C C . ARG B 1 250 ? 14.328 -23.125 15.906 1 91.88 250 ARG B C 1
ATOM 5973 O O . ARG B 1 250 ? 13.852 -23.688 14.914 1 91.88 250 ARG B O 1
ATOM 5980 N N . MET B 1 251 ? 13.688 -22.891 16.969 1 94 251 MET B N 1
ATOM 5981 C CA . MET B 1 251 ? 12.328 -23.375 17.141 1 94 251 MET B CA 1
ATOM 5982 C C . MET B 1 251 ? 11.367 -22.656 16.188 1 94 251 MET B C 1
ATOM 5984 O O . MET B 1 251 ? 10.469 -23.281 15.633 1 94 251 MET B O 1
ATOM 5988 N N . GLU B 1 252 ? 11.5 -21.359 16.047 1 95.81 252 GLU B N 1
ATOM 5989 C CA . GLU B 1 252 ? 10.664 -20.594 15.133 1 95.81 252 GLU B CA 1
ATOM 5990 C C . GLU B 1 252 ? 10.867 -21.031 13.688 1 95.81 252 GLU B C 1
ATOM 5992 O O . GLU B 1 252 ? 9.914 -21.078 12.906 1 95.81 252 GLU B O 1
ATOM 5997 N N . ILE B 1 253 ? 12.094 -21.359 13.328 1 96.12 253 ILE B N 1
ATOM 5998 C CA . ILE B 1 253 ? 12.406 -21.828 11.977 1 96.12 253 ILE B CA 1
ATOM 5999 C C . ILE B 1 253 ? 11.758 -23.188 11.734 1 96.12 253 ILE B C 1
ATOM 6001 O O . ILE B 1 253 ? 11.164 -23.406 10.672 1 96.12 253 ILE B O 1
ATOM 6005 N N . GLU B 1 254 ? 11.867 -24.047 12.688 1 95.88 254 GLU B N 1
ATOM 6006 C CA . GLU B 1 254 ? 11.258 -25.375 12.578 1 95.88 254 GLU B CA 1
ATOM 6007 C C . GLU B 1 254 ? 9.742 -25.266 12.469 1 95.88 254 GLU B C 1
ATOM 6009 O O . GLU B 1 254 ? 9.109 -26.031 11.727 1 95.88 254 GLU B O 1
ATOM 6014 N N . HIS B 1 255 ? 9.234 -24.406 13.266 1 97.06 255 HIS B N 1
ATOM 6015 C CA . HIS B 1 255 ? 7.793 -24.172 13.188 1 97.06 255 HIS B CA 1
ATOM 6016 C C . HIS B 1 255 ? 7.379 -23.703 11.797 1 97.06 255 HIS B C 1
ATOM 6018 O O . HIS B 1 255 ? 6.379 -24.172 11.25 1 97.06 255 HIS B O 1
ATOM 6024 N N . SER B 1 256 ? 8.078 -22.766 11.234 1 97.56 256 SER B N 1
ATOM 6025 C CA . SER B 1 256 ? 7.805 -22.281 9.891 1 97.56 256 SER B CA 1
ATOM 6026 C C . SER B 1 256 ? 7.918 -23.406 8.859 1 97.56 256 SER B C 1
ATOM 6028 O O . SER B 1 256 ? 7.113 -23.469 7.926 1 97.56 256 SER B O 1
ATOM 6030 N N . GLU B 1 257 ? 8.938 -24.25 9 1 97.81 257 GLU B N 1
ATOM 6031 C CA . GLU B 1 257 ? 9.07 -25.375 8.078 1 97.81 257 GLU B CA 1
ATOM 6032 C C . GLU B 1 257 ? 7.855 -26.297 8.156 1 97.81 257 GLU B C 1
ATOM 6034 O O . GLU B 1 257 ? 7.363 -26.781 7.137 1 97.81 257 GLU B O 1
ATOM 6039 N N . ASN B 1 258 ? 7.457 -26.531 9.383 1 97.62 258 ASN B N 1
ATOM 6040 C CA . ASN B 1 258 ? 6.297 -27.406 9.57 1 97.62 258 ASN B CA 1
ATOM 6041 C C . ASN B 1 258 ? 5.051 -26.812 8.906 1 97.62 258 ASN B C 1
ATOM 6043 O O . ASN B 1 258 ? 4.238 -27.562 8.344 1 97.62 258 ASN B O 1
ATOM 6047 N N . GLN B 1 259 ? 4.891 -25.531 9.008 1 97.5 259 GLN B N 1
ATOM 6048 C CA . GLN B 1 259 ? 3.768 -24.875 8.344 1 97.5 259 GLN B CA 1
ATOM 6049 C C . GLN B 1 259 ? 3.826 -25.062 6.832 1 97.5 259 GLN B C 1
ATOM 6051 O O . GLN B 1 259 ? 2.807 -25.328 6.195 1 97.5 259 GLN B O 1
ATOM 6056 N N . ILE B 1 260 ? 4.965 -24.953 6.246 1 98.19 260 ILE B N 1
ATOM 6057 C CA . ILE B 1 260 ? 5.141 -25.141 4.812 1 98.19 260 ILE B CA 1
ATOM 6058 C C . ILE B 1 260 ? 4.871 -26.609 4.449 1 98.19 260 ILE B C 1
ATOM 6060 O O . ILE B 1 260 ? 4.133 -26.891 3.504 1 98.19 260 ILE B O 1
ATOM 6064 N N . ARG B 1 261 ? 5.441 -27.516 5.207 1 97.06 261 ARG B N 1
ATOM 6065 C CA . ARG B 1 261 ? 5.352 -28.953 4.914 1 97.06 261 ARG B CA 1
ATOM 6066 C C . ARG B 1 261 ? 3.922 -29.453 5.07 1 97.06 261 ARG B C 1
ATOM 6068 O O . ARG B 1 261 ? 3.566 -30.5 4.531 1 97.06 261 ARG B O 1
ATOM 6075 N N . GLY B 1 262 ? 3.141 -28.688 5.797 1 95.5 262 GLY B N 1
ATOM 6076 C CA . GLY B 1 262 ? 1.729 -29.031 5.883 1 95.5 262 GLY B CA 1
ATOM 6077 C C . GLY B 1 262 ? 1.044 -29.078 4.531 1 95.5 262 GLY B C 1
ATOM 6078 O O . GLY B 1 262 ? -0.014 -29.688 4.383 1 95.5 262 GLY B O 1
ATOM 6079 N N . PHE B 1 263 ? 1.684 -28.531 3.492 1 94.88 263 PHE B N 1
ATOM 6080 C CA . PHE B 1 263 ? 1.069 -28.453 2.172 1 94.88 263 PHE B CA 1
ATOM 6081 C C . PHE B 1 263 ? 1.811 -29.359 1.184 1 94.88 263 PHE B C 1
ATOM 6083 O O . PHE B 1 263 ? 1.518 -29.344 -0.014 1 94.88 263 PHE B O 1
ATOM 6090 N N . GLN B 1 264 ? 2.717 -30.141 1.632 1 88.31 264 GLN B N 1
ATOM 6091 C CA . GLN B 1 264 ? 3.57 -30.969 0.787 1 88.31 264 GLN B CA 1
ATOM 6092 C C . GLN B 1 264 ? 2.746 -31.984 -0 1 88.31 264 GLN B C 1
ATOM 6094 O O . GLN B 1 264 ? 3.041 -32.25 -1.165 1 88.31 264 GLN B O 1
ATOM 6099 N N . TYR B 1 265 ? 1.646 -32.5 0.601 1 85.5 265 TYR B N 1
ATOM 6100 C CA . TYR B 1 265 ? 0.903 -33.562 -0.038 1 85.5 265 TYR B CA 1
ATOM 6101 C C . TYR B 1 265 ? -0.529 -33.156 -0.337 1 85.5 265 TYR B C 1
ATOM 6103 O O . TYR B 1 265 ? -1.41 -34 -0.516 1 85.5 265 TYR B O 1
ATOM 6111 N N . ARG B 1 266 ? -0.673 -31.844 -0.32 1 85.25 266 ARG B N 1
ATOM 6112 C CA . ARG B 1 266 ? -2.031 -31.344 -0.53 1 85.25 266 ARG B CA 1
ATOM 6113 C C . ARG B 1 266 ? -2.42 -31.422 -2.002 1 85.25 266 ARG B C 1
ATOM 6115 O O . ARG B 1 266 ? -3.605 -31.469 -2.336 1 85.25 266 ARG B O 1
ATOM 6122 N N . VAL B 1 267 ? -1.44 -31.469 -2.871 1 85.81 267 VAL B N 1
ATOM 6123 C CA . VAL B 1 267 ? -1.693 -31.594 -4.305 1 85.81 267 VAL B CA 1
ATOM 6124 C C . VAL B 1 267 ? -1.226 -32.969 -4.789 1 85.81 267 VAL B C 1
ATOM 6126 O O . VAL B 1 267 ? -0.023 -33.219 -4.895 1 85.81 267 VAL B O 1
ATOM 6129 N N . PRO B 1 268 ? -2.176 -33.75 -5.078 1 83.12 268 PRO B N 1
ATOM 6130 C CA . PRO B 1 268 ? -1.809 -35.094 -5.484 1 83.12 268 PRO B CA 1
ATOM 6131 C C . PRO B 1 268 ? -1.072 -35.125 -6.82 1 83.12 268 PRO B C 1
ATOM 6133 O O . PRO B 1 268 ? -1.395 -34.375 -7.73 1 83.12 268 PRO B O 1
ATOM 6136 N N . GLU B 1 269 ? -0.079 -35.938 -6.949 1 78.38 269 GLU B N 1
ATOM 6137 C CA . GLU B 1 269 ? 0.723 -36.062 -8.164 1 78.38 269 GLU B CA 1
ATOM 6138 C C . GLU B 1 269 ? 0.27 -37.25 -9.008 1 78.38 269 GLU B C 1
ATOM 6140 O O . GLU B 1 269 ? 0.437 -37.25 -10.227 1 78.38 269 GLU B O 1
ATOM 6145 N N . ALA B 1 270 ? -0.357 -38.094 -8.406 1 67.62 270 ALA B N 1
ATOM 6146 C CA . ALA B 1 270 ? -0.663 -39.375 -9.055 1 67.62 270 ALA B CA 1
ATOM 6147 C C . ALA B 1 270 ? -1.919 -39.25 -9.914 1 67.62 270 ALA B C 1
ATOM 6149 O O . ALA B 1 270 ? -2.797 -38.438 -9.641 1 67.62 270 ALA B O 1
ATOM 6150 N N . GLY B 1 271 ? -1.753 -39.812 -11.07 1 72.75 271 GLY B N 1
ATOM 6151 C CA . GLY B 1 271 ? -2.928 -39.969 -11.914 1 72.75 271 GLY B CA 1
ATOM 6152 C C . GLY B 1 271 ? -2.768 -39.344 -13.281 1 72.75 271 GLY B C 1
ATOM 6153 O O . GLY B 1 271 ? -1.733 -38.719 -13.57 1 72.75 271 GLY B O 1
ATOM 6154 N N . SER B 1 272 ? -3.639 -39.594 -14.133 1 81.56 272 SER B N 1
ATOM 6155 C CA . SER B 1 272 ? -3.74 -39.031 -15.461 1 81.56 272 SER B CA 1
ATOM 6156 C C . SER B 1 272 ? -4.523 -37.719 -15.438 1 81.56 272 SER B C 1
ATOM 6158 O O . SER B 1 272 ? -5.695 -37.688 -15.047 1 81.56 272 SER B O 1
ATOM 6160 N N . HIS B 1 273 ? -3.799 -36.625 -15.602 1 88.38 273 HIS B N 1
ATOM 6161 C CA . HIS B 1 273 ? -4.434 -35.312 -15.547 1 88.38 273 HIS B CA 1
ATOM 6162 C C . HIS B 1 273 ? -4.289 -34.562 -16.875 1 88.38 273 HIS B C 1
ATOM 6164 O O . HIS B 1 273 ? -3.43 -34.906 -17.688 1 88.38 273 HIS B O 1
ATOM 6170 N N . SER B 1 274 ? -5.262 -33.656 -17.078 1 91.38 274 SER B N 1
ATOM 6171 C CA . SER B 1 274 ? -5.137 -32.75 -18.219 1 91.38 274 SER B CA 1
ATOM 6172 C C . SER B 1 274 ? -3.838 -31.953 -18.141 1 91.38 274 SER B C 1
ATOM 6174 O O . SER B 1 274 ? -3.205 -31.891 -17.094 1 91.38 274 SER B O 1
ATOM 6176 N N . ARG B 1 275 ? -3.428 -31.422 -19.25 1 93.25 275 ARG B N 1
ATOM 6177 C CA . ARG B 1 275 ? -2.219 -30.609 -19.344 1 93.25 275 ARG B CA 1
ATOM 6178 C C . ARG B 1 275 ? -2.283 -29.422 -18.375 1 93.25 275 ARG B C 1
ATOM 6180 O O . ARG B 1 275 ? -1.279 -29.062 -17.75 1 93.25 275 ARG B O 1
ATOM 6187 N N . VAL B 1 276 ? -3.475 -28.859 -18.281 1 94.38 276 VAL B N 1
ATOM 6188 C CA . VAL B 1 276 ? -3.66 -27.703 -17.391 1 94.38 276 VAL B CA 1
ATOM 6189 C C . VAL B 1 276 ? -3.418 -28.109 -15.945 1 94.38 276 VAL B C 1
ATOM 6191 O O . VAL B 1 276 ? -2.676 -27.453 -15.219 1 94.38 276 VAL B O 1
ATOM 6194 N N . VAL B 1 277 ? -3.979 -29.203 -15.531 1 95.19 277 VAL B N 1
ATOM 6195 C CA . VAL B 1 277 ? -3.838 -29.688 -14.164 1 95.19 277 VAL B CA 1
ATOM 6196 C C . VAL B 1 277 ? -2.385 -30.078 -13.898 1 95.19 277 VAL B C 1
ATOM 6198 O O . VAL B 1 277 ? -1.835 -29.75 -12.836 1 95.19 277 VAL B O 1
ATOM 6201 N N . ALA B 1 278 ? -1.786 -30.781 -14.859 1 94.88 278 ALA B N 1
ATOM 6202 C CA . ALA B 1 278 ? -0.389 -31.188 -14.711 1 94.88 278 ALA B CA 1
ATOM 6203 C C . ALA B 1 278 ? 0.509 -29.969 -14.492 1 94.88 278 ALA B C 1
ATOM 6205 O O . ALA B 1 278 ? 1.406 -30 -13.641 1 94.88 278 ALA B O 1
ATOM 6206 N N . SER B 1 279 ? 0.289 -28.969 -15.258 1 95.38 279 SER B N 1
ATOM 6207 C CA . SER B 1 279 ? 1.064 -27.75 -15.109 1 95.38 279 SER B CA 1
ATOM 6208 C C . SER B 1 279 ? 0.938 -27.188 -13.695 1 95.38 279 SER B C 1
ATOM 6210 O O . SER B 1 279 ? 1.932 -26.766 -13.102 1 95.38 279 SER B O 1
ATOM 6212 N N . HIS B 1 280 ? -0.286 -27.156 -13.156 1 95.88 280 HIS B N 1
ATOM 6213 C CA . HIS B 1 280 ? -0.519 -26.625 -11.82 1 95.88 280 HIS B CA 1
ATOM 6214 C C . HIS B 1 280 ? 0.17 -27.484 -10.758 1 95.88 280 HIS B C 1
ATOM 6216 O O . HIS B 1 280 ? 0.676 -26.953 -9.766 1 95.88 280 HIS B O 1
ATOM 6222 N N . ILE B 1 281 ? 0.187 -28.797 -10.984 1 96.06 281 ILE B N 1
ATOM 6223 C CA . ILE B 1 281 ? 0.826 -29.703 -10.039 1 96.06 281 ILE B CA 1
ATOM 6224 C C . ILE B 1 281 ? 2.322 -29.406 -9.969 1 96.06 281 ILE B C 1
ATOM 6226 O O . ILE B 1 281 ? 2.875 -29.234 -8.883 1 96.06 281 ILE B O 1
ATOM 6230 N N . TYR B 1 282 ? 2.975 -29.312 -11.125 1 96.31 282 TYR B N 1
ATOM 6231 C CA . TYR B 1 282 ? 4.414 -29.078 -11.156 1 96.31 282 TYR B CA 1
ATOM 6232 C C . TYR B 1 282 ? 4.75 -27.688 -10.633 1 96.31 282 TYR B C 1
ATOM 6234 O O . TYR B 1 282 ? 5.746 -27.5 -9.93 1 96.31 282 TYR B O 1
ATOM 6242 N N . GLN B 1 283 ? 3.979 -26.703 -10.969 1 97.12 283 GLN B N 1
ATOM 6243 C CA . GLN B 1 283 ? 4.223 -25.359 -10.469 1 97.12 283 GLN B CA 1
ATOM 6244 C C . GLN B 1 283 ? 4.07 -25.297 -8.953 1 97.12 283 GLN B C 1
ATOM 6246 O O . GLN B 1 283 ? 4.852 -24.641 -8.266 1 97.12 283 GLN B O 1
ATOM 6251 N N . PHE B 1 284 ? 3.039 -26 -8.461 1 97.69 284 PHE B N 1
ATOM 6252 C CA . PHE B 1 284 ? 2.865 -26.016 -7.012 1 97.69 284 PHE B CA 1
ATOM 6253 C C . PHE B 1 284 ? 4.09 -26.609 -6.328 1 97.69 284 PHE B C 1
ATOM 6255 O O . PHE B 1 284 ? 4.531 -26.109 -5.289 1 97.69 284 PHE B O 1
ATOM 6262 N N . LYS B 1 285 ? 4.605 -27.656 -6.887 1 97.06 285 LYS B N 1
ATOM 6263 C CA . LYS B 1 285 ? 5.816 -28.25 -6.336 1 97.06 285 LYS B CA 1
ATOM 6264 C C . LYS B 1 285 ? 6.965 -27.25 -6.312 1 97.06 285 LYS B C 1
ATOM 6266 O O . LYS B 1 285 ? 7.711 -27.172 -5.332 1 97.06 285 LYS B O 1
ATOM 6271 N N . LEU B 1 286 ? 7.109 -26.547 -7.391 1 97.94 286 LEU B N 1
ATOM 6272 C CA . LEU B 1 286 ? 8.125 -25.5 -7.438 1 97.94 286 LEU B CA 1
ATOM 6273 C C . LEU B 1 286 ? 7.902 -24.469 -6.336 1 97.94 286 LEU B C 1
ATOM 6275 O O . LEU B 1 286 ? 8.844 -24.094 -5.645 1 97.94 286 LEU B O 1
ATOM 6279 N N . TYR B 1 287 ? 6.629 -24 -6.18 1 98.38 287 TYR B N 1
ATOM 6280 C CA . TYR B 1 287 ? 6.305 -23 -5.16 1 98.38 287 TYR B CA 1
ATOM 6281 C C . TYR B 1 287 ? 6.637 -23.531 -3.766 1 98.38 287 TYR B C 1
ATOM 6283 O O . TYR B 1 287 ? 7.176 -22.797 -2.934 1 98.38 287 TYR B O 1
ATOM 6291 N N . PHE B 1 288 ? 6.348 -24.828 -3.566 1 98.44 288 PHE B N 1
ATOM 6292 C CA . PHE B 1 288 ? 6.621 -25.469 -2.289 1 98.44 288 PHE B CA 1
ATOM 6293 C C . PHE B 1 288 ? 8.117 -25.469 -1.994 1 98.44 288 PHE B C 1
ATOM 6295 O O . PHE B 1 288 ? 8.547 -25.031 -0.927 1 98.44 288 PHE B O 1
ATOM 6302 N N . GLU B 1 289 ? 8.891 -25.922 -2.926 1 98.5 289 GLU B N 1
ATOM 6303 C CA . GLU B 1 289 ? 10.336 -26.016 -2.734 1 98.5 289 GLU B CA 1
ATOM 6304 C C . GLU B 1 289 ? 10.969 -24.641 -2.582 1 98.5 289 GLU B C 1
ATOM 6306 O O . GLU B 1 289 ? 11.898 -24.469 -1.791 1 98.5 289 GLU B O 1
ATOM 6311 N N . THR B 1 290 ? 10.5 -23.719 -3.354 1 98.25 290 THR B N 1
ATOM 6312 C CA . THR B 1 290 ? 10.984 -22.359 -3.244 1 98.25 290 THR B CA 1
ATOM 6313 C C . THR B 1 290 ? 10.734 -21.797 -1.845 1 98.25 290 THR B C 1
ATOM 6315 O O . THR B 1 290 ? 11.586 -21.109 -1.285 1 98.25 290 THR B O 1
ATOM 6318 N N . SER B 1 291 ? 9.578 -22.078 -1.271 1 98.62 291 SER B N 1
ATOM 6319 C CA . SER B 1 291 ? 9.273 -21.609 0.075 1 98.62 291 SER B CA 1
ATOM 6320 C C . SER B 1 291 ? 10.25 -22.172 1.099 1 98.62 291 SER B C 1
ATOM 6322 O O . SER B 1 291 ? 10.641 -21.484 2.039 1 98.62 291 SER B O 1
ATOM 6324 N N . ILE B 1 292 ? 10.641 -23.406 0.888 1 98.5 292 ILE B N 1
ATOM 6325 C CA . ILE B 1 292 ? 11.633 -24.016 1.766 1 98.5 292 ILE B CA 1
ATOM 6326 C C . ILE B 1 292 ? 12.969 -23.281 1.616 1 98.5 292 ILE B C 1
ATOM 6328 O O . ILE B 1 292 ? 13.648 -23 2.609 1 98.5 292 ILE B O 1
ATOM 6332 N N . ILE B 1 293 ? 13.344 -22.984 0.422 1 97.5 293 ILE B N 1
ATOM 6333 C CA . ILE B 1 293 ? 14.609 -22.297 0.165 1 97.5 293 ILE B CA 1
ATOM 6334 C C . ILE B 1 293 ? 14.594 -20.922 0.828 1 97.5 293 ILE B C 1
ATOM 6336 O O . ILE B 1 293 ? 15.555 -20.531 1.494 1 97.5 293 ILE B O 1
ATOM 6340 N N . VAL B 1 294 ? 13.516 -20.234 0.654 1 96.62 294 VAL B N 1
ATOM 6341 C CA . VAL B 1 294 ? 13.391 -18.875 1.193 1 96.62 294 VAL B CA 1
ATOM 6342 C C . VAL B 1 294 ? 13.484 -18.922 2.717 1 96.62 294 VAL B C 1
ATOM 6344 O O . VAL B 1 294 ? 14.039 -18 3.336 1 96.62 294 VAL B O 1
ATOM 6347 N N . LEU B 1 295 ? 13 -19.953 3.32 1 97.75 295 LEU B N 1
ATOM 6348 C CA . LEU B 1 295 ? 13.062 -20.109 4.77 1 97.75 295 LEU B CA 1
ATOM 6349 C C . LEU B 1 295 ? 14.508 -20.266 5.238 1 97.75 295 LEU B C 1
ATOM 6351 O O . LEU B 1 295 ? 14.914 -19.641 6.223 1 97.75 295 LEU B O 1
ATOM 6355 N N . TYR B 1 296 ? 15.328 -21.016 4.551 1 95.81 296 TYR B N 1
ATOM 6356 C CA . TYR B 1 296 ? 16.625 -21.438 5.074 1 95.81 296 TYR B CA 1
ATOM 6357 C C . TYR B 1 296 ? 17.75 -20.625 4.449 1 95.81 296 TYR B C 1
ATOM 6359 O O . TYR B 1 296 ? 18.875 -20.625 4.957 1 95.81 296 TYR B O 1
ATOM 6367 N N . ARG B 1 297 ? 17.547 -19.969 3.428 1 92.06 297 ARG B N 1
ATOM 6368 C CA . ARG B 1 297 ? 18.578 -19.266 2.658 1 92.06 297 ARG B CA 1
ATOM 6369 C C . ARG B 1 297 ? 19.344 -18.297 3.541 1 92.06 297 ARG B C 1
ATOM 6371 O O . ARG B 1 297 ? 20.578 -18.25 3.475 1 92.06 297 ARG B O 1
ATOM 6378 N N . PRO B 1 298 ? 18.672 -17.547 4.383 1 87.69 298 PRO B N 1
ATOM 6379 C CA . PRO B 1 298 ? 19.438 -16.609 5.223 1 87.69 298 PRO B CA 1
ATOM 6380 C C . PRO B 1 298 ? 20.438 -17.328 6.125 1 87.69 298 PRO B C 1
ATOM 6382 O O . PRO B 1 298 ? 21.453 -16.75 6.508 1 87.69 298 PRO B O 1
ATOM 6385 N N . PHE B 1 299 ? 20.297 -18.562 6.371 1 89.88 299 PHE B N 1
ATOM 6386 C CA . PHE B 1 299 ? 21.078 -19.266 7.379 1 89.88 299 PHE B CA 1
ATOM 6387 C C . PHE B 1 299 ? 22.219 -20.031 6.738 1 89.88 299 PHE B C 1
ATOM 6389 O O . PHE B 1 299 ? 22.953 -20.75 7.422 1 89.88 299 PHE B O 1
ATOM 6396 N N . ILE B 1 300 ? 22.312 -19.875 5.465 1 84.88 300 ILE B N 1
ATOM 6397 C CA . ILE B 1 300 ? 23.516 -20.359 4.793 1 84.88 300 ILE B CA 1
ATOM 6398 C C . ILE B 1 300 ? 24.719 -19.516 5.23 1 84.88 300 ILE B C 1
ATOM 6400 O O . ILE B 1 300 ? 25.812 -20.047 5.398 1 84.88 300 ILE B O 1
ATOM 6404 N N . LEU B 1 301 ? 24.453 -18.203 5.438 1 77.62 301 LEU B N 1
ATOM 6405 C CA . LEU B 1 301 ? 25.547 -17.281 5.781 1 77.62 301 LEU B CA 1
ATOM 6406 C C . LEU B 1 301 ? 25.375 -16.766 7.203 1 77.62 301 LEU B C 1
ATOM 6408 O O . LEU B 1 301 ? 26.25 -16.062 7.719 1 77.62 301 LEU B O 1
ATOM 6412 N N . ASP B 1 302 ? 24.25 -17.062 7.734 1 81.56 302 ASP B N 1
ATOM 6413 C CA . ASP B 1 302 ? 23.969 -16.547 9.07 1 81.56 302 ASP B CA 1
ATOM 6414 C C . ASP B 1 302 ? 23.469 -17.656 9.992 1 81.56 302 ASP B C 1
ATOM 6416 O O . ASP B 1 302 ? 23.406 -18.828 9.594 1 81.56 302 ASP B O 1
ATOM 6420 N N . THR B 1 303 ? 23.391 -17.359 11.297 1 84.25 303 THR B N 1
ATOM 6421 C CA . THR B 1 303 ? 22.906 -18.328 12.281 1 84.25 303 THR B CA 1
ATOM 6422 C C . THR B 1 303 ? 21.703 -17.766 13.039 1 84.25 303 THR B C 1
ATOM 6424 O O . THR B 1 303 ? 21.562 -16.547 13.195 1 84.25 303 THR B O 1
ATOM 6427 N N . PRO B 1 304 ? 20.75 -18.703 13.367 1 89.25 304 PRO B N 1
ATOM 6428 C CA . PRO B 1 304 ? 19.625 -18.266 14.195 1 89.25 304 PRO B CA 1
ATOM 6429 C C . PRO B 1 304 ? 20.062 -17.703 15.539 1 89.25 304 PRO B C 1
ATOM 6431 O O . PRO B 1 304 ? 21.25 -17.781 15.883 1 89.25 304 PRO B O 1
ATOM 6434 N N . ARG B 1 305 ? 18.922 -17.359 16.141 1 86.25 305 ARG B N 1
ATOM 6435 C CA . ARG B 1 305 ? 19.156 -16.781 17.453 1 86.25 305 ARG B CA 1
ATOM 6436 C C . ARG B 1 305 ? 19.594 -17.859 18.438 1 86.25 305 ARG B C 1
ATOM 6438 O O . ARG B 1 305 ? 19.078 -18.984 18.422 1 86.25 305 ARG B O 1
ATOM 6445 N N . GLU B 1 306 ? 20.594 -17.688 19.312 1 86.5 306 GLU B N 1
ATOM 6446 C CA . GLU B 1 306 ? 20.969 -18.484 20.469 1 86.5 306 GLU B CA 1
ATOM 6447 C C . GLU B 1 306 ? 21.844 -19.656 20.078 1 86.5 306 GLU B C 1
ATOM 6449 O O . GLU B 1 306 ? 22.109 -20.547 20.891 1 86.5 306 GLU B O 1
ATOM 6454 N N . VAL B 1 307 ? 22.203 -19.859 18.766 1 85.62 307 VAL B N 1
ATOM 6455 C CA . VAL B 1 307 ? 23.062 -20.953 18.375 1 85.62 307 VAL B CA 1
ATOM 6456 C C . VAL B 1 307 ? 24.5 -20.672 18.781 1 85.62 307 VAL B C 1
ATOM 6458 O O . VAL B 1 307 ? 25.094 -19.688 18.328 1 85.62 307 VAL B O 1
ATOM 6461 N N . PRO B 1 308 ? 24.953 -21.5 19.672 1 86.69 308 PRO B N 1
ATOM 6462 C CA . PRO B 1 308 ? 26.328 -21.281 20.125 1 86.69 308 PRO B CA 1
ATOM 6463 C C . PRO B 1 308 ? 27.344 -21.391 18.984 1 86.69 308 PRO B C 1
ATOM 6465 O O . PRO B 1 308 ? 27.062 -22.016 17.969 1 86.69 308 PRO B O 1
ATOM 6468 N N . ALA B 1 309 ? 28.5 -20.844 19.219 1 83.31 309 ALA B N 1
ATOM 6469 C CA . ALA B 1 309 ? 29.562 -20.797 18.219 1 83.31 309 ALA B CA 1
ATOM 6470 C C . ALA B 1 309 ? 29.969 -22.203 17.781 1 83.31 309 ALA B C 1
ATOM 6472 O O . ALA B 1 309 ? 30.266 -22.422 16.594 1 83.31 309 ALA B O 1
ATOM 6473 N N . ALA B 1 310 ? 29.891 -23.078 18.734 1 85.88 310 ALA B N 1
ATOM 6474 C CA . ALA B 1 310 ? 30.312 -24.453 18.469 1 85.88 310 ALA B CA 1
ATOM 6475 C C . ALA B 1 310 ? 29.375 -25.141 17.484 1 85.88 310 ALA B C 1
ATOM 6477 O O . ALA B 1 310 ? 29.781 -26.031 16.75 1 85.88 310 ALA B O 1
ATOM 6478 N N . ASP B 1 311 ? 28.141 -24.672 17.438 1 88.5 311 ASP B N 1
ATOM 6479 C CA . ASP B 1 311 ? 27.125 -25.344 16.641 1 88.5 311 ASP B CA 1
ATOM 6480 C C . ASP B 1 311 ? 26.844 -24.578 15.352 1 88.5 311 ASP B C 1
ATOM 6482 O O . ASP B 1 311 ? 26.062 -25.031 14.516 1 88.5 311 ASP B O 1
ATOM 6486 N N . GLN B 1 312 ? 27.5 -23.516 15.133 1 83.94 312 GLN B N 1
ATOM 6487 C CA . GLN B 1 312 ? 27.219 -22.656 13.992 1 83.94 312 GLN B CA 1
ATOM 6488 C C . GLN B 1 312 ? 27.594 -23.344 12.68 1 83.94 312 GLN B C 1
ATOM 6490 O O . GLN B 1 312 ? 26.891 -23.219 11.68 1 83.94 312 GLN B O 1
ATOM 6495 N N . GLY B 1 313 ? 28.688 -24.047 12.734 1 84.56 313 GLY B N 1
ATOM 6496 C CA . GLY B 1 313 ? 29.094 -24.781 11.547 1 84.56 313 GLY B CA 1
ATOM 6497 C C . GLY B 1 313 ? 28.109 -25.859 11.148 1 84.56 313 GLY B C 1
ATOM 6498 O O . GLY B 1 313 ? 27.797 -26.031 9.969 1 84.56 313 GLY B O 1
ATOM 6499 N N . SER B 1 314 ? 27.672 -26.562 12.094 1 88.94 314 SER B N 1
ATOM 6500 C CA . SER B 1 314 ? 26.688 -27.625 11.844 1 88.94 314 SER B CA 1
ATOM 6501 C C . SER B 1 314 ? 25.375 -27.062 11.312 1 88.94 314 SER B C 1
ATOM 6503 O O . SER B 1 314 ? 24.734 -27.672 10.453 1 88.94 314 SER B O 1
ATOM 6505 N N . TRP B 1 315 ? 24.969 -25.969 11.789 1 89.56 315 TRP B N 1
ATOM 6506 C CA . TRP B 1 315 ? 23.734 -25.344 11.336 1 89.56 315 TRP B CA 1
ATOM 6507 C C . TRP B 1 315 ? 23.859 -24.844 9.898 1 89.56 315 TRP B C 1
ATOM 6509 O O . TRP B 1 315 ? 22.922 -24.938 9.117 1 89.56 315 TRP B O 1
ATOM 6519 N N . ARG B 1 316 ? 24.969 -24.328 9.633 1 86.94 316 ARG B N 1
ATOM 6520 C CA . ARG B 1 316 ? 25.203 -23.875 8.258 1 86.94 316 ARG B CA 1
ATOM 6521 C C . ARG B 1 316 ? 25.156 -25.047 7.285 1 86.94 316 ARG B C 1
ATOM 6523 O O . ARG B 1 316 ? 24.578 -24.938 6.203 1 86.94 316 ARG B O 1
ATOM 6530 N N . THR B 1 317 ? 25.766 -26.125 7.68 1 89.81 317 THR B N 1
ATOM 6531 C CA . THR B 1 317 ? 25.734 -27.328 6.855 1 89.81 317 THR B CA 1
ATOM 6532 C C . THR B 1 317 ? 24.297 -27.828 6.668 1 89.81 317 THR B C 1
ATOM 6534 O O . THR B 1 317 ? 23.922 -28.25 5.574 1 89.81 317 THR B O 1
ATOM 6537 N N . PHE B 1 318 ? 23.609 -27.703 7.715 1 93.19 318 PHE B N 1
ATOM 6538 C CA . PHE B 1 318 ? 22.203 -28.125 7.703 1 93.19 318 PHE B CA 1
ATOM 6539 C C . PHE B 1 318 ? 21.391 -27.266 6.75 1 93.19 318 PHE B C 1
ATOM 6541 O O . PHE B 1 318 ? 20.625 -27.781 5.93 1 93.19 318 PHE B O 1
ATOM 6548 N N . ALA B 1 319 ? 21.516 -25.984 6.887 1 92.44 319 ALA B N 1
ATOM 6549 C CA . ALA B 1 319 ? 20.812 -25.031 6.023 1 92.44 319 ALA B CA 1
ATOM 6550 C C . ALA B 1 319 ? 21.203 -25.25 4.559 1 92.44 319 ALA B C 1
ATOM 6552 O O . ALA B 1 319 ? 20.344 -25.203 3.676 1 92.44 319 ALA B O 1
ATOM 6553 N N . CYS B 1 320 ? 22.453 -25.5 4.309 1 91.12 320 CYS B N 1
ATOM 6554 C CA . CYS B 1 320 ? 22.922 -25.75 2.951 1 91.12 320 CYS B CA 1
ATOM 6555 C C . CYS B 1 320 ? 22.281 -27.016 2.381 1 91.12 320 CYS B C 1
ATOM 6557 O O . CYS B 1 320 ? 21.859 -27.031 1.222 1 91.12 320 CYS B O 1
ATOM 6559 N N . GLN B 1 321 ? 22.219 -28 3.17 1 94.69 321 GLN B N 1
ATOM 6560 C CA . GLN B 1 321 ? 21.625 -29.25 2.727 1 94.69 321 GLN B CA 1
ATOM 6561 C C . GLN B 1 321 ? 20.141 -29.078 2.41 1 94.69 321 GLN B C 1
ATOM 6563 O O . GLN B 1 321 ? 19.641 -29.594 1.402 1 94.69 321 GLN B O 1
ATOM 6568 N N . LYS B 1 322 ? 19.406 -28.375 3.283 1 96.44 322 LYS B N 1
ATOM 6569 C CA . LYS B 1 322 ? 17.984 -28.125 3.086 1 96.44 322 LYS B CA 1
ATOM 6570 C C . LYS B 1 322 ? 17.719 -27.375 1.785 1 96.44 322 LYS B C 1
ATOM 6572 O O . LYS B 1 322 ? 16.844 -27.734 1.012 1 96.44 322 LYS B O 1
ATOM 6577 N N . THR B 1 323 ? 18.469 -26.344 1.559 1 95.88 323 THR B N 1
ATOM 6578 C CA . THR B 1 323 ? 18.281 -25.531 0.371 1 95.88 323 THR B CA 1
ATOM 6579 C C . THR B 1 323 ? 18.703 -26.281 -0.887 1 95.88 323 THR B C 1
ATOM 6581 O O . THR B 1 323 ? 18.047 -26.188 -1.924 1 95.88 323 THR B O 1
ATOM 6584 N N . ARG B 1 324 ? 19.781 -27.078 -0.836 1 95.31 324 ARG B N 1
ATOM 6585 C CA . ARG B 1 324 ? 20.25 -27.859 -1.978 1 95.31 324 ARG B CA 1
ATOM 6586 C C . ARG B 1 324 ? 19.203 -28.891 -2.393 1 95.31 324 ARG B C 1
ATOM 6588 O O . ARG B 1 324 ? 18.906 -29.047 -3.582 1 95.31 324 ARG B O 1
ATOM 6595 N N . THR B 1 325 ? 18.734 -29.578 -1.419 1 97.25 325 THR B N 1
ATOM 6596 C CA . THR B 1 325 ? 17.719 -30.578 -1.698 1 97.25 325 THR B CA 1
ATOM 6597 C C . THR B 1 325 ? 16.469 -29.938 -2.307 1 97.25 325 THR B C 1
ATOM 6599 O O . THR B 1 325 ? 15.93 -30.438 -3.295 1 97.25 325 THR B O 1
ATOM 6602 N N . ALA B 1 326 ? 16.016 -28.844 -1.692 1 98.19 326 ALA B N 1
ATOM 6603 C CA . ALA B 1 326 ? 14.844 -28.141 -2.199 1 98.19 326 ALA B CA 1
ATOM 6604 C C . ALA B 1 326 ? 15.078 -27.641 -3.619 1 98.19 326 ALA B C 1
ATOM 6606 O O . ALA B 1 326 ? 14.188 -27.703 -4.465 1 98.19 326 ALA B O 1
ATOM 6607 N N . ALA B 1 327 ? 16.25 -27.109 -3.891 1 97.94 327 ALA B N 1
ATOM 6608 C CA . ALA B 1 327 ? 16.578 -26.609 -5.223 1 97.94 327 ALA B CA 1
ATOM 6609 C C . ALA B 1 327 ? 16.578 -27.734 -6.25 1 97.94 327 ALA B C 1
ATOM 6611 O O . ALA B 1 327 ? 16.094 -27.562 -7.375 1 97.94 327 ALA B O 1
ATOM 6612 N N . SER B 1 328 ? 17.141 -28.844 -5.844 1 97.5 328 SER B N 1
ATOM 6613 C CA . SER B 1 328 ? 17.141 -30.016 -6.734 1 97.5 328 SER B CA 1
ATOM 6614 C C . SER B 1 328 ? 15.727 -30.469 -7.043 1 97.5 328 SER B C 1
ATOM 6616 O O . SER B 1 328 ? 15.422 -30.844 -8.18 1 97.5 328 SER B O 1
ATOM 6618 N N . ASN B 1 329 ? 14.914 -30.516 -6.012 1 97.5 329 ASN B N 1
ATOM 6619 C CA . ASN B 1 329 ? 13.516 -30.891 -6.219 1 97.5 329 ASN B CA 1
ATOM 6620 C C . ASN B 1 329 ? 12.805 -29.891 -7.133 1 97.5 329 ASN B C 1
ATOM 6622 O O . ASN B 1 329 ? 11.984 -30.281 -7.965 1 97.5 329 ASN B O 1
ATOM 6626 N N . ALA B 1 330 ? 13.031 -28.609 -6.93 1 98 330 ALA B N 1
ATOM 6627 C CA . ALA B 1 330 ? 12.469 -27.578 -7.797 1 98 330 ALA B CA 1
ATOM 6628 C C . ALA B 1 330 ? 12.883 -27.797 -9.25 1 98 330 ALA B C 1
ATOM 6630 O O . ALA B 1 330 ? 12.055 -27.703 -10.156 1 98 330 ALA B O 1
ATOM 6631 N N . SER B 1 331 ? 14.164 -28.125 -9.469 1 97.31 331 SER B N 1
ATOM 6632 C CA . SER B 1 331 ? 14.672 -28.391 -10.812 1 97.31 331 SER B CA 1
ATOM 6633 C C . SER B 1 331 ? 14.023 -29.625 -11.422 1 97.31 331 SER B C 1
ATOM 6635 O O . SER B 1 331 ? 13.789 -29.672 -12.625 1 97.31 331 SER B O 1
ATOM 6637 N N . ALA B 1 332 ? 13.82 -30.578 -10.562 1 96.69 332 ALA B N 1
ATOM 6638 C CA . ALA B 1 332 ? 13.148 -31.781 -11.047 1 96.69 332 ALA B CA 1
ATOM 6639 C C . ALA B 1 332 ? 11.742 -31.469 -11.531 1 96.69 332 ALA B C 1
ATOM 6641 O O . ALA B 1 332 ? 11.289 -32.031 -12.539 1 96.69 332 ALA B O 1
ATOM 6642 N N . ALA B 1 333 ? 11.047 -30.656 -10.812 1 95.94 333 ALA B N 1
ATOM 6643 C CA . ALA B 1 333 ? 9.711 -30.234 -11.234 1 95.94 333 ALA B CA 1
ATOM 6644 C C . ALA B 1 333 ? 9.773 -29.5 -12.57 1 95.94 333 ALA B C 1
ATOM 6646 O O . ALA B 1 333 ? 8.938 -29.719 -13.445 1 95.94 333 ALA B O 1
ATOM 6647 N N . MET B 1 334 ? 10.734 -28.641 -12.734 1 95.88 334 MET B N 1
ATOM 6648 C CA . MET B 1 334 ? 10.898 -27.891 -13.977 1 95.88 334 MET B CA 1
ATOM 6649 C C . MET B 1 334 ? 11.227 -28.828 -15.133 1 95.88 334 MET B C 1
ATOM 6651 O O . MET B 1 334 ? 10.742 -28.641 -16.25 1 95.88 334 MET B O 1
ATOM 6655 N N . ASN B 1 335 ? 12.055 -29.766 -14.812 1 95.62 335 ASN B N 1
ATOM 6656 C CA . ASN B 1 335 ? 12.414 -30.766 -15.82 1 95.62 335 ASN B CA 1
ATOM 6657 C C . ASN B 1 335 ? 11.195 -31.531 -16.297 1 95.62 335 ASN B C 1
ATOM 6659 O O . ASN B 1 335 ? 11.055 -31.812 -17.5 1 95.62 335 ASN B O 1
ATOM 6663 N N . SER B 1 336 ? 10.359 -31.906 -15.383 1 94.62 336 SER B N 1
ATOM 6664 C CA . SER B 1 336 ? 9.125 -32.594 -15.742 1 94.62 336 SER B CA 1
ATOM 6665 C C . SER B 1 336 ? 8.219 -31.719 -16.594 1 94.62 336 SER B C 1
ATOM 6667 O O . SER B 1 336 ? 7.605 -32.219 -17.547 1 94.62 336 SER B O 1
ATOM 6669 N N . MET B 1 337 ? 8.117 -30.469 -16.312 1 95.94 337 MET B N 1
ATOM 6670 C CA . MET B 1 337 ? 7.316 -29.531 -17.094 1 95.94 337 MET B CA 1
ATOM 6671 C C . MET B 1 337 ? 7.867 -29.406 -18.516 1 95.94 337 MET B C 1
ATOM 6673 O O . MET B 1 337 ? 7.102 -29.344 -19.484 1 95.94 337 MET B O 1
ATOM 6677 N N . MET B 1 338 ? 9.133 -29.344 -18.594 1 95.56 338 MET B N 1
ATOM 6678 C CA . MET B 1 338 ? 9.773 -29.25 -19.906 1 95.56 338 MET B CA 1
ATOM 6679 C C . MET B 1 338 ? 9.539 -30.516 -20.734 1 95.56 338 MET B C 1
ATOM 6681 O O . MET B 1 338 ? 9.266 -30.438 -21.922 1 95.56 338 MET B O 1
ATOM 6685 N N . ALA B 1 339 ? 9.688 -31.609 -20.047 1 95 339 ALA B N 1
ATOM 6686 C CA . ALA B 1 339 ? 9.5 -32.906 -20.719 1 95 339 ALA B CA 1
ATOM 6687 C C . ALA B 1 339 ? 8.094 -33 -21.297 1 95 339 ALA B C 1
ATOM 6689 O O . ALA B 1 339 ? 7.891 -33.625 -22.344 1 95 339 ALA B O 1
ATOM 6690 N N . GLU B 1 340 ? 7.164 -32.344 -20.656 1 94.56 340 GLU B N 1
ATOM 6691 C CA . GLU B 1 340 ? 5.773 -32.406 -21.094 1 94.56 340 GLU B CA 1
ATOM 6692 C C . GLU B 1 340 ? 5.379 -31.156 -21.859 1 94.56 340 GLU B C 1
ATOM 6694 O O . GLU B 1 340 ? 4.199 -30.938 -22.156 1 94.56 340 GLU B O 1
ATOM 6699 N N . ASP B 1 341 ? 6.32 -30.312 -22.156 1 94.88 341 ASP B N 1
ATOM 6700 C CA . ASP B 1 341 ? 6.125 -29.078 -22.906 1 94.88 341 ASP B CA 1
ATOM 6701 C C . ASP B 1 341 ? 5.078 -28.188 -22.25 1 94.88 341 ASP B C 1
ATOM 6703 O O . ASP B 1 341 ? 4.125 -27.75 -22.891 1 94.88 341 ASP B O 1
ATOM 6707 N N . LEU B 1 342 ? 5.246 -27.984 -20.922 1 96.19 342 LEU B N 1
ATOM 6708 C CA . LEU B 1 342 ? 4.254 -27.234 -20.156 1 96.19 342 LEU B CA 1
ATOM 6709 C C . LEU B 1 342 ? 4.809 -25.891 -19.719 1 96.19 342 LEU B C 1
ATOM 6711 O O . LEU B 1 342 ? 4.109 -25.109 -19.062 1 96.19 342 LEU B O 1
ATOM 6715 N N . ILE B 1 343 ? 6.047 -25.5 -20.125 1 96.06 343 ILE B N 1
ATOM 6716 C CA . ILE B 1 343 ? 6.695 -24.281 -19.641 1 96.06 343 ILE B CA 1
ATOM 6717 C C . ILE B 1 343 ? 5.91 -23.062 -20.125 1 96.06 343 ILE B C 1
ATOM 6719 O O . ILE B 1 343 ? 5.82 -22.062 -19.406 1 96.06 343 ILE B O 1
ATOM 6723 N N . ARG B 1 344 ? 5.297 -23.156 -21.219 1 93 344 ARG B N 1
ATOM 6724 C CA . ARG B 1 344 ? 4.547 -22.031 -21.781 1 93 344 ARG B CA 1
ATOM 6725 C C . ARG B 1 344 ? 3.316 -21.719 -20.938 1 93 344 ARG B C 1
ATOM 6727 O O . ARG B 1 344 ? 2.738 -20.641 -21.062 1 93 344 ARG B O 1
ATOM 6734 N N . LEU B 1 345 ? 2.895 -22.641 -20.078 1 95.06 345 LEU B N 1
ATOM 6735 C CA . LEU B 1 345 ? 1.7 -22.453 -19.266 1 95.06 345 LEU B CA 1
ATOM 6736 C C . LEU B 1 345 ? 2.055 -21.844 -17.906 1 95.06 345 LEU B C 1
ATOM 6738 O O . LEU B 1 345 ? 1.176 -21.625 -17.078 1 95.06 345 LEU B O 1
ATOM 6742 N N . CYS B 1 346 ? 3.324 -21.484 -17.75 1 94.81 346 CYS B N 1
ATOM 6743 C CA . CYS B 1 346 ? 3.775 -20.922 -16.484 1 94.81 346 CYS B CA 1
ATOM 6744 C C . CYS B 1 346 ? 3.318 -19.484 -16.328 1 94.81 346 CYS B C 1
ATOM 6746 O O . CYS B 1 346 ? 3.211 -18.75 -17.312 1 94.81 346 CYS B O 1
ATOM 6748 N N . HIS B 1 347 ? 3.074 -19.125 -15.094 1 91.81 347 HIS B N 1
ATOM 6749 C CA . HIS B 1 347 ? 2.662 -17.766 -14.758 1 91.81 347 HIS B CA 1
ATOM 6750 C C . HIS B 1 347 ? 3.846 -16.938 -14.266 1 91.81 347 HIS B C 1
ATOM 6752 O O . HIS B 1 347 ? 4.93 -17.469 -14.031 1 91.81 347 HIS B O 1
ATOM 6758 N N . THR B 1 348 ? 3.586 -15.648 -14.133 1 88.94 348 THR B N 1
ATOM 6759 C CA . THR B 1 348 ? 4.641 -14.727 -13.727 1 88.94 348 THR B CA 1
ATOM 6760 C C . THR B 1 348 ? 5.195 -15.109 -12.352 1 88.94 348 THR B C 1
ATOM 6762 O O . THR B 1 348 ? 6.383 -14.93 -12.086 1 88.94 348 THR B O 1
ATOM 6765 N N . ILE B 1 349 ? 4.41 -15.633 -11.492 1 94.06 349 ILE B N 1
ATOM 6766 C CA . ILE B 1 349 ? 4.852 -16.047 -10.164 1 94.06 349 ILE B CA 1
ATOM 6767 C C . ILE B 1 349 ? 5.891 -17.172 -10.289 1 94.06 349 ILE B C 1
ATOM 6769 O O . ILE B 1 349 ? 6.801 -17.266 -9.469 1 94.06 349 ILE B O 1
ATOM 6773 N N . THR B 1 350 ? 5.723 -17.969 -11.305 1 96.56 350 THR B N 1
ATOM 6774 C CA . THR B 1 350 ? 6.688 -19.031 -11.539 1 96.56 350 THR B CA 1
ATOM 6775 C C . THR B 1 350 ? 8.07 -18.453 -11.828 1 96.56 350 THR B C 1
ATOM 6777 O O . THR B 1 350 ? 9.086 -19.031 -11.414 1 96.56 350 THR B O 1
ATOM 6780 N N . VAL B 1 351 ? 8.102 -17.344 -12.562 1 93.19 351 VAL B N 1
ATOM 6781 C CA . VAL B 1 351 ? 9.367 -16.672 -12.805 1 93.19 351 VAL B CA 1
ATOM 6782 C C . VAL B 1 351 ? 10 -16.266 -11.477 1 93.19 351 VAL B C 1
ATOM 6784 O O . VAL B 1 351 ? 11.188 -16.516 -11.25 1 93.19 351 VAL B O 1
ATOM 6787 N N . ILE B 1 352 ? 9.195 -15.703 -10.609 1 94 352 ILE B N 1
ATOM 6788 C CA . ILE B 1 352 ? 9.664 -15.289 -9.289 1 94 352 ILE B CA 1
ATOM 6789 C C . ILE B 1 352 ? 10.148 -16.5 -8.5 1 94 352 ILE B C 1
ATOM 6791 O O . ILE B 1 352 ? 11.211 -16.469 -7.887 1 94 352 ILE B O 1
ATOM 6795 N N . ALA B 1 353 ? 9.438 -17.594 -8.609 1 97.5 353 ALA B N 1
ATOM 6796 C CA . ALA B 1 353 ? 9.688 -18.797 -7.809 1 97.5 353 ALA B CA 1
ATOM 6797 C C . ALA B 1 353 ? 10.938 -19.531 -8.297 1 97.5 353 ALA B C 1
ATOM 6799 O O . ALA B 1 353 ? 11.562 -20.281 -7.543 1 97.5 353 ALA B O 1
ATOM 6800 N N . LEU B 1 354 ? 11.297 -19.297 -9.492 1 97.25 354 LEU B N 1
ATOM 6801 C CA . LEU B 1 354 ? 12.43 -20.016 -10.07 1 97.25 354 LEU B CA 1
ATOM 6802 C C . LEU B 1 354 ? 13.75 -19.375 -9.656 1 97.25 354 LEU B C 1
ATOM 6804 O O . LEU B 1 354 ? 14.805 -20.016 -9.688 1 97.25 354 LEU B O 1
ATOM 6808 N N . VAL B 1 355 ? 13.703 -18.203 -9.164 1 94.44 355 VAL B N 1
ATOM 6809 C CA . VAL B 1 355 ? 14.914 -17.422 -8.883 1 94.44 355 VAL B CA 1
ATOM 6810 C C . VAL B 1 355 ? 15.641 -18.016 -7.68 1 94.44 355 VAL B C 1
ATOM 6812 O O . VAL B 1 355 ? 16.844 -18.297 -7.75 1 94.44 355 VAL B O 1
ATOM 6815 N N . PRO B 1 356 ? 14.984 -18.344 -6.602 1 94.75 356 PRO B N 1
ATOM 6816 C CA . PRO B 1 356 ? 15.711 -18.859 -5.441 1 94.75 356 PRO B CA 1
ATOM 6817 C C . PRO B 1 356 ? 16.406 -20.188 -5.738 1 94.75 356 PRO B C 1
ATOM 6819 O O . PRO B 1 356 ? 17.594 -20.344 -5.438 1 94.75 356 PRO B O 1
ATOM 6822 N N . PRO B 1 357 ? 15.781 -21.156 -6.371 1 97.31 357 PRO B N 1
ATOM 6823 C CA . PRO B 1 357 ? 16.531 -22.359 -6.727 1 97.31 357 PRO B CA 1
ATOM 6824 C C . PRO B 1 357 ? 17.719 -22.062 -7.637 1 97.31 357 PRO B C 1
ATOM 6826 O O . PRO B 1 357 ? 18.781 -22.672 -7.492 1 97.31 357 PRO B O 1
ATOM 6829 N N . MET B 1 358 ? 17.578 -21.172 -8.539 1 96.25 358 MET B N 1
ATOM 6830 C CA . MET B 1 358 ? 18.672 -20.812 -9.43 1 96.25 358 MET B CA 1
ATOM 6831 C C . MET B 1 358 ? 19.828 -20.172 -8.656 1 96.25 358 MET B C 1
ATOM 6833 O O . MET B 1 358 ? 20.984 -20.406 -8.977 1 96.25 358 MET B O 1
ATOM 6837 N N . GLN B 1 359 ? 19.484 -19.422 -7.656 1 92.31 359 GLN B N 1
ATOM 6838 C CA . GLN B 1 359 ? 20.5 -18.844 -6.793 1 92.31 359 GLN B CA 1
ATOM 6839 C C . GLN B 1 359 ? 21.297 -19.938 -6.074 1 92.31 359 GLN B C 1
ATOM 6841 O O . GLN B 1 359 ? 22.516 -19.859 -5.961 1 92.31 359 GLN B O 1
ATOM 6846 N N . ILE B 1 360 ? 20.609 -20.891 -5.594 1 94.31 360 ILE B N 1
ATOM 6847 C CA . ILE B 1 360 ? 21.25 -22 -4.891 1 94.31 360 ILE B CA 1
ATOM 6848 C C . ILE B 1 360 ? 22.156 -22.766 -5.855 1 94.31 360 ILE B C 1
ATOM 6850 O O . ILE B 1 360 ? 23.281 -23.125 -5.508 1 94.31 360 ILE B O 1
ATOM 6854 N N . HIS B 1 361 ? 21.641 -23.031 -7.059 1 95.44 361 HIS B N 1
ATOM 6855 C CA . HIS B 1 361 ? 22.438 -23.734 -8.055 1 95.44 361 HIS B CA 1
ATOM 6856 C C . HIS B 1 361 ? 23.688 -22.938 -8.422 1 95.44 361 HIS B C 1
ATOM 6858 O O . HIS B 1 361 ? 24.766 -23.5 -8.633 1 95.44 361 HIS B O 1
ATOM 6864 N N . LEU B 1 362 ? 23.516 -21.672 -8.586 1 91.75 362 LEU B N 1
ATOM 6865 C CA . LEU B 1 362 ? 24.672 -20.812 -8.867 1 91.75 362 LEU B CA 1
ATOM 6866 C C . LEU B 1 362 ? 25.688 -20.891 -7.742 1 91.75 362 LEU B C 1
ATOM 6868 O O . LEU B 1 362 ? 26.891 -21 -8 1 91.75 362 LEU B O 1
ATOM 6872 N N . PHE B 1 363 ? 25.188 -20.859 -6.539 1 87 363 PHE B N 1
ATOM 6873 C CA . PHE B 1 363 ? 26.047 -21 -5.371 1 87 363 PHE B CA 1
ATOM 6874 C C . PHE B 1 363 ? 26.781 -22.344 -5.395 1 87 363 PHE B C 1
ATOM 6876 O O . PHE B 1 363 ? 28 -22.406 -5.188 1 87 363 PHE B O 1
ATOM 6883 N N . GLU B 1 364 ? 26.109 -23.391 -5.719 1 89.56 364 GLU B N 1
ATOM 6884 C CA . GLU B 1 364 ? 26.672 -24.734 -5.77 1 89.56 364 GLU B CA 1
ATOM 6885 C C . GLU B 1 364 ? 27.703 -24.859 -6.887 1 89.56 364 GLU B C 1
ATOM 6887 O O . GLU B 1 364 ? 28.656 -25.656 -6.785 1 89.56 364 GLU B O 1
ATOM 6892 N N . SER B 1 365 ? 27.547 -24.094 -7.883 1 90.12 365 SER B N 1
ATOM 6893 C CA . SER B 1 365 ? 28.438 -24.156 -9.023 1 90.12 365 SER B CA 1
ATOM 6894 C C . SER B 1 365 ? 29.828 -23.609 -8.672 1 90.12 365 SER B C 1
ATOM 6896 O O . SER B 1 365 ? 30.797 -23.812 -9.406 1 90.12 365 SER B O 1
ATOM 6898 N N . THR B 1 366 ? 29.891 -22.953 -7.539 1 82.94 366 THR B N 1
ATOM 6899 C CA . THR B 1 366 ? 31.156 -22.406 -7.094 1 82.94 366 THR B CA 1
ATOM 6900 C C . THR B 1 366 ? 31.797 -23.297 -6.031 1 82.94 366 THR B C 1
ATOM 6902 O O . THR B 1 366 ? 32.812 -22.953 -5.449 1 82.94 366 THR B O 1
ATOM 6905 N N . SER B 1 367 ? 31.203 -24.422 -5.805 1 81.75 367 SER B N 1
ATOM 6906 C CA . SER B 1 367 ? 31.688 -25.328 -4.773 1 81.75 367 SER B CA 1
ATOM 6907 C C . SER B 1 367 ? 33.062 -25.891 -5.133 1 81.75 367 SER B C 1
ATOM 6909 O O . SER B 1 367 ? 33.375 -26.078 -6.312 1 81.75 367 SER B O 1
ATOM 6911 N N . SER B 1 368 ? 33.906 -26.172 -4.137 1 82.19 368 SER B N 1
ATOM 6912 C CA . SER B 1 368 ? 35.219 -26.797 -4.355 1 82.19 368 SER B CA 1
ATOM 6913 C C . SER B 1 368 ? 35.062 -28.281 -4.68 1 82.19 368 SER B C 1
ATOM 6915 O O . SER B 1 368 ? 35.969 -28.875 -5.277 1 82.19 368 SER B O 1
ATOM 6917 N N . LYS B 1 369 ? 34 -28.797 -4.223 1 86 369 LYS B N 1
ATOM 6918 C CA . LYS B 1 369 ? 33.719 -30.188 -4.543 1 86 369 LYS B CA 1
ATOM 6919 C C . LYS B 1 369 ? 33.25 -30.344 -5.988 1 86 369 LYS B C 1
ATOM 6921 O O . LYS B 1 369 ? 32.219 -29.766 -6.371 1 86 369 LYS B O 1
ATOM 6926 N N . GLN B 1 370 ? 33.969 -31.141 -6.75 1 89.5 370 GLN B N 1
ATOM 6927 C CA . GLN B 1 370 ? 33.719 -31.281 -8.188 1 89.5 370 GLN B CA 1
ATOM 6928 C C . GLN B 1 370 ? 32.312 -31.734 -8.477 1 89.5 370 GLN B C 1
ATOM 6930 O O . GLN B 1 370 ? 31.641 -31.188 -9.375 1 89.5 370 GLN B O 1
ATOM 6935 N N . MET B 1 371 ? 31.859 -32.75 -7.758 1 90.38 371 MET B N 1
ATOM 6936 C CA . MET B 1 371 ? 30.516 -33.281 -8.008 1 90.38 371 MET B CA 1
ATOM 6937 C C . MET B 1 371 ? 29.453 -32.219 -7.762 1 90.38 371 MET B C 1
ATOM 6939 O O . MET B 1 371 ? 28.5 -32.094 -8.547 1 90.38 371 MET B O 1
ATOM 6943 N N . ALA B 1 372 ? 29.594 -31.484 -6.703 1 86.12 372 ALA B N 1
ATOM 6944 C CA . ALA B 1 372 ? 28.656 -30.422 -6.375 1 86.12 372 ALA B CA 1
ATOM 6945 C C . ALA B 1 372 ? 28.688 -29.312 -7.426 1 86.12 372 ALA B C 1
ATOM 6947 O O . ALA B 1 372 ? 27.641 -28.781 -7.812 1 86.12 372 ALA B O 1
ATOM 6948 N N . ARG B 1 373 ? 29.797 -28.938 -7.871 1 91 373 ARG B N 1
ATOM 6949 C CA . ARG B 1 373 ? 29.969 -27.906 -8.891 1 91 373 ARG B CA 1
ATOM 6950 C C . ARG B 1 373 ? 29.297 -28.312 -10.195 1 91 373 ARG B C 1
ATOM 6952 O O . ARG B 1 373 ? 28.594 -27.5 -10.812 1 91 373 ARG B O 1
ATOM 6959 N N . GLN B 1 374 ? 29.531 -29.562 -10.578 1 93.44 374 GLN B N 1
ATOM 6960 C CA . GLN B 1 374 ? 28.953 -30.047 -11.828 1 93.44 374 GLN B CA 1
ATOM 6961 C C . GLN B 1 374 ? 27.422 -30.125 -11.742 1 93.44 374 GLN B C 1
ATOM 6963 O O . GLN B 1 374 ? 26.734 -29.766 -12.688 1 93.44 374 GLN B O 1
ATOM 6968 N N . MET B 1 375 ? 26.969 -30.594 -10.633 1 93.06 375 MET B N 1
ATOM 6969 C CA . MET B 1 375 ? 25.516 -30.672 -10.438 1 93.06 375 MET B CA 1
ATOM 6970 C C . MET B 1 375 ? 24.891 -29.281 -10.43 1 93.06 375 MET B C 1
ATOM 6972 O O . MET B 1 375 ? 23.828 -29.062 -11.023 1 93.06 375 MET B O 1
ATOM 6976 N N . GLY B 1 376 ? 25.516 -28.359 -9.742 1 93.81 376 GLY B N 1
ATOM 6977 C CA . GLY B 1 376 ? 25.062 -26.984 -9.734 1 93.81 376 GLY B CA 1
ATOM 6978 C C . GLY B 1 376 ? 25 -26.359 -11.117 1 93.81 376 GLY B C 1
ATOM 6979 O O . GLY B 1 376 ? 24.016 -25.703 -11.469 1 93.81 376 GLY B O 1
ATOM 6980 N N . ARG B 1 377 ? 26.016 -26.578 -11.883 1 94.5 377 ARG B N 1
ATOM 6981 C CA . ARG B 1 377 ? 26.078 -26.047 -13.234 1 94.5 377 ARG B CA 1
ATOM 6982 C C . ARG B 1 377 ? 24.984 -26.656 -14.117 1 94.5 377 ARG B C 1
ATOM 6984 O O . ARG B 1 377 ? 24.344 -25.953 -14.898 1 94.5 377 ARG B O 1
ATOM 6991 N N . HIS B 1 378 ? 24.844 -27.906 -13.953 1 96.12 378 HIS B N 1
ATOM 6992 C CA . HIS B 1 378 ? 23.859 -28.625 -14.758 1 96.12 378 HIS B CA 1
ATOM 6993 C C . HIS B 1 378 ? 22.438 -28.141 -14.438 1 96.12 378 HIS B C 1
ATOM 6995 O O . HIS B 1 378 ? 21.672 -27.844 -15.352 1 96.12 378 HIS B O 1
ATOM 7001 N N . ASN B 1 379 ? 22.109 -28.172 -13.18 1 97.06 379 ASN B N 1
ATOM 7002 C CA . ASN B 1 379 ? 20.766 -27.734 -12.773 1 97.06 379 ASN B CA 1
ATOM 7003 C C . ASN B 1 379 ? 20.516 -26.281 -13.133 1 97.06 379 ASN B C 1
ATOM 7005 O O . ASN B 1 379 ? 19.406 -25.906 -13.516 1 97.06 379 ASN B O 1
ATOM 7009 N N . LEU B 1 380 ? 21.484 -25.438 -12.992 1 96.31 380 LEU B N 1
ATOM 7010 C CA . LEU B 1 380 ? 21.359 -24.031 -13.367 1 96.31 380 LEU B CA 1
ATOM 7011 C C . LEU B 1 380 ? 21.062 -23.891 -14.859 1 96.31 380 LEU B C 1
ATOM 7013 O O . LEU B 1 380 ? 20.219 -23.094 -15.258 1 96.31 380 LEU B O 1
ATOM 7017 N N . ALA B 1 381 ? 21.766 -24.672 -15.641 1 96.75 381 ALA B N 1
ATOM 7018 C CA . ALA B 1 381 ? 21.547 -24.656 -17.094 1 96.75 381 ALA B CA 1
ATOM 7019 C C . ALA B 1 381 ? 20.125 -25.062 -17.438 1 96.75 381 ALA B C 1
ATOM 7021 O O . ALA B 1 381 ? 19.516 -24.484 -18.344 1 96.75 381 ALA B O 1
ATOM 7022 N N . LEU B 1 382 ? 19.688 -26.062 -16.75 1 96.56 382 LEU B N 1
ATOM 7023 C CA . LEU B 1 382 ? 18.312 -26.516 -16.969 1 96.56 382 LEU B CA 1
ATOM 7024 C C . LEU B 1 382 ? 17.312 -25.391 -16.672 1 96.56 382 LEU B C 1
ATOM 7026 O O . LEU B 1 382 ? 16.391 -25.156 -17.453 1 96.56 382 LEU B O 1
ATOM 7030 N N . CYS B 1 383 ? 17.484 -24.719 -15.547 1 96.75 383 CYS B N 1
ATOM 7031 C CA . CYS B 1 383 ? 16.594 -23.625 -15.172 1 96.75 383 CYS B CA 1
ATOM 7032 C C . CYS B 1 383 ? 16.703 -22.469 -16.156 1 96.75 383 CYS B C 1
ATOM 7034 O O . CYS B 1 383 ? 15.719 -21.781 -16.438 1 96.75 383 CYS B O 1
ATOM 7036 N N . MET B 1 384 ? 17.891 -22.266 -16.75 1 97.06 384 MET B N 1
ATOM 7037 C CA . MET B 1 384 ? 18.094 -21.219 -17.734 1 97.06 384 MET B CA 1
ATOM 7038 C C . MET B 1 384 ? 17.297 -21.5 -19 1 97.06 384 MET B C 1
ATOM 7040 O O . MET B 1 384 ? 16.781 -20.578 -19.625 1 97.06 384 MET B O 1
ATOM 7044 N N . VAL B 1 385 ? 17.203 -22.719 -19.344 1 97.19 385 VAL B N 1
ATOM 7045 C CA . VAL B 1 385 ? 16.406 -23.094 -20.516 1 97.19 385 VAL B CA 1
ATOM 7046 C C . VAL B 1 385 ? 14.938 -22.781 -20.281 1 97.19 385 VAL B C 1
ATOM 7048 O O . VAL B 1 385 ? 14.258 -22.266 -21.172 1 97.19 385 VAL B O 1
ATOM 7051 N N . ALA B 1 386 ? 14.508 -23.172 -19.109 1 96.88 386 ALA B N 1
ATOM 7052 C CA . ALA B 1 386 ? 13.125 -22.875 -18.75 1 96.88 386 ALA B CA 1
ATOM 7053 C C . ALA B 1 386 ? 12.875 -21.359 -18.75 1 96.88 386 ALA B C 1
ATOM 7055 O O . ALA B 1 386 ? 11.859 -20.891 -19.266 1 96.88 386 ALA B O 1
ATOM 7056 N N . MET B 1 387 ? 13.773 -20.594 -18.219 1 95.44 387 MET B N 1
ATOM 7057 C CA . MET B 1 387 ? 13.68 -19.141 -18.156 1 95.44 387 MET B CA 1
ATOM 7058 C C . MET B 1 387 ? 13.672 -18.547 -19.562 1 95.44 387 MET B C 1
ATOM 7060 O O . MET B 1 387 ? 12.969 -17.578 -19.828 1 95.44 387 MET B O 1
ATOM 7064 N N . ASP B 1 388 ? 14.422 -19.125 -20.406 1 96.06 388 ASP B N 1
ATOM 7065 C CA . ASP B 1 388 ? 14.5 -18.672 -21.797 1 96.06 388 ASP B CA 1
ATOM 7066 C C . ASP B 1 388 ? 13.148 -18.828 -22.5 1 96.06 388 ASP B C 1
ATOM 7068 O O . ASP B 1 388 ? 12.758 -17.969 -23.297 1 96.06 388 ASP B O 1
ATOM 7072 N N . GLU B 1 389 ? 12.5 -19.891 -22.203 1 94.31 389 GLU B N 1
ATOM 7073 C CA . GLU B 1 389 ? 11.18 -20.094 -22.781 1 94.31 389 GLU B CA 1
ATOM 7074 C C . GLU B 1 389 ? 10.164 -19.094 -22.219 1 94.31 389 GLU B C 1
ATOM 7076 O O . GLU B 1 389 ? 9.305 -18.609 -22.953 1 94.31 389 GLU B O 1
ATOM 7081 N N . MET B 1 390 ? 10.266 -18.812 -20.984 1 93 390 MET B N 1
ATOM 7082 C CA . MET B 1 390 ? 9.305 -17.938 -20.344 1 93 390 MET B CA 1
ATOM 7083 C C . MET B 1 390 ? 9.516 -16.484 -20.766 1 93 390 MET B C 1
ATOM 7085 O O . MET B 1 390 ? 8.586 -15.672 -20.719 1 93 390 MET B O 1
ATOM 7089 N N . ARG B 1 391 ? 10.742 -16.125 -21.156 1 89.81 391 ARG B N 1
ATOM 7090 C CA . ARG B 1 391 ? 11.031 -14.742 -21.5 1 89.81 391 ARG B CA 1
ATOM 7091 C C . ARG B 1 391 ? 10.305 -14.32 -22.781 1 89.81 391 ARG B C 1
ATOM 7093 O O . ARG B 1 391 ? 10.18 -13.125 -23.062 1 89.81 391 ARG B O 1
ATOM 7100 N N . LYS B 1 392 ? 9.742 -15.289 -23.484 1 86 392 LYS B N 1
ATOM 7101 C CA . LYS B 1 392 ? 8.93 -15 -24.672 1 86 392 LYS B CA 1
ATOM 7102 C C . LYS B 1 392 ? 7.637 -14.289 -24.281 1 86 392 LYS B C 1
ATOM 7104 O O . LYS B 1 392 ? 7.09 -13.516 -25.062 1 86 392 LYS B O 1
ATOM 7109 N N . SER B 1 393 ? 7.195 -14.547 -23.094 1 85.62 393 SER B N 1
ATOM 7110 C CA . SER B 1 393 ? 5.914 -14 -22.656 1 85.62 393 SER B CA 1
ATOM 7111 C C . SER B 1 393 ? 6.09 -12.984 -21.547 1 85.62 393 SER B C 1
ATOM 7113 O O . SER B 1 393 ? 5.234 -12.125 -21.344 1 85.62 393 SER B O 1
ATOM 7115 N N . TYR B 1 394 ? 7.195 -13.117 -20.859 1 87.44 394 TYR B N 1
ATOM 7116 C CA . TYR B 1 394 ? 7.324 -12.297 -19.656 1 87.44 394 TYR B CA 1
ATOM 7117 C C . TYR B 1 394 ? 8.625 -11.5 -19.672 1 87.44 394 TYR B C 1
ATOM 7119 O O . TYR B 1 394 ? 9.711 -12.078 -19.719 1 87.44 394 TYR B O 1
ATOM 7127 N N . ILE B 1 395 ? 8.523 -10.227 -19.531 1 82.81 395 ILE B N 1
ATOM 7128 C CA . ILE B 1 395 ? 9.68 -9.336 -19.5 1 82.81 395 ILE B CA 1
ATOM 7129 C C . ILE B 1 395 ? 10.508 -9.625 -18.25 1 82.81 395 ILE B C 1
ATOM 7131 O O . ILE B 1 395 ? 11.734 -9.523 -18.266 1 82.81 395 ILE B O 1
ATOM 7135 N N . SER B 1 396 ? 9.867 -9.945 -17.141 1 84.38 396 SER B N 1
ATOM 7136 C CA . SER B 1 396 ? 10.57 -10.281 -15.914 1 84.38 396 SER B CA 1
ATOM 7137 C C . SER B 1 396 ? 11.477 -11.492 -16.109 1 84.38 396 SER B C 1
ATOM 7139 O O . SER B 1 396 ? 12.555 -11.578 -15.508 1 84.38 396 SER B O 1
ATOM 7141 N N . ALA B 1 397 ? 11.031 -12.453 -16.875 1 90.06 397 ALA B N 1
ATOM 7142 C CA . ALA B 1 397 ? 11.867 -13.609 -17.172 1 90.06 397 ALA B CA 1
ATOM 7143 C C . ALA B 1 397 ? 13.102 -13.195 -17.984 1 90.06 397 ALA B C 1
ATOM 7145 O O . ALA B 1 397 ? 14.188 -13.758 -17.797 1 90.06 397 ALA B O 1
ATOM 7146 N N . ASP B 1 398 ? 12.867 -12.258 -18.844 1 87.81 398 ASP B N 1
ATOM 7147 C CA . ASP B 1 398 ? 13.992 -11.734 -19.609 1 87.81 398 ASP B CA 1
ATOM 7148 C C . ASP B 1 398 ? 15.016 -11.055 -18.703 1 87.81 398 ASP B C 1
ATOM 7150 O O . ASP B 1 398 ? 16.219 -11.266 -18.844 1 87.81 398 ASP B O 1
ATOM 7154 N N . ALA B 1 399 ? 14.547 -10.281 -17.828 1 83.12 399 ALA B N 1
ATOM 7155 C CA . ALA B 1 399 ? 15.422 -9.609 -16.875 1 83.12 399 ALA B CA 1
ATOM 7156 C C . ALA B 1 399 ? 16.172 -10.625 -16.016 1 83.12 399 ALA B C 1
ATOM 7158 O O . ALA B 1 399 ? 17.375 -10.484 -15.781 1 83.12 399 ALA B O 1
ATOM 7159 N N . SER B 1 400 ? 15.516 -11.648 -15.523 1 87.12 400 SER B N 1
ATOM 7160 C CA . SER B 1 400 ? 16.125 -12.68 -14.695 1 87.12 400 SER B CA 1
ATOM 7161 C C . SER B 1 400 ? 17.156 -13.484 -15.484 1 87.12 400 SER B C 1
ATOM 7163 O O . SER B 1 400 ? 18.234 -13.812 -14.969 1 87.12 400 SER B O 1
ATOM 7165 N N . TYR B 1 401 ? 16.766 -13.75 -16.719 1 91.94 401 TYR B N 1
ATOM 7166 C CA . TYR B 1 401 ? 17.688 -14.492 -17.562 1 91.94 401 TYR B CA 1
ATOM 7167 C C . TYR B 1 401 ? 19 -13.742 -17.734 1 91.94 401 TYR B C 1
ATOM 7169 O O . TYR B 1 401 ? 20.078 -14.32 -17.594 1 91.94 401 TYR B O 1
ATOM 7177 N N . LYS B 1 402 ? 18.891 -12.508 -18.031 1 87.25 402 LYS B N 1
ATOM 7178 C CA . LYS B 1 402 ? 20.078 -11.68 -18.25 1 87.25 402 LYS B CA 1
ATOM 7179 C C . LYS B 1 402 ? 20.891 -11.531 -16.969 1 87.25 402 LYS B C 1
ATOM 7181 O O . LYS B 1 402 ? 22.125 -11.531 -17 1 87.25 402 LYS B O 1
ATOM 7186 N N . LEU B 1 403 ? 20.234 -11.445 -15.914 1 84.69 403 LEU B N 1
ATOM 7187 C CA . LEU B 1 403 ? 20.906 -11.352 -14.625 1 84.69 403 LEU B CA 1
ATOM 7188 C C . LEU B 1 403 ? 21.719 -12.602 -14.336 1 84.69 403 LEU B C 1
ATOM 7190 O O . LEU B 1 403 ? 22.891 -12.508 -13.945 1 84.69 403 LEU B O 1
ATOM 7194 N N . PHE B 1 404 ? 21.172 -13.734 -14.523 1 90.75 404 PHE B N 1
ATOM 7195 C CA . PHE B 1 404 ? 21.875 -14.984 -14.227 1 90.75 404 PHE B CA 1
ATOM 7196 C C . PHE B 1 404 ? 22.953 -15.242 -15.266 1 90.75 404 PHE B C 1
ATOM 7198 O O . PHE B 1 404 ? 24 -15.812 -14.938 1 90.75 404 PHE B O 1
ATOM 7205 N N . GLU B 1 405 ? 22.625 -14.805 -16.453 1 90.44 405 GLU B N 1
ATOM 7206 C CA . GLU B 1 405 ? 23.672 -14.914 -17.469 1 90.44 405 GLU B CA 1
ATOM 7207 C C . GLU B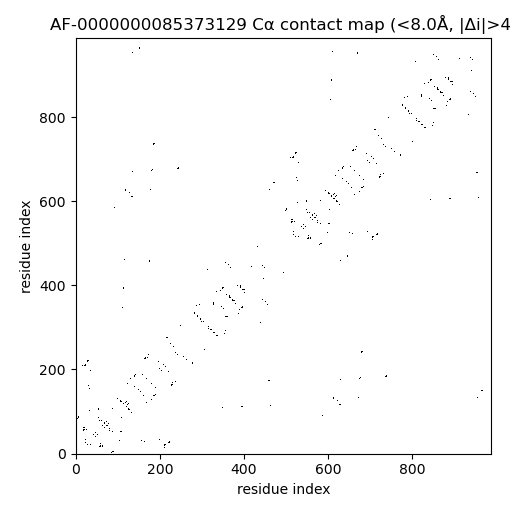 1 405 ? 24.906 -14.109 -17.078 1 90.44 405 GLU B C 1
ATOM 7209 O O . GLU B 1 405 ? 26.031 -14.586 -17.219 1 90.44 405 GLU B O 1
ATOM 7214 N N . THR B 1 406 ? 24.672 -12.938 -16.625 1 85.19 406 THR B N 1
ATOM 7215 C CA . THR B 1 406 ? 25.766 -12.086 -16.172 1 85.19 406 THR B CA 1
ATOM 7216 C C . THR B 1 406 ? 26.484 -12.711 -14.977 1 85.19 406 THR B C 1
ATOM 7218 O O . THR B 1 406 ? 27.719 -12.711 -14.906 1 85.19 406 THR B O 1
ATOM 7221 N N . ALA B 1 407 ? 25.734 -13.234 -14.062 1 82.94 407 ALA B N 1
ATOM 7222 C CA . ALA B 1 407 ? 26.297 -13.852 -12.859 1 82.94 407 ALA B CA 1
ATOM 7223 C C . ALA B 1 407 ? 27.141 -15.07 -13.219 1 82.94 407 ALA B C 1
ATOM 7225 O O . ALA B 1 407 ? 28.219 -15.289 -12.648 1 82.94 407 ALA B O 1
ATOM 7226 N N . ILE B 1 408 ? 26.656 -15.898 -14.102 1 89.06 408 ILE B N 1
ATOM 7227 C CA . ILE B 1 408 ? 27.375 -17.094 -14.547 1 89.06 408 ILE B CA 1
ATOM 7228 C C . ILE B 1 408 ? 28.703 -16.703 -15.188 1 89.06 408 ILE B C 1
ATOM 7230 O O . ILE B 1 408 ? 29.734 -17.312 -14.906 1 89.06 408 ILE B O 1
ATOM 7234 N N . ASN B 1 409 ? 28.641 -15.648 -15.953 1 86.31 409 ASN B N 1
ATOM 7235 C CA . ASN B 1 409 ? 29.859 -15.164 -16.609 1 86.31 409 ASN B CA 1
ATOM 7236 C C . ASN B 1 409 ? 30.875 -14.664 -15.594 1 86.31 409 ASN B C 1
ATOM 7238 O O . ASN B 1 409 ? 32.062 -14.875 -15.75 1 86.31 409 ASN B O 1
ATOM 7242 N N . LYS B 1 410 ? 30.406 -13.992 -14.594 1 80.62 410 LYS B N 1
ATOM 7243 C CA . LYS B 1 410 ? 31.297 -13.508 -13.547 1 80.62 410 LYS B CA 1
ATOM 7244 C C . LYS B 1 410 ? 31.938 -14.664 -12.789 1 80.62 410 LYS B C 1
ATOM 7246 O O . LYS B 1 410 ? 33.125 -14.594 -12.43 1 80.62 410 LYS B O 1
ATOM 7251 N N . VAL B 1 411 ? 31.172 -15.703 -12.484 1 80.94 411 VAL B N 1
ATOM 7252 C CA . VAL B 1 411 ? 31.656 -16.875 -11.766 1 80.94 411 VAL B CA 1
ATOM 7253 C C . VAL B 1 411 ? 32.688 -17.609 -12.625 1 80.94 411 VAL B C 1
ATOM 7255 O O . VAL B 1 411 ? 33.719 -18.047 -12.125 1 80.94 411 VAL B O 1
ATOM 7258 N N . ASP B 1 412 ? 32.469 -17.688 -13.891 1 83.62 412 ASP B N 1
ATOM 7259 C CA . ASP B 1 412 ? 33.344 -18.422 -14.797 1 83.62 412 ASP B CA 1
ATOM 7260 C C . ASP B 1 412 ? 34.656 -17.672 -15.031 1 83.62 412 ASP B C 1
ATOM 7262 O O . ASP B 1 412 ? 35.688 -18.281 -15.297 1 83.62 412 ASP B O 1
ATOM 7266 N N . ASN B 1 413 ? 34.656 -16.359 -14.914 1 78.81 413 ASN B N 1
ATOM 7267 C CA . ASN B 1 413 ? 35.844 -15.555 -15.188 1 78.81 413 ASN B CA 1
ATOM 7268 C C . ASN B 1 413 ? 36.562 -15.148 -13.906 1 78.81 413 ASN B C 1
ATOM 7270 O O . ASN B 1 413 ? 37.531 -14.398 -13.938 1 78.81 413 ASN B O 1
ATOM 7274 N N . ALA B 1 414 ? 36.031 -15.492 -12.852 1 68.19 414 ALA B N 1
ATOM 7275 C CA . ALA B 1 414 ? 36.719 -15.195 -11.594 1 68.19 414 ALA B CA 1
ATOM 7276 C C . ALA B 1 414 ? 38.031 -15.961 -11.5 1 68.19 414 ALA B C 1
ATOM 7278 O O . ALA B 1 414 ? 38.125 -17.125 -11.906 1 68.19 414 ALA B O 1
ATOM 7279 N N . PRO B 1 415 ? 39.312 -15.195 -11.305 1 62.25 415 PRO B N 1
ATOM 7280 C CA . PRO B 1 415 ? 40.594 -15.859 -11.211 1 62.25 415 PRO B CA 1
ATOM 7281 C C . PRO B 1 415 ? 40.594 -17.047 -10.258 1 62.25 415 PRO B C 1
ATOM 7283 O O . PRO B 1 415 ? 39.844 -17.047 -9.266 1 62.25 415 PRO B O 1
ATOM 7286 N N . PRO B 1 416 ? 41.312 -18.141 -10.742 1 51.28 416 PRO B N 1
ATOM 7287 C CA . PRO B 1 416 ? 41.375 -19.328 -9.883 1 51.28 416 PRO B CA 1
ATOM 7288 C C . PRO B 1 416 ? 41.875 -19.016 -8.477 1 51.28 416 PRO B C 1
ATOM 7290 O O . PRO B 1 416 ? 42.656 -18.094 -8.289 1 51.28 416 PRO B O 1
ATOM 7293 N N . HIS B 1 417 ? 41.25 -19.328 -7.508 1 45 417 HIS B N 1
ATOM 7294 C CA . HIS B 1 417 ? 41.719 -19.203 -6.137 1 45 417 HIS B CA 1
ATOM 7295 C C . HIS B 1 417 ? 43.156 -19.688 -5.996 1 45 417 HIS B C 1
ATOM 7297 O O . HIS B 1 417 ? 43.469 -20.828 -6.379 1 45 417 HIS B O 1
ATOM 7303 N N . GLU B 1 418 ? 44.219 -18.984 -6.047 1 38.62 418 GLU B N 1
ATOM 7304 C CA . GLU B 1 418 ? 45.469 -19.516 -5.523 1 38.62 418 GLU B CA 1
ATOM 7305 C C . GLU B 1 418 ? 45.219 -20.359 -4.273 1 38.62 418 GLU B C 1
ATOM 7307 O O . GLU B 1 418 ? 44.469 -19.953 -3.385 1 38.62 418 GLU B O 1
ATOM 7312 N N . GLN B 1 419 ? 45.469 -21.672 -4.297 1 38.16 419 GLN B N 1
ATOM 7313 C CA . GLN B 1 419 ? 45.625 -22.531 -3.133 1 38.16 419 GLN B CA 1
ATOM 7314 C C . GLN B 1 419 ? 46.406 -21.844 -2.025 1 38.16 419 GLN B C 1
ATOM 7316 O O . GLN B 1 419 ? 47.625 -21.656 -2.131 1 38.16 419 GLN B O 1
ATOM 7321 N N . HIS B 1 420 ? 46.125 -20.844 -1.4 1 34.91 420 HIS B N 1
ATOM 7322 C CA . HIS B 1 420 ? 46.938 -20.438 -0.239 1 34.91 420 HIS B CA 1
ATOM 7323 C C . HIS B 1 420 ? 47.125 -21.609 0.721 1 34.91 420 HIS B C 1
ATOM 7325 O O . HIS B 1 420 ? 46.188 -22.078 1.348 1 34.91 420 HIS B O 1
ATOM 7331 N N . GLN B 1 421 ? 48.219 -22.531 0.557 1 33.69 421 GLN B N 1
ATOM 7332 C CA . GLN B 1 421 ? 48.812 -23.375 1.577 1 33.69 421 GLN B CA 1
ATOM 7333 C C . GLN B 1 421 ? 49.156 -22.578 2.832 1 33.69 421 GLN B C 1
ATOM 7335 O O . GLN B 1 421 ? 49.781 -21.531 2.754 1 33.69 421 GLN B O 1
ATOM 7340 N N . PRO B 1 422 ? 48.531 -22.875 3.973 1 36.06 422 PRO B N 1
ATOM 7341 C CA . PRO B 1 422 ? 48.969 -22.25 5.219 1 36.06 422 PRO B CA 1
ATOM 7342 C C . PRO B 1 422 ? 50.469 -22.469 5.469 1 36.06 422 PRO B C 1
ATOM 7344 O O . PRO B 1 422 ? 50.969 -23.578 5.27 1 36.06 422 PRO B O 1
ATOM 7347 N N . SER B 1 423 ? 51.375 -21.609 5.336 1 31.2 423 SER B N 1
ATOM 7348 C CA . SER B 1 423 ? 52.719 -21.75 5.816 1 31.2 423 SER B CA 1
ATOM 7349 C C . SER B 1 423 ? 52.75 -22.078 7.309 1 31.2 423 SER B C 1
ATOM 7351 O O . SER B 1 423 ? 51.938 -21.594 8.07 1 31.2 423 SER B O 1
ATOM 7353 N N . PRO B 1 424 ? 53.656 -23.094 7.867 1 29.53 424 PRO B N 1
ATOM 7354 C CA . PRO B 1 424 ? 53.781 -23.562 9.25 1 29.53 424 PRO B CA 1
ATOM 7355 C C . PRO B 1 424 ? 54.062 -22.438 10.234 1 29.53 424 PRO B C 1
ATOM 7357 O O . PRO B 1 424 ? 53.875 -22.609 11.445 1 29.53 424 PRO B O 1
ATOM 7360 N N . ALA B 1 425 ? 54.969 -21.438 9.922 1 31.92 425 ALA B N 1
ATOM 7361 C CA . ALA B 1 425 ? 55.469 -20.547 10.977 1 31.92 425 ALA B CA 1
ATOM 7362 C C . ALA B 1 425 ? 54.312 -19.75 11.594 1 31.92 425 ALA B C 1
ATOM 7364 O O . ALA B 1 425 ? 54.406 -19.234 12.703 1 31.92 425 ALA B O 1
ATOM 7365 N N . ALA B 1 426 ? 53.375 -19.266 10.812 1 30.91 426 ALA B N 1
ATOM 7366 C CA . ALA B 1 426 ? 52.375 -18.359 11.359 1 30.91 426 ALA B CA 1
ATOM 7367 C C . ALA B 1 426 ? 51.344 -19.109 12.188 1 30.91 426 ALA B C 1
ATOM 7369 O O . ALA B 1 426 ? 50.344 -18.531 12.602 1 30.91 426 ALA B O 1
ATOM 7370 N N . ALA B 1 427 ? 51.469 -20.469 12.414 1 32.78 427 ALA B N 1
ATOM 7371 C CA . ALA B 1 427 ? 50.719 -21.266 13.391 1 32.78 427 ALA B CA 1
ATOM 7372 C C . ALA B 1 427 ? 51 -20.781 14.812 1 32.78 427 ALA B C 1
ATOM 7374 O O . ALA B 1 427 ? 50.312 -21.219 15.758 1 32.78 427 ALA B O 1
ATOM 7375 N N . ALA B 1 428 ? 52.188 -20.484 15.172 1 32.28 428 ALA B N 1
ATOM 7376 C CA . ALA B 1 428 ? 52.531 -20.312 16.578 1 32.28 428 ALA B CA 1
ATOM 7377 C C . ALA B 1 428 ? 52.031 -18.969 17.109 1 32.28 428 ALA B C 1
ATOM 7379 O O . ALA B 1 428 ? 52.25 -18.641 18.281 1 32.28 428 ALA B O 1
ATOM 7380 N N . LEU B 1 429 ? 52.062 -18.031 16.297 1 27.19 429 LEU B N 1
ATOM 7381 C CA . LEU B 1 429 ? 51.781 -16.766 16.969 1 27.19 429 LEU B CA 1
ATOM 7382 C C . LEU B 1 429 ? 50.375 -16.766 17.547 1 27.19 429 LEU B C 1
ATOM 7384 O O . LEU B 1 429 ? 49.531 -17.578 17.141 1 27.19 429 LEU B O 1
ATOM 7388 N N . ARG B 1 430 ? 49.875 -15.461 17.969 1 30.09 430 ARG B N 1
ATOM 7389 C CA . ARG B 1 430 ? 48.844 -15.109 18.953 1 30.09 430 ARG B CA 1
ATOM 7390 C C . ARG B 1 430 ? 47.5 -15.656 18.531 1 30.09 430 ARG B C 1
ATOM 7392 O O . ARG B 1 430 ? 47.156 -15.703 17.344 1 30.09 430 ARG B O 1
ATOM 7399 N N . PRO B 1 431 ? 46.812 -16.484 19.531 1 29.16 431 PRO B N 1
ATOM 7400 C CA . PRO B 1 431 ? 45.469 -17.016 19.453 1 29.16 431 PRO B CA 1
ATOM 7401 C C . PRO B 1 431 ? 44.469 -16.016 18.859 1 29.16 431 PRO B C 1
ATOM 7403 O O . PRO B 1 431 ? 44.125 -15.023 19.516 1 29.16 431 PRO B O 1
ATOM 7406 N N . ASP B 1 432 ? 44.844 -15.273 17.906 1 27.67 432 ASP B N 1
ATOM 7407 C CA . ASP B 1 432 ? 44.062 -14.125 17.453 1 27.67 432 ASP B CA 1
ATOM 7408 C C . ASP B 1 432 ? 42.594 -14.516 17.25 1 27.67 432 ASP B C 1
ATOM 7410 O O . ASP B 1 432 ? 42.312 -15.531 16.609 1 27.67 432 ASP B O 1
ATOM 7414 N N . ARG B 1 433 ? 41.75 -14.117 18.188 1 29.78 433 ARG B N 1
ATOM 7415 C CA . ARG B 1 433 ? 40.312 -14.266 18.484 1 29.78 433 ARG B CA 1
ATOM 7416 C C . ARG B 1 433 ? 39.5 -14.188 17.203 1 29.78 433 ARG B C 1
ATOM 7418 O O . ARG B 1 433 ? 38.25 -14.102 17.266 1 29.78 433 ARG B O 1
ATOM 7425 N N . SER B 1 434 ? 40.156 -13.664 16.219 1 29.56 434 SER B N 1
ATOM 7426 C CA . SER B 1 434 ? 39.25 -13.57 15.07 1 29.56 434 SER B CA 1
ATOM 7427 C C . SER B 1 434 ? 38.875 -14.961 14.547 1 29.56 434 SER B C 1
ATOM 7429 O O . SER B 1 434 ? 39.625 -15.57 13.797 1 29.56 434 SER B O 1
ATOM 7431 N N . ALA B 1 435 ? 38.469 -15.844 15.43 1 28.77 435 ALA B N 1
ATOM 7432 C CA . ALA B 1 435 ? 37.938 -17.141 15.016 1 28.77 435 ALA B CA 1
ATOM 7433 C C . ALA B 1 435 ? 37.125 -17 13.719 1 28.77 435 ALA B C 1
ATOM 7435 O O . ALA B 1 435 ? 36.031 -16.453 13.711 1 28.77 435 ALA B O 1
ATOM 7436 N N . PHE B 1 436 ? 37.719 -16.734 12.742 1 30.66 436 PHE B N 1
ATOM 7437 C CA . PHE B 1 436 ? 37.156 -16.906 11.406 1 30.66 436 PHE B CA 1
ATOM 7438 C C . PHE B 1 436 ? 36.281 -18.156 11.344 1 30.66 436 PHE B C 1
ATOM 7440 O O . PHE B 1 436 ? 36.75 -19.266 11.555 1 30.66 436 PHE B O 1
ATOM 7447 N N . ALA B 1 437 ? 35.062 -18.172 11.875 1 30.53 437 ALA B N 1
ATOM 7448 C CA . ALA B 1 437 ? 34.156 -19.312 11.68 1 30.53 437 ALA B CA 1
ATOM 7449 C C . ALA B 1 437 ? 34.5 -20.062 10.391 1 30.53 437 ALA B C 1
ATOM 7451 O O . ALA B 1 437 ? 34.719 -19.438 9.344 1 30.53 437 ALA B O 1
ATOM 7452 N N . SER B 1 438 ? 35.062 -21.156 10.5 1 30.5 438 SER B N 1
ATOM 7453 C CA . SER B 1 438 ? 35.312 -22.125 9.438 1 30.5 438 SER B CA 1
ATOM 7454 C C . SER B 1 438 ? 34.156 -22.141 8.422 1 30.5 438 SER B C 1
ATOM 7456 O O . SER B 1 438 ? 33.031 -22.453 8.773 1 30.5 438 SER B O 1
ATOM 7458 N N . ARG B 1 439 ? 34.094 -21.219 7.52 1 34.81 439 ARG B N 1
ATOM 7459 C CA . ARG B 1 439 ? 33.125 -21.219 6.426 1 34.81 439 ARG B CA 1
ATOM 7460 C C . ARG B 1 439 ? 32.875 -22.641 5.945 1 34.81 439 ARG B C 1
ATOM 7462 O O . ARG B 1 439 ? 33.719 -23.516 6.078 1 34.81 439 ARG B O 1
ATOM 7469 N N . PRO B 1 440 ? 31.547 -22.891 5.629 1 34.03 440 PRO B N 1
ATOM 7470 C CA . PRO B 1 440 ? 31.391 -24.281 5.199 1 34.03 440 PRO B CA 1
ATOM 7471 C C . PRO B 1 440 ? 32.5 -24.75 4.285 1 34.03 440 PRO B C 1
ATOM 7473 O O . PRO B 1 440 ? 33.125 -23.938 3.586 1 34.03 440 PRO B O 1
ATOM 7476 N N . ASP B 1 441 ? 33.094 -25.719 4.473 1 34.84 441 ASP B N 1
ATOM 7477 C CA . ASP B 1 441 ? 34.094 -26.453 3.711 1 34.84 441 ASP B CA 1
ATOM 7478 C C . ASP B 1 441 ? 33.719 -26.531 2.232 1 34.84 441 ASP B C 1
ATOM 7480 O O . ASP B 1 441 ? 32.625 -26.906 1.887 1 34.84 441 ASP B O 1
ATOM 7484 N N . GLY B 1 442 ? 34.469 -25.719 1.248 1 35.84 442 GLY B N 1
ATOM 7485 C CA . GLY B 1 442 ? 34.469 -25.828 -0.202 1 35.84 442 GLY B CA 1
ATOM 7486 C C . GLY B 1 442 ? 34.094 -24.547 -0.903 1 35.84 442 GLY B C 1
ATOM 7487 O O . GLY B 1 442 ? 34.062 -24.484 -2.135 1 35.84 442 GLY B O 1
ATOM 7488 N N . TYR B 1 443 ? 33.312 -23.703 -0.3 1 40.78 443 TYR B N 1
ATOM 7489 C CA . TYR B 1 443 ? 32.906 -22.516 -1.058 1 40.78 443 TYR B CA 1
ATOM 7490 C C . TYR B 1 443 ? 33.906 -21.375 -0.855 1 40.78 443 TYR B C 1
ATOM 7492 O O . TYR B 1 443 ? 34.312 -21.078 0.278 1 40.78 443 TYR B O 1
ATOM 7500 N N . GLY B 1 444 ? 34.75 -21.078 -1.797 1 34.78 444 GLY B N 1
ATOM 7501 C CA . GLY B 1 444 ? 35.781 -20.047 -1.79 1 34.78 444 GLY B CA 1
ATOM 7502 C C . GLY B 1 444 ? 35.219 -18.656 -1.618 1 34.78 444 GLY B C 1
ATOM 7503 O O . GLY B 1 444 ? 34.062 -18.406 -1.882 1 34.78 444 GLY B O 1
ATOM 7504 N N . LEU B 1 445 ? 35.938 -17.688 -0.944 1 37.62 445 LEU B N 1
ATOM 7505 C CA . LEU B 1 445 ? 35.719 -16.297 -0.559 1 37.62 445 LEU B CA 1
ATOM 7506 C C . LEU B 1 445 ? 35.219 -15.477 -1.747 1 37.62 445 LEU B C 1
ATOM 7508 O O . LEU B 1 445 ? 34.375 -14.602 -1.592 1 37.62 445 LEU B O 1
ATOM 7512 N N . GLY B 1 446 ? 35.844 -15.555 -2.773 1 36.62 446 GLY B N 1
ATOM 7513 C CA . GLY B 1 446 ? 35.594 -14.664 -3.896 1 36.62 446 GLY B CA 1
ATOM 7514 C C . GLY B 1 446 ? 34.156 -14.711 -4.402 1 36.62 446 GLY B C 1
ATOM 7515 O O . GLY B 1 446 ? 33.625 -13.688 -4.84 1 36.62 446 GLY B O 1
ATOM 7516 N N . THR B 1 447 ? 33.562 -15.766 -4.434 1 36.19 447 THR B N 1
ATOM 7517 C CA . THR B 1 447 ? 32.25 -16.031 -4.957 1 36.19 447 THR B CA 1
ATOM 7518 C C . THR B 1 447 ? 31.172 -15.602 -3.953 1 36.19 447 THR B C 1
ATOM 7520 O O . THR B 1 447 ? 30.016 -15.375 -4.328 1 36.19 447 THR B O 1
ATOM 7523 N N . ALA B 1 448 ? 31.531 -15.531 -2.82 1 40.59 448 ALA B N 1
ATOM 7524 C CA . ALA B 1 448 ? 30.578 -15.18 -1.767 1 40.59 448 ALA B CA 1
ATOM 7525 C C . ALA B 1 448 ? 30.031 -13.766 -1.971 1 40.59 448 ALA B C 1
ATOM 7527 O O . ALA B 1 448 ? 28.859 -13.508 -1.709 1 40.59 448 ALA B O 1
ATOM 7528 N N . GLY B 1 449 ? 30.906 -12.922 -2.482 1 39.66 449 GLY B N 1
ATOM 7529 C CA . GLY B 1 449 ? 30.438 -11.57 -2.746 1 39.66 449 GLY B CA 1
ATOM 7530 C C . GLY B 1 449 ? 29.391 -11.508 -3.842 1 39.66 449 GLY B C 1
ATOM 7531 O O . GLY B 1 449 ? 28.438 -10.742 -3.75 1 39.66 449 GLY B O 1
ATOM 7532 N N . ILE B 1 450 ? 29.672 -12.344 -4.809 1 41 450 ILE B N 1
ATOM 7533 C CA . ILE B 1 450 ? 28.75 -12.352 -5.941 1 41 450 ILE B CA 1
ATOM 7534 C C . ILE B 1 450 ? 27.375 -12.852 -5.488 1 41 450 ILE B C 1
ATOM 7536 O O . ILE B 1 450 ? 26.344 -12.281 -5.848 1 41 450 ILE B O 1
ATOM 7540 N N . ILE B 1 451 ? 27.391 -13.859 -4.66 1 45.28 451 ILE B N 1
ATOM 7541 C CA . ILE B 1 451 ? 26.172 -14.562 -4.289 1 45.28 451 ILE B CA 1
ATOM 7542 C C . ILE B 1 451 ? 25.391 -13.742 -3.273 1 45.28 451 ILE B C 1
ATOM 7544 O O . ILE B 1 451 ? 24.156 -13.68 -3.332 1 45.28 451 ILE B O 1
ATOM 7548 N N . SER B 1 452 ? 26.094 -13.219 -2.4 1 43.94 452 SER B N 1
ATOM 7549 C CA . SER B 1 452 ? 25.375 -12.43 -1.401 1 43.94 452 SER B CA 1
ATOM 7550 C C . SER B 1 452 ? 24.531 -11.344 -2.057 1 43.94 452 SER B C 1
ATOM 7552 O O . SER B 1 452 ? 23.406 -11.094 -1.64 1 43.94 452 SER B O 1
ATOM 7554 N N . ASP B 1 453 ? 25.078 -10.836 -3.102 1 44.31 453 ASP B N 1
ATOM 7555 C CA . ASP B 1 453 ? 24.328 -9.82 -3.846 1 44.31 453 ASP B CA 1
ATOM 7556 C C . ASP B 1 453 ? 23.094 -10.43 -4.5 1 44.31 453 ASP B C 1
ATOM 7558 O O . ASP B 1 453 ? 22.078 -9.734 -4.699 1 44.31 453 ASP B O 1
ATOM 7562 N N . MET B 1 454 ? 23.281 -11.672 -4.738 1 44.66 454 MET B N 1
ATOM 7563 C CA . MET B 1 454 ? 22.203 -12.359 -5.441 1 44.66 454 MET B CA 1
ATOM 7564 C C . MET B 1 454 ? 21.125 -12.82 -4.469 1 44.66 454 MET B C 1
ATOM 7566 O O . MET B 1 454 ? 20.016 -13.164 -4.879 1 44.66 454 MET B O 1
ATOM 7570 N N . TRP B 1 455 ? 21.641 -12.977 -3.205 1 44.34 455 TRP B N 1
ATOM 7571 C CA . TRP B 1 455 ? 20.688 -13.531 -2.256 1 44.34 455 TRP B CA 1
ATOM 7572 C C . TRP B 1 455 ? 19.594 -12.523 -1.929 1 44.34 455 TRP B C 1
ATOM 7574 O O . TRP B 1 455 ? 18.516 -12.898 -1.472 1 44.34 455 TRP B O 1
ATOM 7584 N N . SER B 1 456 ? 19.969 -11.281 -2.043 1 41.97 456 SER B N 1
ATOM 7585 C CA . SER B 1 456 ? 18.875 -10.336 -1.773 1 41.97 456 SER B CA 1
ATOM 7586 C C . SER B 1 456 ? 17.781 -10.453 -2.818 1 41.97 456 SER B C 1
ATOM 7588 O O . SER B 1 456 ? 18.047 -10.727 -3.99 1 41.97 456 SER B O 1
ATOM 7590 N N . PRO B 1 457 ? 16.703 -10.766 -2.316 1 38.94 457 PRO B N 1
ATOM 7591 C CA . PRO B 1 457 ? 15.672 -10.719 -3.357 1 38.94 457 PRO B CA 1
ATOM 7592 C C . PRO B 1 457 ? 16 -9.734 -4.473 1 38.94 457 PRO B C 1
ATOM 7594 O O . PRO B 1 457 ? 16.766 -8.781 -4.258 1 38.94 457 PRO B O 1
ATOM 7597 N N . LEU B 1 458 ? 15.664 -10.062 -5.738 1 40.22 458 LEU B N 1
ATOM 7598 C CA . LEU B 1 458 ? 16.062 -9.359 -6.953 1 40.22 458 LEU B CA 1
ATOM 7599 C C . LEU B 1 458 ? 16.172 -7.859 -6.695 1 40.22 458 LEU B C 1
ATOM 7601 O O . LEU B 1 458 ? 15.188 -7.215 -6.312 1 40.22 458 LEU B O 1
ATOM 7605 N N . PRO B 1 459 ? 17.328 -7.488 -6.387 1 36.56 459 PRO B N 1
ATOM 7606 C CA . PRO B 1 459 ? 17.516 -6.035 -6.348 1 36.56 459 PRO B CA 1
ATOM 7607 C C . PRO B 1 459 ? 16.75 -5.316 -7.461 1 36.56 459 PRO B C 1
ATOM 7609 O O . PRO B 1 459 ? 16.359 -5.941 -8.453 1 36.56 459 PRO B O 1
ATOM 7612 N N . ASN B 1 460 ? 16.328 -4.074 -7.191 1 35.19 460 ASN B N 1
ATOM 7613 C CA . ASN B 1 460 ? 15.812 -3.25 -8.273 1 35.19 460 ASN B CA 1
ATOM 7614 C C . ASN B 1 460 ? 16.609 -3.457 -9.562 1 35.19 460 ASN B C 1
ATOM 7616 O O . ASN B 1 460 ? 17.531 -2.705 -9.859 1 35.19 460 ASN B O 1
ATOM 7620 N N . ALA B 1 461 ? 16.953 -4.645 -9.898 1 33.56 461 ALA B N 1
ATOM 7621 C CA . ALA B 1 461 ? 17.594 -4.934 -11.18 1 33.56 461 ALA B CA 1
ATOM 7622 C C . ALA B 1 461 ? 17.047 -4.027 -12.281 1 33.56 461 ALA B C 1
ATOM 7624 O O . ALA B 1 461 ? 17.562 -4.016 -13.398 1 33.56 461 ALA B O 1
ATOM 7625 N N . TYR B 1 462 ? 15.867 -3.67 -12.086 1 30.72 462 TYR B N 1
ATOM 7626 C CA . TYR B 1 462 ? 15.281 -2.889 -13.172 1 30.72 462 TYR B CA 1
ATOM 7627 C C . TYR B 1 462 ? 15.727 -1.434 -13.102 1 30.72 462 TYR B C 1
ATOM 7629 O O . TYR B 1 462 ? 14.984 -0.528 -13.477 1 30.72 462 TYR B O 1
ATOM 7637 N N . ALA B 1 463 ? 16.766 -1.182 -12.375 1 32.19 463 ALA B N 1
ATOM 7638 C CA . ALA B 1 463 ? 17.266 0.192 -12.359 1 32.19 463 ALA B CA 1
ATOM 7639 C C . ALA B 1 463 ? 17.531 0.692 -13.781 1 32.19 463 ALA B C 1
ATOM 7641 O O . ALA B 1 463 ? 18.391 0.155 -14.484 1 32.19 463 ALA B O 1
ATOM 7642 N N . ASP B 1 464 ? 16.609 1.188 -14.359 1 29.86 464 ASP B N 1
ATOM 7643 C CA . ASP B 1 464 ? 16.906 2.039 -15.508 1 29.86 464 ASP B CA 1
ATOM 7644 C C . ASP B 1 464 ? 18.094 2.955 -15.227 1 29.86 464 ASP B C 1
ATOM 7646 O O . ASP B 1 464 ? 18.375 3.268 -14.062 1 29.86 464 ASP B O 1
ATOM 7650 N N . ASN B 1 465 ? 18.984 3.24 -16.234 1 29.98 465 ASN B N 1
ATOM 7651 C CA . ASN B 1 465 ? 20.047 4.227 -16.375 1 29.98 465 ASN B CA 1
ATOM 7652 C C . ASN B 1 465 ? 19.609 5.59 -15.836 1 29.98 465 ASN B C 1
ATOM 7654 O O . ASN B 1 465 ? 20.172 6.617 -16.219 1 29.98 465 ASN B O 1
ATOM 7658 N N . ALA B 1 466 ? 18.438 6 -15.633 1 28.81 466 ALA B N 1
ATOM 7659 C CA . ALA B 1 466 ? 18.375 7.422 -15.297 1 28.81 466 ALA B CA 1
ATOM 7660 C C . ALA B 1 466 ? 19.312 7.766 -14.148 1 28.81 466 ALA B C 1
ATOM 7662 O O . ALA B 1 466 ? 19.422 7.004 -13.188 1 28.81 466 ALA B O 1
ATOM 7663 N N . SER B 1 467 ? 20.188 8.883 -14.359 1 27.81 467 SER B N 1
ATOM 7664 C CA . SER B 1 467 ? 21.219 9.672 -13.688 1 27.81 467 SER B CA 1
ATOM 7665 C C . SER B 1 467 ? 20.797 10.055 -12.273 1 27.81 467 SER B C 1
ATOM 7667 O O . SER B 1 467 ? 20.156 11.086 -12.07 1 27.81 467 SER B O 1
ATOM 7669 N N . ILE B 1 468 ? 19.969 9.68 -11.539 1 27.5 468 ILE B N 1
ATOM 7670 C CA . ILE B 1 468 ? 20.406 10.414 -10.352 1 27.5 468 ILE B CA 1
ATOM 7671 C C . ILE B 1 468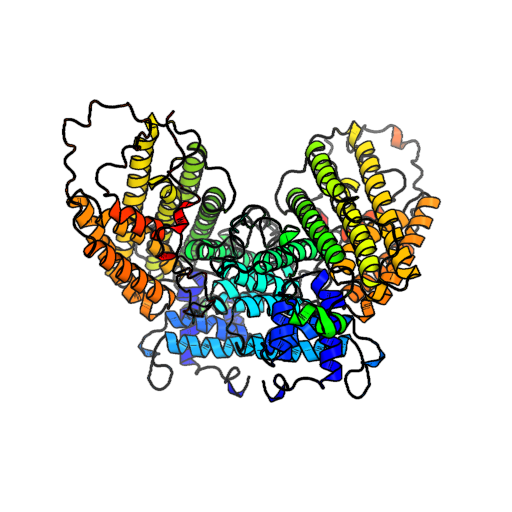 ? 21.922 10.367 -10.242 1 27.5 468 ILE B C 1
ATOM 7673 O O . ILE B 1 468 ? 22.531 9.305 -10.375 1 27.5 468 ILE B O 1
ATOM 7677 N N . SER B 1 469 ? 22.703 11.57 -10.438 1 26 469 SER B N 1
ATOM 7678 C CA . SER B 1 469 ? 24.141 11.703 -10.289 1 26 469 SER B CA 1
ATOM 7679 C C . SER B 1 469 ? 24.719 10.633 -9.367 1 26 469 SER B C 1
ATOM 7681 O O . SER B 1 469 ? 25.594 9.875 -9.758 1 26 469 SER B O 1
ATOM 7683 N N . GLY B 1 470 ? 25.266 11.062 -8.148 1 25.86 470 GLY B N 1
ATOM 7684 C CA . GLY B 1 470 ? 26.312 10.383 -7.395 1 25.86 470 GLY B CA 1
ATOM 7685 C C . GLY B 1 470 ? 25.906 8.984 -6.953 1 25.86 470 GLY B C 1
ATOM 7686 O O . GLY B 1 470 ? 26.75 8.219 -6.477 1 25.86 470 GLY B O 1
ATOM 7687 N N . THR B 1 471 ? 24.75 8.898 -6.277 1 25.59 471 THR B N 1
ATOM 7688 C CA . THR B 1 471 ? 24.875 7.59 -5.652 1 25.59 471 THR B CA 1
ATOM 7689 C C . THR B 1 471 ? 24.766 6.48 -6.691 1 25.59 471 THR B C 1
ATOM 7691 O O . THR B 1 471 ? 23.766 6.387 -7.402 1 25.59 471 THR B O 1
ATOM 7694 N N . HIS B 1 472 ? 25.812 6.371 -7.457 1 26.66 472 HIS B N 1
ATOM 7695 C CA . HIS B 1 472 ? 26.156 5.148 -8.18 1 26.66 472 HIS B CA 1
ATOM 7696 C C . HIS B 1 472 ? 25.516 3.93 -7.516 1 26.66 472 HIS B C 1
ATOM 7698 O O . HIS B 1 472 ? 26 3.447 -6.496 1 26.66 472 HIS B O 1
ATOM 7704 N N . THR B 1 473 ? 24.359 4.023 -7.406 1 27.55 473 THR B N 1
ATOM 7705 C CA . THR B 1 473 ? 24.031 2.666 -6.996 1 27.55 473 THR B CA 1
ATOM 7706 C C . THR B 1 473 ? 24.547 1.647 -8 1 27.55 473 THR B C 1
ATOM 7708 O O . THR B 1 473 ? 23.781 1.098 -8.797 1 27.55 473 THR B O 1
ATOM 7711 N N . ASP B 1 474 ? 25.5 2.191 -8.797 1 27.41 474 ASP B N 1
ATOM 7712 C CA . ASP B 1 474 ? 26.438 1.144 -9.18 1 27.41 474 ASP B CA 1
ATOM 7713 C C . ASP B 1 474 ? 26.922 0.365 -7.961 1 27.41 474 ASP B C 1
ATOM 7715 O O . ASP B 1 474 ? 28 -0.25 -7.996 1 27.41 474 ASP B O 1
ATOM 7719 N N . SER B 1 475 ? 26.469 0.871 -6.84 1 27.25 475 SER B N 1
ATOM 7720 C CA . SER B 1 475 ? 26.891 0.197 -5.613 1 27.25 475 SER B CA 1
ATOM 7721 C C . SER B 1 475 ? 26.562 -1.292 -5.664 1 27.25 475 SER B C 1
ATOM 7723 O O . SER B 1 475 ? 26.828 -2.023 -4.707 1 27.25 475 SER B O 1
ATOM 7725 N N . TRP B 1 476 ? 25.938 -1.656 -6.688 1 27.48 476 TRP B N 1
ATOM 7726 C CA . TRP B 1 476 ? 25.953 -3.111 -6.785 1 27.48 476 TRP B CA 1
ATOM 7727 C C . TRP B 1 476 ? 27.359 -3.635 -6.98 1 27.48 476 TRP B C 1
ATOM 7729 O O . TRP B 1 476 ? 27.688 -4.754 -6.57 1 27.48 476 TRP B O 1
ATOM 7739 N N . LEU B 1 477 ? 28.125 -2.809 -7.824 1 25.95 477 LEU B N 1
ATOM 7740 C CA . LEU B 1 477 ? 29.531 -3.145 -8.016 1 25.95 477 LEU B CA 1
ATOM 7741 C C . LEU B 1 477 ? 30.391 -2.545 -6.906 1 25.95 477 LEU B C 1
ATOM 7743 O O . LEU B 1 477 ? 31.594 -2.777 -6.855 1 25.95 477 LEU B O 1
ATOM 7747 N N . ASP B 1 478 ? 30.062 -1.361 -6.426 1 25.52 478 ASP B N 1
ATOM 7748 C CA . ASP B 1 478 ? 31.062 -0.923 -5.445 1 25.52 478 ASP B CA 1
ATOM 7749 C C . ASP B 1 478 ? 30.938 -1.715 -4.148 1 25.52 478 ASP B C 1
ATOM 7751 O O . ASP B 1 478 ? 29.953 -1.557 -3.408 1 25.52 478 ASP B O 1
ATOM 7755 N N . ILE B 1 479 ? 31.734 -2.689 -3.93 1 26.2 479 ILE B N 1
ATOM 7756 C CA . ILE B 1 479 ? 32.156 -3.65 -2.92 1 26.2 479 ILE B CA 1
ATOM 7757 C C . ILE B 1 479 ? 32.438 -2.926 -1.607 1 26.2 479 ILE B C 1
ATOM 7759 O O . ILE B 1 479 ? 32.344 -3.516 -0.529 1 26.2 479 ILE B O 1
ATOM 7763 N N . GLN B 1 480 ? 32.969 -1.651 -1.578 1 25.17 480 GLN B N 1
ATOM 7764 C CA . GLN B 1 480 ? 33.531 -1.037 -0.377 1 25.17 480 GLN B CA 1
ATOM 7765 C C . GLN B 1 480 ? 32.406 -0.552 0.555 1 25.17 480 GLN B C 1
ATOM 7767 O O . GLN B 1 480 ? 32.594 -0.486 1.771 1 25.17 480 GLN B O 1
ATOM 7772 N N . THR B 1 481 ? 31.516 0.193 0.071 1 25.56 481 THR B N 1
ATOM 7773 C CA . THR B 1 481 ? 30.672 0.855 1.055 1 25.56 481 THR B CA 1
ATOM 7774 C C . THR B 1 481 ? 29.719 -0.145 1.714 1 25.56 481 THR B C 1
ATOM 7776 O O . THR B 1 481 ? 28.906 0.23 2.555 1 25.56 481 THR B O 1
ATOM 7779 N N . MET B 1 482 ? 29.594 -1.201 1.281 1 25.73 482 MET B N 1
ATOM 7780 C CA . MET B 1 482 ? 28.953 -2.266 2.049 1 25.73 482 MET B CA 1
ATOM 7781 C C . MET B 1 482 ? 29.703 -2.529 3.348 1 25.73 482 MET B C 1
ATOM 7783 O O . MET B 1 482 ? 29.422 -3.494 4.055 1 25.73 482 MET B O 1
ATOM 7787 N N . ASP B 1 483 ? 30.828 -1.816 3.615 1 25.08 483 ASP B N 1
ATOM 7788 C CA . ASP B 1 483 ? 31.625 -1.998 4.832 1 25.08 483 ASP B CA 1
ATOM 7789 C C . ASP B 1 483 ? 30.828 -1.58 6.066 1 25.08 483 ASP B C 1
ATOM 7791 O O . ASP B 1 483 ? 31.234 -1.85 7.195 1 25.08 483 ASP B O 1
ATOM 7795 N N . ARG B 1 484 ? 30.078 -0.504 6.031 1 25.98 484 ARG B N 1
ATOM 7796 C CA . ARG B 1 484 ? 29.672 -0.085 7.367 1 25.98 484 ARG B CA 1
ATOM 7797 C C . ARG B 1 484 ? 28.828 -1.16 8.039 1 25.98 484 ARG B C 1
ATOM 7799 O O . ARG B 1 484 ? 28.703 -1.178 9.266 1 25.98 484 ARG B O 1
ATOM 7806 N N . LEU B 1 485 ? 27.859 -1.637 7.555 1 24.09 485 LEU B N 1
ATOM 7807 C CA . LEU B 1 485 ? 27.531 -2.578 8.617 1 24.09 485 LEU B CA 1
ATOM 7808 C C . LEU B 1 485 ? 28.688 -3.537 8.883 1 24.09 485 LEU B C 1
ATOM 7810 O O . LEU B 1 485 ? 28.969 -3.869 10.031 1 24.09 485 LEU B O 1
ATOM 7814 N N . TRP B 1 486 ? 29.344 -4.113 7.871 1 22.66 486 TRP B N 1
ATOM 7815 C CA . TRP B 1 486 ? 30.359 -5.055 8.352 1 22.66 486 TRP B CA 1
ATOM 7816 C C . TRP B 1 486 ? 31.719 -4.395 8.43 1 22.66 486 TRP B C 1
ATOM 7818 O O . TRP B 1 486 ? 32.406 -4.211 7.406 1 22.66 486 TRP B O 1
ATOM 7828 N N . THR B 1 487 ? 31.781 -3.125 8.938 1 23.06 487 THR B N 1
ATOM 7829 C CA . THR B 1 487 ? 33.188 -2.754 9.125 1 23.06 487 THR B CA 1
ATOM 7830 C C . THR B 1 487 ? 33.938 -3.818 9.93 1 23.06 487 THR B C 1
ATOM 7832 O O . THR B 1 487 ? 33.5 -4.184 11.023 1 23.06 487 THR B O 1
ATOM 7835 N N . LEU B 1 488 ? 34.75 -4.469 9.414 1 21.86 488 LEU B N 1
ATOM 7836 C CA . LEU B 1 488 ? 35.781 -5.383 9.891 1 21.86 488 LEU B CA 1
ATOM 7837 C C . LEU B 1 488 ? 36.844 -4.637 10.711 1 21.86 488 LEU B C 1
ATOM 7839 O O . LEU B 1 488 ? 37.75 -5.25 11.258 1 21.86 488 LEU B O 1
ATOM 7843 N N . ASP B 1 489 ? 37.062 -3.26 10.781 1 23.09 489 ASP B N 1
ATOM 7844 C CA . ASP B 1 489 ? 38.344 -2.77 11.25 1 23.09 489 ASP B CA 1
ATOM 7845 C C . ASP B 1 489 ? 38.438 -2.842 12.773 1 23.09 489 ASP B C 1
ATOM 7847 O O . ASP B 1 489 ? 39.531 -2.934 13.336 1 23.09 489 ASP B O 1
ATOM 7851 N N . ASP B 1 490 ? 37.594 -2.318 13.617 1 20.17 490 ASP B N 1
ATOM 7852 C CA . ASP B 1 490 ? 38.031 -1.853 14.922 1 20.17 490 ASP B CA 1
ATOM 7853 C C . ASP B 1 490 ? 38.375 -3.027 15.836 1 20.17 490 ASP B C 1
ATOM 7855 O O . ASP B 1 490 ? 38.344 -2.902 17.062 1 20.17 490 ASP B O 1
ATOM 7859 N N . PHE B 1 491 ? 38.625 -4.258 15.367 1 19.67 491 PHE B N 1
ATOM 7860 C CA . PHE B 1 491 ? 39.219 -5.246 16.266 1 19.67 491 PHE B CA 1
ATOM 7861 C C . PHE B 1 491 ? 40.719 -4.965 16.484 1 19.67 491 PHE B C 1
ATOM 7863 O O . PHE B 1 491 ? 41.531 -5.383 15.68 1 19.67 491 PHE B O 1
ATOM 7870 N N . SER B 1 492 ? 41.031 -3.701 16.891 1 17.23 492 SER B N 1
ATOM 7871 C CA . SER B 1 492 ? 42.375 -3.525 17.484 1 17.23 492 SER B CA 1
ATOM 7872 C C . SER B 1 492 ? 42.562 -4.477 18.656 1 17.23 492 SER B C 1
ATOM 7874 O O . SER B 1 492 ? 41.656 -4.648 19.484 1 17.23 492 SER B O 1
ATOM 7876 N N . LEU B 1 493 ? 43.281 -5.5 18.391 1 17.28 493 LEU B N 1
ATOM 7877 C CA . LEU B 1 493 ? 44.031 -6.234 19.375 1 17.28 493 LEU B CA 1
ATOM 7878 C C . LEU B 1 493 ? 44.844 -5.281 20.266 1 17.28 493 LEU B C 1
ATOM 7880 O O . LEU B 1 493 ? 45.469 -4.355 19.766 1 17.28 493 LEU B O 1
ATOM 7884 N N . PRO B 1 494 ? 44.312 -5.02 21.453 1 18.64 494 PRO B N 1
ATOM 7885 C CA . PRO B 1 494 ? 45.438 -4.648 22.312 1 18.64 494 PRO B CA 1
ATOM 7886 C C . PRO B 1 494 ? 46.562 -5.699 22.297 1 18.64 494 PRO B C 1
ATOM 7888 O O . PRO B 1 494 ? 46.312 -6.867 22 1 18.64 494 PRO B O 1
#

Sequence (988 aa):
MPMKGAFTLPPPHVREAMIRCYFHYVHPFAPVLDASEFITEYEKGRKSLLLLWSMFIAAASFVDDSLLTEDFFPSRRALKWAMYQRAKALYDADYEKDKVTLIQSVFLMGHWYNSTDDRAGPWHWNGIAISLSHTIGLHRLHMPANQQASQGTKPFWRRLWWSLYSRDVWLSLGLGRPMRIALDDFDTTMPVASDADVLAPEVKGQLGRKYLPEEMQFLFDTWLAFIGLSVALSNVLAMNYRAKGVKPSRMEIEHSENQIRGFQYRVPEAGSHSRVVASHIYQFKLYFETSIIVLYRPFILDTPREVPAADQGSWRTFACQKTRTAASNASAAMNSMMAEDLIRLCHTITVIALVPPMQIHLFESTSSKQMARQMGRHNLALCMVAMDEMRKSYISADASYKLFETAINKVDNAPPHEQHQPSPAAAALRPDRSAFASRPDGYGLGTAGIISDMWSPLPNAYADNASISGTHTDSWLDIQTMDRLWTLDDFSLPMPMKGAFTLPPPHVREAMIRCYFHYVHPFAPVLDASEFITEYEKGRKSLLLLWSMFIAAASFVDDSLLTEDFFPSRRALKWAMYQRAKALYDADYEKDKVTLIQSVFLMGHWYNSTDDRAGPWHWNGIAISLSHTIGLHRLHMPANQQASQGTKPFWRRLWWSLYSRDVWLSLGLGRPMRIALDDFDTTMPVASDADVLAPEVKGQLGRKYLPEEMQFLFDTWLAFIGLSVALSNVLAMNYRAKGVKPSRMEIEHSENQIRGFQYRVPEAGSHSRVVASHIYQFKLYFETSIIVLYRPFILDTPREVPAADQGSWRTFACQKTRTAASNASAAMNSMMAEDLIRLCHTITVIALVPPMQIHLFESTSSKQMARQMGRHNLALCMVAMDEMRKSYISADASYKLFETAINKVDNAPPHEQHQPSPAAAALRPDRSAFASRPDGYGLGTAGIISDMWSPLPNAYADNASISGTHTDSWLDIQTMDRLWTLDDFSLP

Organism: NCBI:txid359342

Nearest PDB structures (foldseek):
  6p7x-assembly1_B  TM=6.291E-01  e=1.009E-04  Kluyveromyces lactis
  6p7x-assembly1_A  TM=6.045E-01  e=4.055E-03  Kluyveromyces lactis
  7cjy-assembly1_B  TM=1.803E-01  e=9.097E+00  Persicaria hydropiper
  6p7x-assembly1_B  TM=6.133E-01  e=8.130E-05  Kluyveromyces lactis
  6p7x-assembly1_A  TM=6.500E-01  e=3.313E-03  Kluyveromyces lactis

pLDDT: mean 80.28, std 23.64, range [17.14, 98.62]

Secondary structure (DSSP, 8-state):
-TTTTTT-PPPHHHHHHHHHHIIIIITTT---S-HHHHHHHHHTT---HHHHHHHHHHHGGG--GGG--SSS-SSHHHHHHHHHHHHHHHHHTT----HHHHHHHHHHHTT---SSSTTSSHHHHHHHHHHHHHHHTGGG----SSS-S-SS--HHHHHHHHHHHHHHHHHHHHHT---SS-TTS--PPPP-GGGSPPPPHHIIIIIHHHH--S-HHHHHHHHHHHHHHHHHHHHHHHHHS-SS-PPPBHHHHHHHHHHHHTTTTSS---S---HHHHHHHHHHHHHHHHHHHHHHTHHHHS--BT--HHHHHHHHHHHHHHHHHHHHHHHHHHHHHHHTT-GGG--HHHHHHHHHHHHHHHHHTTBSSHHHHHHHHHHHHHHHHHHHHHTTT-HHHHHHHHHHHHHHHHHHTSPP-------SGGGSS---S-------TTB-THHHHHHHHHHSS--STT-------S----TTT--SGGGTTT--TT----/-TTTTTT-PPPHHHHHHHHHHIIIIITTT---S-HHHHHHHHHTT---HHHHHHHHHHHGGG--GGG--SSS-SSHHHHHHHHHHHHHHHHHTT----HHHHHHHHHHHTT----SSTTSSHHHHHHHHHHHHHHHTGGG----SSS-S-SS--THHHHHHHHHHHHHHHHHHHHT---SS-TTS--PPPP-GGGSPPPPHHIIIIIHHHH--S-HHHHHHHHHHHHHHHHHHHHHHHHHS-SS-PPPBHHHHHHHHHHHHTTTTSS---S---HHHHHHHHHHHHHHHHHHHHHHTHHHHS--BT--HHHHHHHHHHHHHHHHHHHHHHHHHHHHHHHTT-GGG--HHHHHHHHHHHHHHHHHTTBSSHHHHHHHHHHHHHHHHHHHHHTTT-HHHHHHHHHHHHHHHHHHTSPP-------GGGGSS---S-------TTB-HHHHHHHHHHHSS--STT------SS----TTT--SGGGTTT--TT----